Protein AF-0000000072269879 (afdb_homodimer)

Organism: Deinococcus radiodurans (strain ATCC 13939 / DSM 20539 / JCM 16871 / CCUG 27074 / LMG 4051 / NBRC 15346 / NCIMB 9279 / VKM B-1422 / R1) (NCBI:txid243230)

Solvent-accessible surface area (backbone atoms only — not comparable to full-atom values): 64112 Å² total; per-residue (Å²): 119,76,44,71,67,53,48,55,53,46,56,72,71,39,94,44,71,63,59,36,47,53,43,49,48,30,38,67,68,28,32,51,56,24,50,52,30,36,35,73,72,48,46,85,55,24,64,64,48,49,58,54,44,51,54,50,44,50,54,43,45,72,65,38,45,68,71,57,54,49,44,24,58,50,34,55,76,36,78,58,68,78,22,35,36,58,38,26,31,36,36,39,47,50,57,36,64,39,45,20,46,68,38,42,57,73,46,43,66,61,43,52,73,68,46,40,29,29,40,34,39,43,55,52,41,18,36,42,80,80,86,19,78,83,29,64,20,32,27,35,89,84,37,34,28,71,83,35,45,43,53,65,46,47,29,52,39,26,51,55,32,49,76,67,59,22,40,32,27,35,63,39,65,68,23,38,31,11,54,73,9,64,58,43,45,42,20,38,72,61,40,64,76,38,39,52,41,34,49,69,32,80,55,62,67,62,59,53,56,38,51,73,43,40,78,58,75,32,58,80,84,22,60,48,44,59,34,80,35,78,75,58,58,24,33,32,36,10,58,49,43,76,53,24,37,30,44,28,59,86,33,67,66,49,52,50,51,50,49,49,50,50,46,52,45,38,54,42,41,43,32,28,37,37,31,33,51,44,36,51,37,40,86,46,86,83,38,59,29,54,69,39,71,59,38,44,35,50,42,24,22,50,42,27,54,40,42,39,57,44,55,50,50,42,38,28,36,43,50,96,60,57,64,88,57,41,50,44,46,32,18,49,39,97,37,50,49,48,28,22,45,23,31,54,38,60,60,59,28,40,32,51,56,51,18,50,76,66,35,38,29,58,48,41,39,47,46,58,62,66,44,74,84,72,42,54,83,26,32,39,36,24,40,81,50,61,79,62,64,48,65,70,76,62,51,51,68,39,26,46,76,65,76,40,53,30,71,59,50,45,47,48,52,42,32,27,36,41,38,70,28,90,88,43,52,15,52,25,41,79,37,75,66,35,83,88,80,61,47,48,22,38,19,48,18,66,30,9,43,42,11,34,54,57,17,59,74,67,67,36,66,68,43,37,52,49,15,52,36,46,49,51,35,52,50,48,48,35,60,62,51,20,18,28,28,35,43,32,71,48,59,54,42,47,40,58,54,28,82,62,35,56,76,38,75,90,36,41,87,43,67,45,38,23,38,59,51,66,59,54,64,66,56,49,51,51,19,53,54,33,26,71,69,75,66,39,77,50,70,32,6,39,37,32,43,52,48,51,50,55,48,55,47,35,48,72,32,76,63,29,25,19,60,43,62,64,39,59,47,92,50,99,44,53,33,35,42,35,36,37,24,77,32,74,79,43,50,38,40,32,42,35,32,38,35,88,50,76,40,82,38,67,17,61,76,54,26,75,71,38,41,54,32,31,30,25,62,76,77,72,42,76,45,71,35,77,50,73,60,41,82,37,52,52,30,33,69,43,42,29,29,54,43,134,122,76,43,72,68,52,48,54,54,47,53,71,71,38,94,44,70,63,59,35,48,53,43,48,48,31,38,67,69,28,34,52,57,25,51,52,28,37,35,71,71,48,48,84,54,23,64,63,48,51,58,54,44,52,54,50,44,50,53,42,46,73,66,39,45,67,71,56,55,48,44,25,56,49,35,54,78,36,78,59,68,75,22,34,36,57,39,26,29,39,34,38,47,49,57,36,63,36,44,20,45,67,38,43,59,74,45,43,68,60,42,51,72,68,47,40,28,29,39,34,40,43,53,50,41,19,37,40,80,81,85,19,78,84,30,65,20,31,29,34,90,86,36,34,28,71,86,36,44,44,53,65,46,48,27,52,39,26,51,54,32,49,77,66,59,20,40,35,26,35,63,40,64,67,23,38,31,12,55,74,10,64,56,42,46,42,20,38,70,63,40,64,76,37,38,52,40,34,50,69,32,82,56,61,66,63,58,53,58,38,52,73,45,41,78,58,75,32,57,79,85,22,60,49,44,60,34,80,34,76,75,57,59,24,33,32,37,11,57,46,43,76,54,24,37,31,46,28,58,86,32,67,66,50,52,51,51,50,51,48,49,50,47,52,43,38,52,41,42,41,31,30,37,38,32,33,52,44,36,50,36,37,84,45,84,84,39,59,29,53,67,40,73,59,39,43,34,51,41,23,22,52,42,27,55,39,43,39,56,44,55,49,51,42,38,29,36,43,50,96,60,56,65,88,58,41,50,44,46,32,17,49,39,98,38,50,50,49,28,22,44,21,32,55,38,59,59,58,29,43,32,50,55,50,17,51,75,66,34,37,29,56,47,41,40,45,46,59,63,66,47,75,85,72,41,54,84,26,30,38,36,25,38,80,49,63,79,62,63,47,66,69,76,65,50,51,68,41,26,46,75,64,75,40,53,29,71,59,51,44,47,48,53,42,31,27,36,43,37,70,28,90,87,42,53,16,53,25,39,80,36,76,66,34,82,89,79,61,48,48,22,39,20,48,18,66,30,9,43,40,11,34,55,56,17,59,75,68,65,36,67,67,44,36,50,48,14,52,35,47,49,51,36,52,48,50,49,35,60,62,51,22,19,28,28,36,44,35,70,48,59,54,41,46,41,57,54,28,84,64,35,56,78,38,73,91,37,42,86,42,67,46,39,23,35,59,50,65,59,54,65,66,56,50,51,50,20,53,55,34,27,71,68,75,66,39,78,50,70,32,7,39,37,33,43,51,49,51,50,55,50,55,44,36,48,72,33,76,61,26,26,19,59,43,60,64,40,59,49,94,52,99,44,52,33,36,42,35,34,38,25,78,31,73,78,42,49,39,41,33,42,35,32,38,35,88,50,74,39,81,37,67,19,60,76,54,25,75,70,38,41,55,33,30,30,25,64,76,74,72,41,76,45,71,36,76,50,71,60,41,80,36,51,51,29,34,70,42,42,29,29,52,43,133

Foldseek 3Di:
DCDPVNLVVLVVLDPDPVLSVLLVVLCVVLVVLLQVLQCVQQPPCSVVLSVLLVVLLSVLLVLFDPVLVVLLVVCVVPLLLQFFLLAAEAEAALCQAQFALVRVLVCVVVCVLLSHQEYEHEQFADADPFQGPRNLQHQDLQFGHVRHHTLLSLLVSLVSSVVSNHAYEYEDELFWHFCNHPLNVVLLVPDPVSVLQFDWAQDCVVQVQQQVAADAPQCPQANGQWDDDVSNNTTFGHRHHNRIGTTAVSDSVSLSVVLSSVSSVVSSNHAEYEHPPLQQNADDGPHNSGLPVSSQSSQLSSQSSCCSRRVRHFYEYEDPDQLVSQLCCCNDDVCANRGGQEYEPLLLLLLLLLCLQVLFNQLVQQRQQPHDDHALSHFYAFENDELDWRFNPRDQVSCVVSPHGRLVSQLVSQCQQCPNDPPRLANWDWDRQDPVSRGTITAWALLRSLNCVVCVVVVPPVSLVSSLLSLLLSLLCRSQQAGHYYHYPCSLQSDGFDPCLLVPVSRNVPSSCRHNHRDDVVSVVVLVVQLVVVHHDDSRVVSNNSSSLSSVLSNVDRLRRRSWGWHWDDAPDRSKTWTWTQDPVFIKIKIWGSFQDKDWGFLVVVCVRANQKKAFSSVRDIDGSPDGTDIAHHGRITTIHHDD/DCDPVNLVVLCVLDPDPVLSVLLVVLCVVLVVLLQVLQCVQQPPCSVVLSVLLVVLLSVLLVLFDPVLVVLLVVCVVPLLLQFFLLAAEAEAALCQAQFALVRVLVCVVVCVLLSHLEYEHEQFADADPFQGPRNLQHQDLQFGHVRHHTLLSLLVSLVSSVVSNHAYEYEDEQFWHFCNHPLNVVLLVPPPVSVLQFDWAQDCVVQVQQQVAADAPQCPQANGQWDDDVSNNTTFGHRHHNRIGTTAVSDSVSLSVVLSSVSSVVSSNHAEYEHPPLQQNADDGPHNSGLPVSSQSSQLSSLSSCCSRRVRHFYEYEDPDQLVSQLCCCNDDVCANRGGQEYEPLLLLLLLLLCLQVLFNQLVQLRQQPHDDHALSHFYAFENDELDWRFNPRDQVSQVVVPHGRLVSQLVSQCQQCPNDPPRLANWDWDRQDPVSRGTITAWALLRSLNCVVCVVVVPPVSNVSSLLSLLLSVLCRSQQAGHYYHYPCSLQSDGFDPCLLVPVSRNVPSSCRHNHRDDVVSVVVLVVQLVVVHHDDSRVVSNNSSSLSSVLSNVDRLRRRSWGWHWDDAPDRSKTWTWTQDPVFIKIKIWGSFQDKDWGFLVVVCVRANQKKAFSSVRDIDGSPDGTDIAHHGRITTIHHDD

InterPro domains:
  IPR006047 Glycosyl hydrolase family 13, catalytic domain [PF00128] (98-336)
  IPR006047 Glycosyl hydrolase family 13, catalytic domain [SM00642] (91-532)
  IPR013780 Glycosyl hydrolase, all-beta [G3DSA:2.60.40.1180] (565-644)
  IPR017853 Glycoside hydrolase superfamily [SSF51445] (13-561)
  IPR044077 Amylosucrase, catalytic domain [cd11324] (19-560)
  IPR045857 Oligo-1,6-glucosidase, domain 2 [G3DSA:3.90.400.10] (176-249)
  IPR055218 Amylosucrase, C-terminal domain [PF22582] (566-641)

Secondary structure (DSSP, 8-state):
---HHHHHHHHHT-SSHHHHHHHHHHHHHHHHHHHHHHHHHHGGGHHHHHHHHHHHHHHHHHHS-HHHHHHHHHHHT-TTTTTSTT--EEEE-HHHHHSSHHHHHTTHHHHHHTT--EEEE---EEEPSS--GGGTSEEEEEEE-TTT--HHHHHHHHHHHHHTT-EEEEEEE-SEEETTSHHHHHHHTT-HHHHTTB-EESSSHHHHHHHTTPPPS-TTTS-SSEEEETTTTEEEE-SS-TTEEEB-TTSHHHHHHHHHHHHHHHHTT--EEEEETGGGS---TTS-SSS-HHHHHHHHHHHHHHHHH-TT-EEEE-----HHHHGGGT--GGGTT-S-SEEE-HHHHHHHHHHHHHT--HHHHHHHHHSPPPPTT-EEEE-S--SS-B-----HHHHHHTT--HHHHHHHHHHHHHT-STT-----EEES--TTT---EEE--HHHHTTHHHHHHHT-HHHHHHHHHHHHHHHHHHHHH-SEEEEETTGGGTPPP-GGGGGSHHHHT-GGGGG-PPP-HHHHHHHHHHHHTSS--SHHHHHHHHHHHHHHHHHT-GGG-TTSPPEEE--SSTTEEEEEEEETTEEEEEEEE-SSS-EEEESHHHHHHH-SEEEETTTTEEEETTSSEEEE-TT-EEEEEE--/---HHHHHHHHHT-SSHHHHHHHHHHHHHHHHHHHHHHHHHHGGGHHHHHHHHHHHHHHHHHHS-HHHHHHHHHHHT-TTTTTSTT--EEEE-HHHHHSSHHHHHHTHHHHHHTT--EEEE---EEEPSS--GGGTSEEEEEEE-TTT--HHHHHHHHHHHHHTT-EEEEEEE-SEEETTSHHHHHHHTT-HHHHTTB-EESSSHHHHHHHTTPPPS-TTTS-SSEEEETTTTEEEE-SS-TTEEEB-TTSHHHHHHHHHHHHHHHHTT--EEEEETGGGS---TTS-SSS-HHHHHHHHHHHHHHHHH-TT-EEEE-----HHHHGGGT--GGGTT-S-SEEE-HHHHHHHHHHHHHT--HHHHHHHHHSPPPPTT-EEEE-S--SS-B-----HHHHHHTT--HHHHHHHHHHHHHT-STT-----EEES--TTT---EEE--HHHHTTHHHHHHHT-HHHHHHHHHHHHHHHHHHHHH-SEEEEETTGGGTPPP-GGGGGSHHHHT-GGGGG-PPP-HHHHHHHHHHHHTSS--SHHHHHHHHHHHHHHHHHT-GGG-TTSPEEEE--SSTTEEEEEEEETTEEEEEEEE-SSS-EEEESHHHHHHH-SEEEETTTTEEEETTSSEEEE-TT-EEEEEE--

Sequence (1288 aa):
MLTPDLAARLRLAFDDDRDAETFRLRLERYGPELADNLRAVYGNHADALIGELLEVMLHAYHARPADLKRLDEARLLRPDWLQGPEMVGYVAYVDRFAGTLRGVGERLEYLEGLGVTYLHLLPLLRPRDGENDGGYAVQDYRSVRPDLGTIDDLSALARELRGRGISLVLDLVLNHVAEEHEWAVRATAGEAAYRDYFHIFPDRTQPDAYERTLPEIFPDFAPGNFTWNGEAGGWVWTTFNRSQWDVNWGNPAVFREYLDLILTLANRGVEVFRLDAIAFLWKRLGTDCQNQPEVHRLTHALRAATRIVAPAVAFKAEAIVAPGDLIHYLGSRDHHGRVSDMAYHNSLMVQLWSSLASRDTRLLTAALAAFPPKPTNTTWGVYVRCHDDIGWAIADEDAARVGLSGPAHRHFLSDFYSGEFPGSFARGLVFQHHPQTGDRRISGTAASLAGLDLALETGDAERVNDALARLLLLHAVMLGFGGVPLLYMGDELALLNDTDFAAVPAHAADNRWVHRPQMDWELVASAQADAATGQPVTPAGRMFAGLRHLLAVRRRTPHLHASTESRPLPSPDPCVLLLRREHPTGVLLQVYNFSEHHITFPTWPLQEQLGAVAHDLLGESQFHLGGPDLALEPYRALWLVAGGMLTPDLAARLRLAFDDDRDAETFRLRLERYGPELADNLRAVYGNHADALIGELLEVMLHAYHARPADLKRLDEARLLRPDWLQGPEMVGYVAYVDRFAGTLRGVGERLEYLEGLGVTYLHLLPLLRPRDGENDGGYAVQDYRSVRPDLGTIDDLSALARELRGRGISLVLDLVLNHVAEEHEWAVRATAGEAAYRDYFHIFPDRTQPDAYERTLPEIFPDFAPGNFTWNGEAGGWVWTTFNRSQWDVNWGNPAVFREYLDLILTLANRGVEVFRLDAIAFLWKRLGTDCQNQPEVHRLTHALRAATRIVAPAVAFKAEAIVAPGDLIHYLGSRDHHGRVSDMAYHNSLMVQLWSSLASRDTRLLTAALAAFPPKPTNTTWGVYVRCHDDIGWAIADEDAARVGLSGPAHRHFLSDFYSGEFPGSFARGLVFQHHPQTGDRRISGTAASLAGLDLALETGDAERVNDALARLLLLHAVMLGFGGVPLLYMGDELALLNDTDFAAVPAHAADNRWVHRPQMDWELVASAQADAATGQPVTPAGRMFAGLRHLLAVRRRTPHLHASTESRPLPSPDPCVLLLRREHPTGVLLQVYNFSEHHITFPTWPLQEQLGAVAHDLLGESQFHLGGPDLALEPYRALWLVAGG

pLDDT: mean 95.07, std 5.8, range [53.5, 98.88]

Radius of gyration: 33.73 Å; Cα contacts (8 Å, |Δi|>4): 2729; chains: 2; bounding box: 71×104×82 Å

Nearest PDB structures (foldseek):
  4ays-assembly1_A  TM=9.796E-01  e=1.595E-96  Deinococcus radiodurans
  3ucq-assembly1_A  TM=9.848E-01  e=1.773E-92  Deinococcus geothermalis DSM 11300
  8uzh-assembly1_B-2  TM=8.161E-01  e=2.203E-33  Saccharomyces cerevisiae S288C
  3zo9-assembly1_A  TM=8.133E-01  e=3.261E-33  Mycolicibacterium smegmatis
  4lxf-assembly1_B  TM=8.064E-01  e=1.423E-31  Mycobacterium tuberculosis H37Rv

Structure (mmCIF, N/CA/C/O backbone):
data_AF-0000000072269879-model_v1
#
loop_
_entity.id
_entity.type
_entity.pdbx_description
1 polymer Alpha-amlyase
#
loop_
_atom_site.group_PDB
_atom_site.id
_atom_site.type_symbol
_atom_site.label_atom_id
_atom_site.label_alt_id
_atom_site.label_comp_id
_atom_site.label_asym_id
_atom_site.label_entity_id
_atom_site.label_seq_id
_atom_site.pdbx_PDB_ins_code
_atom_site.Cartn_x
_atom_site.Cartn_y
_atom_site.Cartn_z
_atom_site.occupancy
_atom_site.B_iso_or_equiv
_atom_site.auth_seq_id
_atom_site.auth_comp_id
_atom_site.auth_asym_id
_atom_site.auth_atom_id
_atom_site.pdbx_PDB_model_num
ATOM 1 N N . MET A 1 1 ? 19.844 6.91 -15.148 1 53.5 1 MET A N 1
ATOM 2 C CA . MET A 1 1 ? 20.422 8.148 -14.648 1 53.5 1 MET A CA 1
ATOM 3 C C . MET A 1 1 ? 21.922 8.008 -14.445 1 53.5 1 MET A C 1
ATOM 5 O O . MET A 1 1 ? 22.672 8.961 -14.664 1 53.5 1 MET A O 1
ATOM 9 N N . LEU A 1 2 ? 22.328 6.711 -14.062 1 62.03 2 LEU A N 1
ATOM 10 C CA . LEU A 1 2 ? 23.734 6.562 -13.719 1 62.03 2 LEU A CA 1
ATOM 11 C C . LEU A 1 2 ? 24.562 6.141 -14.938 1 62.03 2 LEU A C 1
ATOM 13 O O . LEU A 1 2 ? 24.5 4.98 -15.352 1 62.03 2 LEU A O 1
ATOM 17 N N . THR A 1 3 ? 25.031 7.16 -15.586 1 66.31 3 THR A N 1
ATOM 18 C CA . THR A 1 3 ? 25.984 6.871 -16.641 1 66.31 3 THR A CA 1
ATOM 19 C C . THR A 1 3 ? 27.25 6.219 -16.078 1 66.31 3 THR A C 1
ATOM 21 O O . THR A 1 3 ? 27.547 6.348 -14.898 1 66.31 3 THR A O 1
ATOM 24 N N . PRO A 1 4 ? 27.781 5.336 -16.812 1 62.81 4 PRO A N 1
ATOM 25 C CA . PRO A 1 4 ? 29.031 4.73 -16.344 1 62.81 4 PRO A CA 1
ATOM 26 C C . PRO A 1 4 ? 29.984 5.758 -15.75 1 62.81 4 PRO A C 1
ATOM 28 O O . PRO A 1 4 ? 30.672 5.465 -14.766 1 62.81 4 PRO A O 1
ATOM 31 N N . ASP A 1 5 ? 30 6.945 -16.344 1 65.12 5 ASP A N 1
ATOM 32 C CA . ASP A 1 5 ? 30.859 8 -15.844 1 65.12 5 ASP A CA 1
ATOM 33 C C . ASP A 1 5 ? 30.438 8.445 -14.445 1 65.12 5 ASP A C 1
ATOM 35 O O . ASP A 1 5 ? 31.297 8.609 -13.562 1 65.12 5 ASP A O 1
ATOM 39 N N . LEU A 1 6 ? 29.156 8.531 -14.266 1 69 6 LEU A N 1
ATOM 40 C CA . LEU A 1 6 ? 28.641 8.945 -12.961 1 69 6 LEU A CA 1
ATOM 41 C C . LEU A 1 6 ? 28.875 7.863 -11.914 1 69 6 LEU A C 1
ATOM 43 O O . LEU A 1 6 ? 29.234 8.164 -10.773 1 69 6 LEU A O 1
ATOM 47 N N . ALA A 1 7 ? 28.844 6.68 -12.391 1 63.78 7 ALA A N 1
ATOM 48 C CA . ALA A 1 7 ? 29.094 5.559 -11.484 1 63.78 7 ALA A CA 1
ATOM 49 C C . ALA A 1 7 ? 30.531 5.555 -11.008 1 63.78 7 ALA A C 1
ATOM 51 O O . ALA A 1 7 ? 30.812 5.32 -9.828 1 63.78 7 ALA A O 1
ATOM 52 N N . ALA A 1 8 ? 31.422 5.785 -11.945 1 66.94 8 ALA A N 1
ATOM 53 C CA . ALA A 1 8 ? 32.844 5.848 -11.609 1 66.94 8 ALA A CA 1
ATOM 54 C C . ALA A 1 8 ? 33.125 6.992 -10.641 1 66.94 8 ALA A C 1
ATOM 56 O O . ALA A 1 8 ? 33.875 6.836 -9.688 1 66.94 8 ALA A O 1
ATOM 57 N N . ARG A 1 9 ? 32.469 8.141 -10.875 1 68.81 9 ARG A N 1
ATOM 58 C CA . ARG A 1 9 ? 32.656 9.305 -10.008 1 68.81 9 ARG A CA 1
ATOM 59 C C . ARG A 1 9 ? 32.125 9.023 -8.602 1 68.81 9 ARG A C 1
ATOM 61 O O . ARG A 1 9 ? 32.75 9.438 -7.613 1 68.81 9 ARG A O 1
ATOM 68 N N . LEU A 1 10 ? 31.062 8.266 -8.516 1 73.81 10 LEU A N 1
ATOM 69 C CA . LEU A 1 10 ? 30.469 7.926 -7.23 1 73.81 10 LEU A CA 1
ATOM 70 C C . LEU A 1 10 ? 31.391 7.016 -6.426 1 73.81 10 LEU A C 1
ATOM 72 O O . LEU A 1 10 ? 31.516 7.176 -5.211 1 73.81 10 LEU A O 1
ATOM 76 N N . ARG A 1 11 ? 32 6.062 -7.094 1 68.06 11 ARG A N 1
ATOM 77 C CA . ARG A 1 11 ? 32.906 5.148 -6.422 1 68.06 11 ARG A CA 1
ATOM 78 C C . ARG A 1 11 ? 34.094 5.898 -5.801 1 68.06 11 ARG A C 1
ATOM 80 O O . ARG A 1 11 ? 34.531 5.559 -4.707 1 68.06 11 ARG A O 1
ATOM 87 N N . LEU A 1 12 ? 34.469 6.93 -6.43 1 74.12 12 LEU A N 1
ATOM 88 C CA . LEU A 1 12 ? 35.625 7.695 -5.965 1 74.12 12 LEU A CA 1
ATOM 89 C C . LEU A 1 12 ? 35.25 8.641 -4.836 1 74.12 12 LEU A C 1
ATOM 91 O O . LEU A 1 12 ? 36.094 9.094 -4.074 1 74.12 12 LEU A O 1
ATOM 95 N N . ALA A 1 13 ? 33.938 8.766 -4.695 1 82.25 13 ALA A N 1
ATOM 96 C CA . ALA A 1 13 ? 33.469 9.758 -3.736 1 82.25 13 ALA A CA 1
ATOM 97 C C . ALA A 1 13 ? 33.344 9.156 -2.34 1 82.25 13 ALA A C 1
ATOM 99 O O . ALA A 1 13 ? 33.125 9.875 -1.366 1 82.25 13 ALA A O 1
ATOM 100 N N . PHE A 1 14 ? 33.5 7.793 -2.227 1 85.25 14 PHE A N 1
ATOM 101 C CA . PHE A 1 14 ? 33.281 7.148 -0.94 1 85.25 14 PHE A CA 1
ATOM 102 C C . PHE A 1 14 ? 34.5 6.387 -0.479 1 85.25 14 PHE A C 1
ATOM 104 O O . PHE A 1 14 ? 35.219 5.781 -1.293 1 85.25 14 PHE A O 1
ATOM 111 N N . ASP A 1 15 ? 34.812 6.496 0.748 1 76.62 15 ASP A N 1
ATOM 112 C CA . ASP A 1 15 ? 35.844 5.68 1.342 1 76.62 15 ASP A CA 1
ATOM 113 C C . ASP A 1 15 ? 35.312 4.328 1.8 1 76.62 15 ASP A C 1
ATOM 115 O O . ASP A 1 15 ? 36.094 3.389 2.016 1 76.62 15 ASP A O 1
ATOM 119 N N . ASP A 1 16 ? 34.062 4.305 2.031 1 80.69 16 ASP A N 1
ATOM 120 C CA . ASP A 1 16 ? 33.375 3.102 2.496 1 80.69 16 ASP A CA 1
ATOM 121 C C . ASP A 1 16 ? 32.5 2.494 1.389 1 80.69 16 ASP A C 1
ATOM 123 O O . ASP A 1 16 ? 31.578 3.129 0.908 1 80.69 16 ASP A O 1
ATOM 127 N N . ASP A 1 17 ? 32.812 1.245 1.068 1 81 17 ASP A N 1
ATOM 128 C CA . ASP A 1 17 ? 32.156 0.556 -0.041 1 81 17 ASP A CA 1
ATOM 129 C C . ASP A 1 17 ? 30.672 0.365 0.231 1 81 17 ASP A C 1
ATOM 131 O O . ASP A 1 17 ? 29.859 0.424 -0.69 1 81 17 ASP A O 1
ATOM 135 N N . ARG A 1 18 ? 30.359 0.276 1.466 1 86.12 18 ARG A N 1
ATOM 136 C CA . ARG A 1 18 ? 28.953 0.037 1.798 1 86.12 18 ARG A CA 1
ATOM 137 C C . ARG A 1 18 ? 28.125 1.308 1.63 1 86.12 18 ARG A C 1
ATOM 139 O O . ARG A 1 18 ? 27 1.262 1.122 1 86.12 18 ARG A O 1
ATOM 146 N N . ASP A 1 19 ? 28.625 2.414 2.037 1 89.69 19 ASP A N 1
ATOM 147 C CA . ASP A 1 19 ? 27.953 3.689 1.839 1 89.69 19 ASP A CA 1
ATOM 148 C C . ASP A 1 19 ? 27.797 4.008 0.353 1 89.69 19 ASP A C 1
ATOM 150 O O . ASP A 1 19 ? 26.766 4.527 -0.077 1 89.69 19 ASP A O 1
ATOM 154 N N . ALA A 1 20 ? 28.891 3.715 -0.34 1 90.56 20 ALA A N 1
ATOM 155 C CA . ALA A 1 20 ? 28.844 3.932 -1.783 1 90.56 20 ALA A CA 1
ATOM 156 C C . ALA A 1 20 ? 27.734 3.117 -2.426 1 90.56 20 ALA A C 1
ATOM 158 O O . ALA A 1 20 ? 26.969 3.633 -3.252 1 90.56 20 ALA A O 1
ATOM 159 N N . GLU A 1 21 ? 27.641 1.883 -2.012 1 90.81 21 GLU A N 1
ATOM 160 C CA . GLU A 1 21 ? 26.641 0.992 -2.574 1 90.81 21 GLU A CA 1
ATOM 161 C C . GLU A 1 21 ? 25.234 1.43 -2.18 1 90.81 21 GLU A C 1
ATOM 163 O O . GLU A 1 21 ? 24.312 1.405 -3.002 1 90.81 21 GLU A O 1
ATOM 168 N N . THR A 1 22 ? 25.062 1.802 -0.918 1 93.5 22 THR A N 1
ATOM 169 C CA . THR A 1 22 ? 23.766 2.273 -0.446 1 93.5 22 THR A CA 1
ATOM 170 C C . THR A 1 22 ? 23.312 3.502 -1.231 1 93.5 22 THR A C 1
ATOM 172 O O . THR A 1 22 ? 22.172 3.57 -1.688 1 93.5 22 THR A O 1
ATOM 175 N N . PHE A 1 23 ? 24.25 4.488 -1.398 1 95.12 23 PHE A N 1
ATOM 176 C CA . PHE A 1 23 ? 23.938 5.695 -2.158 1 95.12 23 PHE A CA 1
ATOM 177 C C . PHE A 1 23 ? 23.609 5.355 -3.605 1 95.12 23 PHE A C 1
ATOM 179 O O . PHE A 1 23 ? 22.641 5.875 -4.168 1 95.12 23 PHE A O 1
ATOM 186 N N . ARG A 1 24 ? 24.375 4.457 -4.168 1 93.19 24 ARG A N 1
ATOM 187 C CA . ARG A 1 24 ? 24.172 4.051 -5.555 1 93.19 24 ARG A CA 1
ATOM 188 C C . ARG A 1 24 ? 22.797 3.4 -5.734 1 93.19 24 ARG A C 1
ATOM 190 O O . ARG A 1 24 ? 22.078 3.705 -6.691 1 93.19 24 ARG A O 1
ATOM 197 N N . LEU A 1 25 ? 22.453 2.479 -4.832 1 94.75 25 LEU A N 1
ATOM 198 C CA . LEU A 1 25 ? 21.156 1.793 -4.906 1 94.75 25 LEU A CA 1
ATOM 199 C C . LEU A 1 25 ? 20.016 2.787 -4.805 1 94.75 25 LEU A C 1
ATOM 201 O O . LEU A 1 25 ? 19.016 2.674 -5.535 1 94.75 25 LEU A O 1
ATOM 205 N N . ARG A 1 26 ? 20.109 3.768 -3.953 1 97.06 26 ARG A N 1
ATOM 206 C CA . ARG A 1 26 ? 19.062 4.77 -3.803 1 97.06 26 ARG A CA 1
ATOM 207 C C . ARG A 1 26 ? 18.984 5.672 -5.031 1 97.06 26 ARG A C 1
ATOM 209 O O . ARG A 1 26 ? 17.891 6.062 -5.453 1 97.06 26 ARG A O 1
ATOM 216 N N . LEU A 1 27 ? 20.141 6.004 -5.57 1 96 27 LEU A N 1
ATOM 217 C CA . LEU A 1 27 ? 20.188 6.785 -6.805 1 96 27 LEU A CA 1
ATOM 218 C C . LEU A 1 27 ? 19.531 6.02 -7.953 1 96 27 LEU A C 1
ATOM 220 O O . LEU A 1 27 ? 18.797 6.602 -8.758 1 96 27 LEU A O 1
ATOM 224 N N . GLU A 1 28 ? 19.844 4.711 -8.008 1 93.75 28 GLU A N 1
ATOM 225 C CA . GLU A 1 28 ? 19.234 3.869 -9.031 1 93.75 28 GLU A CA 1
ATOM 226 C C . GLU A 1 28 ? 17.719 3.807 -8.875 1 93.75 28 GLU A C 1
ATOM 228 O O . GLU A 1 28 ? 16.984 3.809 -9.867 1 93.75 28 GLU A O 1
ATOM 233 N N . ARG A 1 29 ? 17.219 3.799 -7.672 1 95.81 29 ARG A N 1
ATOM 234 C CA . ARG A 1 29 ? 15.797 3.684 -7.387 1 95.81 29 ARG A CA 1
ATOM 235 C C . ARG A 1 29 ? 15.078 5.004 -7.641 1 95.81 29 ARG A C 1
ATOM 237 O O . ARG A 1 29 ? 14.039 5.035 -8.297 1 95.81 29 ARG A O 1
ATOM 244 N N . TYR A 1 30 ? 15.578 6.133 -7.168 1 96.88 30 TYR A N 1
ATOM 245 C CA . TYR A 1 30 ? 14.852 7.398 -7.141 1 96.88 30 TYR A CA 1
ATOM 246 C C . TYR A 1 30 ? 15.375 8.352 -8.211 1 96.88 30 TYR A C 1
ATOM 248 O O . TYR A 1 30 ? 14.711 9.328 -8.555 1 96.88 30 TYR A O 1
ATOM 256 N N . GLY A 1 31 ? 16.578 8.125 -8.766 1 95.56 31 GLY A N 1
ATOM 257 C CA . GLY A 1 31 ? 17.234 8.992 -9.742 1 95.56 31 GLY A CA 1
ATOM 258 C C . GLY A 1 31 ? 16.375 9.258 -10.961 1 95.56 31 GLY A C 1
ATOM 259 O O . GLY A 1 31 ? 16.219 10.398 -11.391 1 95.56 31 GLY A O 1
ATOM 260 N N . PRO A 1 32 ? 15.797 8.211 -11.539 1 94.69 32 PRO A N 1
ATOM 261 C CA . PRO A 1 32 ? 14.945 8.422 -12.703 1 94.69 32 PRO A CA 1
ATOM 262 C C . PRO A 1 32 ? 13.773 9.359 -12.422 1 94.69 32 PRO A C 1
ATOM 264 O O . PRO A 1 32 ? 13.438 10.203 -13.25 1 94.69 32 PRO A O 1
ATOM 267 N N . GLU A 1 33 ? 13.133 9.25 -11.242 1 95.69 33 GLU A N 1
ATOM 268 C CA . GLU A 1 33 ? 12.047 10.148 -10.867 1 95.69 33 GLU A CA 1
ATOM 269 C C . GLU A 1 33 ? 12.539 11.594 -10.766 1 95.69 33 GLU A C 1
ATOM 271 O O . GLU A 1 33 ? 11.875 12.516 -11.242 1 95.69 33 GLU A O 1
ATOM 276 N N . LEU A 1 34 ? 13.688 11.727 -10.125 1 97.25 34 LEU A N 1
ATOM 277 C CA . LEU A 1 34 ? 14.305 13.047 -10.008 1 97.25 34 LEU A CA 1
ATOM 278 C C . LEU A 1 34 ? 14.539 13.656 -11.391 1 97.25 34 LEU A C 1
ATOM 280 O O . LEU A 1 34 ? 14.086 14.766 -11.664 1 97.25 34 LEU A O 1
ATOM 284 N N . ALA A 1 35 ? 15.18 12.922 -12.289 1 96.19 35 ALA A N 1
ATOM 285 C CA . ALA A 1 35 ? 15.562 13.406 -13.617 1 96.19 35 ALA A CA 1
ATOM 286 C C . ALA A 1 35 ? 14.328 13.727 -14.461 1 96.19 35 ALA A C 1
ATOM 288 O O . ALA A 1 35 ? 14.258 14.773 -15.094 1 96.19 35 ALA A O 1
ATOM 289 N N . ASP A 1 36 ? 13.336 12.844 -14.43 1 96.19 36 ASP A N 1
ATOM 290 C CA . ASP A 1 36 ? 12.133 13.016 -15.242 1 96.19 36 ASP A CA 1
ATOM 291 C C . ASP A 1 36 ? 11.383 14.281 -14.844 1 96.19 36 ASP A C 1
ATOM 293 O O . ASP A 1 36 ? 10.93 15.039 -15.711 1 96.19 36 ASP A O 1
ATOM 297 N N . ASN A 1 37 ? 11.227 14.508 -13.555 1 97.56 37 ASN A N 1
ATOM 298 C CA . ASN A 1 37 ? 10.508 15.68 -13.086 1 97.56 37 ASN A CA 1
ATOM 299 C C . ASN A 1 37 ? 11.273 16.969 -13.391 1 97.56 37 ASN A C 1
ATOM 301 O O . ASN A 1 37 ? 10.672 17.969 -13.797 1 97.56 37 ASN A O 1
ATOM 305 N N . LEU A 1 38 ? 12.609 16.953 -13.25 1 97.94 38 LEU A N 1
ATOM 306 C CA . LEU A 1 38 ? 13.414 18.141 -13.547 1 97.94 38 LEU A CA 1
ATOM 307 C C . LEU A 1 38 ? 13.391 18.453 -15.039 1 97.94 38 LEU A C 1
ATOM 309 O O . LEU A 1 38 ? 13.344 19.609 -15.438 1 97.94 38 LEU A O 1
ATOM 313 N N . ARG A 1 39 ? 13.453 17.438 -15.883 1 97.5 39 ARG A N 1
ATOM 314 C CA . ARG A 1 39 ? 13.398 17.641 -17.328 1 97.5 39 ARG A CA 1
ATOM 315 C C . ARG A 1 39 ? 12.055 18.219 -17.75 1 97.5 39 ARG A C 1
ATOM 317 O O . ARG A 1 39 ? 11.992 19.062 -18.656 1 97.5 39 ARG A O 1
ATOM 324 N N . ALA A 1 40 ? 11.039 17.75 -17.078 1 97.31 40 ALA A N 1
ATOM 325 C CA . ALA A 1 40 ? 9.703 18.266 -17.391 1 97.31 40 ALA A CA 1
ATOM 326 C C . ALA A 1 40 ? 9.594 19.75 -17.062 1 97.31 40 ALA A C 1
ATOM 328 O O . ALA A 1 40 ? 8.914 20.5 -17.766 1 97.31 40 ALA A O 1
ATOM 329 N N . VAL A 1 41 ? 10.258 20.203 -15.992 1 98.19 41 VAL A N 1
ATOM 330 C CA . VAL A 1 41 ? 10.094 21.578 -15.516 1 98.19 41 VAL A CA 1
ATOM 331 C C . VAL A 1 41 ? 11.133 22.484 -16.172 1 98.19 41 VAL A C 1
ATOM 333 O O . VAL A 1 41 ? 10.812 23.594 -16.594 1 98.19 41 VAL A O 1
ATOM 336 N N . TYR A 1 42 ? 12.391 21.969 -16.359 1 98.06 42 TYR A N 1
ATOM 337 C CA . TYR A 1 42 ? 13.477 22.875 -16.719 1 98.06 42 TYR A CA 1
ATOM 338 C C . TYR A 1 42 ? 14.016 22.578 -18.109 1 98.06 42 TYR A C 1
ATOM 340 O O . TYR A 1 42 ? 14.93 23.25 -18.594 1 98.06 42 TYR A O 1
ATOM 348 N N . GLY A 1 43 ? 13.586 21.516 -18.797 1 96.5 43 GLY A N 1
ATOM 349 C CA . GLY A 1 43 ? 14.008 21.203 -20.156 1 96.5 43 GLY A CA 1
ATOM 350 C C . GLY A 1 43 ? 15.5 20.969 -20.281 1 96.5 43 GLY A C 1
ATOM 351 O O . GLY A 1 43 ? 16.062 20.141 -19.562 1 96.5 43 GLY A O 1
ATOM 352 N N . ASN A 1 44 ? 16.109 21.844 -21 1 92.31 44 ASN A N 1
ATOM 353 C CA . ASN A 1 44 ? 17.5 21.672 -21.344 1 92.31 44 ASN A CA 1
ATOM 354 C C . ASN A 1 44 ? 18.422 21.969 -20.172 1 92.31 44 ASN A C 1
ATOM 356 O O . ASN A 1 44 ? 19.594 21.562 -20.172 1 92.31 44 ASN A O 1
ATOM 360 N N . HIS A 1 45 ? 17.938 22.641 -19.203 1 94.12 45 HIS A N 1
ATOM 361 C CA . HIS A 1 45 ? 18.75 23.016 -18.062 1 94.12 45 HIS A CA 1
ATOM 362 C C . HIS A 1 45 ? 18.797 21.906 -17.016 1 94.12 45 HIS A C 1
ATOM 364 O O . HIS A 1 45 ? 19.562 21.969 -16.062 1 94.12 45 HIS A O 1
ATOM 370 N N . ALA A 1 46 ? 18 20.891 -17.219 1 94.94 46 ALA A N 1
ATOM 371 C CA . ALA A 1 46 ? 17.828 19.844 -16.219 1 94.94 46 ALA A CA 1
ATOM 372 C C . ALA A 1 46 ? 19.109 19.047 -16.016 1 94.94 46 ALA A C 1
ATOM 374 O O . ALA A 1 46 ? 19.484 18.719 -14.883 1 94.94 46 ALA A O 1
ATOM 375 N N . ASP A 1 47 ? 19.828 18.719 -17.031 1 91.38 47 ASP A N 1
ATOM 376 C CA . ASP A 1 47 ? 21 17.859 -16.938 1 91.38 47 ASP A CA 1
ATOM 377 C C . ASP A 1 47 ? 22.109 18.516 -16.125 1 91.38 47 ASP A C 1
ATOM 379 O O . ASP A 1 47 ? 22.734 17.875 -15.273 1 91.38 47 ASP A O 1
ATOM 383 N N . ALA A 1 48 ? 22.391 19.781 -16.453 1 92.62 48 ALA A N 1
ATOM 384 C CA . ALA A 1 48 ? 23.391 20.516 -15.672 1 92.62 48 ALA A CA 1
ATOM 385 C C . ALA A 1 48 ? 22.984 20.594 -14.203 1 92.62 48 ALA A C 1
ATOM 387 O O . ALA A 1 48 ? 23.828 20.422 -13.312 1 92.62 48 ALA A O 1
ATOM 388 N N . LEU A 1 49 ? 21.719 20.859 -13.977 1 95.88 49 LEU A N 1
ATOM 389 C CA . LEU A 1 49 ? 21.219 20.922 -12.609 1 95.88 49 LEU A CA 1
ATOM 390 C C . LEU A 1 49 ? 21.422 19.594 -11.891 1 95.88 49 LEU A C 1
ATOM 392 O O . LEU A 1 49 ? 21.844 19.578 -10.734 1 95.88 49 LEU A O 1
ATOM 396 N N . ILE A 1 50 ? 21.125 18.469 -12.57 1 94.62 50 ILE A N 1
ATOM 397 C CA . ILE A 1 50 ? 21.266 17.141 -11.984 1 94.62 50 ILE A CA 1
ATOM 398 C C . ILE A 1 50 ? 22.703 16.906 -11.531 1 94.62 50 ILE A C 1
ATOM 400 O O . ILE A 1 50 ? 22.953 16.359 -10.461 1 94.62 50 ILE A O 1
ATOM 404 N N . GLY A 1 51 ? 23.688 17.312 -12.344 1 91.31 51 GLY A N 1
ATOM 405 C CA . GLY A 1 51 ? 25.094 17.234 -11.953 1 91.31 51 GLY A CA 1
ATOM 406 C C . GLY A 1 51 ? 25.391 18 -10.672 1 91.31 51 GLY A C 1
ATOM 407 O O . GLY A 1 51 ? 26.094 17.5 -9.797 1 91.31 51 GLY A O 1
ATOM 408 N N . GLU A 1 52 ? 24.859 19.219 -10.586 1 94.25 52 GLU A N 1
ATOM 409 C CA . GLU A 1 52 ? 25.047 20.047 -9.391 1 94.25 52 GLU A CA 1
ATOM 410 C C . GLU A 1 52 ? 24.391 19.406 -8.172 1 94.25 52 GLU A C 1
ATOM 412 O O . GLU A 1 52 ? 24.938 19.438 -7.07 1 94.25 52 GLU A O 1
ATOM 417 N N . LEU A 1 53 ? 23.234 18.875 -8.43 1 96.69 53 LEU A N 1
ATOM 418 C CA . LEU A 1 53 ? 22.484 18.266 -7.332 1 96.69 53 LEU A CA 1
ATOM 419 C C . LEU A 1 53 ? 23.219 17.047 -6.789 1 96.69 53 LEU A C 1
ATOM 421 O O . LEU A 1 53 ? 23.156 16.766 -5.59 1 96.69 53 LEU A O 1
ATOM 425 N N . LEU A 1 54 ? 23.844 16.266 -7.684 1 94.44 54 LEU A N 1
ATOM 426 C CA . LEU A 1 54 ? 24.594 15.094 -7.242 1 94.44 54 LEU A CA 1
ATOM 427 C C . LEU A 1 54 ? 25.672 15.492 -6.234 1 94.44 54 LEU A C 1
ATOM 429 O O . LEU A 1 54 ? 25.891 14.805 -5.238 1 94.44 54 LEU A O 1
ATOM 433 N N . GLU A 1 55 ? 26.328 16.641 -6.461 1 93.25 55 GLU A N 1
ATOM 434 C CA . GLU A 1 55 ? 27.344 17.141 -5.539 1 93.25 55 GLU A CA 1
ATOM 435 C C . GLU A 1 55 ? 26.719 17.5 -4.191 1 93.25 55 GLU A C 1
ATOM 437 O O . GLU A 1 55 ? 27.281 17.203 -3.139 1 93.25 55 GLU A O 1
ATOM 442 N N . VAL A 1 56 ? 25.562 18.156 -4.281 1 96.81 56 VAL A N 1
ATOM 443 C CA . VAL A 1 56 ? 24.844 18.562 -3.07 1 96.81 56 VAL A CA 1
ATOM 444 C C . VAL A 1 56 ? 24.453 17.312 -2.271 1 96.81 56 VAL A C 1
ATOM 446 O O . VAL A 1 56 ? 24.672 17.266 -1.057 1 96.81 56 VAL A O 1
ATOM 449 N N . MET A 1 57 ? 23.953 16.281 -2.916 1 97.44 57 MET A N 1
ATOM 450 C CA . MET A 1 57 ? 23.469 15.07 -2.268 1 97.44 57 MET A CA 1
ATOM 451 C C . MET A 1 57 ? 24.625 14.273 -1.674 1 97.44 57 MET A C 1
ATOM 453 O O . MET A 1 57 ? 24.531 13.758 -0.56 1 97.44 57 MET A O 1
ATOM 457 N N . LEU A 1 58 ? 25.75 14.242 -2.428 1 95.25 58 LEU A N 1
ATOM 458 C CA . LEU A 1 58 ? 26.922 13.523 -1.939 1 95.25 58 LEU A CA 1
ATOM 459 C C . LEU A 1 58 ? 27.469 14.172 -0.678 1 95.25 58 LEU A C 1
ATOM 461 O O . LEU A 1 58 ? 27.781 13.492 0.3 1 95.25 58 LEU A O 1
ATOM 465 N N . HIS A 1 59 ? 27.578 15.492 -0.718 1 95.62 59 HIS A N 1
ATOM 466 C CA . HIS A 1 59 ? 28.062 16.219 0.45 1 95.62 59 HIS A CA 1
ATOM 467 C C . HIS A 1 59 ? 27.156 15.984 1.655 1 95.62 59 HIS A C 1
ATOM 469 O O . HIS A 1 59 ? 27.641 15.711 2.756 1 95.62 59 HIS A O 1
ATOM 475 N N . ALA A 1 60 ? 25.875 16.109 1.428 1 97.94 60 ALA A N 1
ATOM 476 C CA . ALA A 1 60 ? 24.906 15.938 2.506 1 97.94 60 ALA A CA 1
ATOM 477 C C . ALA A 1 60 ? 24.953 14.508 3.049 1 97.94 60 ALA A C 1
ATOM 479 O O . ALA A 1 60 ? 24.844 14.297 4.258 1 97.94 60 ALA A O 1
ATOM 480 N N . TYR A 1 61 ? 25.047 13.492 2.15 1 97.25 61 TYR A N 1
ATOM 481 C CA . TYR A 1 61 ? 25.125 12.102 2.578 1 97.25 61 TYR A CA 1
ATOM 482 C C . TYR A 1 61 ? 26.328 11.867 3.479 1 97.25 61 TYR A C 1
ATOM 484 O O . TYR A 1 61 ? 26.219 11.203 4.508 1 97.25 61 TYR A O 1
ATOM 492 N N . HIS A 1 62 ? 27.5 12.445 3.117 1 95.38 62 HIS A N 1
ATOM 493 C CA . HIS A 1 62 ? 28.719 12.289 3.891 1 95.38 62 HIS A CA 1
ATOM 494 C C . HIS A 1 62 ? 28.609 12.961 5.254 1 95.38 62 HIS A C 1
ATOM 496 O O . HIS A 1 62 ? 29.141 12.469 6.246 1 95.38 62 HIS A O 1
ATOM 502 N N . ALA A 1 63 ? 27.875 14.055 5.223 1 96.44 63 ALA A N 1
ATOM 503 C CA . ALA A 1 63 ? 27.781 14.844 6.441 1 96.44 63 ALA A CA 1
ATOM 504 C C . ALA A 1 63 ? 26.688 14.297 7.367 1 96.44 63 ALA A C 1
ATOM 506 O O . ALA A 1 63 ? 26.578 14.727 8.516 1 96.44 63 ALA A O 1
ATOM 507 N N . ARG A 1 64 ? 25.875 13.383 6.938 1 97.44 64 ARG A N 1
ATOM 508 C CA . ARG A 1 64 ? 24.719 12.914 7.711 1 97.44 64 ARG A CA 1
ATOM 509 C C . ARG A 1 64 ? 25.172 12.086 8.914 1 97.44 64 ARG A C 1
ATOM 511 O O . ARG A 1 64 ? 25.938 11.141 8.766 1 97.44 64 ARG A O 1
ATOM 518 N N . PRO A 1 65 ? 24.688 12.391 10.078 1 97 65 PRO A N 1
ATOM 519 C CA . PRO A 1 65 ? 25.094 11.703 11.305 1 97 65 PRO A CA 1
ATOM 520 C C . PRO A 1 65 ? 24.672 10.227 11.32 1 97 65 PRO A C 1
ATOM 522 O O . PRO A 1 65 ? 23.672 9.867 10.711 1 97 65 PRO A O 1
ATOM 525 N N . ALA A 1 66 ? 25.422 9.445 12.031 1 94.62 66 ALA A N 1
ATOM 526 C CA . ALA A 1 66 ? 25.234 7.996 12.062 1 94.62 66 ALA A CA 1
ATOM 527 C C . ALA A 1 66 ? 23.859 7.629 12.602 1 94.62 66 ALA A C 1
ATOM 529 O O . ALA A 1 66 ? 23.219 6.688 12.117 1 94.62 66 ALA A O 1
ATOM 530 N N . ASP A 1 67 ? 23.453 8.336 13.609 1 95.62 67 ASP A N 1
ATOM 531 C CA . ASP A 1 67 ? 22.156 8.023 14.211 1 95.62 67 ASP A CA 1
ATOM 532 C C . ASP A 1 67 ? 21.016 8.297 13.242 1 95.62 67 ASP A C 1
ATOM 534 O O . ASP A 1 67 ? 19.984 7.617 13.266 1 95.62 67 ASP A O 1
ATOM 538 N N . LEU A 1 68 ? 21.172 9.312 12.383 1 98 68 LEU A N 1
ATOM 539 C CA . LEU A 1 68 ? 20.156 9.602 11.375 1 98 68 LEU A CA 1
ATOM 540 C C . LEU A 1 68 ? 20.219 8.586 10.234 1 98 68 LEU A C 1
ATOM 542 O O . LEU A 1 68 ? 19.188 8.234 9.648 1 98 68 LEU A O 1
ATOM 546 N N . LYS A 1 69 ? 21.422 8.102 9.852 1 96.5 69 LYS A N 1
ATOM 547 C CA . LYS A 1 69 ? 21.531 7.008 8.891 1 96.5 69 LYS A CA 1
ATOM 548 C C . LYS A 1 69 ? 20.844 5.746 9.414 1 96.5 69 LYS A C 1
ATOM 550 O O . LYS A 1 69 ? 20.219 5.02 8.648 1 96.5 69 LYS A O 1
ATOM 555 N N . ARG A 1 70 ? 21.031 5.516 10.727 1 95.44 70 ARG A N 1
ATOM 556 C CA . ARG A 1 70 ? 20.312 4.402 11.352 1 95.44 70 ARG A CA 1
ATOM 557 C C . ARG A 1 70 ? 18.812 4.578 11.234 1 95.44 70 ARG A C 1
ATOM 559 O O . ARG A 1 70 ? 18.094 3.621 10.93 1 95.44 70 ARG A O 1
ATOM 566 N N . LEU A 1 71 ? 18.312 5.762 11.484 1 97.56 71 LEU A N 1
ATOM 567 C CA . LEU A 1 71 ? 16.891 6.059 11.344 1 97.56 71 LEU A CA 1
ATOM 568 C C . LEU A 1 71 ? 16.406 5.805 9.914 1 97.56 71 LEU A C 1
ATOM 570 O O . LEU A 1 71 ? 15.297 5.312 9.703 1 97.56 71 LEU A O 1
ATOM 574 N N . ASP A 1 72 ? 17.297 6.188 8.93 1 97.69 72 ASP A N 1
ATOM 575 C CA . ASP A 1 72 ? 16.969 5.93 7.531 1 97.69 72 ASP A CA 1
ATOM 576 C C . ASP A 1 72 ? 16.703 4.445 7.293 1 97.69 72 ASP A C 1
ATOM 578 O O . ASP A 1 72 ? 15.695 4.082 6.676 1 97.69 72 ASP A O 1
ATOM 582 N N . GLU A 1 73 ? 17.531 3.588 7.797 1 96.31 73 GLU A N 1
ATOM 583 C CA . GLU A 1 73 ? 17.375 2.146 7.637 1 96.31 73 GLU A CA 1
ATOM 584 C C . GLU A 1 73 ? 16.125 1.648 8.359 1 96.31 73 GLU A C 1
ATOM 586 O O . GLU A 1 73 ? 15.359 0.845 7.812 1 96.31 73 GLU A O 1
ATOM 591 N N . ALA A 1 74 ? 15.914 2.135 9.562 1 96.62 74 ALA A N 1
ATOM 592 C CA . ALA A 1 74 ? 14.75 1.736 10.344 1 96.62 74 ALA A CA 1
ATOM 593 C C . ALA A 1 74 ? 13.453 2.07 9.617 1 96.62 74 ALA A C 1
ATOM 595 O O . ALA A 1 74 ? 12.523 1.257 9.578 1 96.62 74 ALA A O 1
ATOM 596 N N . ARG A 1 75 ? 13.422 3.205 9.031 1 96.94 75 ARG A N 1
ATOM 597 C CA . ARG A 1 75 ? 12.18 3.652 8.406 1 96.94 75 ARG A CA 1
ATOM 598 C C . ARG A 1 75 ? 11.969 2.965 7.059 1 96.94 75 ARG A C 1
ATOM 600 O O . ARG A 1 75 ? 10.836 2.818 6.602 1 96.94 75 ARG A O 1
ATOM 607 N N . LEU A 1 76 ? 13.062 2.555 6.383 1 96.31 76 LEU A N 1
ATOM 608 C CA . LEU A 1 76 ? 12.906 1.749 5.176 1 96.31 76 LEU A CA 1
ATOM 609 C C . LEU A 1 76 ? 12.219 0.426 5.496 1 96.31 76 LEU A C 1
ATOM 611 O O . LEU A 1 76 ? 11.523 -0.135 4.645 1 96.31 76 LEU A O 1
ATOM 615 N N . LEU A 1 77 ? 12.336 -0.061 6.805 1 96.62 77 LEU A N 1
ATOM 616 C CA . LEU A 1 77 ? 11.695 -1.293 7.246 1 96.62 77 LEU A CA 1
ATOM 617 C C . LEU A 1 77 ? 10.234 -1.042 7.621 1 96.62 77 LEU A C 1
ATOM 619 O O . LEU A 1 77 ? 9.453 -1.984 7.75 1 96.62 77 LEU A O 1
ATOM 623 N N . ARG A 1 78 ? 9.852 0.262 7.793 1 95.31 78 ARG A N 1
ATOM 624 C CA . ARG A 1 78 ? 8.508 0.677 8.164 1 95.31 78 ARG A CA 1
ATOM 625 C C . ARG A 1 78 ? 8.039 1.857 7.32 1 95.31 78 ARG A C 1
ATOM 627 O O . ARG A 1 78 ? 7.844 2.959 7.84 1 95.31 78 ARG A O 1
ATOM 634 N N . PRO A 1 79 ? 7.805 1.572 6.07 1 93.75 79 PRO A N 1
ATOM 635 C CA . PRO A 1 79 ? 7.457 2.693 5.195 1 93.75 79 PRO A CA 1
ATOM 636 C C . PRO A 1 79 ? 6.152 3.375 5.598 1 93.75 79 PRO A C 1
ATOM 638 O O . PRO A 1 79 ? 5.859 4.484 5.141 1 93.75 79 PRO A O 1
ATOM 641 N N . ASP A 1 80 ? 5.309 2.736 6.473 1 95.56 80 ASP A N 1
ATOM 642 C CA . ASP A 1 80 ? 4.035 3.301 6.906 1 95.56 80 ASP A CA 1
ATOM 643 C C . ASP A 1 80 ? 4.172 3.967 8.273 1 95.56 80 ASP A C 1
ATOM 645 O O . ASP A 1 80 ? 3.178 4.152 8.984 1 95.56 80 ASP A O 1
ATOM 649 N N . TRP A 1 81 ? 5.395 4.332 8.703 1 96.81 81 TRP A N 1
ATOM 650 C CA . TRP A 1 81 ? 5.684 4.82 10.047 1 96.81 81 TRP A CA 1
ATOM 651 C C . TRP A 1 81 ? 4.832 6.047 10.375 1 96.81 81 TRP A C 1
ATOM 653 O O . TRP A 1 81 ? 4.488 6.277 11.531 1 96.81 81 TRP A O 1
ATOM 663 N N . LEU A 1 82 ? 4.434 6.805 9.352 1 97.81 82 LEU A N 1
ATOM 664 C CA . LEU A 1 82 ? 3.695 8.047 9.547 1 97.81 82 LEU A CA 1
ATOM 665 C C . LEU A 1 82 ? 2.191 7.797 9.531 1 97.81 82 LEU A C 1
ATOM 667 O O . LEU A 1 82 ? 1.4 8.734 9.641 1 97.81 82 LEU A O 1
ATOM 671 N N . GLN A 1 83 ? 1.741 6.551 9.422 1 97.75 83 GLN A N 1
ATOM 672 C CA . GLN A 1 83 ? 0.339 6.258 9.148 1 97.75 83 GLN A CA 1
ATOM 673 C C . GLN A 1 83 ? -0.311 5.535 10.328 1 97.75 83 GLN A C 1
ATOM 675 O O . GLN A 1 83 ? -1.535 5.398 10.375 1 97.75 83 GLN A O 1
ATOM 680 N N . GLY A 1 84 ? 0.436 5.125 11.328 1 96.94 84 GLY A N 1
ATOM 681 C CA . GLY A 1 84 ? -0.085 4.309 12.406 1 96.94 84 GLY A CA 1
ATOM 682 C C . GLY A 1 84 ? -0.989 5.074 13.352 1 96.94 84 GLY A C 1
ATOM 683 O O . GLY A 1 84 ? -0.836 6.289 13.523 1 96.94 84 GLY A O 1
ATOM 684 N N . PRO A 1 85 ? -1.896 4.34 14 1 97.19 85 PRO A N 1
ATOM 685 C CA . PRO A 1 85 ? -2.797 4.996 14.945 1 97.19 85 PRO A CA 1
ATOM 686 C C . PRO A 1 85 ? -2.062 5.578 16.156 1 97.19 85 PRO A C 1
ATOM 688 O O . PRO A 1 85 ? -2.615 6.41 16.875 1 97.19 85 PRO A O 1
ATOM 691 N N . GLU A 1 86 ? -0.819 5.152 16.375 1 96.69 86 GLU A N 1
ATOM 692 C CA . GLU A 1 86 ? -0.024 5.648 17.484 1 96.69 86 GLU A CA 1
ATOM 693 C C . GLU A 1 86 ? 0.569 7.02 17.188 1 96.69 86 GLU A C 1
ATOM 695 O O . GLU A 1 86 ? 1.069 7.703 18.078 1 96.69 86 GLU A O 1
ATOM 700 N N . MET A 1 87 ? 0.566 7.426 15.898 1 97.81 87 MET A N 1
ATOM 701 C CA . MET A 1 87 ? 1.093 8.734 15.516 1 97.81 87 MET A CA 1
ATOM 702 C C . MET A 1 87 ? 0.164 9.852 15.977 1 97.81 87 MET A C 1
ATOM 704 O O . MET A 1 87 ? -1.004 9.891 15.586 1 97.81 87 MET A O 1
ATOM 708 N N . VAL A 1 88 ? 0.595 10.711 16.828 1 98.25 88 VAL A N 1
ATOM 709 C CA . VAL A 1 88 ? -0.119 11.875 17.344 1 98.25 88 VAL A CA 1
ATOM 710 C C . VAL A 1 88 ? 0.79 13.102 17.281 1 98.25 88 VAL A C 1
ATOM 712 O O . VAL A 1 88 ? 1.902 13.078 17.812 1 98.25 88 VAL A O 1
ATOM 715 N N . GLY A 1 89 ? 0.291 14.117 16.672 1 98.62 89 GLY A N 1
ATOM 716 C CA . GLY A 1 89 ? 1.073 15.336 16.547 1 98.62 89 GLY A CA 1
ATOM 717 C C . GLY A 1 89 ? 0.731 16.391 17.578 1 98.62 89 GLY A C 1
ATOM 718 O O . GLY A 1 89 ? -0.379 16.406 18.109 1 98.62 89 GLY A O 1
ATOM 719 N N . TYR A 1 90 ? 1.661 17.156 17.875 1 98.75 90 TYR A N 1
ATOM 720 C CA . TYR A 1 90 ? 1.534 18.375 18.672 1 98.75 90 TYR A CA 1
ATOM 721 C C . TYR A 1 90 ? 2.172 19.562 17.969 1 98.75 90 TYR A C 1
ATOM 723 O O . TYR A 1 90 ? 3.246 19.438 17.375 1 98.75 90 TYR A O 1
ATOM 731 N N . VAL A 1 91 ? 1.506 20.672 17.891 1 98.69 91 VAL A N 1
ATOM 732 C CA . VAL A 1 91 ? 1.952 21.859 17.172 1 98.69 91 VAL A CA 1
ATOM 733 C C . VAL A 1 91 ? 2.066 23.047 18.141 1 98.69 91 VAL A C 1
ATOM 735 O O . VAL A 1 91 ? 1.11 23.375 18.844 1 98.69 91 VAL A O 1
ATOM 738 N N . ALA A 1 92 ? 3.225 23.688 18.141 1 98.19 92 ALA A N 1
ATOM 739 C CA . ALA A 1 92 ? 3.41 24.75 19.125 1 98.19 92 ALA A CA 1
ATOM 740 C C . ALA A 1 92 ? 4.496 25.719 18.672 1 98.19 92 ALA A C 1
ATOM 742 O O . ALA A 1 92 ? 5.41 25.344 17.922 1 98.19 92 ALA A O 1
ATOM 743 N N . TYR A 1 93 ? 4.375 26.984 19.094 1 97.62 93 TYR A N 1
ATOM 744 C CA . TYR A 1 93 ? 5.488 27.922 19.047 1 97.62 93 TYR A CA 1
ATOM 745 C C . TYR A 1 93 ? 6.461 27.656 20.188 1 97.62 93 TYR A C 1
ATOM 747 O O . TYR A 1 93 ? 6.051 27.547 21.359 1 97.62 93 TYR A O 1
ATOM 755 N N . VAL A 1 94 ? 7.699 27.641 19.891 1 98.25 94 VAL A N 1
ATOM 756 C CA . VAL A 1 94 ? 8.727 27.312 20.875 1 98.25 94 VAL A CA 1
ATOM 757 C C . VAL A 1 94 ? 8.648 28.281 22.047 1 98.25 94 VAL A C 1
ATOM 759 O O . VAL A 1 94 ? 8.617 27.859 23.203 1 98.25 94 VAL A O 1
ATOM 762 N N . ASP A 1 95 ? 8.602 29.578 21.781 1 96.44 95 ASP A N 1
ATOM 763 C CA . ASP A 1 95 ? 8.625 30.625 22.797 1 96.44 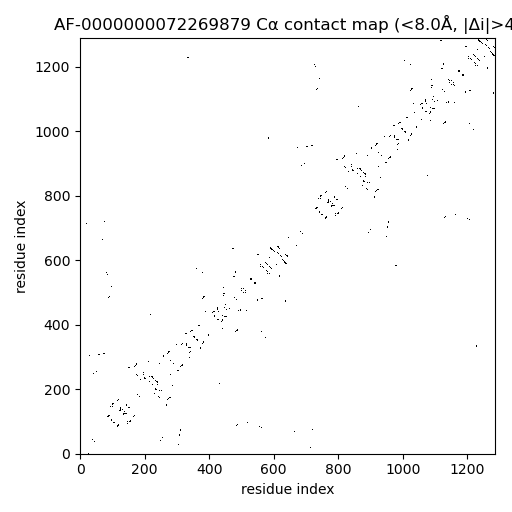95 ASP A CA 1
ATOM 764 C C . ASP A 1 95 ? 7.355 30.594 23.641 1 96.44 95 ASP A C 1
ATOM 766 O O . ASP A 1 95 ? 7.398 30.844 24.844 1 96.44 95 ASP A O 1
ATOM 770 N N . ARG A 1 96 ? 6.246 30.234 22.984 1 96.31 96 ARG A N 1
ATOM 771 C CA . ARG A 1 96 ? 4.98 30.188 23.703 1 96.31 96 ARG A CA 1
ATOM 772 C C . ARG A 1 96 ? 4.867 28.938 24.562 1 96.31 96 ARG A C 1
ATOM 774 O O . ARG A 1 96 ? 4.27 28.953 25.641 1 96.31 96 ARG A O 1
ATOM 781 N N . PHE A 1 97 ? 5.438 27.828 24.109 1 98.06 97 PHE A N 1
ATOM 782 C CA . PHE A 1 97 ? 5.348 26.547 24.781 1 98.06 97 PHE A CA 1
ATOM 783 C C . PHE A 1 97 ? 6.277 26.5 25.984 1 98.06 97 PHE A C 1
ATOM 785 O O . PHE A 1 97 ? 5.871 26.078 27.078 1 98.06 97 PHE A O 1
ATOM 792 N N . ALA A 1 98 ? 7.562 27 25.719 1 98.06 98 ALA A N 1
ATOM 793 C CA . ALA A 1 98 ? 8.516 26.797 26.812 1 98.06 98 ALA A CA 1
ATOM 794 C C . ALA A 1 98 ? 9.641 27.828 26.75 1 98.06 98 ALA A C 1
ATOM 796 O O . ALA A 1 98 ? 10.719 27.609 27.297 1 98.06 98 ALA A O 1
ATOM 797 N N . GLY A 1 99 ? 9.555 28.812 25.984 1 97.5 99 GLY A N 1
ATOM 798 C CA . GLY A 1 99 ? 10.508 29.922 25.953 1 97.5 99 GLY A CA 1
ATOM 799 C C . GLY A 1 99 ? 11.641 29.703 24.969 1 97.5 99 GLY A C 1
ATOM 800 O O . GLY A 1 99 ? 11.852 30.516 24.078 1 97.5 99 GLY A O 1
ATOM 801 N N . THR A 1 100 ? 12.359 28.609 25.141 1 98.38 100 THR A N 1
ATOM 802 C CA . THR A 1 100 ? 13.508 28.312 24.297 1 98.38 100 THR A CA 1
ATOM 803 C C . THR A 1 100 ? 13.508 26.859 23.875 1 98.38 100 THR A C 1
ATOM 805 O O . THR A 1 100 ? 12.688 26.062 24.344 1 98.38 100 THR A O 1
ATOM 808 N N . LEU A 1 101 ? 14.438 26.547 22.969 1 98.69 101 LEU A N 1
ATOM 809 C CA . LEU A 1 101 ? 14.602 25.156 22.547 1 98.69 101 LEU A CA 1
ATOM 810 C C . LEU A 1 101 ? 14.992 24.281 23.734 1 98.69 101 LEU A C 1
ATOM 812 O O . LEU A 1 101 ? 14.484 23.172 23.875 1 98.69 101 LEU A O 1
ATOM 816 N N . ARG A 1 102 ? 15.844 24.766 24.547 1 98.31 102 ARG A N 1
ATOM 817 C CA . ARG A 1 102 ? 16.203 24.031 25.766 1 98.31 102 ARG A CA 1
ATOM 818 C C . ARG A 1 102 ? 14.984 23.844 26.672 1 98.31 102 ARG A C 1
ATOM 820 O O . ARG A 1 102 ? 14.82 22.781 27.281 1 98.31 102 ARG A O 1
ATOM 827 N N . GLY A 1 103 ? 14.195 24.922 26.75 1 98.38 103 GLY A N 1
ATOM 828 C CA . GLY A 1 103 ? 12.969 24.828 27.531 1 98.38 103 GLY A CA 1
ATOM 829 C C . GLY A 1 103 ? 12.031 23.75 27.016 1 98.38 103 GLY A C 1
ATOM 830 O O . GLY A 1 103 ? 11.406 23.047 27.812 1 98.38 103 GLY A O 1
ATOM 831 N N . VAL A 1 104 ? 11.914 23.609 25.734 1 98.69 104 VAL A N 1
ATOM 832 C CA . VAL A 1 104 ? 11.102 22.531 25.156 1 98.69 104 VAL A CA 1
ATOM 833 C C . VAL A 1 104 ? 11.633 21.188 25.609 1 98.69 104 VAL A C 1
ATOM 835 O O . VAL A 1 104 ? 10.859 20.297 25.969 1 98.69 104 VAL A O 1
ATOM 838 N N . GLY A 1 105 ? 12.961 21.016 25.578 1 98.38 105 GLY A N 1
ATOM 839 C CA . GLY A 1 105 ? 13.586 19.781 26.031 1 98.38 105 GLY A CA 1
ATOM 840 C C . GLY A 1 105 ? 13.195 19.406 27.453 1 98.38 105 GLY A C 1
ATOM 841 O O . GLY A 1 105 ? 13.062 18.234 27.781 1 98.38 105 GLY A O 1
ATOM 842 N N . GLU A 1 106 ? 12.992 20.422 28.25 1 97.94 106 GLU A N 1
ATOM 843 C CA . GLU A 1 106 ? 12.68 20.219 29.656 1 97.94 106 GLU A CA 1
ATOM 844 C C . GLU A 1 106 ? 11.211 19.828 29.844 1 97.94 106 GLU A C 1
ATOM 846 O O . GLU A 1 106 ? 10.812 19.406 30.922 1 97.94 106 GLU A O 1
ATOM 851 N N . ARG A 1 107 ? 10.414 19.953 28.797 1 97.81 107 ARG A N 1
ATOM 852 C CA . ARG A 1 107 ? 8.984 19.672 28.891 1 97.81 107 ARG A CA 1
ATOM 853 C C . ARG A 1 107 ? 8.609 18.422 28.109 1 97.81 107 ARG A C 1
ATOM 855 O O . ARG A 1 107 ? 7.43 18.172 27.859 1 97.81 107 ARG A O 1
ATOM 862 N N . LEU A 1 108 ? 9.555 17.594 27.703 1 98.06 108 LEU A N 1
ATOM 863 C CA . LEU A 1 108 ? 9.297 16.453 26.812 1 98.06 108 LEU A CA 1
ATOM 864 C C . LEU A 1 108 ? 8.484 15.383 27.531 1 98.06 108 LEU A C 1
ATOM 866 O O . LEU A 1 108 ? 7.715 14.656 26.906 1 98.06 108 LEU A O 1
ATOM 870 N N . GLU A 1 109 ? 8.656 15.227 28.844 1 97.56 109 GLU A N 1
ATOM 871 C CA . GLU A 1 109 ? 7.859 14.258 29.594 1 97.56 109 GLU A CA 1
ATOM 872 C C . GLU A 1 109 ? 6.367 14.547 29.453 1 97.56 109 GLU A C 1
ATOM 874 O O . GLU A 1 109 ? 5.551 13.625 29.422 1 97.56 109 GLU A O 1
ATOM 879 N N . TYR A 1 110 ? 6.023 15.82 29.453 1 97.88 110 TYR A N 1
ATOM 880 C CA . TYR A 1 110 ? 4.633 16.219 29.281 1 97.88 110 TYR A CA 1
ATOM 881 C C . TYR A 1 110 ? 4.094 15.727 27.938 1 97.88 110 TYR A C 1
ATOM 883 O O . TYR A 1 110 ? 3.01 15.133 27.875 1 97.88 110 TYR A O 1
ATOM 891 N N . LEU A 1 111 ? 4.883 15.914 26.828 1 98.12 111 LEU A N 1
ATOM 892 C CA . LEU A 1 111 ? 4.484 15.484 25.5 1 98.12 111 LEU A CA 1
ATOM 893 C C . LEU A 1 111 ? 4.387 13.961 25.422 1 98.12 111 LEU A C 1
ATOM 895 O O . LEU A 1 111 ? 3.455 13.422 24.828 1 98.12 111 LEU A O 1
ATOM 899 N N . GLU A 1 112 ? 5.352 13.312 26.031 1 97.19 112 GLU A N 1
ATOM 900 C CA . GLU A 1 112 ? 5.316 11.852 26.094 1 97.19 112 GLU A CA 1
ATOM 901 C C . GLU A 1 112 ? 4.059 11.359 26.812 1 97.19 112 GLU A C 1
ATOM 903 O O . GLU A 1 112 ? 3.455 10.367 26.391 1 97.19 112 GLU A O 1
ATOM 908 N N . GLY A 1 113 ? 3.742 12.047 27.875 1 96.19 113 GLY A N 1
ATOM 909 C CA . GLY A 1 113 ? 2.553 11.688 28.641 1 96.19 113 GLY A CA 1
ATOM 910 C C . GLY A 1 113 ? 1.277 11.789 27.828 1 96.19 113 GLY A C 1
ATOM 911 O O . GLY A 1 113 ? 0.325 11.047 28.047 1 96.19 113 GLY A O 1
ATOM 912 N N . LEU A 1 114 ? 1.247 12.68 26.844 1 96.94 114 LEU A N 1
ATOM 913 C CA . LEU A 1 114 ? 0.097 12.844 25.953 1 96.94 114 LEU A CA 1
ATOM 914 C C . LEU A 1 114 ? 0.144 11.852 24.812 1 96.94 114 LEU A C 1
ATOM 916 O O . LEU A 1 114 ? -0.813 11.734 24.047 1 96.94 114 LEU A O 1
ATOM 920 N N . GLY A 1 115 ? 1.254 11.125 24.688 1 97.38 115 GLY A N 1
ATOM 921 C CA . GLY A 1 115 ? 1.414 10.164 23.609 1 97.38 115 GLY A CA 1
ATOM 922 C C . GLY A 1 115 ? 1.862 10.789 22.312 1 97.38 115 GLY A C 1
ATOM 923 O O . GLY A 1 115 ? 1.68 10.211 21.234 1 97.38 115 GLY A O 1
ATOM 924 N N . VAL A 1 116 ? 2.492 11.93 22.359 1 98.38 116 VAL A N 1
ATOM 925 C CA . VAL A 1 116 ? 2.922 12.664 21.172 1 98.38 116 VAL A CA 1
ATOM 926 C C . VAL A 1 116 ? 4.117 11.961 20.531 1 98.38 116 VAL A C 1
ATOM 928 O O . VAL A 1 116 ? 5.07 11.586 21.234 1 98.38 116 VAL A O 1
ATOM 931 N N . THR A 1 117 ? 4.066 11.727 19.219 1 98.5 117 THR A N 1
ATOM 932 C CA . THR A 1 117 ? 5.16 11.102 18.484 1 98.5 117 THR A CA 1
ATOM 933 C C . THR A 1 117 ? 5.574 11.961 17.297 1 98.5 117 THR A C 1
ATOM 935 O O . THR A 1 117 ? 6.41 11.555 16.5 1 98.5 117 THR A O 1
ATOM 938 N N . TYR A 1 118 ? 5.055 13.078 17.156 1 98.56 118 TYR A N 1
ATOM 939 C CA . TYR A 1 118 ? 5.215 14.07 16.094 1 98.56 118 TYR A CA 1
ATOM 940 C C . TYR A 1 118 ? 5.125 15.484 16.656 1 98.56 118 TYR A C 1
ATOM 942 O O . TYR A 1 118 ? 4.07 15.906 17.125 1 98.56 118 TYR A O 1
ATOM 950 N N . LEU A 1 119 ? 6.223 16.203 16.672 1 98.88 119 LEU A N 1
ATOM 951 C CA . LEU A 1 119 ? 6.211 17.547 17.234 1 98.88 119 LEU A CA 1
ATOM 952 C C . LEU A 1 119 ? 6.523 18.578 16.156 1 98.88 119 LEU A C 1
ATOM 954 O O . LEU A 1 119 ? 7.645 18.625 15.641 1 98.88 119 LEU A O 1
ATOM 958 N N . HIS A 1 120 ? 5.578 19.359 15.836 1 98.81 120 HIS A N 1
ATOM 959 C CA . HIS A 1 120 ? 5.734 20.453 14.883 1 98.81 120 HIS A CA 1
ATOM 960 C C . HIS A 1 120 ? 6.031 21.766 15.602 1 98.81 120 HIS A C 1
ATOM 962 O O . HIS A 1 120 ? 5.156 22.328 16.266 1 98.81 120 HIS A O 1
ATOM 968 N N . LEU A 1 121 ? 7.246 22.141 15.516 1 98.69 121 LEU A N 1
ATOM 969 C CA . LEU A 1 121 ? 7.617 23.469 16.016 1 98.69 121 LEU A CA 1
ATOM 970 C C . LEU A 1 121 ? 7.438 24.531 14.945 1 98.69 121 LEU A C 1
ATOM 972 O O . LEU A 1 121 ? 8.102 24.5 13.914 1 98.69 121 LEU A O 1
ATOM 976 N N . LEU A 1 122 ? 6.527 25.375 15.203 1 97.69 122 LEU A N 1
ATOM 977 C CA . LEU A 1 122 ? 6.207 26.422 14.242 1 97.69 122 LEU A CA 1
ATOM 978 C C . LEU A 1 122 ? 7.426 27.297 13.969 1 97.69 122 LEU A C 1
ATOM 980 O O . LEU A 1 122 ? 8.516 27.031 14.484 1 97.69 122 LEU A O 1
ATOM 984 N N . PRO A 1 123 ? 7.383 28.219 13.031 1 94.62 123 PRO A N 1
ATOM 985 C CA . PRO A 1 123 ? 8.609 28.828 12.508 1 94.62 123 PRO A CA 1
ATOM 986 C C . PRO A 1 123 ? 9.555 29.281 13.617 1 94.62 123 PRO A C 1
ATOM 988 O O . PRO A 1 123 ? 9.164 30.094 14.469 1 94.62 123 PRO A O 1
ATOM 991 N N . LEU A 1 124 ? 10.727 28.719 13.555 1 97.31 124 LEU A N 1
ATOM 992 C CA . LEU A 1 124 ? 11.711 29.031 14.586 1 97.31 124 LEU A CA 1
ATOM 993 C C . LEU A 1 124 ? 13.031 29.469 13.969 1 97.31 124 LEU A C 1
ATOM 995 O O . LEU A 1 124 ? 13.961 29.859 14.688 1 97.31 124 LEU A O 1
ATOM 999 N N . LEU A 1 125 ? 13.164 29.344 12.625 1 97.56 125 LEU A N 1
ATOM 1000 C CA . LEU A 1 125 ? 14.352 29.875 11.961 1 97.56 125 LEU A CA 1
ATOM 1001 C C . LEU A 1 125 ? 14.359 31.391 11.992 1 97.56 125 LEU A C 1
ATOM 1003 O O . LEU A 1 125 ? 13.32 32.031 12.25 1 97.56 125 LEU A O 1
ATOM 1007 N N . ARG A 1 126 ? 15.492 31.969 11.703 1 97.38 126 ARG A N 1
ATOM 1008 C CA . ARG A 1 126 ? 15.664 33.406 11.93 1 97.38 126 ARG A CA 1
ATOM 1009 C C . ARG A 1 126 ? 14.805 34.219 10.969 1 97.38 126 ARG A C 1
ATOM 1011 O O . ARG A 1 126 ? 15.047 34.219 9.766 1 97.38 126 ARG A O 1
ATOM 1018 N N . PRO A 1 127 ? 13.828 34.875 11.5 1 96.25 127 PRO A N 1
ATOM 1019 C CA . PRO A 1 127 ? 13.023 35.781 10.672 1 96.25 127 PRO A CA 1
ATOM 1020 C C . PRO A 1 127 ? 13.609 37.188 10.594 1 96.25 127 PRO A C 1
ATOM 1022 O O . PRO A 1 127 ? 14.609 37.5 11.258 1 96.25 127 PRO A O 1
ATOM 1025 N N . ARG A 1 128 ? 13.094 38 9.766 1 94.88 128 ARG A N 1
ATOM 1026 C CA . ARG A 1 128 ? 13.469 39.406 9.805 1 94.88 128 ARG A CA 1
ATOM 1027 C C . ARG A 1 128 ? 13.102 40.031 11.148 1 94.88 128 ARG A C 1
ATOM 1029 O O . ARG A 1 128 ? 12.242 39.5 11.867 1 94.88 128 ARG A O 1
ATOM 1036 N N . ASP A 1 129 ? 13.656 41.156 11.422 1 90.19 129 ASP A N 1
ATOM 1037 C CA . ASP A 1 129 ? 13.305 41.906 12.625 1 90.19 129 ASP A CA 1
ATOM 1038 C C . ASP A 1 129 ? 11.969 42.625 12.453 1 90.19 129 ASP A C 1
ATOM 1040 O O . ASP A 1 129 ? 11.578 42.938 11.328 1 90.19 129 ASP A O 1
ATOM 1044 N N . GLY A 1 130 ? 11.289 42.812 13.523 1 84.69 130 GLY A N 1
ATOM 1045 C CA . GLY A 1 130 ? 10.008 43.5 13.453 1 84.69 130 GLY A CA 1
ATOM 1046 C C . GLY A 1 130 ? 8.875 42.594 13.039 1 84.69 130 GLY A C 1
ATOM 1047 O O . GLY A 1 130 ? 8.75 41.469 13.539 1 84.69 130 GLY A O 1
ATOM 1048 N N . GLU A 1 131 ? 8.016 43.188 12.203 1 83.62 131 GLU A N 1
ATOM 1049 C CA . GLU A 1 131 ? 6.898 42.375 11.703 1 83.62 131 GLU A CA 1
ATOM 1050 C C . GLU A 1 131 ? 7.383 41.281 10.75 1 83.62 131 GLU A C 1
ATOM 1052 O O . GLU A 1 131 ? 7.973 41.594 9.711 1 83.62 131 GLU A O 1
ATOM 1057 N N . ASN A 1 132 ? 7.16 40.094 11.109 1 89.88 132 ASN A N 1
ATOM 1058 C CA . ASN A 1 132 ? 7.719 39 10.312 1 89.88 132 ASN A CA 1
ATOM 1059 C C . ASN A 1 132 ? 6.688 37.906 10.062 1 89.88 132 ASN A C 1
ATOM 1061 O O . ASN A 1 132 ? 7.043 36.75 9.828 1 89.88 132 ASN A O 1
ATOM 1065 N N . ASP A 1 133 ? 5.352 38.25 10.305 1 89.06 133 ASP A N 1
ATOM 1066 C CA . ASP A 1 133 ? 4.25 37.344 9.992 1 89.06 133 ASP A CA 1
ATOM 1067 C C . ASP A 1 133 ? 4.34 36.062 10.82 1 89.06 133 ASP A C 1
ATOM 1069 O O . ASP A 1 133 ? 4.203 34.969 10.289 1 89.06 133 ASP A O 1
ATOM 1073 N N . GLY A 1 134 ? 4.594 36.188 12.078 1 87.62 134 GLY A N 1
ATOM 1074 C CA . GLY A 1 134 ? 4.668 35.062 12.984 1 87.62 134 GLY A CA 1
ATOM 1075 C C . GLY A 1 134 ? 5.883 34.188 12.742 1 87.62 134 GLY A C 1
ATOM 1076 O O . GLY A 1 134 ? 5.891 33 13.125 1 87.62 134 GLY A O 1
ATOM 1077 N N . GLY A 1 135 ? 6.914 34.625 12.016 1 91.38 135 GLY A N 1
ATOM 1078 C CA . GLY A 1 135 ? 8.148 33.906 11.773 1 91.38 135 GLY A CA 1
ATOM 1079 C C . GLY A 1 135 ? 8.297 33.438 10.336 1 91.38 135 GLY A C 1
ATOM 1080 O O . GLY A 1 135 ? 9.336 32.906 9.953 1 91.38 135 GLY A O 1
ATOM 1081 N N . TYR A 1 136 ? 7.316 33.719 9.469 1 94.44 136 TYR A N 1
ATOM 1082 C CA . TYR A 1 136 ? 7.285 33.156 8.117 1 94.44 136 TYR A CA 1
ATOM 1083 C C . TYR A 1 136 ? 8.023 34.062 7.137 1 94.44 136 TYR A C 1
ATOM 1085 O O . TYR A 1 136 ? 8.18 33.688 5.961 1 94.44 136 TYR A O 1
ATOM 1093 N N . ALA A 1 137 ? 8.453 35.188 7.566 1 95.94 137 ALA A N 1
ATOM 1094 C CA . ALA A 1 137 ? 9.375 36 6.793 1 95.94 137 ALA A CA 1
ATOM 1095 C C . ALA A 1 137 ? 10.828 35.688 7.152 1 95.94 137 ALA A C 1
ATOM 1097 O O . ALA A 1 137 ? 11.484 36.469 7.852 1 95.94 137 ALA A O 1
ATOM 1098 N N . VAL A 1 138 ? 11.328 34.688 6.559 1 97.69 138 VAL A N 1
ATOM 1099 C CA . VAL A 1 138 ? 12.586 34.094 6.984 1 97.69 138 VAL A CA 1
ATOM 1100 C C . VAL A 1 138 ? 13.758 34.875 6.387 1 97.69 138 VAL A C 1
ATOM 1102 O O . VAL A 1 138 ? 13.82 35.062 5.172 1 97.69 138 VAL A O 1
ATOM 1105 N N . GLN A 1 139 ? 14.625 35.281 7.238 1 97.94 139 GLN A N 1
ATOM 1106 C CA . GLN A 1 139 ? 15.836 36 6.844 1 97.94 139 GLN A CA 1
ATOM 1107 C C . GLN A 1 139 ? 17 35.031 6.625 1 97.94 139 GLN A C 1
ATOM 1109 O O . GLN A 1 139 ? 17.875 35.281 5.789 1 97.94 139 GLN A O 1
ATOM 1114 N N . ASP A 1 140 ? 16.984 34 7.422 1 98.06 140 ASP A N 1
ATOM 1115 C CA . ASP A 1 140 ? 18.062 33.031 7.34 1 98.06 140 ASP A CA 1
ATOM 1116 C C . ASP A 1 140 ? 17.562 31.625 7.691 1 98.06 140 ASP A C 1
ATOM 1118 O O . ASP A 1 140 ? 17.188 31.359 8.836 1 98.06 140 ASP A O 1
ATOM 1122 N N . TYR A 1 141 ? 17.656 30.688 6.73 1 97.69 141 TYR A N 1
ATOM 1123 C CA . TYR A 1 141 ? 17.156 29.328 6.914 1 97.69 141 TYR A CA 1
ATOM 1124 C C . TYR A 1 141 ? 18.125 28.5 7.734 1 97.69 141 TYR A C 1
ATOM 1126 O O . TYR A 1 141 ? 17.797 27.406 8.195 1 97.69 141 TYR A O 1
ATOM 1134 N N . ARG A 1 142 ? 19.297 28.953 7.973 1 97.38 142 ARG A N 1
ATOM 1135 C CA . ARG A 1 142 ? 20.359 28.109 8.539 1 97.38 142 ARG A CA 1
ATOM 1136 C C . ARG A 1 142 ? 20.625 28.484 9.992 1 97.38 142 ARG A C 1
ATOM 1138 O O . ARG A 1 142 ? 21.547 27.953 10.609 1 97.38 142 ARG A O 1
ATOM 1145 N N . SER A 1 143 ? 19.844 29.391 10.492 1 97.56 143 SER A N 1
ATOM 1146 C CA . SER A 1 143 ? 19.969 29.75 11.898 1 97.56 143 SER A CA 1
ATOM 1147 C C . SER A 1 143 ? 18.609 29.828 12.586 1 97.56 143 SER A C 1
ATOM 1149 O O . SER A 1 143 ? 17.594 30 11.93 1 97.56 143 SER A O 1
ATOM 1151 N N . VAL A 1 144 ? 18.688 29.672 13.891 1 97.81 144 VAL A N 1
ATOM 1152 C CA . VAL A 1 144 ? 17.484 29.734 14.734 1 97.81 144 VAL A CA 1
ATOM 1153 C C . VAL A 1 144 ? 17.312 31.156 15.273 1 97.81 144 VAL A C 1
ATOM 1155 O O . VAL A 1 144 ? 18.297 31.891 15.422 1 97.81 144 VAL A O 1
ATOM 1158 N N . ARG A 1 145 ? 16.078 31.562 15.43 1 96.56 145 ARG A N 1
ATOM 1159 C CA . ARG A 1 145 ? 15.82 32.812 16.141 1 96.56 145 ARG A CA 1
ATOM 1160 C C . ARG A 1 145 ? 16.672 32.906 17.391 1 96.56 145 ARG A C 1
ATOM 1162 O O . ARG A 1 145 ? 16.656 32.031 18.234 1 96.56 145 ARG A O 1
ATOM 1169 N N . PRO A 1 146 ? 17.344 34 17.562 1 95.56 146 PRO A N 1
ATOM 1170 C CA . PRO A 1 146 ? 18.359 34.062 18.609 1 95.56 146 PRO A CA 1
ATOM 1171 C C . PRO A 1 146 ? 17.766 33.938 20.016 1 95.56 146 PRO A C 1
ATOM 1173 O O . PRO A 1 146 ? 18.438 33.469 20.922 1 95.56 146 PRO A O 1
ATOM 1176 N N . ASP A 1 147 ? 16.547 34.438 20.219 1 96.12 147 ASP A N 1
ATOM 1177 C CA . ASP A 1 147 ? 15.938 34.375 21.531 1 96.12 147 ASP A CA 1
ATOM 1178 C C . ASP A 1 147 ? 15.547 32.938 21.891 1 96.12 147 ASP A C 1
ATOM 1180 O O . ASP A 1 147 ? 15.289 32.656 23.062 1 96.12 147 ASP A O 1
ATOM 1184 N N . LEU A 1 148 ? 15.5 32.031 20.922 1 98.19 148 LEU A N 1
ATOM 1185 C CA . LEU A 1 148 ? 15.086 30.672 21.156 1 98.19 148 LEU A CA 1
ATOM 1186 C C . LEU A 1 148 ? 16.297 29.766 21.391 1 98.19 148 LEU A C 1
ATOM 1188 O O . LEU A 1 148 ? 16.172 28.703 21.984 1 98.19 148 LEU A O 1
ATOM 1192 N N . GLY A 1 149 ? 17.422 30.109 20.844 1 98.25 149 GLY A N 1
ATOM 1193 C CA . GLY A 1 149 ? 18.641 29.312 20.953 1 98.25 149 GLY A CA 1
ATOM 1194 C C . GLY A 1 149 ? 19.453 29.312 19.672 1 98.25 149 GLY A C 1
ATOM 1195 O O . GLY A 1 149 ? 19.531 30.312 18.969 1 98.25 149 GLY A O 1
ATOM 1196 N N . THR A 1 150 ? 20.203 28.219 19.453 1 98.31 150 THR A N 1
ATOM 1197 C CA . THR A 1 150 ? 21.062 28.062 18.281 1 98.31 150 THR A CA 1
ATOM 1198 C C . THR A 1 150 ? 20.641 26.859 17.453 1 98.31 150 THR A C 1
ATOM 1200 O O . THR A 1 150 ? 19.797 26.062 17.875 1 98.31 150 THR A O 1
ATOM 1203 N N . ILE A 1 151 ? 21.25 26.797 16.344 1 98 151 ILE A N 1
ATOM 1204 C CA . ILE A 1 151 ? 20.984 25.641 15.477 1 98 151 ILE A CA 1
ATOM 1205 C C . ILE A 1 151 ? 21.484 24.359 16.141 1 98 151 ILE A C 1
ATOM 1207 O O . ILE A 1 151 ? 20.922 23.297 15.93 1 98 151 ILE A O 1
ATOM 1211 N N . ASP A 1 152 ? 22.516 24.422 16.969 1 98.12 152 ASP A N 1
ATOM 1212 C CA . ASP A 1 152 ? 23 23.266 17.719 1 98.12 152 ASP A CA 1
ATOM 1213 C C . ASP A 1 152 ? 22 22.844 18.797 1 98.12 152 ASP A C 1
ATOM 1215 O O . ASP A 1 152 ? 21.875 21.656 19.094 1 98.12 152 ASP A O 1
ATOM 1219 N N . ASP A 1 153 ? 21.344 23.891 19.344 1 98.44 153 ASP A N 1
ATOM 1220 C CA . ASP A 1 153 ? 20.281 23.578 20.281 1 98.44 153 ASP A CA 1
ATOM 1221 C C . ASP A 1 153 ? 19.156 22.797 19.609 1 98.44 153 ASP A C 1
ATOM 1223 O O . ASP A 1 153 ? 18.562 21.906 20.219 1 98.44 153 ASP A O 1
ATOM 1227 N N . LEU A 1 154 ? 18.875 23.188 18.422 1 98.5 154 LEU A N 1
ATOM 1228 C CA . LEU A 1 154 ? 17.859 22.469 17.656 1 98.5 154 LEU A CA 1
ATOM 1229 C C . LEU A 1 154 ? 18.266 21.016 17.422 1 98.5 154 LEU A C 1
ATOM 1231 O O . LEU A 1 154 ? 17.453 20.109 17.594 1 98.5 154 LEU A O 1
ATOM 1235 N N . SER A 1 155 ? 19.531 20.797 17.062 1 98.44 155 SER A N 1
ATOM 1236 C CA . SER A 1 155 ? 20.031 19.438 16.844 1 98.44 155 SER A CA 1
ATOM 1237 C C . SER A 1 155 ? 19.969 18.609 18.109 1 98.44 155 SER A C 1
ATOM 1239 O O . SER A 1 155 ? 19.625 17.422 18.078 1 98.44 155 SER A O 1
ATOM 1241 N N . ALA A 1 156 ? 20.344 19.25 19.172 1 98.44 156 ALA A N 1
ATOM 1242 C CA . ALA A 1 156 ? 20.297 18.562 20.469 1 98.44 156 ALA A CA 1
ATOM 1243 C C . ALA A 1 156 ? 18.875 18.156 20.828 1 98.44 156 ALA A C 1
ATOM 1245 O O . ALA A 1 156 ? 18.625 17.047 21.266 1 98.44 156 ALA A O 1
ATOM 1246 N N . LEU A 1 157 ? 17.953 19.078 20.625 1 98.69 157 LEU A N 1
ATOM 1247 C CA . LEU A 1 157 ? 16.547 18.781 20.891 1 98.69 157 LEU A CA 1
ATOM 1248 C C . LEU A 1 157 ? 16.062 17.641 19.984 1 98.69 157 LEU A C 1
ATOM 1250 O O . LEU A 1 157 ? 15.359 16.734 20.438 1 98.69 157 LEU A O 1
ATOM 1254 N N . ALA A 1 158 ? 16.453 17.734 18.719 1 98.69 158 ALA A N 1
ATOM 1255 C CA . ALA A 1 158 ? 16.047 16.703 17.766 1 98.69 158 ALA A CA 1
ATOM 1256 C C . ALA A 1 158 ? 16.516 15.328 18.219 1 98.69 158 ALA A C 1
ATOM 1258 O O . ALA A 1 158 ? 15.773 14.344 18.094 1 98.69 158 ALA A O 1
ATOM 1259 N N . ARG A 1 159 ? 17.703 15.234 18.688 1 98.12 159 ARG A N 1
ATOM 1260 C CA . ARG A 1 159 ? 18.25 13.969 19.172 1 98.12 159 ARG A CA 1
ATOM 1261 C C . ARG A 1 159 ? 17.453 13.445 20.359 1 98.12 159 ARG A C 1
ATOM 1263 O O . ARG A 1 159 ? 17.156 12.258 20.453 1 98.12 159 ARG A O 1
ATOM 1270 N N . GLU A 1 160 ? 17.156 14.359 21.25 1 98.12 160 GLU A N 1
ATOM 1271 C CA . GLU A 1 160 ? 16.375 13.969 22.422 1 98.12 160 GLU A CA 1
ATOM 1272 C C . GLU A 1 160 ? 14.984 13.484 22.016 1 98.12 160 GLU A C 1
ATOM 1274 O O . GLU A 1 160 ? 14.492 12.477 22.531 1 98.12 160 GLU A O 1
ATOM 1279 N N . LEU A 1 161 ? 14.391 14.242 21.125 1 98.56 161 LEU A N 1
ATOM 1280 C CA . LEU A 1 161 ? 13.086 13.852 20.609 1 98.56 161 LEU A CA 1
ATOM 1281 C C . LEU A 1 161 ? 13.141 12.461 19.984 1 98.56 161 LEU A C 1
ATOM 1283 O O . LEU A 1 161 ? 12.312 11.602 20.312 1 98.56 161 LEU A O 1
ATOM 1287 N N . ARG A 1 162 ? 14.094 12.211 19.109 1 97.38 162 ARG A N 1
ATOM 1288 C CA . ARG A 1 162 ? 14.242 10.93 18.422 1 97.38 162 ARG A CA 1
ATOM 1289 C C . ARG A 1 162 ? 14.398 9.789 19.422 1 97.38 162 ARG A C 1
ATOM 1291 O O . ARG A 1 162 ? 13.844 8.703 19.234 1 97.38 162 ARG A O 1
ATOM 1298 N N . GLY A 1 163 ? 15.188 10.031 20.516 1 96.06 163 GLY A N 1
ATOM 1299 C CA . GLY A 1 163 ? 15.367 9.023 21.547 1 96.06 163 GLY A CA 1
ATOM 1300 C C . GLY A 1 163 ? 14.078 8.648 22.25 1 96.06 163 GLY A C 1
ATOM 1301 O O . GLY A 1 163 ? 13.969 7.562 22.828 1 96.06 163 GLY A O 1
ATOM 1302 N N . ARG A 1 164 ? 13.117 9.539 22.141 1 96.44 164 ARG A N 1
ATOM 1303 C CA . ARG A 1 164 ? 11.828 9.312 22.781 1 96.44 164 ARG A CA 1
ATOM 1304 C C . ARG A 1 164 ? 10.766 8.922 21.766 1 96.44 164 ARG A C 1
ATOM 1306 O O . ARG A 1 164 ? 9.578 8.852 22.094 1 96.44 164 ARG A O 1
ATOM 1313 N N . GLY A 1 165 ? 11.18 8.688 20.531 1 96.25 165 GLY A N 1
ATOM 1314 C CA . GLY A 1 165 ? 10.266 8.289 19.469 1 96.25 165 GLY A CA 1
ATOM 1315 C C . GLY A 1 165 ? 9.422 9.445 18.953 1 96.25 165 GLY A C 1
ATOM 1316 O O . GLY A 1 165 ? 8.344 9.227 18.406 1 96.25 165 GLY A O 1
ATOM 1317 N N . ILE A 1 166 ? 9.812 10.68 19.156 1 98.5 166 ILE A N 1
ATOM 1318 C CA . ILE A 1 166 ? 9.094 11.852 18.672 1 98.5 166 ILE A CA 1
ATOM 1319 C C . ILE A 1 166 ? 9.82 12.445 17.453 1 98.5 166 ILE A C 1
ATOM 1321 O O . ILE A 1 166 ? 11.023 12.703 17.531 1 98.5 166 ILE A O 1
ATOM 1325 N N . SER A 1 167 ? 9.164 12.609 16.375 1 98.69 167 SER A N 1
ATOM 1326 C CA . SER A 1 167 ? 9.742 13.188 15.172 1 98.69 167 SER A CA 1
ATOM 1327 C C . SER A 1 167 ? 9.641 14.711 15.18 1 98.69 167 SER A C 1
ATOM 1329 O O . SER A 1 167 ? 8.562 15.258 15.43 1 98.69 167 SER A O 1
ATOM 1331 N N . LEU A 1 168 ? 10.719 15.367 14.898 1 98.81 168 LEU A N 1
ATOM 1332 C CA . LEU A 1 168 ? 10.742 16.828 14.805 1 98.81 168 LEU A CA 1
ATOM 1333 C C . LEU A 1 168 ? 10.219 17.297 13.453 1 98.81 168 LEU A C 1
ATOM 1335 O O . LEU A 1 168 ? 10.68 16.812 12.414 1 98.81 168 LEU A O 1
ATOM 1339 N N . VAL A 1 169 ? 9.289 18.203 13.469 1 98.75 169 VAL A N 1
ATOM 1340 C CA . VAL A 1 169 ? 8.734 18.812 12.273 1 98.75 169 VAL A CA 1
ATOM 1341 C C . VAL A 1 169 ? 9.094 20.297 12.242 1 98.75 169 VAL A C 1
ATOM 1343 O O . VAL A 1 169 ? 8.961 21 13.258 1 98.75 169 VAL A O 1
ATOM 1346 N N . LEU A 1 170 ? 9.539 20.75 11.102 1 98.5 170 LEU A N 1
ATOM 1347 C CA . LEU A 1 170 ? 9.883 22.156 10.93 1 98.5 170 LEU A CA 1
ATOM 1348 C C . LEU A 1 170 ? 9.18 22.734 9.711 1 98.5 170 LEU A C 1
ATOM 1350 O O . LEU A 1 170 ? 8.898 22.016 8.742 1 98.5 170 LEU A O 1
ATOM 1354 N N . ASP A 1 171 ? 8.961 24.016 9.836 1 97.88 171 ASP A N 1
ATOM 1355 C CA . ASP A 1 171 ? 8.461 24.766 8.688 1 97.88 171 ASP A CA 1
ATOM 1356 C C . ASP A 1 171 ? 9.586 25.094 7.707 1 97.88 171 ASP A C 1
ATOM 1358 O O . ASP A 1 171 ? 10.68 25.484 8.117 1 97.88 171 ASP A O 1
ATOM 1362 N N . LEU A 1 172 ? 9.289 24.875 6.512 1 98.19 172 LEU A N 1
ATOM 1363 C CA . LEU A 1 172 ? 10.125 25.375 5.434 1 98.19 172 LEU A CA 1
ATOM 1364 C C . LEU A 1 172 ? 9.312 26.234 4.461 1 98.19 172 LEU A C 1
ATOM 1366 O O . LEU A 1 172 ? 8.469 25.703 3.732 1 98.19 172 LEU A O 1
ATOM 1370 N N . VAL A 1 173 ? 9.555 27.516 4.496 1 98.06 173 VAL A N 1
ATOM 1371 C CA . VAL A 1 173 ? 8.852 28.422 3.596 1 98.06 173 VAL A CA 1
ATOM 1372 C C . VAL A 1 173 ? 9.469 28.328 2.199 1 98.06 173 VAL A C 1
ATOM 1374 O O . VAL A 1 173 ? 10.648 28.656 2.01 1 98.06 173 VAL A O 1
ATOM 1377 N N . LEU A 1 174 ? 8.695 27.906 1.248 1 97.75 174 LEU A N 1
ATOM 1378 C CA . LEU A 1 174 ? 9.25 27.625 -0.074 1 97.75 174 LEU A CA 1
ATOM 1379 C C . LEU A 1 174 ? 8.977 28.781 -1.03 1 97.75 174 LEU A C 1
ATOM 1381 O O . LEU A 1 174 ? 9.688 28.953 -2.023 1 97.75 174 LEU A O 1
ATOM 1385 N N . ASN A 1 175 ? 8.008 29.562 -0.761 1 97.94 175 ASN A N 1
ATOM 1386 C CA . ASN A 1 175 ? 7.551 30.531 -1.75 1 97.94 175 ASN A CA 1
ATOM 1387 C C . ASN A 1 175 ? 8.344 31.828 -1.665 1 97.94 175 ASN A C 1
ATOM 1389 O O . ASN A 1 175 ? 8.539 32.5 -2.674 1 97.94 175 ASN A O 1
ATOM 1393 N N . HIS A 1 176 ? 8.727 32.219 -0.456 1 98.31 176 HIS A N 1
ATOM 1394 C CA . HIS A 1 176 ? 9.273 33.562 -0.294 1 98.31 176 HIS A CA 1
ATOM 1395 C C . HIS A 1 176 ? 10.336 33.594 0.801 1 98.31 176 HIS A C 1
ATOM 1397 O O . HIS A 1 176 ? 10.438 32.656 1.602 1 98.31 176 HIS A O 1
ATOM 1403 N N . VAL A 1 177 ? 11.133 34.625 0.771 1 98.38 177 VAL A N 1
ATOM 1404 C CA . VAL A 1 177 ? 12.07 34.969 1.834 1 98.38 177 VAL A CA 1
ATOM 1405 C C . VAL A 1 177 ? 11.898 36.438 2.232 1 98.38 177 VAL A C 1
ATOM 1407 O O . VAL A 1 177 ? 11.258 37.188 1.514 1 98.38 177 VAL A O 1
ATOM 1410 N N . ALA A 1 178 ? 12.375 36.75 3.381 1 98.06 178 ALA A N 1
ATOM 1411 C CA . ALA A 1 178 ? 12.375 38.156 3.803 1 98.06 178 ALA A CA 1
ATOM 1412 C C . ALA A 1 178 ? 13.273 39 2.906 1 98.06 178 ALA A C 1
ATOM 1414 O O . ALA A 1 178 ? 14.273 38.5 2.377 1 98.06 178 ALA A O 1
ATOM 1415 N N . GLU A 1 179 ? 12.938 40.281 2.766 1 96.94 179 GLU A N 1
ATOM 1416 C CA . GLU A 1 179 ? 13.75 41.188 1.959 1 96.94 179 GLU A CA 1
ATOM 1417 C C . GLU A 1 179 ? 15.164 41.312 2.533 1 96.94 179 GLU A C 1
ATOM 1419 O O . GLU A 1 179 ? 16.094 41.688 1.821 1 96.94 179 GLU A O 1
ATOM 1424 N N . GLU A 1 180 ? 15.32 40.938 3.789 1 97.31 180 GLU A N 1
ATOM 1425 C CA . GLU A 1 180 ? 16.625 40.969 4.457 1 97.31 180 GLU A CA 1
ATOM 1426 C C . GLU A 1 180 ? 17.406 39.688 4.227 1 97.31 180 GLU A C 1
ATOM 1428 O O . GLU A 1 180 ? 18.578 39.594 4.633 1 97.31 180 GLU A O 1
ATOM 1433 N N . HIS A 1 181 ? 16.812 38.719 3.604 1 98.06 181 HIS A N 1
ATOM 1434 C CA . HIS A 1 181 ? 17.516 37.469 3.285 1 98.06 181 HIS A CA 1
ATOM 1435 C C . HIS A 1 181 ? 18.703 37.75 2.355 1 98.06 181 HIS A C 1
ATOM 1437 O O . HIS A 1 181 ? 18.609 38.594 1.474 1 98.06 181 HIS A O 1
ATOM 1443 N N . GLU A 1 182 ? 19.719 36.969 2.482 1 98.25 182 GLU A N 1
ATOM 1444 C CA . GLU A 1 182 ? 20.938 37.156 1.703 1 98.25 182 GLU A CA 1
ATOM 1445 C C . GLU A 1 182 ? 20.641 37.219 0.209 1 98.25 182 GLU A C 1
ATOM 1447 O O . GLU A 1 182 ? 21.219 38.031 -0.509 1 98.25 182 GLU A O 1
ATOM 1452 N N . TRP A 1 183 ? 19.766 36.344 -0.29 1 98.5 183 TRP A N 1
ATOM 1453 C CA . TRP A 1 183 ? 19.406 36.344 -1.707 1 98.5 183 TRP A CA 1
ATOM 1454 C C . TRP A 1 183 ? 18.844 37.688 -2.15 1 98.5 183 TRP A C 1
ATOM 1456 O O . TRP A 1 183 ? 19.203 38.188 -3.215 1 98.5 183 TRP A O 1
ATOM 1466 N N . ALA A 1 184 ? 18 38.25 -1.355 1 98.44 184 ALA A N 1
ATOM 1467 C CA . ALA A 1 184 ? 17.359 39.531 -1.683 1 98.44 184 ALA A CA 1
ATOM 1468 C C . ALA A 1 184 ? 18.344 40.688 -1.57 1 98.44 184 ALA A C 1
ATOM 1470 O O . ALA A 1 184 ? 18.312 41.594 -2.387 1 98.44 184 ALA A O 1
ATOM 1471 N N . VAL A 1 185 ? 19.141 40.594 -0.56 1 98.12 185 VAL A N 1
ATOM 1472 C CA . VAL A 1 185 ? 20.141 41.656 -0.364 1 98.12 185 VAL A CA 1
ATOM 1473 C C . VAL A 1 185 ? 21.078 41.688 -1.565 1 98.12 185 VAL A C 1
ATOM 1475 O O . VAL A 1 185 ? 21.359 42.781 -2.1 1 98.12 185 VAL A O 1
ATOM 1478 N N . ARG A 1 186 ? 21.516 40.562 -1.954 1 98.12 186 ARG A N 1
ATOM 1479 C CA . ARG A 1 186 ? 22.422 40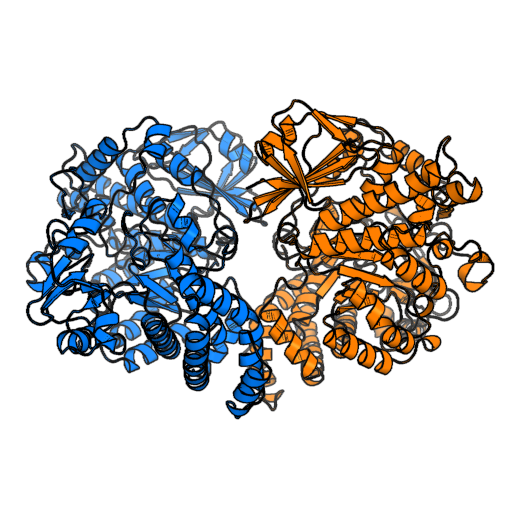.469 -3.096 1 98.12 186 ARG A CA 1
ATOM 1480 C C . ARG A 1 186 ? 21.719 40.875 -4.387 1 98.12 186 ARG A C 1
ATOM 1482 O O . ARG A 1 186 ? 22.312 41.469 -5.273 1 98.12 186 ARG A O 1
ATOM 1489 N N . ALA A 1 187 ? 20.469 40.531 -4.504 1 97.81 187 ALA A N 1
ATOM 1490 C CA . ALA A 1 187 ? 19.672 40.969 -5.648 1 97.81 187 ALA A CA 1
ATOM 1491 C C . ALA A 1 187 ? 19.562 42.469 -5.695 1 97.81 187 ALA A C 1
ATOM 1493 O O . ALA A 1 187 ? 19.688 43.094 -6.766 1 97.81 187 ALA A O 1
ATOM 1494 N N . THR A 1 188 ? 19.281 43.062 -4.578 1 97.06 188 THR A N 1
ATOM 1495 C CA . THR A 1 188 ? 19.125 44.531 -4.469 1 97.06 188 THR A CA 1
ATOM 1496 C C . THR A 1 188 ? 20.438 45.219 -4.801 1 97.06 188 THR A C 1
ATOM 1498 O O . THR A 1 188 ? 20.438 46.312 -5.363 1 97.06 188 THR A O 1
ATOM 1501 N N . ALA A 1 189 ? 21.516 44.531 -4.5 1 96.19 189 ALA A N 1
ATOM 1502 C CA . ALA A 1 189 ? 22.844 45.094 -4.785 1 96.19 189 ALA A CA 1
ATOM 1503 C C . ALA A 1 189 ? 23.172 44.969 -6.273 1 96.19 189 ALA A C 1
ATOM 1505 O O . ALA A 1 189 ? 24.203 45.469 -6.727 1 96.19 189 ALA A O 1
ATOM 1506 N N . GLY A 1 190 ? 22.406 44.281 -7 1 93.88 190 GLY A N 1
ATOM 1507 C CA . GLY A 1 190 ? 22.531 44.281 -8.445 1 93.88 190 GLY A CA 1
ATOM 1508 C C . GLY A 1 190 ? 23.219 43.031 -8.984 1 93.88 190 GLY A C 1
ATOM 1509 O O . GLY A 1 190 ? 23.516 42.969 -10.18 1 93.88 190 GLY A O 1
ATOM 1510 N N . GLU A 1 191 ? 23.422 42 -8.172 1 96.69 191 GLU A N 1
ATOM 1511 C CA . GLU A 1 191 ? 24.016 40.781 -8.656 1 96.69 191 GLU A CA 1
ATOM 1512 C C . GLU A 1 191 ? 23.016 40 -9.516 1 96.69 191 GLU A C 1
ATOM 1514 O O . GLU A 1 191 ? 22.016 39.5 -9.008 1 96.69 191 GLU A O 1
ATOM 1519 N N . ALA A 1 192 ? 23.406 39.812 -10.672 1 94.88 192 ALA A N 1
ATOM 1520 C CA . ALA A 1 192 ? 22.469 39.281 -11.68 1 94.88 192 ALA A CA 1
ATOM 1521 C C . ALA A 1 192 ? 21.953 37.906 -11.297 1 94.88 192 ALA A C 1
ATOM 1523 O O . ALA A 1 192 ? 20.766 37.625 -11.461 1 94.88 192 ALA A O 1
ATOM 1524 N N . ALA A 1 193 ? 22.844 37.062 -10.852 1 95.56 193 ALA A N 1
ATOM 1525 C CA . ALA A 1 193 ? 22.453 35.719 -10.492 1 95.56 193 ALA A CA 1
ATOM 1526 C C . ALA A 1 193 ? 21.359 35.719 -9.43 1 95.56 193 ALA A C 1
ATOM 1528 O O . ALA A 1 193 ? 20.406 34.938 -9.5 1 95.56 193 ALA A O 1
ATOM 1529 N N . TYR A 1 194 ? 21.453 36.562 -8.469 1 97.56 194 TYR A N 1
ATOM 1530 C CA . TYR A 1 194 ? 20.5 36.594 -7.363 1 97.56 194 TYR A CA 1
ATOM 1531 C C . TYR A 1 194 ? 19.25 37.375 -7.762 1 97.56 194 TYR A C 1
ATOM 1533 O O . TYR A 1 194 ? 18.156 37.094 -7.242 1 97.56 194 TYR A O 1
ATOM 1541 N N . ARG A 1 195 ? 19.391 38.375 -8.617 1 97.44 195 ARG A N 1
ATOM 1542 C CA . ARG A 1 195 ? 18.188 39.031 -9.125 1 97.44 195 ARG A CA 1
ATOM 1543 C C . ARG A 1 195 ? 17.25 38 -9.781 1 97.44 195 ARG A C 1
ATOM 1545 O O . ARG A 1 195 ? 16.031 38.094 -9.633 1 97.44 195 ARG A O 1
ATOM 1552 N N . ASP A 1 196 ? 17.891 37.031 -10.398 1 97.5 196 ASP A N 1
ATOM 1553 C CA . ASP A 1 196 ? 17.109 36 -11.102 1 97.5 196 ASP A CA 1
ATOM 1554 C C . ASP A 1 196 ? 16.438 35.062 -10.117 1 97.5 196 ASP A C 1
ATOM 1556 O O . ASP A 1 196 ? 15.594 34.25 -10.508 1 97.5 196 ASP A O 1
ATOM 1560 N N . TYR A 1 197 ? 16.766 35.125 -8.852 1 98.56 197 TYR A N 1
ATOM 1561 C CA . TYR A 1 197 ? 16.094 34.344 -7.836 1 98.56 197 TYR A CA 1
ATOM 1562 C C . TYR A 1 197 ? 14.695 34.875 -7.547 1 98.56 197 TYR A C 1
ATOM 1564 O O . TYR A 1 197 ? 13.883 34.219 -6.895 1 98.56 197 TYR A O 1
ATOM 1572 N N . PHE A 1 198 ? 14.438 36 -8.102 1 98.62 198 PHE A N 1
ATOM 1573 C CA . PHE A 1 198 ? 13.188 36.688 -7.781 1 98.62 198 PHE A CA 1
ATOM 1574 C C . PHE A 1 198 ? 12.5 37.188 -9.047 1 98.62 198 PHE A C 1
ATOM 1576 O O . PHE A 1 198 ? 13.055 37.062 -10.141 1 98.62 198 PHE A O 1
ATOM 1583 N N . HIS A 1 199 ? 11.258 37.625 -8.883 1 98.12 199 HIS A N 1
ATOM 1584 C CA . HIS A 1 199 ? 10.5 38.312 -9.922 1 98.12 199 HIS A CA 1
ATOM 1585 C C . HIS A 1 199 ? 10.508 39.844 -9.703 1 98.12 199 HIS A C 1
ATOM 1587 O O . HIS A 1 199 ? 9.734 40.344 -8.898 1 98.12 199 HIS A O 1
ATOM 1593 N N . ILE A 1 200 ? 11.344 40.5 -10.469 1 97.75 200 ILE A N 1
ATOM 1594 C CA . ILE A 1 200 ? 11.5 41.938 -10.367 1 97.75 200 ILE A CA 1
ATOM 1595 C C . ILE A 1 200 ? 11.211 42.594 -11.719 1 97.75 200 ILE A C 1
ATOM 1597 O O . ILE A 1 200 ? 11.867 42.281 -12.719 1 97.75 200 ILE A O 1
ATOM 1601 N N . PHE A 1 201 ? 10.273 43.531 -11.68 1 97.94 201 PHE A N 1
ATOM 1602 C CA . PHE A 1 201 ? 9.836 44.156 -12.93 1 97.94 201 PHE A CA 1
ATOM 1603 C C . PHE A 1 201 ? 10.18 45.625 -12.953 1 97.94 201 PHE A C 1
ATOM 1605 O O . PHE A 1 201 ? 10.055 46.312 -11.938 1 97.94 201 PHE A O 1
ATOM 1612 N N . PRO A 1 202 ? 10.555 46.156 -14.094 1 96.69 202 PRO A N 1
ATOM 1613 C CA . PRO A 1 202 ? 10.992 47.531 -14.172 1 96.69 202 PRO A CA 1
ATOM 1614 C C . PRO A 1 202 ? 9.828 48.531 -14.117 1 96.69 202 PRO A C 1
ATOM 1616 O O . PRO A 1 202 ? 10.023 49.688 -13.758 1 96.69 202 PRO A O 1
ATOM 1619 N N . ASP A 1 203 ? 8.672 48.125 -14.508 1 97.06 203 ASP A N 1
ATOM 1620 C CA . ASP A 1 203 ? 7.477 48.969 -14.469 1 97.06 203 ASP A CA 1
ATOM 1621 C C . ASP A 1 203 ? 6.23 48.125 -14.188 1 97.06 203 ASP A C 1
ATOM 1623 O O . ASP A 1 203 ? 6.332 46.969 -13.836 1 97.06 203 ASP A O 1
ATOM 1627 N N . ARG A 1 204 ? 5.137 48.719 -14.281 1 97.06 204 ARG A N 1
ATOM 1628 C CA . ARG A 1 204 ? 3.895 48.125 -13.82 1 97.06 204 ARG A CA 1
ATOM 1629 C C . ARG A 1 204 ? 3.262 47.281 -14.93 1 97.06 204 ARG A C 1
ATOM 1631 O O . ARG A 1 204 ? 2.281 46.562 -14.688 1 97.06 204 ARG A O 1
ATOM 1638 N N . THR A 1 205 ? 3.818 47.156 -16.094 1 97.5 205 THR A N 1
ATOM 1639 C CA . THR A 1 205 ? 3.193 46.469 -17.234 1 97.5 205 THR A CA 1
ATOM 1640 C C . THR A 1 205 ? 2.916 45 -16.906 1 97.5 205 THR A C 1
ATOM 1642 O O . THR A 1 205 ? 1.771 44.562 -16.969 1 97.5 205 THR A O 1
ATOM 1645 N N . GLN A 1 206 ? 3.93 44.25 -16.547 1 97.31 206 GLN A N 1
ATOM 1646 C CA . GLN A 1 206 ? 3.756 42.844 -16.25 1 97.31 206 GLN A CA 1
ATOM 1647 C C . GLN A 1 206 ? 3 42.656 -14.938 1 97.31 206 GLN A C 1
ATOM 1649 O O . GLN A 1 206 ? 2.064 41.844 -14.859 1 97.31 206 GLN A O 1
ATOM 1654 N N . PRO A 1 207 ? 3.404 43.344 -13.883 1 97.75 207 PRO A N 1
ATOM 1655 C CA . PRO A 1 207 ? 2.639 43.25 -12.641 1 97.75 207 PRO A CA 1
ATOM 1656 C C . PRO A 1 207 ? 1.138 43.438 -12.852 1 97.75 207 PRO A C 1
ATOM 1658 O O . PRO A 1 207 ? 0.333 42.656 -12.328 1 97.75 207 PRO A O 1
ATOM 1661 N N . ASP A 1 208 ? 0.781 44.406 -13.656 1 97.62 208 ASP A N 1
ATOM 1662 C CA . ASP A 1 208 ? -0.634 44.656 -13.906 1 97.62 208 ASP A CA 1
ATOM 1663 C C . ASP A 1 208 ? -1.275 43.531 -14.695 1 97.62 208 ASP A C 1
ATOM 1665 O O . ASP A 1 208 ? -2.445 43.188 -14.484 1 97.62 208 ASP A O 1
ATOM 1669 N N . ALA A 1 209 ? -0.544 43 -15.586 1 97.75 209 ALA A N 1
ATOM 1670 C CA . ALA A 1 209 ? -1.048 41.875 -16.344 1 97.75 209 ALA A CA 1
ATOM 1671 C C . ALA A 1 209 ? -1.326 40.688 -15.43 1 97.75 209 ALA A C 1
ATOM 1673 O O . ALA A 1 209 ? -2.359 40 -15.555 1 97.75 209 ALA A O 1
ATOM 1674 N N . TYR A 1 210 ? -0.401 40.375 -14.5 1 97.62 210 TYR A N 1
ATOM 1675 C CA . TYR A 1 210 ? -0.578 39.281 -13.555 1 97.62 210 TYR A CA 1
ATOM 1676 C C . TYR A 1 210 ? -1.719 39.562 -12.586 1 97.62 210 TYR A C 1
ATOM 1678 O O . TYR A 1 210 ? -2.502 38.656 -12.25 1 97.62 210 TYR A O 1
ATOM 1686 N N . GLU A 1 211 ? -1.847 40.781 -12.141 1 96.12 211 GLU A N 1
ATOM 1687 C CA . GLU A 1 211 ? -2.805 41.156 -11.117 1 96.12 211 GLU A CA 1
ATOM 1688 C C . GLU A 1 211 ? -4.238 40.938 -11.578 1 96.12 211 GLU A C 1
ATOM 1690 O O . GLU A 1 211 ? -5.141 40.75 -10.75 1 96.12 211 GLU A O 1
ATOM 1695 N N . ARG A 1 212 ? -4.406 40.844 -12.859 1 95.81 212 ARG A N 1
ATOM 1696 C CA . ARG A 1 212 ? -5.742 40.656 -13.422 1 95.81 212 ARG A CA 1
ATOM 1697 C C . ARG A 1 212 ? -6.355 39.344 -12.945 1 95.81 212 ARG A C 1
ATOM 1699 O O . ARG A 1 212 ? -7.578 39.219 -12.852 1 95.81 212 ARG A O 1
ATOM 1706 N N . THR A 1 213 ? -5.539 38.406 -12.672 1 95.88 213 THR A N 1
ATOM 1707 C CA . THR A 1 213 ? -6.062 37.094 -12.344 1 95.88 213 THR A CA 1
ATOM 1708 C C . THR A 1 213 ? -5.605 36.656 -10.961 1 95.88 213 THR A C 1
ATOM 1710 O O . THR A 1 213 ? -6.027 35.594 -10.461 1 95.88 213 THR A O 1
ATOM 1713 N N . LEU A 1 214 ? -4.75 37.406 -10.305 1 94.94 214 LEU A N 1
ATOM 1714 C CA . LEU A 1 214 ? -4.203 37.031 -9.008 1 94.94 214 LEU A CA 1
ATOM 1715 C C . LEU A 1 214 ? -5.156 37.406 -7.883 1 94.94 214 LEU A C 1
ATOM 1717 O O . LEU A 1 214 ? -5.75 38.469 -7.902 1 94.94 214 LEU A O 1
ATOM 1721 N N . PRO A 1 215 ? -5.324 36.531 -6.961 1 88.31 215 PRO A N 1
ATOM 1722 C CA . PRO A 1 215 ? -6.035 36.906 -5.746 1 88.31 215 PRO A CA 1
ATOM 1723 C C . PRO A 1 215 ? -5.145 37.688 -4.762 1 88.31 215 PRO A C 1
ATOM 1725 O O . PRO A 1 215 ? -3.918 37.531 -4.805 1 88.31 215 PRO A O 1
ATOM 1728 N N . GLU A 1 216 ? -5.734 38.531 -3.951 1 88.56 216 GLU A N 1
ATOM 1729 C CA . GLU A 1 216 ? -5.035 39.125 -2.826 1 88.56 216 GLU A CA 1
ATOM 1730 C C . GLU A 1 216 ? -5.18 38.281 -1.562 1 88.56 216 GLU A C 1
ATOM 1732 O O . GLU A 1 216 ? -6.297 38 -1.13 1 88.56 216 GLU A O 1
ATOM 1737 N N . ILE A 1 217 ? -4.086 37.938 -0.968 1 84.62 217 ILE A N 1
ATOM 1738 C CA . ILE A 1 217 ? -4.102 37.094 0.205 1 84.62 217 ILE A CA 1
ATOM 1739 C C . ILE A 1 217 ? -4.355 37.906 1.46 1 84.62 217 ILE A C 1
ATOM 1741 O O . ILE A 1 217 ? -5.16 37.531 2.312 1 84.62 217 ILE A O 1
ATOM 1745 N N . PHE A 1 218 ? -3.635 39.031 1.563 1 84.81 218 PHE A N 1
ATOM 1746 C CA . PHE A 1 218 ? -3.803 39.938 2.678 1 84.81 218 PHE A CA 1
ATOM 1747 C C . PHE A 1 218 ? -4.195 41.344 2.176 1 84.81 218 PHE A C 1
ATOM 1749 O O . PHE A 1 218 ? -3.406 42.281 2.252 1 84.81 218 PHE A O 1
ATOM 1756 N N . PRO A 1 219 ? -5.379 41.531 1.837 1 83.31 219 PRO A N 1
ATOM 1757 C CA . PRO A 1 219 ? -5.797 42.812 1.219 1 83.31 219 PRO A CA 1
ATOM 1758 C C . PRO A 1 219 ? -5.715 44 2.18 1 83.31 219 PRO A C 1
ATOM 1760 O O . PRO A 1 219 ? -5.516 45.125 1.747 1 83.31 219 PRO A O 1
ATOM 1763 N N . ASP A 1 220 ? -5.805 43.719 3.436 1 81.25 220 ASP A N 1
ATOM 1764 C CA . ASP A 1 220 ? -5.77 44.812 4.414 1 81.25 220 ASP A CA 1
ATOM 1765 C C . ASP A 1 220 ? -4.336 45.25 4.699 1 81.25 220 ASP A C 1
ATOM 1767 O O . ASP A 1 220 ? -4.031 46.438 4.691 1 81.25 220 ASP A O 1
ATOM 1771 N N . PHE A 1 221 ? -3.434 44.219 4.84 1 78.56 221 PHE A N 1
ATOM 1772 C CA . PHE A 1 221 ? -2.059 44.469 5.262 1 78.56 221 PHE A CA 1
ATOM 1773 C C . PHE A 1 221 ? -1.175 44.781 4.062 1 78.56 221 PHE A C 1
ATOM 1775 O O . PHE A 1 221 ? -0.257 45.594 4.172 1 78.56 221 PHE A O 1
ATOM 1782 N N . ALA A 1 222 ? -1.434 44.188 3.014 1 83.69 222 ALA A N 1
ATOM 1783 C CA . ALA A 1 222 ? -0.562 44.25 1.844 1 83.69 222 ALA A CA 1
ATOM 1784 C C . ALA A 1 222 ? -1.365 44.094 0.555 1 83.69 222 ALA A C 1
ATOM 1786 O O . ALA A 1 222 ? -1.3 43.062 -0.108 1 83.69 222 ALA A O 1
ATOM 1787 N N . PRO A 1 223 ? -2.01 45.219 0.26 1 87.25 223 PRO A N 1
ATOM 1788 C CA . PRO A 1 223 ? -2.838 45.125 -0.946 1 87.25 223 PRO A CA 1
ATOM 1789 C C . PRO A 1 223 ? -2.014 44.906 -2.211 1 87.25 223 PRO A C 1
ATOM 1791 O O . PRO A 1 223 ? -0.933 45.469 -2.363 1 87.25 223 PRO A O 1
ATOM 1794 N N . GLY A 1 224 ? -2.586 44 -3.006 1 90.69 224 GLY A N 1
ATOM 1795 C CA . GLY A 1 224 ? -1.919 43.656 -4.25 1 90.69 224 GLY A CA 1
ATOM 1796 C C . GLY A 1 224 ? -0.896 42.531 -4.086 1 90.69 224 GLY A C 1
ATOM 1797 O O . GLY A 1 224 ? -0.896 41.844 -3.074 1 90.69 224 GLY A O 1
ATOM 1798 N N . ASN A 1 225 ? -0.113 42.344 -5.133 1 96.75 225 ASN A N 1
ATOM 1799 C CA . ASN A 1 225 ? 0.844 41.25 -5.121 1 96.75 225 ASN A CA 1
ATOM 1800 C C . ASN A 1 225 ? 2.252 41.719 -5.465 1 96.75 225 ASN A C 1
ATOM 1802 O O . ASN A 1 225 ? 3.174 40.906 -5.582 1 96.75 225 ASN A O 1
ATOM 1806 N N . PHE A 1 226 ? 2.406 43.031 -5.684 1 97.81 226 PHE A N 1
ATOM 1807 C CA . PHE A 1 226 ? 3.697 43.594 -6.078 1 97.81 226 PHE A CA 1
ATOM 1808 C C . PHE A 1 226 ? 4.035 44.812 -5.254 1 97.81 226 PHE A C 1
ATOM 1810 O O . PHE A 1 226 ? 3.164 45.656 -4.98 1 97.81 226 PHE A O 1
ATOM 1817 N N . THR A 1 227 ? 5.254 44.938 -4.84 1 97.06 227 THR A N 1
ATOM 1818 C CA . THR A 1 227 ? 5.73 46.062 -4.031 1 97.06 227 THR A CA 1
ATOM 1819 C C . THR A 1 227 ? 6.91 46.75 -4.707 1 97.06 227 THR A C 1
ATOM 1821 O O . THR A 1 227 ? 7.867 46.094 -5.121 1 97.06 227 THR A O 1
ATOM 1824 N N . TRP A 1 228 ? 6.793 48.062 -4.801 1 96.88 228 TRP A N 1
ATOM 1825 C CA . TRP A 1 228 ? 7.926 48.812 -5.328 1 96.88 228 TRP A CA 1
ATOM 1826 C C . TRP A 1 228 ? 9.078 48.812 -4.328 1 96.88 228 TRP A C 1
ATOM 1828 O O . TRP A 1 228 ? 8.883 49.156 -3.156 1 96.88 228 TRP A O 1
ATOM 1838 N N . ASN A 1 229 ? 10.203 48.406 -4.793 1 96.5 229 ASN A N 1
ATOM 1839 C CA . ASN A 1 229 ? 11.438 48.5 -4.023 1 96.5 229 ASN A CA 1
ATOM 1840 C C . ASN A 1 229 ? 12.438 49.438 -4.695 1 96.5 229 ASN A C 1
ATOM 1842 O O . ASN A 1 229 ? 13.047 49.094 -5.703 1 96.5 229 ASN A O 1
ATOM 1846 N N . GLY A 1 230 ? 12.648 50.594 -4.074 1 95.19 230 GLY A N 1
ATOM 1847 C CA . GLY A 1 230 ? 13.508 51.594 -4.652 1 95.19 230 GLY A CA 1
ATOM 1848 C C . GLY A 1 230 ? 14.953 51.156 -4.777 1 95.19 230 GLY A C 1
ATOM 1849 O O . GLY A 1 230 ? 15.625 51.469 -5.758 1 95.19 230 GLY A O 1
ATOM 1850 N N . GLU A 1 231 ? 15.422 50.469 -3.873 1 95.12 231 GLU A N 1
ATOM 1851 C CA . GLU A 1 231 ? 16.812 50.031 -3.881 1 95.12 231 GLU A CA 1
ATOM 1852 C C . GLU A 1 231 ? 17.047 48.969 -4.965 1 95.12 231 GLU A C 1
ATOM 1854 O O . GLU A 1 231 ? 18.062 49 -5.656 1 95.12 231 GLU A O 1
ATOM 1859 N N . ALA A 1 232 ? 16.078 48.125 -5.133 1 94.81 232 ALA A N 1
ATOM 1860 C CA . ALA A 1 232 ? 16.172 47.094 -6.172 1 94.81 232 ALA A CA 1
ATOM 1861 C C . ALA A 1 232 ? 15.844 47.688 -7.543 1 94.81 232 ALA A C 1
ATOM 1863 O O . ALA A 1 232 ? 16.141 47.062 -8.57 1 94.81 232 ALA A O 1
ATOM 1864 N N . GLY A 1 233 ? 15.227 48.875 -7.52 1 94.94 233 GLY A N 1
ATOM 1865 C CA . GLY A 1 233 ? 14.867 49.531 -8.758 1 94.94 233 GLY A CA 1
ATOM 1866 C C . GLY A 1 233 ? 13.781 48.812 -9.531 1 94.94 233 GLY A C 1
ATOM 1867 O O . GLY A 1 233 ? 13.898 48.625 -10.75 1 94.94 233 GLY A O 1
ATOM 1868 N N . GLY A 1 234 ? 12.719 48.344 -8.836 1 96.69 234 GLY A N 1
ATOM 1869 C CA . GLY A 1 234 ? 11.68 47.625 -9.555 1 96.69 234 GLY A CA 1
ATOM 1870 C C . GLY A 1 234 ? 10.531 47.188 -8.664 1 96.69 234 GLY A C 1
ATOM 1871 O O . GLY A 1 234 ? 10.57 47.406 -7.449 1 96.69 234 GLY A O 1
ATOM 1872 N N . TRP A 1 235 ? 9.523 46.656 -9.328 1 97.88 235 TRP A N 1
ATOM 1873 C CA . TRP A 1 235 ? 8.383 46.031 -8.656 1 97.88 235 TRP A CA 1
ATOM 1874 C C . TRP A 1 235 ? 8.656 44.562 -8.336 1 97.88 235 TRP A C 1
ATOM 1876 O O . TRP A 1 235 ? 8.812 43.75 -9.242 1 97.88 235 TRP A O 1
ATOM 1886 N N . VAL A 1 236 ? 8.734 44.281 -7.074 1 98.31 236 VAL A N 1
ATOM 1887 C CA . VAL A 1 236 ? 9.055 42.938 -6.629 1 98.31 236 VAL A CA 1
ATOM 1888 C C . VAL A 1 236 ? 7.762 42.188 -6.332 1 98.31 236 VAL A C 1
ATOM 1890 O O . VAL A 1 236 ? 6.836 42.719 -5.73 1 98.31 236 VAL A O 1
ATOM 1893 N N . TRP A 1 237 ? 7.656 40.938 -6.828 1 98.5 237 TRP A N 1
ATOM 1894 C CA . TRP A 1 237 ? 6.516 40.094 -6.492 1 98.5 237 TRP A CA 1
ATOM 1895 C C . TRP A 1 237 ? 6.508 39.75 -5.008 1 98.5 237 TRP A C 1
ATOM 1897 O O . TRP A 1 237 ? 7.461 39.188 -4.492 1 98.5 237 TRP A O 1
ATOM 1907 N N . THR A 1 238 ? 5.484 40.125 -4.324 1 97.69 238 THR A N 1
ATOM 1908 C CA . THR A 1 238 ? 5.266 39.875 -2.9 1 97.69 238 THR A CA 1
ATOM 1909 C C . THR A 1 238 ? 3.836 39.406 -2.646 1 97.69 238 THR A C 1
ATOM 1911 O O . THR A 1 238 ? 2.982 40.188 -2.223 1 97.69 238 THR A O 1
ATOM 1914 N N . THR A 1 239 ? 3.582 38.125 -2.779 1 96.38 239 THR A N 1
ATOM 1915 C CA . THR A 1 239 ? 2.25 37.531 -2.717 1 96.38 239 THR A CA 1
ATOM 1916 C C . THR A 1 239 ? 1.595 37.844 -1.367 1 96.38 239 THR A C 1
ATOM 1918 O O . THR A 1 239 ? 0.389 38.062 -1.296 1 96.38 239 THR A O 1
ATOM 1921 N N . PHE A 1 240 ? 2.377 37.812 -0.314 1 93.88 240 PHE A N 1
ATOM 1922 C CA . PHE A 1 240 ? 1.839 37.938 1.036 1 93.88 240 PHE A CA 1
ATOM 1923 C C . PHE A 1 240 ? 2.107 39.312 1.606 1 93.88 240 PHE A C 1
ATOM 1925 O O . PHE A 1 240 ? 1.417 40.281 1.263 1 93.88 240 PHE A O 1
ATOM 1932 N N . ASN A 1 241 ? 3.209 39.469 2.291 1 92.88 241 ASN A N 1
ATOM 1933 C CA . ASN A 1 241 ? 3.555 40.781 2.828 1 92.88 241 ASN A CA 1
ATOM 1934 C C . ASN A 1 241 ? 4.598 41.469 1.964 1 92.88 241 ASN A C 1
ATOM 1936 O O . ASN A 1 241 ? 5.348 40.844 1.236 1 92.88 241 ASN A O 1
ATOM 1940 N N . ARG A 1 242 ? 4.695 42.781 2.123 1 93.81 242 ARG A N 1
ATOM 1941 C CA . ARG A 1 242 ? 5.59 43.594 1.319 1 93.81 242 ARG A CA 1
ATOM 1942 C C . ARG A 1 242 ? 7.043 43.188 1.513 1 93.81 242 ARG A C 1
ATOM 1944 O O . ARG A 1 242 ? 7.855 43.312 0.592 1 93.81 242 ARG A O 1
ATOM 1951 N N . SER A 1 243 ? 7.32 42.656 2.662 1 94.25 243 SER A N 1
ATOM 1952 C CA . SER A 1 243 ? 8.695 42.281 2.98 1 94.25 243 SER A CA 1
ATOM 1953 C C . SER A 1 243 ? 9 40.844 2.561 1 94.25 243 SER A C 1
ATOM 1955 O O . SER A 1 243 ? 10.117 40.375 2.734 1 94.25 243 SER A O 1
ATOM 1957 N N . GLN A 1 244 ? 8.07 40.156 2.07 1 97.5 244 GLN A N 1
ATOM 1958 C CA . GLN A 1 244 ? 8.227 38.75 1.69 1 97.5 244 GLN A CA 1
ATOM 1959 C C . GLN A 1 244 ? 8.32 38.594 0.175 1 97.5 244 GLN A C 1
ATOM 1961 O O . GLN A 1 244 ? 7.301 38.562 -0.516 1 97.5 244 GLN A O 1
ATOM 1966 N N . TRP A 1 245 ? 9.562 38.438 -0.306 1 98.44 245 TRP A N 1
ATOM 1967 C CA . TRP A 1 245 ? 9.836 38.375 -1.737 1 98.44 245 TRP A CA 1
ATOM 1968 C C . TRP A 1 245 ? 9.633 36.938 -2.268 1 98.44 245 TRP A C 1
ATOM 1970 O O . TRP A 1 245 ? 10.281 36 -1.808 1 98.44 245 TRP A O 1
ATOM 1980 N N . ASP A 1 246 ? 8.742 36.812 -3.232 1 98.62 246 ASP A N 1
ATOM 1981 C CA . ASP A 1 246 ? 8.539 35.5 -3.836 1 98.62 246 ASP A CA 1
ATOM 1982 C C . ASP A 1 246 ? 9.781 35.062 -4.609 1 98.62 246 ASP A C 1
ATOM 1984 O O . ASP A 1 246 ? 10.352 35.844 -5.379 1 98.62 246 ASP A O 1
ATOM 1988 N N . VAL A 1 247 ? 10.18 33.875 -4.418 1 98.56 247 VAL A N 1
ATOM 1989 C CA . VAL A 1 247 ? 11.328 33.312 -5.129 1 98.56 247 VAL A CA 1
ATOM 1990 C C . VAL A 1 247 ? 10.875 32.75 -6.477 1 98.56 247 VAL A C 1
ATOM 1992 O O . VAL A 1 247 ? 9.727 32.312 -6.629 1 98.56 247 VAL A O 1
ATOM 1995 N N . ASN A 1 248 ? 11.75 32.781 -7.441 1 98.62 248 ASN A N 1
ATOM 1996 C CA . ASN A 1 248 ? 11.492 32.312 -8.797 1 98.62 248 ASN A CA 1
ATOM 1997 C C . ASN A 1 248 ? 11.898 30.844 -8.977 1 98.62 248 ASN A C 1
ATOM 1999 O O . ASN A 1 248 ? 13.008 30.562 -9.438 1 98.62 248 ASN A O 1
ATOM 2003 N N . TRP A 1 249 ? 10.992 29.938 -8.812 1 98.62 249 TRP A N 1
ATOM 2004 C CA . TRP A 1 249 ? 11.25 28.5 -8.914 1 98.62 249 TRP A CA 1
ATOM 2005 C C . TRP A 1 249 ? 11.484 28.094 -10.367 1 98.62 249 TRP A C 1
ATOM 2007 O O . TRP A 1 249 ? 11.93 26.969 -10.641 1 98.62 249 TRP A O 1
ATOM 2017 N N . GLY A 1 250 ? 11.195 28.969 -11.242 1 97.94 250 GLY A N 1
ATOM 2018 C CA . GLY A 1 250 ? 11.562 28.703 -12.617 1 97.94 250 GLY A CA 1
ATOM 2019 C C . GLY A 1 250 ? 13.07 28.688 -12.844 1 97.94 250 GLY A C 1
ATOM 2020 O O . GLY A 1 250 ? 13.539 28.203 -13.875 1 97.94 250 GLY A O 1
ATOM 2021 N N . ASN A 1 251 ? 13.805 29.25 -11.922 1 97.81 251 ASN A N 1
ATOM 2022 C CA . ASN A 1 251 ? 15.266 29.219 -11.93 1 97.81 251 ASN A CA 1
ATOM 2023 C C . ASN A 1 251 ? 15.797 27.953 -11.273 1 97.81 251 ASN A C 1
ATOM 2025 O O . ASN A 1 251 ? 15.656 27.766 -10.062 1 97.81 251 ASN A O 1
ATOM 2029 N N . PRO A 1 252 ? 16.5 27.094 -12.039 1 97.81 252 PRO A N 1
ATOM 2030 C CA . PRO A 1 252 ? 16.984 25.828 -11.484 1 97.81 252 PRO A CA 1
ATOM 2031 C C . PRO A 1 252 ? 17.906 26.031 -10.281 1 97.81 252 PRO A C 1
ATOM 2033 O O . PRO A 1 252 ? 17.984 25.172 -9.406 1 97.81 252 PRO A O 1
ATOM 2036 N N . ALA A 1 253 ? 18.562 27.172 -10.188 1 97.94 253 ALA A N 1
ATOM 2037 C CA . ALA A 1 253 ? 19.438 27.438 -9.055 1 97.94 253 ALA A CA 1
ATOM 2038 C C . ALA A 1 253 ? 18.641 27.516 -7.75 1 97.94 253 ALA A C 1
ATOM 2040 O O . ALA A 1 253 ? 19.172 27.172 -6.684 1 97.94 253 ALA A O 1
ATOM 2041 N N . VAL A 1 254 ? 17.438 27.984 -7.836 1 98.5 254 VAL A N 1
ATOM 2042 C CA . VAL A 1 254 ? 16.562 28.062 -6.664 1 98.5 254 VAL A CA 1
ATOM 2043 C C . VAL A 1 254 ? 16.25 26.641 -6.168 1 98.5 254 VAL A C 1
ATOM 2045 O O . VAL A 1 254 ? 16.266 26.391 -4.961 1 98.5 254 VAL A O 1
ATOM 2048 N N . PHE A 1 255 ? 16 25.719 -7.113 1 98.69 255 PHE A N 1
ATOM 2049 C CA . PHE A 1 255 ? 15.797 24.328 -6.734 1 98.69 255 PHE A CA 1
ATOM 2050 C C . PHE A 1 255 ? 17 23.797 -5.965 1 98.69 255 PHE A C 1
ATOM 2052 O O . PHE A 1 255 ? 16.844 23.156 -4.922 1 98.69 255 PHE A O 1
ATOM 2059 N N . ARG A 1 256 ? 18.156 24.031 -6.504 1 98.25 256 ARG A N 1
ATOM 2060 C CA . ARG A 1 256 ? 19.391 23.562 -5.875 1 98.25 256 ARG A CA 1
ATOM 2061 C C . ARG A 1 256 ? 19.531 24.125 -4.469 1 98.25 256 ARG A C 1
ATOM 2063 O O . ARG A 1 256 ? 19.906 23.406 -3.539 1 98.25 256 ARG A O 1
ATOM 2070 N N . GLU A 1 257 ? 19.219 25.453 -4.32 1 98.19 257 GLU A N 1
ATOM 2071 C CA . GLU A 1 257 ? 19.312 26.109 -3.016 1 98.19 257 GLU A CA 1
ATOM 2072 C C . GLU A 1 257 ? 18.406 25.422 -1.998 1 98.19 257 GLU A C 1
ATOM 2074 O O . GLU A 1 257 ? 18.828 25.125 -0.879 1 98.19 257 GLU A O 1
ATOM 2079 N N . TYR A 1 258 ? 17.25 25.188 -2.365 1 98.75 258 TYR A N 1
ATOM 2080 C CA . TYR A 1 258 ? 16.266 24.656 -1.432 1 98.75 258 TYR A CA 1
ATOM 2081 C C . TYR A 1 258 ? 16.562 23.188 -1.119 1 98.75 258 TYR A C 1
ATOM 2083 O O . TYR A 1 258 ? 16.328 22.734 0.001 1 98.75 258 TYR A O 1
ATOM 2091 N N . LEU A 1 259 ? 17.031 22.391 -2.115 1 98.81 259 LEU A N 1
ATOM 2092 C CA . LEU A 1 259 ? 17.438 21.031 -1.787 1 98.81 259 LEU A CA 1
ATOM 2093 C C . LEU A 1 259 ? 18.562 21.031 -0.754 1 98.81 259 LEU A C 1
ATOM 2095 O O . LEU A 1 259 ? 18.547 20.25 0.197 1 98.81 259 LEU A O 1
ATOM 2099 N N . ASP A 1 260 ? 19.516 21.922 -0.979 1 98.56 260 ASP A N 1
ATOM 2100 C CA . ASP A 1 260 ? 20.625 22.031 -0.029 1 98.56 260 ASP A CA 1
ATOM 2101 C C . ASP A 1 2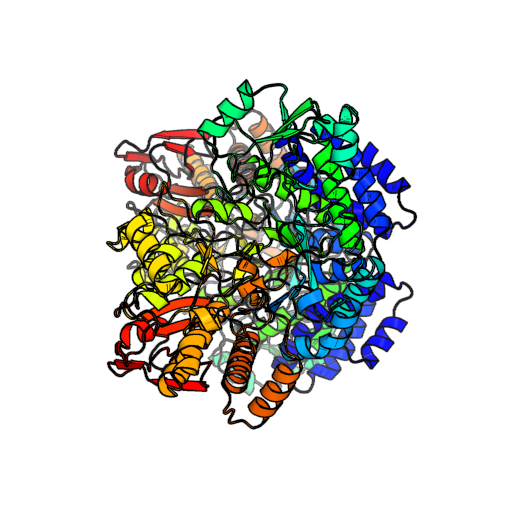60 ? 20.109 22.375 1.367 1 98.56 260 ASP A C 1
ATOM 2103 O O . ASP A 1 260 ? 20.562 21.812 2.361 1 98.56 260 ASP A O 1
ATOM 2107 N N . LEU A 1 261 ? 19.172 23.297 1.407 1 98.62 261 LEU A N 1
ATOM 2108 C CA . LEU A 1 261 ? 18.562 23.688 2.678 1 98.62 261 LEU A CA 1
ATOM 2109 C C . LEU A 1 261 ? 17.859 22.5 3.336 1 98.62 261 LEU A C 1
ATOM 2111 O O . LEU A 1 261 ? 18.047 22.25 4.527 1 98.62 261 LEU A O 1
ATOM 2115 N N . ILE A 1 262 ? 17.078 21.75 2.588 1 98.81 262 ILE A N 1
ATOM 2116 C CA . ILE A 1 262 ? 16.344 20.609 3.096 1 98.81 262 ILE A CA 1
ATOM 2117 C C . ILE A 1 262 ? 17.297 19.562 3.666 1 98.81 262 ILE A C 1
ATOM 2119 O O . ILE A 1 262 ? 17.125 19.109 4.797 1 98.81 262 ILE A O 1
ATOM 2123 N N . LEU A 1 263 ? 18.328 19.25 2.893 1 98.88 263 LEU A N 1
ATOM 2124 C CA . LEU A 1 263 ? 19.266 18.219 3.316 1 98.88 263 LEU A CA 1
ATOM 2125 C C . LEU A 1 263 ? 20.078 18.688 4.516 1 98.88 263 LEU A C 1
ATOM 2127 O O . LEU A 1 263 ? 20.406 17.875 5.395 1 98.88 263 LEU A O 1
ATOM 2131 N N . THR A 1 264 ? 20.406 20 4.574 1 98.56 264 THR A N 1
ATOM 2132 C CA . THR A 1 264 ? 21.141 20.547 5.711 1 98.56 264 THR A CA 1
ATOM 2133 C C . THR A 1 264 ? 20.297 20.438 6.988 1 98.56 264 THR A C 1
ATOM 2135 O O . THR A 1 264 ? 20.797 19.969 8.016 1 98.56 264 THR A O 1
ATOM 2138 N N . LEU A 1 265 ? 19.062 20.844 6.902 1 98.75 265 LEU A N 1
ATOM 2139 C CA . LEU A 1 265 ? 18.172 20.797 8.062 1 98.75 265 LEU A CA 1
ATOM 2140 C C . LEU A 1 265 ? 17.844 19.344 8.438 1 98.75 265 LEU A C 1
ATOM 2142 O O . LEU A 1 265 ? 17.719 19.031 9.625 1 98.75 265 LEU A O 1
ATOM 2146 N N . ALA A 1 266 ? 17.703 18.469 7.418 1 98.88 266 ALA A N 1
ATOM 2147 C CA . ALA A 1 266 ? 17.531 17.047 7.695 1 98.88 266 ALA A CA 1
ATOM 2148 C C . ALA A 1 266 ? 18.703 16.484 8.492 1 98.88 266 ALA A C 1
ATOM 2150 O O . ALA A 1 266 ? 18.5 15.703 9.422 1 98.88 266 ALA A O 1
ATOM 2151 N N . ASN A 1 267 ? 19.875 16.906 8.109 1 98.69 267 ASN A N 1
ATOM 2152 C CA . ASN A 1 267 ? 21.078 16.453 8.789 1 98.69 267 ASN A CA 1
ATOM 2153 C C . ASN A 1 267 ? 21.172 17.031 10.203 1 98.69 267 ASN A C 1
ATOM 2155 O O . ASN A 1 267 ? 21.938 16.531 11.031 1 98.69 267 ASN A O 1
ATOM 2159 N N . ARG A 1 268 ? 20.375 18.141 10.438 1 98.44 268 ARG A N 1
ATOM 2160 C CA . ARG A 1 268 ? 20.312 18.688 11.789 1 98.44 268 ARG A CA 1
ATOM 2161 C C . ARG A 1 268 ? 19.266 17.969 12.625 1 98.44 268 ARG A C 1
ATOM 2163 O O . ARG A 1 268 ? 19.109 18.25 13.812 1 98.44 268 ARG A O 1
ATOM 2170 N N . GLY A 1 269 ? 18.516 17.078 12.039 1 98.56 269 GLY A N 1
ATOM 2171 C CA . GLY A 1 269 ? 17.625 16.219 12.805 1 98.56 269 GLY A CA 1
ATOM 2172 C C . GLY A 1 269 ? 16.172 16.422 12.461 1 98.56 269 GLY A C 1
ATOM 2173 O O . GLY A 1 269 ? 15.289 15.773 13.047 1 98.56 269 GLY A O 1
ATOM 2174 N N . VAL A 1 270 ? 15.859 17.266 11.484 1 98.75 270 VAL A N 1
ATOM 2175 C CA . VAL A 1 270 ? 14.477 17.453 11.062 1 98.75 270 VAL A CA 1
ATOM 2176 C C . VAL A 1 270 ? 13.977 16.188 10.352 1 98.75 270 VAL A C 1
ATOM 2178 O O . VAL A 1 270 ? 14.641 15.68 9.445 1 98.75 270 VAL A O 1
ATOM 2181 N N . GLU A 1 271 ? 12.82 15.734 10.758 1 98.75 271 GLU A N 1
ATOM 2182 C CA . GLU A 1 271 ? 12.32 14.477 10.211 1 98.75 271 GLU A CA 1
ATOM 2183 C C . GLU A 1 271 ? 11.094 14.703 9.336 1 98.75 271 GLU A C 1
ATOM 2185 O O . GLU A 1 271 ? 10.727 13.844 8.539 1 98.75 271 GLU A O 1
ATOM 2190 N N . VAL A 1 272 ? 10.383 15.789 9.484 1 98.81 272 VAL A N 1
ATOM 2191 C CA . VAL A 1 272 ? 9.258 16.172 8.641 1 98.81 272 VAL A CA 1
ATOM 2192 C C . VAL A 1 272 ? 9.344 17.656 8.305 1 98.81 272 VAL A C 1
ATOM 2194 O O . VAL A 1 272 ? 9.602 18.484 9.188 1 98.81 272 VAL A O 1
ATOM 2197 N N . PHE A 1 273 ? 9.227 18 7.062 1 98.75 273 PHE A N 1
ATOM 2198 C CA . PHE A 1 273 ? 9.156 19.391 6.625 1 98.75 273 PHE A CA 1
ATOM 2199 C C . PHE A 1 273 ? 7.73 19.766 6.266 1 98.75 273 PHE A C 1
ATOM 2201 O O . PHE A 1 273 ? 7.133 19.188 5.359 1 98.75 273 PHE A O 1
ATOM 2208 N N . ARG A 1 274 ? 7.164 20.641 7.008 1 98.44 274 ARG A N 1
ATOM 2209 C CA . ARG A 1 274 ? 5.949 21.297 6.531 1 98.44 274 ARG A CA 1
ATOM 2210 C C . ARG A 1 274 ? 6.27 22.328 5.445 1 98.44 274 ARG A C 1
ATOM 2212 O O . ARG A 1 274 ? 6.914 23.344 5.711 1 98.44 274 ARG A O 1
ATOM 2219 N N . LEU A 1 275 ? 5.836 22.062 4.262 1 98.19 275 LEU A N 1
ATOM 2220 C CA . LEU A 1 275 ? 6.129 22.891 3.104 1 98.19 275 LEU A CA 1
ATOM 2221 C C . LEU A 1 275 ? 5.141 24.047 2.998 1 98.19 275 LEU A C 1
ATOM 2223 O O . LEU A 1 275 ? 4.102 23.922 2.346 1 98.19 275 LEU A O 1
ATOM 2227 N N . ASP A 1 276 ? 5.59 25.125 3.557 1 96.69 276 ASP A N 1
ATOM 2228 C CA . ASP A 1 276 ? 4.746 26.312 3.682 1 96.69 276 ASP A CA 1
ATOM 2229 C C . ASP A 1 276 ? 4.566 27 2.33 1 96.69 276 ASP A C 1
ATOM 2231 O O . ASP A 1 276 ? 5.52 27.125 1.556 1 96.69 276 ASP A O 1
ATOM 2235 N N . ALA A 1 277 ? 3.365 27.438 2 1 96.19 277 ALA A N 1
ATOM 2236 C CA . ALA A 1 277 ? 2.994 28.219 0.815 1 96.19 277 ALA A CA 1
ATOM 2237 C C . ALA A 1 277 ? 3.393 27.484 -0.463 1 96.19 277 ALA A C 1
ATOM 2239 O O . ALA A 1 277 ? 3.744 28.109 -1.463 1 96.19 277 ALA A O 1
ATOM 2240 N N . ILE A 1 278 ? 3.311 26.203 -0.432 1 97.44 278 ILE A N 1
ATOM 2241 C CA . ILE A 1 278 ? 3.781 25.375 -1.54 1 97.44 278 ILE A CA 1
ATOM 2242 C C . ILE A 1 278 ? 2.898 25.594 -2.764 1 97.44 278 ILE A C 1
ATOM 2244 O O . ILE A 1 278 ? 3.363 25.484 -3.902 1 97.44 278 ILE A O 1
ATOM 2248 N N . ALA A 1 279 ? 1.681 26 -2.584 1 96.44 279 ALA A N 1
ATOM 2249 C CA . ALA A 1 279 ? 0.733 26.156 -3.684 1 96.44 279 ALA A CA 1
ATOM 2250 C C . ALA A 1 279 ? 1.146 27.312 -4.594 1 96.44 279 ALA A C 1
ATOM 2252 O O . ALA A 1 279 ? 0.693 27.406 -5.738 1 96.44 279 ALA A O 1
ATOM 2253 N N . PHE A 1 280 ? 2.07 28.188 -4.16 1 97.25 280 PHE A N 1
ATOM 2254 C CA . PHE A 1 280 ? 2.348 29.453 -4.836 1 97.25 280 PHE A CA 1
ATOM 2255 C C . PHE A 1 280 ? 3.693 29.391 -5.551 1 97.25 280 PHE A C 1
ATOM 2257 O O . PHE A 1 280 ? 4.203 30.422 -6.004 1 97.25 280 PHE A O 1
ATOM 2264 N N . LEU A 1 281 ? 4.242 28.266 -5.742 1 97.75 281 LEU A N 1
ATOM 2265 C CA . LEU A 1 281 ? 5.629 28.141 -6.172 1 97.75 281 LEU A CA 1
ATOM 2266 C C . LEU A 1 281 ? 5.789 28.562 -7.625 1 97.75 281 LEU A C 1
ATOM 2268 O O . LEU A 1 281 ? 6.859 29.031 -8.023 1 97.75 281 LEU A O 1
ATOM 2272 N N . TRP A 1 282 ? 4.816 28.391 -8.398 1 98.19 282 TRP A N 1
ATOM 2273 C CA . TRP A 1 282 ? 4.98 28.609 -9.828 1 98.19 282 TRP A CA 1
ATOM 2274 C C . TRP A 1 282 ? 4.078 29.75 -10.312 1 98.19 282 TRP A C 1
ATOM 2276 O O . TRP A 1 282 ? 2.9 29.812 -9.953 1 98.19 282 TRP A O 1
ATOM 2286 N N . LYS A 1 283 ? 4.688 30.641 -11.117 1 98.12 283 LYS A N 1
ATOM 2287 C CA . LYS A 1 283 ? 3.977 31.812 -11.641 1 98.12 283 LYS A CA 1
ATOM 2288 C C . LYS A 1 283 ? 3.678 31.656 -13.125 1 98.12 283 LYS A C 1
ATOM 2290 O O . LYS A 1 283 ? 4.59 31.422 -13.93 1 98.12 283 LYS A O 1
ATOM 2295 N N . ARG A 1 284 ? 2.363 31.688 -13.422 1 98 284 ARG A N 1
ATOM 2296 C CA . ARG A 1 284 ? 1.938 31.562 -14.812 1 98 284 ARG A CA 1
ATOM 2297 C C . ARG A 1 284 ? 0.913 32.625 -15.164 1 98 284 ARG A C 1
ATOM 2299 O O . ARG A 1 284 ? -0.172 32.688 -14.586 1 98 284 ARG A O 1
ATOM 2306 N N . LEU A 1 285 ? 1.295 33.5 -16.156 1 97.81 285 LEU A N 1
ATOM 2307 C CA . LEU A 1 285 ? 0.415 34.562 -16.594 1 97.81 285 LEU A CA 1
ATOM 2308 C C . LEU A 1 285 ? -0.945 34.031 -17.016 1 97.81 285 LEU A C 1
ATOM 2310 O O . LEU A 1 285 ? -1.022 33 -17.703 1 97.81 285 LEU A O 1
ATOM 2314 N N . GLY A 1 286 ? -1.966 34.688 -16.578 1 97.44 286 GLY A N 1
ATOM 2315 C CA . GLY A 1 286 ? -3.32 34.344 -16.969 1 97.44 286 GLY A CA 1
ATOM 2316 C C . GLY A 1 286 ? -3.975 33.344 -16.016 1 97.44 286 GLY A C 1
ATOM 2317 O O . GLY A 1 286 ? -5.121 32.938 -16.234 1 97.44 286 GLY A O 1
ATOM 2318 N N . THR A 1 287 ? -3.273 32.938 -15.016 1 97.31 287 THR A N 1
ATOM 2319 C CA . THR A 1 287 ? -3.809 32.062 -13.992 1 97.31 287 THR A CA 1
ATOM 2320 C C . THR A 1 287 ? -3.777 32.719 -12.617 1 97.31 287 THR A C 1
ATOM 2322 O O . THR A 1 287 ? -3.314 33.875 -12.492 1 97.31 287 THR A O 1
ATOM 2325 N N . ASP A 1 288 ? -4.254 32.094 -11.625 1 95.38 288 ASP A N 1
ATOM 2326 C CA . ASP A 1 288 ? -4.176 32.625 -10.266 1 95.38 288 ASP A CA 1
ATOM 2327 C C . ASP A 1 288 ? -2.838 32.281 -9.625 1 95.38 288 ASP A C 1
ATOM 2329 O O . ASP A 1 288 ? -2.596 32.625 -8.461 1 95.38 288 ASP A O 1
ATOM 2333 N N . CYS A 1 289 ? -1.954 31.609 -10.344 1 96.88 289 CYS A N 1
ATOM 2334 C CA . CYS A 1 289 ? -0.59 31.266 -9.961 1 96.88 289 CYS A CA 1
ATOM 2335 C C . CYS A 1 289 ? -0.579 30.375 -8.719 1 96.88 289 CYS A C 1
ATOM 2337 O O . CYS A 1 289 ? 0.347 30.438 -7.914 1 96.88 289 CYS A O 1
ATOM 2339 N N . GLN A 1 290 ? -1.657 29.594 -8.516 1 95.75 290 GLN A N 1
ATOM 2340 C CA . GLN A 1 290 ? -1.72 28.594 -7.453 1 95.75 290 GLN A CA 1
ATOM 2341 C C . GLN A 1 290 ? -1.878 27.188 -8.023 1 95.75 290 GLN A C 1
ATOM 2343 O O . GLN A 1 290 ? -2.545 27 -9.047 1 95.75 290 GLN A O 1
ATOM 2348 N N . ASN A 1 291 ? -1.258 26.203 -7.391 1 95.19 291 ASN A N 1
ATOM 2349 C CA . ASN A 1 291 ? -1.443 24.797 -7.688 1 95.19 291 ASN A CA 1
ATOM 2350 C C . ASN A 1 291 ? -1.09 24.469 -9.141 1 95.19 291 ASN A C 1
ATOM 2352 O O . ASN A 1 291 ? -1.74 23.641 -9.773 1 95.19 291 ASN A O 1
ATOM 2356 N N . GLN A 1 292 ? -0.187 25.297 -9.719 1 96.69 292 GLN A N 1
ATOM 2357 C CA . GLN A 1 292 ? 0.256 24.984 -11.07 1 96.69 292 GLN A CA 1
ATOM 2358 C C . GLN A 1 292 ? 0.918 23.609 -11.141 1 96.69 292 GLN A C 1
ATOM 2360 O O . GLN A 1 292 ? 1.52 23.156 -10.164 1 96.69 292 GLN A O 1
ATOM 2365 N N . PRO A 1 293 ? 0.822 22.859 -12.242 1 95.94 293 PRO A N 1
ATOM 2366 C CA . PRO A 1 293 ? 1.331 21.484 -12.3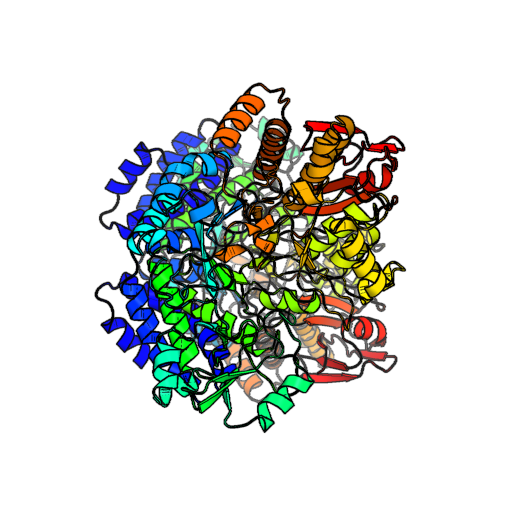52 1 95.94 293 PRO A CA 1
ATOM 2367 C C . PRO A 1 293 ? 2.803 21.375 -11.961 1 95.94 293 PRO A C 1
ATOM 2369 O O . PRO A 1 293 ? 3.217 20.359 -11.398 1 95.94 293 PRO A O 1
ATOM 2372 N N . GLU A 1 294 ? 3.547 22.391 -12.219 1 97.88 294 GLU A N 1
ATOM 2373 C CA . GLU A 1 294 ? 4.98 22.359 -11.945 1 97.88 294 GLU A CA 1
ATOM 2374 C C . GLU A 1 294 ? 5.254 22.203 -10.453 1 97.88 294 GLU A C 1
ATOM 2376 O O . GLU A 1 294 ? 6.273 21.641 -10.062 1 97.88 294 GLU A O 1
ATOM 2381 N N . VAL A 1 295 ? 4.316 22.688 -9.602 1 97.81 295 VAL A N 1
ATOM 2382 C CA . VAL A 1 295 ? 4.48 22.594 -8.156 1 97.81 295 VAL A CA 1
ATOM 2383 C C . VAL A 1 295 ? 4.609 21.125 -7.746 1 97.81 295 VAL A C 1
ATOM 2385 O O . VAL A 1 295 ? 5.473 20.781 -6.938 1 97.81 295 VAL A O 1
ATOM 2388 N N . HIS A 1 296 ? 3.799 20.297 -8.336 1 97.62 296 HIS A N 1
ATOM 2389 C CA . HIS A 1 296 ? 3.787 18.875 -7.992 1 97.62 296 HIS A CA 1
ATOM 2390 C C . HIS A 1 296 ? 5.023 18.172 -8.531 1 97.62 296 HIS A C 1
ATOM 2392 O O . HIS A 1 296 ? 5.594 17.297 -7.859 1 97.62 296 HIS A O 1
ATOM 2398 N N . ARG A 1 297 ? 5.5 18.547 -9.727 1 98.06 297 ARG A N 1
ATOM 2399 C CA . ARG A 1 297 ? 6.727 18 -10.297 1 98.06 297 ARG A CA 1
ATOM 2400 C C . ARG A 1 297 ? 7.938 18.375 -9.453 1 98.06 297 ARG A C 1
ATOM 2402 O O . ARG A 1 297 ? 8.797 17.531 -9.18 1 98.06 297 ARG A O 1
ATOM 2409 N N . LEU A 1 298 ? 7.965 19.625 -9.039 1 98.56 298 LEU A N 1
ATOM 2410 C CA . LEU A 1 298 ? 9.062 20.109 -8.219 1 98.56 298 LEU A CA 1
ATOM 2411 C C . LEU A 1 298 ? 9.094 19.391 -6.871 1 98.56 298 LEU A C 1
ATOM 2413 O O . LEU A 1 298 ? 10.164 18.984 -6.402 1 98.56 298 LEU A O 1
ATOM 2417 N N . THR A 1 299 ? 7.953 19.25 -6.266 1 98.56 299 THR A N 1
ATOM 2418 C CA . THR A 1 299 ? 7.867 18.578 -4.969 1 98.56 299 THR A CA 1
ATOM 2419 C C . THR A 1 299 ? 8.281 17.109 -5.086 1 98.56 299 THR A C 1
ATOM 2421 O O . THR A 1 299 ? 8.992 16.594 -4.223 1 98.56 299 THR A O 1
ATOM 2424 N N . HIS A 1 300 ? 7.82 16.438 -6.16 1 98.44 300 HIS A N 1
ATOM 2425 C CA . HIS A 1 300 ? 8.227 15.062 -6.43 1 98.44 300 HIS A CA 1
ATOM 2426 C C . HIS A 1 300 ? 9.734 14.961 -6.586 1 98.44 300 HIS A C 1
ATOM 2428 O O . HIS A 1 300 ? 10.359 14.031 -6.062 1 98.44 300 HIS A O 1
ATOM 2434 N N . ALA A 1 301 ? 10.328 15.875 -7.297 1 98.56 301 ALA A N 1
ATOM 2435 C CA . ALA A 1 301 ? 11.781 15.898 -7.484 1 98.56 301 ALA A CA 1
ATOM 2436 C C . ALA A 1 301 ? 12.5 16.109 -6.16 1 98.56 301 ALA A C 1
ATOM 2438 O O . ALA A 1 301 ? 13.484 15.422 -5.867 1 98.56 301 ALA A O 1
ATOM 2439 N N . LEU A 1 302 ? 12.016 17.062 -5.355 1 98.81 302 LEU A N 1
ATOM 2440 C CA . LEU A 1 302 ? 12.609 17.297 -4.043 1 98.81 302 LEU A CA 1
ATOM 2441 C C . LEU A 1 302 ? 12.531 16.047 -3.176 1 98.81 302 LEU A C 1
ATOM 2443 O O . LEU A 1 302 ? 13.5 15.695 -2.502 1 98.81 302 LEU A O 1
ATOM 2447 N N . ARG A 1 303 ? 11.422 15.43 -3.207 1 98.62 303 ARG A N 1
ATOM 2448 C CA . ARG A 1 303 ? 11.25 14.211 -2.432 1 98.62 303 ARG A CA 1
ATOM 2449 C C . ARG A 1 303 ? 12.203 13.117 -2.898 1 98.62 303 ARG A C 1
ATOM 2451 O O . ARG A 1 303 ? 12.844 12.461 -2.08 1 98.62 303 ARG A O 1
ATOM 2458 N N . ALA A 1 304 ? 12.258 12.922 -4.23 1 98.25 304 ALA A N 1
ATOM 2459 C CA . ALA A 1 304 ? 13.148 11.898 -4.781 1 98.25 304 ALA A CA 1
ATOM 2460 C C . ALA A 1 304 ? 14.594 12.141 -4.355 1 98.25 304 ALA A C 1
ATOM 2462 O O . ALA A 1 304 ? 15.273 11.219 -3.896 1 98.25 304 ALA A O 1
ATOM 2463 N N . ALA A 1 305 ? 15.031 13.352 -4.445 1 98.56 305 ALA A N 1
ATOM 2464 C CA . ALA A 1 305 ? 16.391 13.703 -4.047 1 98.56 305 ALA A CA 1
ATOM 2465 C C . ALA A 1 305 ? 16.594 13.469 -2.553 1 98.56 305 ALA A C 1
ATOM 2467 O O . ALA A 1 305 ? 17.641 12.938 -2.143 1 98.56 305 ALA A O 1
ATOM 2468 N N . THR A 1 306 ? 15.625 13.875 -1.826 1 98.81 306 THR A N 1
ATOM 2469 C CA . THR A 1 306 ? 15.734 13.703 -0.382 1 98.81 306 THR A CA 1
ATOM 2470 C C . THR A 1 306 ? 15.773 12.219 -0.015 1 98.81 306 THR A C 1
ATOM 2472 O O . THR A 1 306 ? 16.516 11.812 0.882 1 98.81 306 THR A O 1
ATOM 2475 N N . ARG A 1 307 ? 15.039 11.375 -0.699 1 98.31 307 ARG A N 1
ATOM 2476 C CA . ARG A 1 307 ? 15 9.938 -0.439 1 98.31 307 ARG A CA 1
ATOM 2477 C C . ARG A 1 307 ? 16.359 9.297 -0.719 1 98.31 307 ARG A C 1
ATOM 2479 O O . ARG A 1 307 ? 16.734 8.305 -0.082 1 98.31 307 ARG A O 1
ATOM 2486 N N . ILE A 1 308 ? 17.062 9.859 -1.646 1 97.81 308 ILE A N 1
ATOM 2487 C CA . ILE A 1 308 ? 18.375 9.32 -1.979 1 97.81 308 ILE A CA 1
ATOM 2488 C C . ILE A 1 308 ? 19.328 9.516 -0.798 1 97.81 308 ILE A C 1
ATOM 2490 O O . ILE A 1 308 ? 20.125 8.625 -0.482 1 97.81 308 ILE A O 1
ATOM 2494 N N . VAL A 1 309 ? 19.172 10.625 -0.055 1 98.38 309 VAL A N 1
ATOM 2495 C CA . VAL A 1 309 ? 20.125 10.984 0.995 1 98.38 309 VAL A CA 1
ATOM 2496 C C . VAL A 1 309 ? 19.547 10.625 2.361 1 98.38 309 VAL A C 1
ATOM 2498 O O . VAL A 1 309 ? 20.25 10.086 3.219 1 98.38 309 VAL A O 1
ATOM 2501 N N . ALA A 1 310 ? 18.297 10.938 2.559 1 98.62 310 ALA A N 1
ATOM 2502 C CA . ALA A 1 310 ? 17.641 10.867 3.859 1 98.62 310 ALA A CA 1
ATOM 2503 C C . ALA A 1 310 ? 16.219 10.305 3.725 1 98.62 310 ALA A C 1
ATOM 2505 O O . ALA A 1 310 ? 15.242 11 3.992 1 98.62 310 ALA A O 1
ATOM 2506 N N . PRO A 1 311 ? 16.109 8.992 3.416 1 98.12 311 PRO A N 1
ATOM 2507 C CA . PRO A 1 311 ? 14.797 8.414 3.154 1 98.12 311 PRO A CA 1
ATOM 2508 C C . PRO A 1 311 ? 13.883 8.445 4.379 1 98.12 311 PRO A C 1
ATOM 2510 O O . PRO A 1 311 ? 12.68 8.188 4.266 1 98.12 311 PRO A O 1
ATOM 2513 N N . ALA A 1 312 ? 14.352 8.836 5.551 1 97.81 312 ALA A N 1
ATOM 2514 C CA . ALA A 1 312 ? 13.539 8.891 6.766 1 97.81 312 ALA A CA 1
ATOM 2515 C C . ALA A 1 312 ? 12.703 10.172 6.801 1 97.81 312 ALA A C 1
ATOM 2517 O O . ALA A 1 312 ? 11.781 10.289 7.609 1 97.81 312 ALA A O 1
ATOM 2518 N N . VAL A 1 313 ? 12.984 11.125 5.961 1 98.62 313 VAL A N 1
ATOM 2519 C CA . VAL A 1 313 ? 12.367 12.445 5.996 1 98.62 313 VAL A CA 1
ATOM 2520 C C . VAL A 1 313 ? 11.031 12.406 5.25 1 98.62 313 VAL A C 1
ATOM 2522 O O . VAL A 1 313 ? 10.914 11.758 4.207 1 98.62 313 VAL A O 1
ATOM 2525 N N . ALA A 1 314 ? 10.039 13.07 5.801 1 98.62 314 ALA A N 1
ATOM 2526 C CA . ALA A 1 314 ? 8.734 13.188 5.156 1 98.62 314 ALA A CA 1
ATOM 2527 C C . ALA A 1 314 ? 8.398 14.641 4.855 1 98.62 314 ALA A C 1
ATOM 2529 O O . ALA A 1 314 ? 8.93 15.555 5.492 1 98.62 314 ALA A O 1
ATOM 2530 N N . PHE A 1 315 ? 7.57 14.812 3.836 1 98.75 315 PHE A N 1
ATOM 2531 C CA . PHE A 1 315 ? 7.059 16.125 3.457 1 98.75 315 PHE A CA 1
ATOM 2532 C C . PHE A 1 315 ? 5.582 16.25 3.801 1 98.75 315 PHE A C 1
ATOM 2534 O O . PHE A 1 315 ? 4.809 15.312 3.58 1 98.75 315 PHE A O 1
ATOM 2541 N N . LYS A 1 316 ? 5.23 17.328 4.371 1 98.44 316 LYS A N 1
ATOM 2542 C CA . LYS A 1 316 ? 3.834 17.703 4.59 1 98.44 316 LYS A CA 1
ATOM 2543 C C . LYS A 1 316 ? 3.467 18.953 3.797 1 98.44 316 LYS A C 1
ATOM 2545 O O . LYS A 1 316 ? 4.027 20.031 4.023 1 98.44 316 LYS A O 1
ATOM 2550 N N . ALA A 1 317 ? 2.523 18.812 2.924 1 97.5 317 ALA A N 1
ATOM 2551 C CA . ALA A 1 317 ? 2.109 19.953 2.1 1 97.5 317 ALA A CA 1
ATOM 2552 C C . ALA A 1 317 ? 1.15 20.859 2.861 1 97.5 317 ALA A C 1
ATOM 2554 O O . ALA A 1 317 ? 0.186 20.391 3.469 1 97.5 317 ALA A O 1
ATOM 2555 N N . GLU A 1 318 ? 1.476 22.078 2.869 1 93.75 318 GLU A N 1
ATOM 2556 C CA . GLU A 1 318 ? 0.523 23.094 3.291 1 93.75 318 GLU A CA 1
ATOM 2557 C C . GLU A 1 318 ? -0.118 23.781 2.088 1 93.75 318 GLU A C 1
ATOM 2559 O O . GLU A 1 318 ? 0.363 24.828 1.631 1 93.75 318 GLU A O 1
ATOM 2564 N N . ALA A 1 319 ? -1.171 23.234 1.641 1 86.56 319 ALA A N 1
ATOM 2565 C CA . ALA A 1 319 ? -1.965 23.75 0.531 1 86.56 319 ALA A CA 1
ATOM 2566 C C . ALA A 1 319 ? -3.426 23.922 0.935 1 86.56 319 ALA A C 1
ATOM 2568 O O . ALA A 1 319 ? -4.184 22.953 0.979 1 86.56 319 ALA A O 1
ATOM 2569 N N . ILE A 1 320 ? -3.762 25.094 1.285 1 82.69 320 ILE A N 1
ATOM 2570 C CA . ILE A 1 320 ? -5.145 25.391 1.632 1 82.69 320 ILE A CA 1
ATOM 2571 C C . ILE A 1 320 ? -5.934 25.734 0.367 1 82.69 320 ILE A C 1
ATOM 2573 O O . ILE A 1 320 ? -6.094 26.906 0.02 1 82.69 320 ILE A O 1
ATOM 2577 N N . VAL A 1 321 ? -6.371 24.734 -0.344 1 79.19 321 VAL A N 1
ATOM 2578 C CA . VAL A 1 321 ? -6.984 24.828 -1.664 1 79.19 321 VAL A CA 1
ATOM 2579 C C . VAL A 1 321 ? -8.227 23.938 -1.723 1 79.19 321 VAL A C 1
ATOM 2581 O O . VAL A 1 321 ? -8.57 23.281 -0.74 1 79.19 321 VAL A O 1
ATOM 2584 N N . ALA A 1 322 ? -8.93 24.031 -2.77 1 75.5 322 ALA A N 1
ATOM 2585 C CA . ALA A 1 322 ? -10.117 23.203 -2.971 1 75.5 322 ALA A CA 1
ATOM 2586 C C . ALA A 1 322 ? -9.75 21.719 -3.014 1 75.5 322 ALA A C 1
ATOM 2588 O O . ALA A 1 322 ? -8.648 21.359 -3.434 1 75.5 322 ALA A O 1
ATOM 2589 N N . PRO A 1 323 ? -10.703 20.891 -2.586 1 76.06 323 PRO A N 1
ATOM 2590 C CA . PRO A 1 323 ? -10.453 19.453 -2.51 1 76.06 323 PRO A CA 1
ATOM 2591 C C . PRO A 1 323 ? -9.914 18.875 -3.816 1 76.06 323 PRO A C 1
ATOM 2593 O O . PRO A 1 323 ? -9.008 18.031 -3.799 1 76.06 323 PRO A O 1
ATOM 2596 N N . GLY A 1 324 ? -10.453 19.328 -4.883 1 79.06 324 GLY A N 1
ATOM 2597 C CA . GLY A 1 324 ? -10.008 18.828 -6.172 1 79.06 324 GLY A CA 1
ATOM 2598 C C . GLY A 1 324 ? -8.547 19.109 -6.457 1 79.06 324 GLY A C 1
ATOM 2599 O O . GLY A 1 324 ? -7.895 18.344 -7.188 1 79.06 324 GLY A O 1
ATOM 2600 N N . ASP A 1 325 ? -8 20.156 -5.793 1 87.12 325 ASP A N 1
ATOM 2601 C CA . ASP A 1 325 ? -6.594 20.5 -5.98 1 87.12 325 ASP A CA 1
ATOM 2602 C C . ASP A 1 325 ? -5.723 19.875 -4.895 1 87.12 325 ASP A C 1
ATOM 2604 O O . ASP A 1 325 ? -4.547 19.578 -5.125 1 87.12 325 ASP A O 1
ATOM 2608 N N . LEU A 1 326 ? -6.344 19.688 -3.816 1 89.62 326 LEU A N 1
ATOM 2609 C CA . LEU A 1 326 ? -5.602 19.234 -2.645 1 89.62 326 LEU A CA 1
ATOM 2610 C C . LEU A 1 326 ? -5.004 17.859 -2.877 1 89.62 326 LEU A C 1
ATOM 2612 O O . LEU A 1 326 ? -3.863 17.594 -2.492 1 89.62 326 LEU A O 1
ATOM 2616 N N . ILE A 1 327 ? -5.723 16.984 -3.547 1 91.38 327 ILE A N 1
ATOM 2617 C CA . ILE A 1 327 ? -5.32 15.594 -3.732 1 91.38 327 ILE A CA 1
ATOM 2618 C C . ILE A 1 327 ? -4.016 15.531 -4.523 1 91.38 327 ILE A C 1
ATOM 2620 O O . ILE A 1 327 ? -3.215 14.617 -4.344 1 91.38 327 ILE A O 1
ATOM 2624 N N . HIS A 1 328 ? -3.734 16.531 -5.371 1 94 328 HIS A N 1
ATOM 2625 C CA . HIS A 1 328 ? -2.543 16.531 -6.215 1 94 328 HIS A CA 1
ATOM 2626 C C . HIS A 1 328 ? -1.278 16.703 -5.379 1 94 328 HIS A C 1
ATOM 2628 O O . HIS A 1 328 ? -0.19 16.312 -5.809 1 94 328 HIS A O 1
ATOM 2634 N N . TYR A 1 329 ? -1.41 17.172 -4.207 1 96.88 329 TYR A N 1
ATOM 2635 C CA . TYR A 1 329 ? -0.258 17.359 -3.334 1 96.88 329 TYR A CA 1
ATOM 2636 C C . TYR A 1 329 ? 0.152 16.047 -2.68 1 96.88 329 TYR A C 1
ATOM 2638 O O . TYR A 1 329 ? 1.234 15.945 -2.098 1 96.88 329 TYR A O 1
ATOM 2646 N N . LEU A 1 330 ? -0.715 15.055 -2.832 1 96.62 330 LEU A N 1
ATOM 2647 C CA . LEU A 1 330 ? -0.355 13.695 -2.455 1 96.62 330 LEU A CA 1
ATOM 2648 C C . LEU A 1 330 ? -0.013 12.859 -3.686 1 96.62 330 LEU A C 1
ATOM 2650 O O . LEU A 1 330 ? 0.467 11.727 -3.562 1 96.62 330 LEU A O 1
ATOM 2654 N N . GLY A 1 331 ? -0.281 13.406 -4.812 1 95 331 GLY A N 1
ATOM 2655 C CA . GLY A 1 331 ? -0.002 12.758 -6.086 1 95 331 GLY A CA 1
ATOM 2656 C C . GLY A 1 331 ? -1.242 12.188 -6.75 1 95 331 GLY A C 1
ATOM 2657 O O . GLY A 1 331 ? -2.123 11.648 -6.078 1 95 331 GLY A O 1
ATOM 2658 N N . SER A 1 332 ? -1.353 12.375 -8.016 1 90.56 332 SER A N 1
ATOM 2659 C CA . SER A 1 332 ? -2.396 11.812 -8.867 1 90.56 332 SER A CA 1
ATOM 2660 C C . SER A 1 332 ? -1.813 11.258 -10.164 1 90.56 332 SER A C 1
ATOM 2662 O O . SER A 1 332 ? -0.667 11.555 -10.508 1 90.56 332 SER A O 1
ATOM 2664 N N . ARG A 1 333 ? -2.504 10.367 -10.75 1 89.31 333 ARG A N 1
ATOM 2665 C CA . ARG A 1 333 ? -2.109 9.789 -12.031 1 89.31 333 ARG A CA 1
ATOM 2666 C C . ARG A 1 333 ? -0.681 9.258 -11.977 1 89.31 333 ARG A C 1
ATOM 2668 O O . ARG A 1 333 ? -0.345 8.453 -11.102 1 89.31 333 ARG A O 1
ATOM 2675 N N . ASP A 1 334 ? 0.242 9.891 -12.742 1 86.88 334 ASP A N 1
ATOM 2676 C CA . ASP A 1 334 ? 1.603 9.367 -12.844 1 86.88 334 ASP A CA 1
ATOM 2677 C C . ASP A 1 334 ? 2.418 9.719 -11.602 1 86.88 334 ASP A C 1
ATOM 2679 O O . ASP A 1 334 ? 3.49 9.156 -11.375 1 86.88 334 ASP A O 1
ATOM 2683 N N . HIS A 1 335 ? 1.873 10.586 -10.742 1 92.62 335 HIS A N 1
ATOM 2684 C CA . HIS A 1 335 ? 2.582 10.984 -9.531 1 92.62 335 HIS A CA 1
ATOM 2685 C C . HIS A 1 335 ? 1.898 10.438 -8.281 1 92.62 335 HIS A C 1
ATOM 2687 O O . HIS A 1 335 ? 2.234 10.828 -7.16 1 92.62 335 HIS A O 1
ATOM 2693 N N . HIS A 1 336 ? 0.984 9.562 -8.477 1 94 336 HIS A N 1
ATOM 2694 C CA . HIS A 1 336 ? 0.158 9.031 -7.398 1 94 336 HIS A CA 1
ATOM 2695 C C . HIS A 1 336 ? 1.019 8.5 -6.254 1 94 336 HIS A C 1
ATOM 2697 O O . HIS A 1 336 ? 1.826 7.594 -6.449 1 94 336 HIS A O 1
ATOM 2703 N N . GLY A 1 337 ? 0.904 9.133 -5.121 1 95.88 337 GLY A N 1
ATOM 2704 C CA . GLY A 1 337 ? 1.595 8.695 -3.92 1 95.88 337 GLY A CA 1
ATOM 2705 C C . GLY A 1 337 ? 3.066 9.07 -3.91 1 95.88 337 GLY A C 1
ATOM 2706 O O . GLY A 1 337 ? 3.842 8.531 -3.117 1 95.88 337 GLY A O 1
ATOM 2707 N N . ARG A 1 338 ? 3.521 10.07 -4.762 1 96.75 338 ARG A N 1
ATOM 2708 C CA . ARG A 1 338 ? 4.953 10.281 -4.926 1 96.75 338 ARG A CA 1
ATOM 2709 C C . ARG A 1 338 ? 5.316 11.75 -4.711 1 96.75 338 ARG A C 1
ATOM 2711 O O . ARG A 1 338 ? 6.48 12.133 -4.836 1 96.75 338 ARG A O 1
ATOM 2718 N N . VAL A 1 339 ? 4.32 12.57 -4.305 1 97.75 339 VAL A N 1
ATOM 2719 C CA . VAL A 1 339 ? 4.566 14 -4.141 1 97.75 339 VAL A CA 1
ATOM 2720 C C . VAL A 1 339 ? 4.852 14.312 -2.674 1 97.75 339 VAL A C 1
ATOM 2722 O O . VAL A 1 339 ? 5.969 14.102 -2.193 1 97.75 339 VAL A O 1
ATOM 2725 N N . SER A 1 340 ? 3.883 14.672 -1.882 1 98.31 340 SER A N 1
ATOM 2726 C CA . SER A 1 340 ? 4.07 14.781 -0.439 1 98.31 340 SER A CA 1
ATOM 2727 C C . SER A 1 340 ? 3.586 13.531 0.278 1 98.31 340 SER A C 1
ATOM 2729 O O . SER A 1 340 ? 2.77 12.781 -0.259 1 98.31 340 SER A O 1
ATOM 2731 N N . ASP A 1 341 ? 4.129 13.297 1.433 1 98.12 341 ASP A N 1
ATOM 2732 C CA . ASP A 1 341 ? 3.721 12.148 2.24 1 98.12 341 ASP A CA 1
ATOM 2733 C C . ASP A 1 341 ? 2.43 12.445 3 1 98.12 341 ASP A C 1
ATOM 2735 O O . ASP A 1 341 ? 1.69 11.523 3.357 1 98.12 341 ASP A O 1
ATOM 2739 N N . MET A 1 342 ? 2.256 13.711 3.252 1 97.94 342 MET A N 1
ATOM 2740 C CA . MET A 1 342 ? 1.167 14.203 4.086 1 97.94 342 MET A CA 1
ATOM 2741 C C . MET A 1 342 ? 0.674 15.562 3.592 1 97.94 342 MET A C 1
ATOM 2743 O O . MET A 1 342 ? 1.435 16.328 2.99 1 97.94 342 MET A O 1
ATOM 2747 N N . ALA A 1 343 ? -0.598 15.805 3.803 1 97.06 343 ALA A N 1
ATOM 2748 C CA . ALA A 1 343 ? -1.193 17.109 3.521 1 97.06 343 ALA A CA 1
ATOM 2749 C C . ALA A 1 343 ? -2.232 17.469 4.578 1 97.06 343 ALA A C 1
ATOM 2751 O O . ALA A 1 343 ? -2.92 16.609 5.109 1 97.06 343 ALA A O 1
ATOM 2752 N N . TYR A 1 344 ? -2.344 18.734 4.871 1 96.19 344 TYR A N 1
ATOM 2753 C CA . TYR A 1 344 ? -3.391 19.188 5.773 1 96.19 344 TYR A CA 1
ATOM 2754 C C . TYR A 1 344 ? -4.773 18.922 5.195 1 96.19 344 TYR A C 1
ATOM 2756 O O . TYR A 1 344 ? -5.016 19.172 4.012 1 96.19 344 TYR A O 1
ATOM 2764 N N . HIS A 1 345 ? -5.637 18.422 6 1 94.56 345 HIS A N 1
ATOM 2765 C CA . HIS A 1 345 ? -7.031 18.266 5.598 1 94.56 345 HIS A CA 1
ATOM 2766 C C . HIS A 1 345 ? -7.867 19.453 6.062 1 94.56 345 HIS A C 1
ATOM 2768 O O . HIS A 1 345 ? -8.758 19.312 6.902 1 94.56 345 HIS A O 1
ATOM 2774 N N . ASN A 1 346 ? -7.652 20.562 5.488 1 93.19 346 ASN A N 1
ATOM 2775 C CA . ASN A 1 346 ? -8.312 21.797 5.895 1 93.19 346 ASN A CA 1
ATOM 2776 C C . ASN A 1 346 ? -9.82 21.719 5.719 1 93.19 346 ASN A C 1
ATOM 2778 O O . ASN A 1 346 ? -10.578 22.297 6.5 1 93.19 346 ASN A O 1
ATOM 2782 N N . SER A 1 347 ? -10.266 21.016 4.73 1 93.06 347 SER A N 1
ATOM 2783 C CA . SER A 1 347 ? -11.695 20.875 4.48 1 93.06 347 SER A CA 1
ATOM 2784 C C . SER A 1 347 ? -12.406 20.219 5.66 1 93.06 347 SER A C 1
ATOM 2786 O O . SER A 1 347 ? -13.5 20.625 6.047 1 93.06 347 SER A O 1
ATOM 2788 N N . LEU A 1 348 ? -11.805 19.188 6.203 1 95.69 348 LEU A N 1
ATOM 2789 C CA . LEU A 1 348 ? -12.406 18.547 7.363 1 95.69 348 LEU A CA 1
ATOM 2790 C C . LEU A 1 348 ? -12.555 19.531 8.516 1 95.69 348 LEU A C 1
ATOM 2792 O O . LEU A 1 348 ? -13.617 19.594 9.141 1 95.69 348 LEU A O 1
ATOM 2796 N N . MET A 1 349 ? -11.547 20.281 8.758 1 96.69 349 MET A N 1
ATOM 2797 C CA . MET A 1 349 ? -11.57 21.25 9.844 1 96.69 349 MET A CA 1
ATOM 2798 C C . MET A 1 349 ? -12.711 22.25 9.656 1 96.69 349 MET A C 1
ATOM 2800 O O . MET A 1 349 ? -13.516 22.469 10.562 1 96.69 349 MET A O 1
ATOM 2804 N N . VAL A 1 350 ? -12.82 22.766 8.461 1 95.88 350 VAL A N 1
ATOM 2805 C CA . VAL A 1 350 ? -13.844 23.75 8.164 1 95.88 350 VAL A CA 1
ATOM 2806 C C . VAL A 1 350 ? -15.227 23.141 8.352 1 95.88 350 VAL A C 1
ATOM 2808 O O . VAL A 1 350 ? -16.109 23.75 8.953 1 95.88 350 VAL A O 1
ATOM 2811 N N . GLN A 1 351 ? -15.383 21.969 7.852 1 96.75 351 GLN A N 1
ATOM 2812 C CA . GLN A 1 351 ? -16.672 21.297 7.906 1 96.75 351 GLN A CA 1
ATOM 2813 C C . GLN A 1 351 ? -17.062 20.969 9.344 1 96.75 351 GLN A C 1
ATOM 2815 O O . GLN A 1 351 ? -18.25 20.969 9.695 1 96.75 351 GLN A O 1
ATOM 2820 N N . LEU A 1 352 ? -16.094 20.656 10.172 1 98.38 352 LEU A N 1
ATOM 2821 C CA . LEU A 1 352 ? -16.375 20.406 11.578 1 98.38 352 LEU A CA 1
ATOM 2822 C C . LEU A 1 352 ? -16.984 21.641 12.234 1 98.38 352 LEU A C 1
ATOM 2824 O O . LEU A 1 352 ? -18.047 21.547 12.867 1 98.38 352 LEU A O 1
ATOM 2828 N N . TRP A 1 353 ? -16.391 22.75 12.023 1 98.5 353 TRP A N 1
ATOM 2829 C CA . TRP A 1 353 ? -16.891 23.984 12.609 1 98.5 353 TRP A CA 1
ATOM 2830 C C . TRP A 1 353 ? -18.219 24.391 11.984 1 98.5 353 TRP A C 1
ATOM 2832 O O . TRP A 1 353 ? -19.109 24.875 12.672 1 98.5 353 TRP A O 1
ATOM 2842 N N . SER A 1 354 ? -18.297 24.188 10.695 1 98.25 354 SER A N 1
ATOM 2843 C CA . SER A 1 354 ? -19.562 24.469 10 1 98.25 354 SER A CA 1
ATOM 2844 C C . SER A 1 354 ? -20.703 23.641 10.586 1 98.25 354 SER A C 1
ATOM 2846 O O . SER A 1 354 ? -21.781 24.172 10.875 1 98.25 354 SER A O 1
ATOM 2848 N N . SER A 1 355 ? -20.484 22.359 10.766 1 98.62 355 SER A N 1
ATOM 2849 C CA . SER A 1 355 ? -21.516 21.438 11.266 1 98.62 355 SER A CA 1
ATOM 2850 C C . SER A 1 355 ? -21.891 21.766 12.711 1 98.62 355 SER A C 1
ATOM 2852 O O . SER A 1 355 ? -23.047 21.641 13.109 1 98.62 355 SER A O 1
ATOM 2854 N N . LEU A 1 356 ? -20.891 22.125 13.461 1 98.56 356 LEU A N 1
ATOM 2855 C CA . LEU A 1 356 ? -21.156 22.469 14.852 1 98.56 356 LEU A CA 1
ATOM 2856 C C . LEU A 1 356 ? -22.062 23.688 14.953 1 98.56 356 LEU A C 1
ATOM 2858 O O . LEU A 1 356 ? -23.016 23.703 15.734 1 98.56 356 LEU A O 1
ATOM 2862 N N . ALA A 1 357 ? -21.797 24.734 14.195 1 98.44 357 ALA A N 1
ATOM 2863 C CA . ALA A 1 357 ? -22.578 25.969 14.211 1 98.44 357 ALA A CA 1
ATOM 2864 C C . ALA A 1 357 ? -24 25.719 13.703 1 98.44 357 ALA A C 1
ATOM 2866 O O . ALA A 1 357 ? -24.969 26.203 14.289 1 98.44 357 ALA A O 1
ATOM 2867 N N . SER A 1 358 ? -24.156 24.938 12.633 1 98.12 358 SER A N 1
ATOM 2868 C CA . SER A 1 358 ? -25.438 24.766 11.961 1 98.12 358 SER A CA 1
ATOM 2869 C C . SER A 1 358 ? -26.219 23.609 12.555 1 98.12 358 SER A C 1
ATOM 2871 O O . SER A 1 358 ? -27.422 23.453 12.281 1 98.12 358 SER A O 1
ATOM 2873 N N . ARG A 1 359 ? -25.641 22.75 13.336 1 98.12 359 ARG A N 1
ATOM 2874 C CA . ARG A 1 359 ? -26.219 21.484 13.805 1 98.12 359 ARG A CA 1
ATOM 2875 C C . ARG A 1 359 ? -26.656 20.625 12.633 1 98.12 359 ARG A C 1
ATOM 2877 O O . ARG A 1 359 ? -27.703 19.969 12.703 1 98.12 359 ARG A O 1
ATOM 2884 N N . ASP A 1 360 ? -25.891 20.703 11.555 1 98.19 360 ASP A N 1
ATOM 2885 C CA . ASP A 1 360 ? -26.234 20.016 10.312 1 98.19 360 ASP A CA 1
ATOM 2886 C C . ASP A 1 360 ? -25 19.406 9.656 1 98.19 360 ASP A C 1
ATOM 2888 O O . ASP A 1 360 ? -24.047 20.125 9.344 1 98.19 360 ASP A O 1
ATOM 2892 N N . THR A 1 361 ? -24.984 18.062 9.477 1 98.44 361 THR A N 1
ATOM 2893 C CA . THR A 1 361 ? -23.797 17.391 9 1 98.44 361 THR A CA 1
ATOM 2894 C C . THR A 1 361 ? -23.922 17.031 7.52 1 98.44 361 THR A C 1
ATOM 2896 O O . THR A 1 361 ? -23.031 16.391 6.949 1 98.44 361 THR A O 1
ATOM 2899 N N . ARG A 1 362 ? -25.094 17.453 6.805 1 97.44 362 ARG A N 1
ATOM 2900 C CA . ARG A 1 362 ? -25.344 17.094 5.414 1 97.44 362 ARG A CA 1
ATOM 2901 C C . ARG A 1 362 ? -24.266 17.672 4.496 1 97.44 362 ARG A C 1
ATOM 2903 O O . ARG A 1 362 ? -23.781 16.984 3.588 1 97.44 362 ARG A O 1
ATOM 2910 N N . LEU A 1 363 ? -23.766 18.906 4.754 1 97.31 363 LEU A N 1
ATOM 2911 C CA . LEU A 1 363 ? -22.719 19.531 3.957 1 97.31 363 LEU A CA 1
ATOM 2912 C C . LEU A 1 363 ? -21.375 18.828 4.164 1 97.31 363 LEU A C 1
ATOM 2914 O O . LEU A 1 363 ? -20.641 18.594 3.207 1 97.31 363 LEU A O 1
ATOM 2918 N N . LEU A 1 364 ? -21.062 18.547 5.418 1 97.44 364 LEU A N 1
ATOM 2919 C CA . LEU A 1 364 ? -19.859 17.797 5.734 1 97.44 364 LEU A CA 1
ATOM 2920 C C . LEU A 1 364 ? -19.828 16.469 4.992 1 97.44 364 LEU A C 1
ATOM 2922 O O . LEU A 1 364 ? -18.828 16.125 4.367 1 97.44 364 LEU A O 1
ATOM 2926 N N . THR A 1 365 ? -20.922 15.734 5.012 1 97.5 365 THR A N 1
ATOM 2927 C CA . THR A 1 365 ? -21.047 14.445 4.344 1 97.5 365 THR A CA 1
ATOM 2928 C C . THR A 1 365 ? -20.828 14.594 2.84 1 97.5 365 THR A C 1
ATOM 2930 O O . THR A 1 365 ? -20.062 13.836 2.238 1 97.5 365 THR A O 1
ATOM 2933 N N . ALA A 1 366 ? -21.469 15.609 2.301 1 94.81 366 ALA A N 1
ATOM 2934 C CA . ALA A 1 366 ? -21.359 15.852 0.865 1 94.81 366 ALA A CA 1
ATOM 2935 C C . ALA A 1 366 ? -19.922 16.234 0.478 1 94.81 366 ALA A C 1
ATOM 2937 O O . ALA A 1 366 ? -19.406 15.75 -0.533 1 94.81 366 ALA A O 1
ATOM 2938 N N . ALA A 1 367 ? -19.359 17.094 1.258 1 93.5 367 ALA A N 1
ATOM 2939 C CA . ALA A 1 367 ? -18 17.562 0.972 1 93.5 367 ALA A CA 1
ATOM 2940 C C . ALA A 1 367 ? -17 16.406 1.035 1 93.5 367 ALA A C 1
ATOM 2942 O O . ALA A 1 367 ? -16.156 16.266 0.154 1 93.5 367 ALA A O 1
ATOM 2943 N N . LEU A 1 368 ? -17.078 15.578 2.059 1 93.62 368 LEU A N 1
ATOM 2944 C CA . LEU A 1 368 ? -16.172 14.445 2.213 1 93.62 368 LEU A CA 1
ATOM 2945 C C . LEU A 1 368 ? -16.375 13.43 1.096 1 93.62 368 LEU A C 1
ATOM 2947 O O . LEU A 1 368 ? -15.422 12.828 0.611 1 93.62 368 LEU A O 1
ATOM 2951 N N . ALA A 1 369 ? -17.609 13.227 0.735 1 91.44 369 ALA A N 1
ATOM 2952 C CA . ALA A 1 369 ? -17.922 12.258 -0.313 1 91.44 369 ALA A CA 1
ATOM 2953 C C . ALA A 1 369 ? -17.359 12.703 -1.658 1 91.44 369 ALA A C 1
ATOM 2955 O O . ALA A 1 369 ? -17.094 11.867 -2.529 1 91.44 369 ALA A O 1
ATOM 2956 N N . ALA A 1 370 ? -17.172 13.953 -1.754 1 86.5 370 ALA A N 1
ATOM 2957 C CA . ALA A 1 370 ? -16.719 14.508 -3.027 1 86.5 370 ALA A CA 1
ATOM 2958 C C . ALA A 1 370 ? -15.195 14.422 -3.15 1 86.5 370 ALA A C 1
ATOM 2960 O O . ALA A 1 370 ? -14.641 14.57 -4.242 1 86.5 370 ALA A O 1
ATOM 2961 N N . PHE A 1 371 ? -14.477 14.117 -2.098 1 85.25 371 PHE A N 1
ATOM 2962 C CA . PHE A 1 371 ? -13.023 14 -2.141 1 85.25 371 PHE A CA 1
ATOM 2963 C C . PHE A 1 371 ? -12.602 12.742 -2.889 1 85.25 371 PHE A C 1
ATOM 2965 O O . PHE A 1 371 ? -13.133 11.656 -2.635 1 85.25 371 PHE A O 1
ATOM 2972 N N . PRO A 1 372 ? -11.727 12.883 -3.848 1 85.5 372 PRO A N 1
ATOM 2973 C CA . PRO A 1 372 ? -11.148 11.656 -4.406 1 85.5 372 PRO A CA 1
ATOM 2974 C C . PRO A 1 372 ? -10.344 10.867 -3.379 1 85.5 372 PRO A C 1
ATOM 2976 O O . PRO A 1 372 ? -9.812 11.438 -2.426 1 85.5 372 PRO A O 1
ATOM 2979 N N . PRO A 1 373 ? -10.312 9.594 -3.557 1 87.38 373 PRO A N 1
ATOM 2980 C CA . PRO A 1 373 ? -9.484 8.812 -2.635 1 87.38 373 PRO A CA 1
ATOM 2981 C C . PRO A 1 373 ? -8.008 9.172 -2.725 1 87.38 373 PRO A C 1
ATOM 2983 O O . PRO A 1 373 ? -7.484 9.398 -3.82 1 87.38 373 PRO A O 1
ATOM 2986 N N . LYS A 1 374 ? -7.387 9.258 -1.589 1 93.06 374 LYS A N 1
ATOM 2987 C CA . LYS A 1 374 ? -5.953 9.531 -1.568 1 93.06 374 LYS A CA 1
ATOM 2988 C C . LYS A 1 374 ? -5.148 8.266 -1.846 1 93.06 374 LYS A C 1
ATOM 2990 O O . LYS A 1 374 ? -5.656 7.152 -1.683 1 93.06 374 LYS A O 1
ATOM 2995 N N . PRO A 1 375 ? -3.854 8.414 -2.275 1 94.56 375 PRO A N 1
ATOM 2996 C CA . PRO A 1 375 ? -2.988 7.23 -2.316 1 94.56 375 PRO A CA 1
ATOM 2997 C C . PRO A 1 375 ? -2.863 6.547 -0.957 1 94.56 375 PRO A C 1
ATOM 2999 O O . PRO A 1 375 ? -2.766 7.223 0.072 1 94.56 375 PRO A O 1
ATOM 3002 N N . THR A 1 376 ? -2.83 5.242 -0.902 1 93.25 376 THR A N 1
ATOM 3003 C CA . THR A 1 376 ? -2.891 4.477 0.34 1 93.25 376 THR A CA 1
ATOM 3004 C C . THR A 1 376 ? -1.604 4.648 1.142 1 93.25 376 THR A C 1
ATOM 3006 O O . THR A 1 376 ? -1.574 4.375 2.344 1 93.25 376 THR A O 1
ATOM 3009 N N . ASN A 1 377 ? -0.502 5.078 0.514 1 95.5 377 ASN A N 1
ATOM 3010 C CA . ASN A 1 377 ? 0.773 5.227 1.206 1 95.5 377 ASN A CA 1
ATOM 3011 C C . ASN A 1 377 ? 0.953 6.637 1.757 1 95.5 377 ASN A C 1
ATOM 3013 O O . ASN A 1 377 ? 2.033 6.988 2.234 1 95.5 377 ASN A O 1
ATOM 3017 N N . THR A 1 378 ? -0.066 7.465 1.644 1 97.44 378 THR A N 1
ATOM 3018 C CA . THR A 1 378 ? -0.015 8.836 2.148 1 97.44 378 THR A CA 1
ATOM 3019 C C . THR A 1 378 ? -0.984 9.016 3.314 1 97.44 378 THR A C 1
ATOM 3021 O O . THR A 1 378 ? -1.7 8.086 3.684 1 97.44 378 THR A O 1
ATOM 3024 N N . THR A 1 379 ? -0.952 10.211 3.928 1 97.81 379 THR A N 1
ATOM 3025 C CA . THR A 1 379 ? -1.818 10.453 5.078 1 97.81 379 THR A CA 1
ATOM 3026 C C . THR A 1 379 ? -2.26 11.906 5.133 1 97.81 379 THR A C 1
ATOM 3028 O O . THR A 1 379 ? -1.643 12.773 4.504 1 97.81 379 THR A O 1
ATOM 3031 N N . TRP A 1 380 ? -3.322 12.117 5.84 1 97 380 TRP A N 1
ATOM 3032 C CA . TRP A 1 380 ? -3.805 13.469 6.133 1 97 380 TRP A CA 1
ATOM 3033 C C . TRP A 1 380 ? -3.24 13.969 7.457 1 97 380 TRP A C 1
ATOM 3035 O O . TRP A 1 380 ? -3.035 13.188 8.391 1 97 380 TRP A O 1
ATOM 3045 N N . GLY A 1 381 ? -2.879 15.258 7.461 1 97.75 381 GLY A N 1
ATOM 3046 C CA . GLY A 1 381 ? -2.811 15.953 8.734 1 97.75 381 GLY A CA 1
ATOM 3047 C C . GLY A 1 381 ? -4.137 16.562 9.148 1 97.75 381 GLY A C 1
ATOM 3048 O O . GLY A 1 381 ? -4.621 17.5 8.516 1 97.75 381 GLY A O 1
ATOM 3049 N N . VAL A 1 382 ? -4.746 16.031 10.203 1 97.81 382 VAL A N 1
ATOM 3050 C CA . VAL A 1 382 ? -6.07 16.484 10.602 1 97.81 382 VAL A CA 1
ATOM 3051 C C . VAL A 1 382 ? -5.969 17.312 11.875 1 97.81 382 VAL A C 1
ATOM 3053 O O . VAL A 1 382 ? -5.125 17.047 12.734 1 97.81 382 VAL A O 1
ATOM 3056 N N . TYR A 1 383 ? -6.77 18.328 11.969 1 97.62 383 TYR A N 1
ATOM 3057 C CA . TYR A 1 383 ? -6.699 19.234 13.117 1 97.62 383 TYR A CA 1
ATOM 3058 C C . TYR A 1 383 ? -8.039 19.922 13.352 1 97.62 383 TYR A C 1
ATOM 3060 O O . TYR A 1 383 ? -8.867 20.016 12.438 1 97.62 383 TYR A O 1
ATOM 3068 N N . VAL A 1 384 ? -8.273 20.359 14.562 1 98.19 384 VAL A N 1
ATOM 3069 C CA . VAL A 1 384 ? -9.453 21.141 14.945 1 98.19 384 VAL A CA 1
ATOM 3070 C C . VAL A 1 384 ? -9.148 22.625 14.82 1 98.19 384 VAL A C 1
ATOM 3072 O O . VAL A 1 384 ? -10 23.406 14.391 1 98.19 384 VAL A O 1
ATOM 3075 N N . ARG A 1 385 ? -7.988 22.922 15.203 1 97.25 385 ARG A N 1
ATOM 3076 C CA . ARG A 1 385 ? -7.516 24.297 15.172 1 97.25 385 ARG A CA 1
ATOM 3077 C C . ARG A 1 385 ? -6.016 24.359 14.93 1 97.25 385 ARG A C 1
ATOM 3079 O O . ARG A 1 385 ? -5.309 23.359 15.109 1 97.25 385 ARG A O 1
ATOM 3086 N N . CYS A 1 386 ? -5.539 25.438 14.406 1 96 386 CYS A N 1
ATOM 3087 C CA . CYS A 1 386 ? -4.109 25.641 14.219 1 96 386 CYS A CA 1
ATOM 3088 C C . CYS A 1 386 ? -3.729 27.094 14.508 1 96 386 CYS A C 1
ATOM 3090 O O . CYS A 1 386 ? -4.531 27.859 15.047 1 96 386 CYS A O 1
ATOM 3092 N N . HIS A 1 387 ? -2.529 27.438 14.234 1 94.94 387 HIS A N 1
ATOM 3093 C CA . HIS A 1 387 ? -1.957 28.734 14.57 1 94.94 387 HIS A CA 1
ATOM 3094 C C . HIS A 1 387 ? -2.471 29.812 13.625 1 94.94 387 HIS A C 1
ATOM 3096 O O . HIS A 1 387 ? -2.297 31.016 13.891 1 94.94 387 HIS A O 1
ATOM 3102 N N . ASP A 1 388 ? -3.098 29.422 12.547 1 93 388 ASP A N 1
ATOM 3103 C CA . ASP A 1 388 ? -3.566 30.375 11.547 1 93 388 ASP A CA 1
ATOM 3104 C C . ASP A 1 388 ? -5.07 30.609 11.664 1 93 388 ASP A C 1
ATOM 3106 O O . ASP A 1 388 ? -5.742 29.953 12.461 1 93 388 ASP A O 1
ATOM 3110 N N . ASP A 1 389 ? -5.617 31.578 10.93 1 93 389 ASP A N 1
ATOM 3111 C CA . ASP A 1 389 ? -7.039 31.906 10.883 1 93 389 ASP A CA 1
ATOM 3112 C C . ASP A 1 389 ? -7.844 30.781 10.234 1 93 389 ASP A C 1
ATOM 3114 O O . ASP A 1 389 ? -7.27 29.859 9.648 1 93 389 ASP A O 1
ATOM 3118 N N . ILE A 1 390 ? -9.109 30.812 10.445 1 94.69 390 ILE A N 1
ATOM 3119 C CA . ILE A 1 390 ? -10.016 29.906 9.734 1 94.69 390 ILE A CA 1
ATOM 3120 C C . ILE A 1 390 ? -10.625 30.641 8.539 1 94.69 390 ILE A C 1
ATOM 3122 O O . ILE A 1 390 ? -11.383 31.594 8.711 1 94.69 390 ILE A O 1
ATOM 3126 N N . GLY A 1 391 ? -10.133 30.234 7.371 1 90.44 391 GLY A N 1
ATOM 3127 C CA . GLY A 1 391 ? -10.852 30.594 6.16 1 90.44 391 GLY A CA 1
ATOM 3128 C C . GLY A 1 391 ? -11.914 29.594 5.777 1 90.44 391 GLY A C 1
ATOM 3129 O O . GLY A 1 391 ? -11.664 28.375 5.785 1 90.44 391 GLY A O 1
ATOM 3130 N N . TRP A 1 392 ? -13.141 30.078 5.562 1 91.44 392 TRP A N 1
ATOM 3131 C CA . TRP A 1 392 ? -14.258 29.156 5.332 1 91.44 392 TRP A CA 1
ATOM 3132 C C . TRP A 1 392 ? -14.242 28.641 3.898 1 91.44 392 TRP A C 1
ATOM 3134 O O . TRP A 1 392 ? -14.945 29.172 3.031 1 91.44 392 TRP A O 1
ATOM 3144 N N . ALA A 1 393 ? -13.469 27.547 3.684 1 86.06 393 ALA A N 1
ATOM 3145 C CA . ALA A 1 393 ? -13.297 26.953 2.365 1 86.06 393 ALA A CA 1
ATOM 3146 C C . ALA A 1 393 ? -14.477 26.047 2.018 1 86.06 393 ALA A C 1
ATOM 3148 O O . ALA A 1 393 ? -14.297 24.859 1.754 1 86.06 393 ALA A O 1
ATOM 3149 N N . ILE A 1 394 ? -15.672 26.641 1.986 1 89.5 394 ILE A N 1
ATOM 3150 C CA . ILE A 1 394 ? -16.891 25.953 1.572 1 89.5 394 ILE A CA 1
ATOM 3151 C C . ILE A 1 394 ? -17.078 26.109 0.064 1 89.5 394 ILE A C 1
ATOM 3153 O O . ILE A 1 394 ? -17.297 27.203 -0.439 1 89.5 394 ILE A O 1
ATOM 3157 N N . ALA A 1 395 ? -16.969 25 -0.597 1 89 395 ALA A N 1
ATOM 3158 C CA . ALA A 1 395 ? -17.172 25.031 -2.045 1 89 395 ALA A CA 1
ATOM 3159 C C . ALA A 1 395 ? -18.625 25.281 -2.396 1 89 395 ALA A C 1
ATOM 3161 O O . ALA A 1 395 ? -19.531 24.703 -1.793 1 89 395 ALA A O 1
ATOM 3162 N N . ASP A 1 396 ? -18.859 26.125 -3.398 1 91.5 396 ASP A N 1
ATOM 3163 C CA . ASP A 1 396 ? -20.219 26.453 -3.818 1 91.5 396 ASP A CA 1
ATOM 3164 C C . ASP A 1 396 ? -20.953 25.219 -4.309 1 91.5 396 ASP A C 1
ATOM 3166 O O . ASP A 1 396 ? -22.156 25.047 -4.055 1 91.5 396 ASP A O 1
ATOM 3170 N N . GLU A 1 397 ? -20.203 24.359 -4.953 1 91.06 397 GLU A N 1
ATOM 3171 C CA . GLU A 1 397 ? -20.812 23.156 -5.508 1 91.06 397 GLU A CA 1
ATOM 3172 C C . GLU A 1 397 ? -21.281 22.219 -4.402 1 91.06 397 GLU A C 1
ATOM 3174 O O . GLU A 1 397 ? -22.375 21.641 -4.492 1 91.06 397 GLU A O 1
ATOM 3179 N N . ASP A 1 398 ? -20.547 22.047 -3.369 1 91.31 398 ASP A N 1
ATOM 3180 C CA . ASP A 1 398 ? -20.922 21.188 -2.256 1 91.31 398 ASP A CA 1
ATOM 3181 C C . ASP A 1 398 ? -22.109 21.766 -1.494 1 91.31 398 ASP A C 1
ATOM 3183 O O . ASP A 1 398 ? -23.016 21.016 -1.105 1 91.31 398 ASP A O 1
ATOM 3187 N N . ALA A 1 399 ? -22.047 23.078 -1.267 1 94.69 399 ALA A N 1
ATOM 3188 C CA . ALA A 1 399 ? -23.172 23.75 -0.611 1 94.69 399 ALA A CA 1
ATOM 3189 C C . ALA A 1 399 ? -24.453 23.562 -1.403 1 94.69 399 ALA A C 1
ATOM 3191 O O . ALA A 1 399 ? -25.5 23.219 -0.835 1 94.69 399 ALA A O 1
ATOM 3192 N N . ALA A 1 400 ? -24.328 23.703 -2.695 1 95.38 400 ALA A N 1
ATOM 3193 C CA . ALA A 1 400 ? -25.5 23.578 -3.562 1 95.38 400 ALA A CA 1
ATOM 3194 C C . ALA A 1 400 ? -26.078 22.156 -3.508 1 95.38 400 ALA A C 1
ATOM 3196 O O . ALA A 1 400 ? -27.281 21.984 -3.576 1 95.38 400 ALA A O 1
ATOM 3197 N N . ARG A 1 401 ? -25.266 21.188 -3.406 1 93.56 401 ARG A N 1
ATOM 3198 C CA . ARG A 1 401 ? -25.672 19.781 -3.369 1 93.56 401 ARG A CA 1
ATOM 3199 C C . ARG A 1 401 ? -26.594 19.516 -2.18 1 93.56 401 ARG A C 1
ATOM 3201 O O . ARG A 1 401 ? -27.391 18.578 -2.207 1 93.56 401 ARG A O 1
ATOM 3208 N N . VAL A 1 402 ? -26.438 20.359 -1.132 1 95.88 402 VAL A N 1
ATOM 3209 C CA . VAL A 1 402 ? -27.25 20.109 0.047 1 95.88 402 VAL A CA 1
ATOM 3210 C C . VAL A 1 402 ? -28.25 21.266 0.221 1 95.88 402 VAL A C 1
ATOM 3212 O O . VAL A 1 402 ? -28.75 21.5 1.322 1 95.88 402 VAL A O 1
ATOM 3215 N N . GLY A 1 403 ? -28.453 22.078 -0.772 1 95.31 403 GLY A N 1
ATOM 3216 C CA . GLY A 1 403 ? -29.484 23.109 -0.809 1 95.31 403 GLY A CA 1
ATOM 3217 C C . GLY A 1 403 ? -29.078 24.391 -0.113 1 95.31 403 GLY A C 1
ATOM 3218 O O . GLY A 1 403 ? -29.938 25.156 0.33 1 95.31 403 GLY A O 1
ATOM 3219 N N . LEU A 1 404 ? -27.812 24.609 0.077 1 96.56 404 LEU A N 1
ATOM 3220 C CA . LEU A 1 404 ? -27.328 25.828 0.716 1 96.56 404 LEU A CA 1
ATOM 3221 C C . LEU A 1 404 ? -26.672 26.75 -0.306 1 96.56 404 LEU A C 1
ATOM 3223 O O . LEU A 1 404 ? -26.25 26.312 -1.378 1 96.56 404 LEU A O 1
ATOM 3227 N N . SER A 1 405 ? -26.703 27.984 0.009 1 96.12 405 SER A N 1
ATOM 3228 C CA . SER A 1 405 ? -25.891 28.969 -0.704 1 96.12 405 SER A CA 1
ATOM 3229 C C . SER A 1 405 ? -24.484 29.047 -0.109 1 96.12 405 SER A C 1
ATOM 3231 O O . SER A 1 405 ? -24.328 29.328 1.081 1 96.12 405 SER A O 1
ATOM 3233 N N . GLY A 1 406 ? -23.516 28.844 -0.97 1 94.06 406 GLY A N 1
ATOM 3234 C CA . GLY A 1 406 ? -22.141 28.891 -0.5 1 94.06 406 GLY A CA 1
ATOM 3235 C C . GLY A 1 406 ? -21.781 30.219 0.156 1 94.06 406 GLY A C 1
ATOM 3236 O O . GLY A 1 406 ? -21.406 30.25 1.328 1 94.06 406 GLY A O 1
ATOM 3237 N N . PRO A 1 407 ? -22 31.312 -0.539 1 93.38 407 PRO A N 1
ATOM 3238 C CA . PRO A 1 407 ? -21.688 32.625 0.021 1 93.38 407 PRO A CA 1
ATOM 3239 C C . PRO A 1 407 ? -22.469 32.906 1.301 1 93.38 407 PRO A C 1
ATOM 3241 O O . PRO A 1 407 ? -21.906 33.406 2.275 1 93.38 407 PRO A O 1
ATOM 3244 N N . ALA A 1 408 ? -23.703 32.562 1.291 1 95.62 408 ALA A N 1
ATOM 3245 C CA . ALA A 1 408 ? -24.516 32.844 2.469 1 95.62 408 ALA A CA 1
ATOM 3246 C C . ALA A 1 408 ? -24.047 32.031 3.664 1 95.62 408 ALA A C 1
ATOM 3248 O O . ALA A 1 408 ? -24.047 32.5 4.797 1 95.62 408 ALA A O 1
ATOM 3249 N N . HIS A 1 409 ? -23.75 30.797 3.352 1 96.44 409 HIS A N 1
ATOM 3250 C CA . HIS A 1 409 ? -23.297 29.938 4.434 1 96.44 409 HIS A CA 1
ATOM 3251 C C . HIS A 1 409 ? -21.969 30.406 5.008 1 96.44 409 HIS A C 1
ATOM 3253 O O . HIS A 1 409 ? -21.766 30.359 6.223 1 96.44 409 HIS A O 1
ATOM 3259 N N . ARG A 1 410 ? -21.031 30.859 4.184 1 95.56 410 ARG A N 1
ATOM 3260 C CA . ARG A 1 410 ? -19.766 31.422 4.656 1 95.56 410 ARG A CA 1
ATOM 3261 C C . ARG A 1 410 ? -20.016 32.656 5.52 1 95.56 410 ARG A C 1
ATOM 3263 O O . ARG A 1 410 ? -19.359 32.844 6.547 1 95.56 410 ARG A O 1
ATOM 3270 N N . HIS A 1 411 ? -20.953 33.469 5.109 1 94.88 411 HIS A N 1
ATOM 3271 C CA . HIS A 1 411 ? -21.328 34.625 5.898 1 94.88 411 HIS A CA 1
ATOM 3272 C C . HIS A 1 411 ? -21.891 34.219 7.254 1 94.88 411 HIS A C 1
ATOM 3274 O O . HIS A 1 411 ? -21.562 34.812 8.281 1 94.88 411 HIS A O 1
ATOM 3280 N N . PHE A 1 412 ? -22.75 33.281 7.199 1 96.75 412 PHE A N 1
ATOM 3281 C CA . PHE A 1 412 ? -23.328 32.75 8.43 1 96.75 412 PHE A CA 1
ATOM 3282 C C . PHE A 1 412 ? -22.219 32.281 9.383 1 96.75 412 PHE A C 1
ATOM 3284 O O . PHE A 1 412 ? -22.234 32.625 10.57 1 96.75 412 PHE A O 1
ATOM 3291 N N . LEU A 1 413 ? -21.25 31.516 8.859 1 97.75 413 LEU A N 1
ATOM 3292 C CA . LEU A 1 413 ? -20.172 30.984 9.688 1 97.75 413 LEU A CA 1
ATOM 3293 C C . LEU A 1 413 ? -19.344 32.125 10.273 1 97.75 413 LEU A C 1
ATOM 3295 O O . LEU A 1 413 ? -18.938 32.062 11.438 1 97.75 413 LEU A O 1
ATOM 3299 N N . SER A 1 414 ? -19.062 33.125 9.453 1 96.56 414 SER A N 1
ATOM 3300 C CA . SER A 1 414 ? -18.328 34.312 9.938 1 96.56 414 SER A CA 1
ATOM 3301 C C . SER A 1 414 ? -19.078 35 11.062 1 96.56 414 SER A C 1
ATOM 3303 O O . SER A 1 414 ? -18.5 35.344 12.094 1 96.56 414 SER A O 1
ATOM 3305 N N . ASP A 1 415 ? -20.375 35.219 10.82 1 97.19 415 ASP A N 1
ATOM 3306 C CA . ASP A 1 415 ? -21.188 35.875 11.836 1 97.19 415 ASP A CA 1
ATOM 3307 C C . ASP A 1 415 ? -21.266 35.031 13.117 1 97.19 415 ASP A C 1
ATOM 3309 O O . ASP A 1 415 ? -21.188 35.562 14.219 1 97.19 415 ASP A O 1
ATOM 3313 N N . PHE A 1 416 ? -21.453 33.812 12.938 1 98.25 416 PHE A N 1
ATOM 3314 C CA . PHE A 1 416 ? -21.609 32.938 14.086 1 98.25 416 PHE A CA 1
ATOM 3315 C C . PHE A 1 416 ? -20.359 32.938 14.945 1 98.25 416 PHE A C 1
ATOM 3317 O O . PHE A 1 416 ? -20.438 33.125 16.156 1 98.25 416 PHE A O 1
ATOM 3324 N N . TYR A 1 417 ? -19.203 32.781 14.375 1 98.31 417 TYR A N 1
ATOM 3325 C CA . TYR A 1 417 ? -17.984 32.531 15.156 1 98.31 417 TYR A CA 1
ATOM 3326 C C . TYR A 1 417 ? -17.328 33.844 15.578 1 98.31 417 TYR A C 1
ATOM 3328 O O . TYR A 1 417 ? -16.453 33.844 16.453 1 98.31 417 TYR A O 1
ATOM 3336 N N . SER A 1 418 ? -17.75 34.938 15.008 1 96.81 418 SER A N 1
ATOM 3337 C CA . SER A 1 418 ? -17.375 36.25 15.547 1 96.81 418 SER A CA 1
ATOM 3338 C C . SER A 1 418 ? -18.266 36.656 16.719 1 96.81 418 SER A C 1
ATOM 3340 O O . SER A 1 418 ? -17.969 37.625 17.438 1 96.81 418 SER A O 1
ATOM 3342 N N . GLY A 1 419 ? -19.312 35.906 16.906 1 96.31 419 GLY A N 1
ATOM 3343 C CA . GLY A 1 419 ? -20.234 36.188 17.984 1 96.31 419 GLY A CA 1
ATOM 3344 C C . GLY A 1 419 ? -21.359 37.125 17.562 1 96.31 419 GLY A C 1
ATOM 3345 O O . GLY A 1 419 ? -22.203 37.5 18.391 1 96.31 419 GLY A O 1
ATOM 3346 N N . GLU A 1 420 ? -21.422 37.438 16.359 1 94.94 420 GLU A N 1
ATOM 3347 C CA . GLU A 1 420 ? -22.375 38.438 15.891 1 94.94 420 GLU A CA 1
ATOM 3348 C C . GLU A 1 420 ? -23.719 37.812 15.547 1 94.94 420 GLU A C 1
ATOM 3350 O O . GLU A 1 420 ? -24.734 38.5 15.461 1 94.94 420 GLU A O 1
ATOM 3355 N N . PHE A 1 421 ? -23.734 36.562 15.242 1 96.31 421 PHE A N 1
ATOM 3356 C CA . PHE A 1 421 ? -24.984 35.875 14.938 1 96.31 421 PHE A CA 1
ATOM 3357 C C . PHE A 1 421 ? -25.828 35.688 16.188 1 96.31 421 PHE A C 1
ATOM 3359 O O . PHE A 1 421 ? -25.297 35.281 17.234 1 96.31 421 PHE A O 1
ATOM 3366 N N . PRO A 1 422 ? -27.109 36.031 16.078 1 95.5 422 PRO A N 1
ATOM 3367 C CA . PRO A 1 422 ? -27.953 35.812 17.234 1 95.5 422 PRO A CA 1
ATOM 3368 C C . PRO A 1 422 ? -27.938 34.344 17.719 1 95.5 422 PRO A C 1
ATOM 3370 O O . PRO A 1 422 ? -28.141 33.438 16.922 1 95.5 422 PRO A O 1
ATOM 3373 N N . GLY A 1 423 ? -27.641 34.156 19.016 1 93.06 423 GLY A N 1
ATOM 3374 C CA . GLY A 1 423 ? -27.641 32.812 19.578 1 93.06 423 GLY A CA 1
ATOM 3375 C C . GLY A 1 423 ? -26.297 32.125 19.5 1 93.06 423 GLY A C 1
ATOM 3376 O O . GLY A 1 423 ? -26.141 31 19.984 1 93.06 423 GLY A O 1
ATOM 3377 N N . SER A 1 424 ? -25.328 32.844 18.891 1 97.38 424 SER A N 1
ATOM 3378 C CA . SER A 1 424 ? -23.984 32.281 18.812 1 97.38 424 SER A CA 1
ATOM 3379 C C . SER A 1 424 ? -23.406 32.062 20.203 1 97.38 424 SER A C 1
ATOM 3381 O O . SER A 1 424 ? -23.625 32.875 21.109 1 97.38 424 SER A O 1
ATOM 3383 N N . PHE A 1 425 ? -22.688 30.984 20.375 1 97.56 425 PHE A N 1
ATOM 3384 C CA . PHE A 1 425 ? -21.969 30.734 21.625 1 97.56 425 PHE A CA 1
ATOM 3385 C C . PHE A 1 425 ? -20.5 31.109 21.469 1 97.56 425 PHE A C 1
ATOM 3387 O O . PHE A 1 425 ? -19.719 31 22.422 1 97.56 425 PHE A O 1
ATOM 3394 N N . ALA A 1 426 ? -20 31.547 20.344 1 98.06 426 ALA A N 1
ATOM 3395 C CA . ALA A 1 426 ? -18.578 31.672 20.016 1 98.06 426 ALA A CA 1
ATOM 3396 C C . ALA A 1 426 ? -18.062 33.062 20.328 1 98.06 426 ALA A C 1
ATOM 3398 O O . ALA A 1 426 ? -18.812 34.062 20.25 1 98.06 426 ALA A O 1
ATOM 3399 N N . ARG A 1 427 ? -16.875 33.125 20.734 1 96.81 427 ARG A N 1
ATOM 3400 C CA . ARG A 1 427 ? -16.109 34.375 20.859 1 96.81 427 ARG A CA 1
ATOM 3401 C C . ARG A 1 427 ? -14.883 34.344 19.969 1 96.81 427 ARG A C 1
ATOM 3403 O O . ARG A 1 427 ? -13.805 33.938 20.391 1 96.81 427 ARG A O 1
ATOM 3410 N N . GLY A 1 428 ? -15.016 34.719 18.719 1 97.38 428 GLY A N 1
ATOM 3411 C CA . GLY A 1 428 ? -13.898 34.875 17.797 1 97.38 428 GLY A CA 1
ATOM 3412 C C . GLY A 1 428 ? -13.711 36.312 17.312 1 97.38 428 GLY A C 1
ATOM 3413 O O . GLY A 1 428 ? -14.469 37.188 17.688 1 97.38 428 GLY A O 1
ATOM 3414 N N . LEU A 1 429 ? -12.594 36.5 16.641 1 96.75 429 LEU A N 1
ATOM 3415 C CA . LEU A 1 429 ? -12.305 37.812 16.062 1 96.75 429 LEU A CA 1
ATOM 3416 C C . LEU A 1 429 ? -12.289 37.75 14.539 1 96.75 429 LEU A C 1
ATOM 3418 O O . LEU A 1 429 ? -11.812 36.75 13.969 1 96.75 429 LEU A O 1
ATOM 3422 N N . VAL A 1 430 ? -12.828 38.75 13.891 1 94.38 430 VAL A N 1
ATOM 3423 C CA . VAL A 1 430 ? -12.797 38.844 12.438 1 94.38 430 VAL A CA 1
ATOM 3424 C C . VAL A 1 430 ? -11.383 39.188 11.969 1 94.38 430 VAL A C 1
ATOM 3426 O O . VAL A 1 430 ? -10.789 40.156 12.438 1 94.38 430 VAL A O 1
ATOM 3429 N N . PHE A 1 431 ? -10.852 38.375 11.148 1 91.38 431 PHE A N 1
ATOM 3430 C CA . PHE A 1 431 ? -9.531 38.562 10.555 1 91.38 431 PHE A CA 1
ATOM 3431 C C . PHE A 1 431 ? -9.633 38.781 9.047 1 91.38 431 PHE A C 1
ATOM 3433 O O . PHE A 1 431 ? -10.281 38 8.352 1 91.38 431 PHE A O 1
ATOM 3440 N N . GLN A 1 432 ? -8.992 39.812 8.492 1 85.56 432 GLN A N 1
ATOM 3441 C CA . GLN A 1 432 ? -8.812 40.094 7.07 1 85.56 432 GLN A CA 1
ATOM 3442 C C . GLN A 1 432 ? -10.156 40.156 6.348 1 85.56 432 GLN A C 1
ATOM 3444 O O . GLN A 1 432 ? -10.367 39.469 5.352 1 85.56 432 GLN A O 1
ATOM 3449 N N . HIS A 1 433 ? -11.039 40.969 6.812 1 85.81 433 HIS A N 1
ATOM 3450 C CA . HIS A 1 433 ? -12.312 41.219 6.141 1 85.81 433 HIS A CA 1
ATOM 3451 C C . HIS A 1 433 ? -12.094 41.812 4.75 1 85.81 433 HIS A C 1
ATOM 3453 O O . HIS A 1 433 ? -11.367 42.812 4.598 1 85.81 433 HIS A O 1
ATOM 3459 N N . HIS A 1 434 ? -12.664 41.188 3.787 1 82.81 434 HIS A N 1
ATOM 3460 C CA . HIS A 1 434 ? -12.641 41.719 2.422 1 82.81 434 HIS A CA 1
ATOM 3461 C C . HIS A 1 434 ? -13.898 42.5 2.109 1 82.81 434 HIS A C 1
ATOM 3463 O O . HIS A 1 434 ? -14.914 41.938 1.702 1 82.81 434 HIS A O 1
ATOM 3469 N N . PRO A 1 435 ? -13.828 43.719 2.023 1 78.69 435 PRO A N 1
ATOM 3470 C CA . PRO A 1 435 ? -15.031 44.562 1.895 1 78.69 435 PRO A CA 1
ATOM 3471 C C . PRO A 1 435 ? -15.781 44.312 0.589 1 78.69 435 PRO A C 1
ATOM 3473 O O . PRO A 1 435 ? -17.016 44.406 0.547 1 78.69 435 PRO A O 1
ATOM 3476 N N . GLN A 1 436 ? -15.086 43.969 -0.472 1 76.94 436 GLN A N 1
ATOM 3477 C CA . GLN A 1 436 ? -15.719 43.781 -1.774 1 76.94 436 GLN A CA 1
ATOM 3478 C C . GLN A 1 436 ? -16.516 42.5 -1.817 1 76.94 436 GLN A C 1
ATOM 3480 O O . GLN A 1 436 ? -17.625 42.438 -2.346 1 76.94 436 GLN A O 1
ATOM 3485 N N . THR A 1 437 ? -16 41.438 -1.23 1 76.44 437 THR A N 1
ATOM 3486 C CA . THR A 1 437 ? -16.656 40.156 -1.319 1 76.44 437 THR A CA 1
ATOM 3487 C C . THR A 1 437 ? -17.422 39.844 -0.036 1 76.44 437 THR A C 1
ATOM 3489 O O . THR A 1 437 ? -18.281 38.938 -0.02 1 76.44 437 THR A O 1
ATOM 3492 N N . GLY A 1 438 ? -17.031 40.562 0.976 1 80.38 438 GLY A N 1
ATOM 3493 C CA . GLY A 1 438 ? -17.625 40.281 2.275 1 80.38 438 GLY A CA 1
ATOM 3494 C C . GLY A 1 438 ? -17 39.125 3.002 1 80.38 438 GLY A C 1
ATOM 3495 O O . GLY A 1 438 ? -17.406 38.781 4.109 1 80.38 438 GLY A O 1
ATOM 3496 N N . ASP A 1 439 ? -16.047 38.594 2.414 1 85.12 439 ASP A N 1
ATOM 3497 C CA . ASP A 1 439 ? -15.359 37.438 3.014 1 85.12 439 ASP A CA 1
ATOM 3498 C C . ASP A 1 439 ? -14.641 37.844 4.297 1 85.12 439 ASP A C 1
ATOM 3500 O O . ASP A 1 439 ? -14.047 38.906 4.371 1 85.12 439 ASP A O 1
ATOM 3504 N N . ARG A 1 440 ? -14.789 37.031 5.316 1 91.19 440 ARG A N 1
ATOM 3505 C CA . ARG A 1 440 ? -14.148 37.219 6.613 1 91.19 440 ARG A CA 1
ATOM 3506 C C . ARG A 1 440 ? -13.547 35.906 7.125 1 91.19 440 ARG A C 1
ATOM 3508 O O . ARG A 1 440 ? -14.141 34.844 6.957 1 91.19 440 ARG A O 1
ATOM 3515 N N . ARG A 1 441 ? -12.398 36 7.648 1 93.31 441 ARG A N 1
ATOM 3516 C CA . ARG A 1 441 ? -11.781 34.875 8.344 1 93.31 441 ARG A CA 1
ATOM 3517 C C . ARG A 1 441 ? -11.891 35.031 9.859 1 93.31 441 ARG A C 1
ATOM 3519 O O . ARG A 1 441 ? -12.297 36.094 10.344 1 93.31 441 ARG A O 1
ATOM 3526 N N . ILE A 1 442 ? -11.688 34 10.57 1 96.75 442 ILE A N 1
ATOM 3527 C CA . ILE A 1 442 ? -11.953 34.062 12.008 1 96.75 442 ILE A CA 1
ATOM 3528 C C . ILE A 1 442 ? -10.711 33.625 12.773 1 96.75 442 ILE A C 1
ATOM 3530 O O . ILE A 1 442 ? -10.078 32.625 12.414 1 96.75 442 ILE A O 1
ATOM 3534 N N . SER A 1 443 ? -10.312 34.375 13.766 1 97.06 443 SER A N 1
ATOM 3535 C CA . SER A 1 443 ? -9.297 34 14.742 1 97.06 443 SER A CA 1
ATOM 3536 C C . SER A 1 443 ? -9.922 33.656 16.078 1 97.06 443 SER A C 1
ATOM 3538 O O . SER A 1 443 ? -10.93 34.219 16.484 1 97.06 443 SER A O 1
ATOM 3540 N N . GLY A 1 444 ? -9.352 32.719 16.734 1 98 444 GLY A N 1
ATOM 3541 C CA . GLY A 1 444 ? -9.805 32.312 18.062 1 98 444 GLY A CA 1
ATOM 3542 C C . GLY A 1 444 ? -9.32 30.922 18.438 1 98 444 GLY A C 1
ATOM 3543 O O . GLY A 1 444 ? -9.055 30.094 17.562 1 98 444 GLY A O 1
ATOM 3544 N N . THR A 1 445 ? -9.188 30.703 19.734 1 98.19 445 THR A N 1
ATOM 3545 C CA . THR A 1 445 ? -8.859 29.359 20.203 1 98.19 445 THR A CA 1
ATOM 3546 C C . THR A 1 445 ? -10.047 28.406 20.016 1 98.19 445 THR A C 1
ATOM 3548 O O . THR A 1 445 ? -11.188 28.859 19.859 1 98.19 445 THR A O 1
ATOM 3551 N N . ALA A 1 446 ? -9.797 27.125 20 1 98.56 446 ALA A N 1
ATOM 3552 C CA . ALA A 1 446 ? -10.875 26.141 19.875 1 98.56 446 ALA A CA 1
ATOM 3553 C C . ALA A 1 446 ? -11.883 26.312 21.016 1 98.56 446 ALA A C 1
ATOM 3555 O O . ALA A 1 446 ? -13.094 26.281 20.797 1 98.56 446 ALA A O 1
ATOM 3556 N N . ALA A 1 447 ? -11.414 26.531 22.219 1 98.62 447 ALA A N 1
ATOM 3557 C CA . ALA A 1 447 ? -12.273 26.641 23.391 1 98.62 447 ALA A CA 1
ATOM 3558 C C . ALA A 1 447 ? -13.18 27.859 23.297 1 98.62 447 ALA A C 1
ATOM 3560 O O . ALA A 1 447 ? -14.375 27.781 23.609 1 98.62 447 ALA A O 1
ATOM 3561 N N . SER A 1 448 ? -12.617 28.969 22.891 1 98.44 448 SER A N 1
ATOM 3562 C CA . SER A 1 448 ? -13.391 30.219 22.781 1 98.44 448 SER A CA 1
ATOM 3563 C C . SER A 1 448 ? -14.422 30.125 21.672 1 98.44 448 SER A C 1
ATOM 3565 O O . SER A 1 448 ? -15.555 30.578 21.828 1 98.44 448 SER A O 1
ATOM 3567 N N . LEU A 1 449 ? -14.008 29.547 20.578 1 98.69 449 LEU A N 1
ATOM 3568 C CA . LEU A 1 449 ? -14.93 29.375 19.453 1 98.69 449 LEU A CA 1
ATOM 3569 C C . LEU A 1 449 ? -16.016 28.375 19.797 1 98.69 449 LEU A C 1
ATOM 3571 O O . LEU A 1 449 ? -17.125 28.453 19.266 1 98.69 449 LEU A O 1
ATOM 3575 N N . ALA A 1 450 ? -15.719 27.438 20.75 1 98.69 450 ALA A N 1
ATOM 3576 C CA . ALA A 1 450 ? -16.688 26.438 21.156 1 98.69 450 ALA A CA 1
ATOM 3577 C C . ALA A 1 450 ? -17.578 26.953 22.281 1 98.69 450 ALA A C 1
ATOM 3579 O O . ALA A 1 450 ? -18.438 26.219 22.797 1 98.69 450 ALA A O 1
ATOM 3580 N N . GLY A 1 451 ? -17.344 28.156 22.766 1 98.38 451 GLY A N 1
ATOM 3581 C CA . GLY A 1 451 ? -18.297 28.828 23.625 1 98.38 451 GLY A CA 1
ATOM 3582 C C . GLY A 1 451 ? -17.859 28.859 25.078 1 98.38 451 GLY A C 1
ATOM 3583 O O . GLY A 1 451 ? -18.641 29.266 25.953 1 98.38 451 GLY A O 1
ATOM 3584 N N . LEU A 1 452 ? -16.641 28.469 25.359 1 98.44 452 LEU A N 1
ATOM 3585 C CA . LEU A 1 452 ? -16.234 28.375 26.766 1 98.44 452 LEU A CA 1
ATOM 3586 C C . LEU A 1 452 ? -16.094 29.75 27.391 1 98.44 452 LEU A C 1
ATOM 3588 O O . LEU A 1 452 ? -16.422 29.953 28.547 1 98.44 452 LEU A O 1
ATOM 3592 N N . ASP A 1 453 ? -15.539 30.734 26.609 1 97.06 453 ASP A N 1
ATOM 3593 C CA . ASP A 1 453 ? -15.406 32.094 27.109 1 97.06 453 ASP A CA 1
ATOM 3594 C C . ASP A 1 453 ? -16.75 32.656 27.609 1 97.06 453 ASP A C 1
ATOM 3596 O O . ASP A 1 453 ? -16.859 33.094 28.75 1 97.06 453 ASP A O 1
ATOM 3600 N N . LEU A 1 454 ? -17.672 32.562 26.766 1 95.38 454 LEU A N 1
ATOM 3601 C CA . LEU A 1 454 ? -19 33.094 27.094 1 95.38 454 LEU A CA 1
ATOM 3602 C C . LEU A 1 454 ? -19.594 32.344 28.281 1 95.38 454 LEU A C 1
ATOM 3604 O O . LEU A 1 454 ? -20.234 32.938 29.141 1 95.38 454 LEU A O 1
ATOM 3608 N N . ALA A 1 455 ? -19.484 31.031 28.297 1 97.44 455 ALA A N 1
ATOM 3609 C CA . ALA A 1 455 ? -20.031 30.219 29.375 1 97.44 455 ALA A CA 1
ATOM 3610 C C . ALA A 1 455 ? -19.422 30.625 30.719 1 97.44 455 ALA A C 1
ATOM 3612 O O . ALA A 1 455 ? -20.125 30.734 31.719 1 97.44 455 ALA A O 1
ATOM 3613 N N . LEU A 1 456 ? -18.141 30.828 30.75 1 96.81 456 LEU A N 1
ATOM 3614 C CA . LEU A 1 456 ? -17.453 31.188 31.984 1 96.81 456 LEU A CA 1
ATOM 3615 C C . LEU A 1 456 ? -17.828 32.594 32.406 1 96.81 456 LEU A C 1
ATOM 3617 O O . LEU A 1 456 ? -18 32.875 33.594 1 96.81 456 LEU A O 1
ATOM 3621 N N . GLU A 1 457 ? -17.906 33.5 31.469 1 95.19 457 GLU A N 1
ATOM 3622 C CA . GLU A 1 457 ? -18.281 34.875 31.75 1 95.19 457 GLU A CA 1
ATOM 3623 C C . GLU A 1 457 ? -19.656 34.938 32.406 1 95.19 457 GLU A C 1
ATOM 3625 O O . GLU A 1 457 ? -19.906 35.781 33.281 1 95.19 457 GLU A O 1
ATOM 3630 N N . THR A 1 458 ? -20.5 34.125 31.938 1 94.25 458 THR A N 1
ATOM 3631 C CA . THR A 1 458 ? -21.875 34.156 32.406 1 94.25 458 THR A CA 1
ATOM 3632 C C . THR A 1 458 ? -22.047 33.281 33.656 1 94.25 458 THR A C 1
ATOM 3634 O O . THR A 1 458 ? -23.094 33.281 34.281 1 94.25 458 THR A O 1
ATOM 3637 N N . GLY A 1 459 ? -21.109 32.531 33.969 1 93.62 459 GLY A N 1
ATOM 3638 C CA . GLY A 1 459 ? -21.156 31.641 35.125 1 93.62 459 GLY A CA 1
ATOM 3639 C C . GLY A 1 459 ? -22.188 30.531 35 1 93.62 459 GLY A C 1
ATOM 3640 O O . GLY A 1 459 ? -22.766 30.094 35.969 1 93.62 459 GLY A O 1
ATOM 3641 N N . ASP A 1 460 ? -22.453 30.141 33.844 1 94.62 460 ASP A N 1
ATOM 3642 C CA . ASP A 1 460 ? -23.453 29.125 33.531 1 94.62 460 ASP A CA 1
ATOM 3643 C C . ASP A 1 460 ? -22.812 27.734 33.406 1 94.62 460 ASP A C 1
ATOM 3645 O O . ASP A 1 460 ? -22.25 27.406 32.375 1 94.62 460 ASP A O 1
ATOM 3649 N N . ALA A 1 461 ? -23.047 26.922 34.375 1 95.44 461 ALA A N 1
ATOM 3650 C CA . ALA A 1 461 ? -22.406 25.609 34.469 1 95.44 461 ALA A CA 1
ATOM 3651 C C . ALA A 1 461 ? -22.844 24.719 33.312 1 95.44 461 ALA A C 1
ATOM 3653 O O . ALA A 1 461 ? -22.062 23.906 32.812 1 95.44 461 ALA A O 1
ATOM 3654 N N . GLU A 1 462 ? -24.062 24.797 32.969 1 95.69 462 GLU A N 1
ATOM 3655 C CA . GLU A 1 462 ? -24.578 23.984 31.859 1 95.69 462 GLU A CA 1
ATOM 3656 C C . GLU A 1 462 ? -23.922 24.375 30.547 1 95.69 462 GLU A C 1
ATOM 3658 O O . GLU A 1 462 ? -23.625 23.516 29.719 1 95.69 462 GLU A O 1
ATOM 3663 N N . ARG A 1 463 ? -23.703 25.641 30.375 1 96.69 463 ARG A N 1
ATOM 3664 C CA . ARG A 1 463 ? -23.062 26.109 29.156 1 96.69 463 ARG A CA 1
ATOM 3665 C C . ARG A 1 463 ? -21.578 25.734 29.141 1 96.69 463 ARG A C 1
ATOM 3667 O O . ARG A 1 463 ? -21 25.5 28.078 1 96.69 463 ARG A O 1
ATOM 3674 N N . VAL A 1 464 ? -20.984 25.703 30.312 1 98.12 464 VAL A N 1
ATOM 3675 C CA . VAL A 1 464 ? -19.609 25.203 30.406 1 98.12 464 VAL A CA 1
ATOM 3676 C C . VAL A 1 464 ? -19.547 23.734 29.984 1 98.12 464 VAL A C 1
ATOM 3678 O O . VAL A 1 464 ? -18.672 23.344 29.219 1 98.12 464 VAL A O 1
ATOM 3681 N N . ASN A 1 465 ? -20.531 22.969 30.484 1 97.81 465 ASN A N 1
ATOM 3682 C CA . ASN A 1 465 ? -20.625 21.578 30.078 1 97.81 465 ASN A CA 1
ATOM 3683 C C . ASN A 1 465 ? -20.781 21.438 28.562 1 97.81 465 ASN A C 1
ATOM 3685 O O . ASN A 1 465 ? -20.125 20.594 27.938 1 97.81 465 ASN A O 1
ATOM 3689 N N . ASP A 1 466 ? -21.609 22.266 28.016 1 97.94 466 ASP A N 1
ATOM 3690 C CA . ASP A 1 466 ? -21.844 22.234 26.578 1 97.94 466 ASP A CA 1
ATOM 3691 C C . ASP A 1 466 ? -20.562 22.562 25.812 1 97.94 466 ASP A C 1
ATOM 3693 O O . ASP A 1 466 ? -20.25 21.891 24.812 1 97.94 466 ASP A O 1
ATOM 3697 N N . ALA A 1 467 ? -19.891 23.562 26.25 1 98.62 467 ALA A N 1
ATOM 3698 C CA . ALA A 1 467 ? -18.672 24 25.578 1 98.62 467 ALA A CA 1
ATOM 3699 C C . ALA A 1 467 ? -17.609 22.891 25.578 1 98.62 467 ALA A C 1
ATOM 3701 O O . ALA A 1 467 ? -16.969 22.641 24.562 1 98.62 467 ALA A O 1
ATOM 3702 N N . LEU A 1 468 ? -17.453 22.25 26.719 1 98.62 468 LEU A N 1
ATOM 3703 C CA . LEU A 1 468 ? -16.484 21.172 26.828 1 98.62 468 LEU A CA 1
ATOM 3704 C C . LEU A 1 468 ? -16.906 19.969 25.984 1 98.62 468 LEU A C 1
ATOM 3706 O O . LEU A 1 468 ? -16.078 19.312 25.359 1 98.62 468 LEU A O 1
ATOM 3710 N N . ALA A 1 469 ? -18.188 19.672 25.984 1 98.69 469 ALA A N 1
ATOM 3711 C CA . ALA A 1 469 ? -18.703 18.578 25.156 1 98.69 469 ALA A CA 1
ATOM 3712 C C . ALA A 1 469 ? -18.469 18.844 23.688 1 98.69 469 ALA A C 1
ATOM 3714 O O . ALA A 1 469 ? -18.125 17.938 22.922 1 98.69 469 ALA A O 1
ATOM 3715 N N . ARG A 1 470 ? -18.688 20.109 23.25 1 98.81 470 ARG A N 1
ATOM 3716 C CA . ARG A 1 470 ? -18.406 20.5 21.859 1 98.81 470 ARG A CA 1
ATOM 3717 C C . ARG A 1 470 ? -16.938 20.281 21.516 1 98.81 470 ARG A C 1
ATOM 3719 O O . ARG A 1 470 ? -16.625 19.734 20.453 1 98.81 470 ARG A O 1
ATOM 3726 N N . LEU A 1 471 ? -16.047 20.688 22.406 1 98.69 471 LEU A N 1
ATOM 3727 C CA . LEU A 1 471 ? -14.602 20.547 22.188 1 98.69 471 LEU A CA 1
ATOM 3728 C C . LEU A 1 471 ? -14.219 19.078 22.062 1 98.69 471 LEU A C 1
ATOM 3730 O O . LEU A 1 471 ? -13.469 18.688 21.172 1 98.69 471 LEU A O 1
ATOM 3734 N N . LEU A 1 472 ? -14.719 18.297 22.953 1 98.75 472 LEU A N 1
ATOM 3735 C CA . LEU A 1 472 ? -14.398 16.875 22.953 1 98.75 472 LEU A CA 1
ATOM 3736 C C . LEU A 1 472 ? -14.977 16.203 21.719 1 98.75 472 LEU A C 1
ATOM 3738 O O . LEU A 1 472 ? -14.359 15.289 21.156 1 98.75 472 LEU A O 1
ATOM 3742 N N . LEU A 1 473 ? -16.141 16.609 21.281 1 98.88 473 LEU A N 1
ATOM 3743 C CA . LEU A 1 473 ? -16.734 16.078 20.062 1 98.88 473 LEU A CA 1
ATOM 3744 C C . LEU A 1 473 ? -15.836 16.359 18.859 1 98.88 473 LEU A C 1
ATOM 3746 O O . LEU A 1 473 ? -15.539 15.461 18.078 1 98.88 473 LEU A O 1
ATOM 3750 N N . LEU A 1 474 ? -15.406 17.609 18.719 1 98.88 474 LEU A N 1
ATOM 3751 C CA . LEU A 1 474 ? -14.547 17.984 17.609 1 98.88 474 LEU A CA 1
ATOM 3752 C C . LEU A 1 474 ? -13.266 17.156 17.594 1 98.88 474 LEU A C 1
ATOM 3754 O O . LEU A 1 474 ? -12.852 16.641 16.547 1 98.88 474 LEU A O 1
ATOM 3758 N N . HIS A 1 475 ? -12.703 16.984 18.734 1 98.81 475 HIS A N 1
ATOM 3759 C CA . HIS A 1 475 ? -11.477 16.203 18.828 1 98.81 475 HIS A CA 1
ATOM 3760 C C . HIS A 1 475 ? -11.734 14.727 18.594 1 98.81 475 HIS A C 1
ATOM 3762 O O . HIS A 1 475 ? -10.891 14.023 18.031 1 98.81 475 HIS A O 1
ATOM 3768 N N . ALA A 1 476 ? -12.867 14.219 19.031 1 98.81 476 ALA A N 1
ATOM 3769 C CA . ALA A 1 476 ? -13.203 12.82 18.766 1 98.81 476 ALA A CA 1
ATOM 3770 C C . ALA A 1 476 ? -13.289 12.539 17.281 1 98.81 476 ALA A C 1
ATOM 3772 O O . ALA A 1 476 ? -12.812 11.5 16.797 1 98.81 476 ALA A O 1
ATOM 3773 N N . VAL A 1 477 ? -13.906 13.438 16.562 1 98.75 477 VAL A N 1
ATOM 3774 C CA . VAL A 1 477 ? -13.992 13.266 15.117 1 98.75 477 VAL A CA 1
ATOM 3775 C C . VAL A 1 477 ? -12.594 13.32 14.5 1 98.75 477 VAL A C 1
ATOM 3777 O O . VAL A 1 477 ? -12.234 12.469 13.688 1 98.75 477 VAL A O 1
ATOM 3780 N N . MET A 1 478 ? -11.867 14.32 14.898 1 98.44 478 MET A N 1
ATOM 3781 C CA . MET A 1 478 ? -10.516 14.5 14.367 1 98.44 478 MET A CA 1
ATOM 3782 C C . MET A 1 478 ? -9.656 13.266 14.641 1 98.44 478 MET A C 1
ATOM 3784 O O . MET A 1 478 ? -9.008 12.75 13.727 1 98.44 478 MET A O 1
ATOM 3788 N N . LEU A 1 479 ? -9.664 12.742 15.828 1 98.62 479 LEU A N 1
ATOM 3789 C CA . LEU A 1 479 ? -8.875 11.586 16.234 1 98.62 479 LEU A CA 1
ATOM 3790 C C . LEU A 1 479 ? -9.391 10.312 15.562 1 98.62 479 LEU A C 1
ATOM 3792 O O . LEU A 1 479 ? -8.625 9.391 15.297 1 98.62 479 LEU A O 1
ATOM 3796 N N . GLY A 1 480 ? -10.664 10.289 15.289 1 98.56 480 GLY A N 1
ATOM 3797 C CA . GLY A 1 480 ? -11.289 9.102 14.719 1 98.56 480 GLY A CA 1
ATOM 3798 C C . GLY A 1 480 ? -11.25 9.078 13.203 1 98.56 480 GLY A C 1
ATOM 3799 O O . GLY A 1 480 ? -11.477 8.039 12.586 1 98.56 480 GLY A O 1
ATOM 3800 N N . PHE A 1 481 ? -11.023 10.195 12.562 1 97.75 481 PHE A N 1
ATOM 3801 C CA . PHE A 1 481 ? -11.039 10.297 11.102 1 97.75 481 PHE A CA 1
ATOM 3802 C C . PHE A 1 481 ? -9.914 9.469 10.492 1 97.75 481 PHE A C 1
ATOM 3804 O O . PHE A 1 481 ? -10.055 8.945 9.383 1 97.75 481 PHE A O 1
ATOM 3811 N N . GLY A 1 482 ? -8.875 9.391 11.312 1 94.12 482 GLY A N 1
ATOM 3812 C CA . GLY A 1 482 ? -7.645 8.805 10.805 1 94.12 482 GLY A CA 1
ATOM 3813 C C . GLY A 1 482 ? -6.602 9.844 10.43 1 94.12 482 GLY A C 1
ATOM 3814 O O . GLY A 1 482 ? -6.746 11.023 10.742 1 94.12 482 GLY A O 1
ATOM 3815 N N . GLY A 1 483 ? -5.504 9.422 9.852 1 96.75 483 GLY A N 1
ATOM 3816 C CA . GLY A 1 483 ? -4.387 10.312 9.578 1 96.75 483 GLY A CA 1
ATOM 3817 C C . GLY A 1 483 ? -3.551 10.617 10.812 1 96.75 483 GLY A C 1
ATOM 3818 O O . GLY A 1 483 ? -3.527 9.828 11.758 1 96.75 483 GLY A O 1
ATOM 3819 N N . VAL A 1 484 ? -2.82 11.719 10.719 1 98.38 484 VAL A N 1
ATOM 3820 C CA . VAL A 1 484 ? -2.055 12.203 11.859 1 98.38 484 VAL A CA 1
ATOM 3821 C C . VAL A 1 484 ? -2.803 13.352 12.531 1 98.38 484 VAL A C 1
ATOM 3823 O O . VAL A 1 484 ? -2.842 14.469 12.008 1 98.38 484 VAL A O 1
ATOM 3826 N N . PRO A 1 485 ? -3.402 13.055 13.68 1 98.56 485 PRO A N 1
ATOM 3827 C CA . PRO A 1 485 ? -4.012 14.18 14.398 1 98.56 485 PRO A CA 1
ATOM 3828 C C . PRO A 1 485 ? -2.98 15.188 14.898 1 98.56 485 PRO A C 1
ATOM 3830 O O . PRO A 1 485 ? -1.942 14.797 15.438 1 98.56 485 PRO A O 1
ATOM 3833 N N . LEU A 1 486 ? -3.268 16.422 14.656 1 98.56 486 LEU A N 1
ATOM 3834 C CA . LEU A 1 486 ? -2.379 17.516 15.062 1 98.56 486 LEU A CA 1
ATOM 3835 C C . LEU A 1 486 ? -3.014 18.344 16.172 1 98.56 486 LEU A C 1
ATOM 3837 O O . LEU A 1 486 ? -3.787 19.266 15.891 1 98.56 486 LEU A O 1
ATOM 3841 N N . LEU A 1 487 ? -2.662 18.062 17.359 1 98.5 487 LEU A N 1
ATOM 3842 C CA . LEU A 1 487 ? -3.113 18.844 18.5 1 98.5 487 LEU A CA 1
ATOM 3843 C C . LEU A 1 487 ? -2.418 20.188 18.547 1 98.5 487 LEU A C 1
ATOM 3845 O O . LEU A 1 487 ? -1.192 20.266 18.422 1 98.5 487 LEU A O 1
ATOM 3849 N N . TYR A 1 488 ? -3.205 21.188 18.672 1 98.31 488 TYR A N 1
ATOM 3850 C CA . TYR A 1 488 ? -2.637 22.531 18.812 1 98.31 488 TYR A CA 1
ATOM 3851 C C . TYR A 1 488 ? -2.42 22.875 20.281 1 98.31 488 TYR A C 1
ATOM 3853 O O . TYR A 1 488 ? -3.287 22.609 21.125 1 98.31 488 TYR A O 1
ATOM 3861 N N . MET A 1 489 ? -1.302 23.422 20.578 1 97.88 489 MET A N 1
ATOM 3862 C CA . MET A 1 489 ? -0.916 23.734 21.953 1 97.88 489 MET A CA 1
ATOM 3863 C C . MET A 1 489 ? -2.049 24.453 22.688 1 97.88 489 MET A C 1
ATOM 3865 O O . MET A 1 489 ? -2.584 25.453 22.188 1 97.88 489 MET A O 1
ATOM 3869 N N . GLY A 1 490 ? -2.42 23.891 23.812 1 97 490 GLY A N 1
ATOM 3870 C CA . GLY A 1 490 ? -3.424 24.516 24.656 1 97 490 GLY A CA 1
ATOM 3871 C C . GLY A 1 490 ? -4.805 23.906 24.5 1 97 490 GLY A C 1
ATOM 3872 O O . GLY A 1 490 ? -5.676 24.094 25.344 1 97 490 GLY A O 1
ATOM 3873 N N . ASP A 1 491 ? -5.051 23.219 23.375 1 97.69 491 ASP A N 1
ATOM 3874 C CA . ASP A 1 491 ? -6.352 22.594 23.172 1 97.69 491 ASP A CA 1
ATOM 3875 C C . ASP A 1 491 ? -6.664 21.594 24.281 1 97.69 491 ASP A C 1
ATOM 3877 O O . ASP A 1 491 ? -7.816 21.469 24.703 1 97.69 491 ASP A O 1
ATOM 3881 N N . GLU A 1 492 ? -5.645 20.859 24.75 1 98.12 492 GLU A N 1
ATOM 3882 C CA . GLU A 1 492 ? -5.828 19.812 25.75 1 98.12 492 GLU A CA 1
ATOM 3883 C C . GLU A 1 492 ? -6.227 20.406 27.109 1 98.12 492 GLU A C 1
ATOM 3885 O O . GLU A 1 492 ? -6.684 19.688 28 1 98.12 492 GLU A O 1
ATOM 3890 N N . LEU A 1 493 ? -6.102 21.75 27.234 1 98.19 493 LEU A N 1
ATOM 3891 C CA . LEU A 1 493 ? -6.434 22.453 28.484 1 98.19 493 LEU A CA 1
ATOM 3892 C C . LEU A 1 493 ? -7.637 23.359 28.281 1 98.19 493 LEU A C 1
ATOM 3894 O O . LEU A 1 493 ? -8.078 24.031 29.234 1 98.19 493 LEU A O 1
ATOM 3898 N N . ALA A 1 494 ? -8.133 23.391 27.078 1 98.25 494 ALA A N 1
ATOM 3899 C CA . ALA A 1 494 ? -9.188 24.344 26.719 1 98.25 494 ALA A CA 1
ATOM 3900 C C . ALA A 1 494 ? -8.758 25.766 27 1 98.25 494 ALA A C 1
ATOM 3902 O O . ALA A 1 494 ? -9.5 26.547 27.625 1 98.25 494 ALA A O 1
ATOM 3903 N N . LEU A 1 495 ? -7.574 26.078 26.578 1 97.94 495 LEU A N 1
ATOM 3904 C CA . LEU A 1 495 ? -7.098 27.438 26.766 1 97.94 495 LEU A CA 1
ATOM 3905 C C . LEU A 1 495 ? -7.977 28.438 26.016 1 97.94 495 LEU A C 1
ATOM 3907 O O . LEU A 1 495 ? -8.422 28.156 24.906 1 97.94 495 LEU A O 1
ATOM 3911 N N . LEU A 1 496 ? -8.188 29.516 26.625 1 97.62 496 LEU A N 1
ATOM 3912 C CA . LEU A 1 496 ? -9.055 30.547 26.062 1 97.62 496 LEU A CA 1
ATOM 3913 C C . LEU A 1 496 ? -8.25 31.547 25.25 1 97.62 496 LEU A C 1
ATOM 3915 O O . LEU A 1 496 ? -7.02 31.453 25.172 1 97.62 496 LEU A O 1
ATOM 3919 N N . ASN A 1 497 ? -8.938 32.375 24.531 1 97.31 497 ASN A N 1
ATOM 3920 C CA . ASN A 1 497 ? -8.328 33.5 23.812 1 97.31 497 ASN A CA 1
ATOM 3921 C C . ASN A 1 497 ? -7.426 34.344 24.719 1 97.31 497 ASN A C 1
ATOM 3923 O O . ASN A 1 497 ? -7.758 34.562 25.875 1 97.31 497 ASN A O 1
ATOM 3927 N N . ASP A 1 498 ? -6.289 34.719 24.219 1 96.31 498 ASP A N 1
ATOM 3928 C CA . ASP A 1 498 ? -5.445 35.688 24.875 1 96.31 498 ASP A CA 1
ATOM 3929 C C . ASP A 1 498 ? -5.852 37.125 24.484 1 96.31 498 ASP A C 1
ATOM 3931 O O . ASP A 1 498 ? -5.312 37.688 23.547 1 96.31 498 ASP A O 1
ATOM 3935 N N . THR A 1 499 ? -6.648 37.688 25.219 1 90.19 499 THR A N 1
ATOM 3936 C CA . THR A 1 499 ? -7.195 39 24.875 1 90.19 499 THR A CA 1
ATOM 3937 C C . THR A 1 499 ? -6.152 40.094 25.078 1 90.19 499 THR A C 1
ATOM 3939 O O . THR A 1 499 ? -6.332 41.219 24.625 1 90.19 499 THR A O 1
ATOM 3942 N N . ASP A 1 500 ? -5.078 39.781 25.734 1 92.88 500 ASP A N 1
ATOM 3943 C CA . ASP A 1 500 ? -4.051 40.781 26.016 1 92.88 500 ASP A CA 1
ATOM 3944 C C . ASP A 1 500 ? -3.021 40.844 24.891 1 92.88 500 ASP A C 1
ATOM 3946 O O . ASP A 1 500 ? -2.033 41.594 25 1 92.88 500 ASP A O 1
ATOM 3950 N N . PHE A 1 501 ? -3.234 40.094 23.812 1 92.31 501 PHE A N 1
ATOM 3951 C CA . PHE A 1 501 ? -2.248 40.062 22.734 1 92.31 501 PHE A CA 1
ATOM 3952 C C . PHE A 1 501 ? -1.986 41.438 22.172 1 92.31 501 PHE A C 1
ATOM 3954 O O . PHE A 1 501 ? -0.863 41.75 21.781 1 92.31 501 PHE A O 1
ATOM 3961 N N . ALA A 1 502 ? -3.014 42.312 22.219 1 90.31 502 ALA A N 1
ATOM 3962 C CA . ALA A 1 502 ? -2.926 43.625 21.609 1 90.31 502 ALA A CA 1
ATOM 3963 C C . ALA A 1 502 ? -2.021 44.531 22.422 1 90.31 502 ALA A C 1
ATOM 3965 O O . ALA A 1 502 ? -1.567 45.594 21.922 1 90.31 502 ALA A O 1
ATOM 3966 N N . ALA A 1 503 ? -1.816 44.219 23.672 1 91.69 503 ALA A N 1
ATOM 3967 C CA . ALA A 1 503 ? -0.947 45 24.531 1 91.69 503 ALA A CA 1
ATOM 3968 C C . ALA A 1 503 ? 0.519 44.844 24.141 1 91.69 503 ALA A C 1
ATOM 3970 O O . ALA A 1 503 ? 1.366 45.625 24.531 1 91.69 503 ALA A O 1
ATOM 3971 N N . VAL A 1 504 ? 0.812 43.812 23.438 1 87.06 504 VAL A N 1
ATOM 3972 C CA . VAL A 1 504 ? 2.152 43.594 22.891 1 87.06 504 VAL A CA 1
ATOM 3973 C C . VAL A 1 504 ? 2.27 44.25 21.516 1 87.06 504 VAL A C 1
ATOM 3975 O O . VAL A 1 504 ? 1.658 43.781 20.562 1 87.06 504 VAL A O 1
ATOM 3978 N N . PRO A 1 505 ? 3.01 45.281 21.453 1 86.25 505 PRO A N 1
ATOM 3979 C CA . PRO A 1 505 ? 3.068 46.062 20.219 1 86.25 505 PRO A CA 1
ATOM 3980 C C . PRO A 1 505 ? 3.361 45.188 18.984 1 86.25 505 PRO A C 1
ATOM 3982 O O . PRO A 1 505 ? 2.742 45.375 17.938 1 86.25 505 PRO A O 1
ATOM 3985 N N . ALA A 1 506 ? 4.195 44.219 19.141 1 82.5 506 ALA A N 1
ATOM 3986 C CA . ALA A 1 506 ? 4.582 43.375 18 1 82.5 506 ALA A CA 1
ATOM 3987 C C . ALA A 1 506 ? 3.424 42.5 17.562 1 82.5 506 ALA A C 1
ATOM 3989 O O . ALA A 1 506 ? 3.434 41.969 16.438 1 82.5 506 ALA A O 1
ATOM 3990 N N . HIS A 1 507 ? 2.422 42.25 18.406 1 87.94 507 HIS A N 1
ATOM 3991 C CA . HIS A 1 507 ? 1.312 41.344 18.141 1 87.94 507 HIS A CA 1
ATOM 3992 C C . HIS A 1 507 ? 0.054 42.125 17.75 1 87.94 507 HIS A C 1
ATOM 3994 O O . HIS A 1 507 ? -0.845 41.562 17.109 1 87.94 507 HIS A O 1
ATOM 4000 N N . ALA A 1 508 ? 0.044 43.375 18.062 1 87.56 508 ALA A N 1
ATOM 4001 C CA . ALA A 1 508 ? -1.176 44.188 18.094 1 87.56 508 ALA A CA 1
ATOM 4002 C C . ALA A 1 508 ? -1.831 44.219 16.719 1 87.56 508 ALA A C 1
ATOM 4004 O O . ALA A 1 508 ? -3.059 44.25 16.609 1 87.56 508 ALA A O 1
ATOM 4005 N N . ALA A 1 509 ? -1.062 44.219 15.703 1 84.19 509 ALA A N 1
ATOM 4006 C CA . ALA A 1 509 ? -1.607 44.438 14.367 1 84.19 509 ALA A CA 1
ATOM 4007 C C . ALA A 1 509 ? -2.162 43.125 13.797 1 84.19 509 ALA A C 1
ATOM 4009 O O . ALA A 1 509 ? -2.828 43.125 12.758 1 84.19 509 ALA A O 1
ATOM 4010 N N . ASP A 1 510 ? -1.925 42 14.383 1 90 510 ASP A N 1
ATOM 4011 C CA . ASP A 1 510 ? -2.33 40.688 13.922 1 90 510 ASP A CA 1
ATOM 4012 C C . ASP A 1 510 ? -3.148 39.969 14.984 1 90 510 ASP A C 1
ATOM 4014 O O . ASP A 1 510 ? -2.586 39.344 15.906 1 90 510 ASP A O 1
ATOM 4018 N N . ASN A 1 511 ? -4.422 39.906 14.766 1 91.88 511 ASN A N 1
ATOM 4019 C CA . ASN A 1 511 ? -5.246 39.406 15.852 1 91.88 511 ASN A CA 1
ATOM 4020 C C . ASN A 1 511 ? -5.195 37.875 15.922 1 91.88 511 ASN A C 1
ATOM 4022 O O . ASN A 1 511 ? -5.816 37.25 16.797 1 91.88 511 ASN A O 1
ATOM 4026 N N . ARG A 1 512 ? -4.414 37.25 15.047 1 93.31 512 ARG A N 1
ATOM 4027 C CA . ARG A 1 512 ? -4.188 35.812 15.188 1 93.31 512 ARG A CA 1
ATOM 4028 C C . ARG A 1 512 ? -3.457 35.5 16.484 1 93.31 512 ARG A C 1
ATOM 4030 O O . ARG A 1 512 ? -3.477 34.375 16.969 1 93.31 512 ARG A O 1
ATOM 4037 N N . TRP A 1 513 ? -2.846 36.406 17 1 94.88 513 TRP A N 1
ATOM 4038 C CA . TRP A 1 513 ? -2.141 36.219 18.266 1 94.88 513 TRP A CA 1
ATOM 4039 C C . TRP A 1 513 ? -3.123 35.969 19.406 1 94.88 513 TRP A C 1
ATOM 4041 O O . TRP A 1 513 ? -2.725 35.5 20.484 1 94.88 513 TRP A O 1
ATOM 4051 N N . VAL A 1 514 ? -4.414 36.219 19.219 1 96.81 514 VAL A N 1
ATOM 4052 C CA . VAL A 1 514 ? -5.441 35.938 20.203 1 96.81 514 VAL A CA 1
ATOM 4053 C C . VAL A 1 514 ? -5.465 34.438 20.531 1 96.81 514 VAL A C 1
ATOM 4055 O O . VAL A 1 514 ? -5.789 34.062 21.641 1 96.81 514 VAL A O 1
ATOM 4058 N N . HIS A 1 515 ? -5.117 33.625 19.531 1 97.06 515 HIS A N 1
ATOM 4059 C CA . HIS A 1 515 ? -5.145 32.188 19.75 1 97.06 515 HIS A CA 1
ATOM 4060 C C . HIS A 1 515 ? -3.734 31.594 19.719 1 97.06 515 HIS A C 1
ATOM 4062 O O . HIS A 1 515 ? -3.547 30.453 19.328 1 97.06 515 HIS A O 1
ATOM 4068 N N . ARG A 1 516 ? -2.732 32.375 19.984 1 96.31 516 ARG A N 1
ATOM 4069 C CA . ARG A 1 516 ? -1.354 31.953 20.203 1 96.31 516 ARG A CA 1
ATOM 4070 C C . ARG A 1 516 ? -0.901 32.281 21.625 1 96.31 516 ARG A C 1
ATOM 4072 O O . ARG A 1 516 ? 0.13 32.938 21.812 1 96.31 516 ARG A O 1
ATOM 4079 N N . PRO A 1 517 ? -1.647 31.797 22.594 1 93.19 517 PRO A N 1
ATOM 4080 C CA . PRO A 1 517 ? -1.341 32.125 23.984 1 93.19 517 PRO A CA 1
ATOM 4081 C C . PRO A 1 517 ? -0.066 31.453 24.484 1 93.19 517 PRO A C 1
ATOM 4083 O O . PRO A 1 517 ? 0.44 30.531 23.844 1 93.19 517 PRO A O 1
ATOM 4086 N N . GLN A 1 518 ? 0.45 32 25.578 1 94.94 518 GLN A N 1
ATOM 4087 C CA . GLN A 1 518 ? 1.517 31.297 26.297 1 94.94 518 GLN A CA 1
ATOM 4088 C C . GLN A 1 518 ? 0.974 30.094 27.047 1 94.94 518 GLN A C 1
ATOM 4090 O O . GLN A 1 518 ? -0.105 30.156 27.641 1 94.94 518 GLN A O 1
ATOM 4095 N N . MET A 1 519 ? 1.719 29.031 26.984 1 97.56 519 MET A N 1
ATOM 4096 C CA . MET A 1 519 ? 1.336 27.859 27.766 1 97.56 519 MET A CA 1
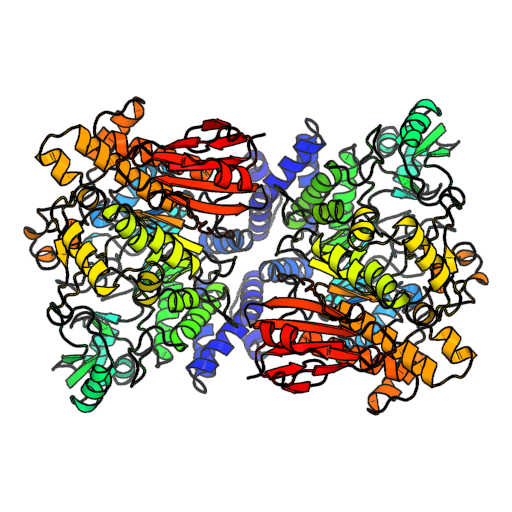ATOM 4097 C C . MET A 1 519 ? 1.383 28.156 29.266 1 97.56 519 MET A C 1
ATOM 4099 O O . MET A 1 519 ? 2.346 28.75 29.75 1 97.56 519 MET A O 1
ATOM 4103 N N . ASP A 1 520 ? 0.331 27.906 29.922 1 95.5 520 ASP A N 1
ATOM 4104 C CA . ASP A 1 520 ? 0.253 28.078 31.359 1 95.5 520 ASP A CA 1
ATOM 4105 C C . ASP A 1 520 ? 0.608 26.797 32.094 1 95.5 520 ASP A C 1
ATOM 4107 O O . ASP A 1 520 ? -0.266 25.969 32.375 1 95.5 520 ASP A O 1
ATOM 4111 N N . TRP A 1 521 ? 1.814 26.703 32.562 1 97.62 521 TRP A N 1
ATOM 4112 C CA . TRP A 1 521 ? 2.312 25.453 33.125 1 97.62 521 TRP A CA 1
ATOM 4113 C C . TRP A 1 521 ? 1.743 25.219 34.5 1 97.62 521 TRP A C 1
ATOM 4115 O O . TRP A 1 521 ? 1.696 24.078 34.969 1 97.62 521 TRP A O 1
ATOM 4125 N N . GLU A 1 522 ?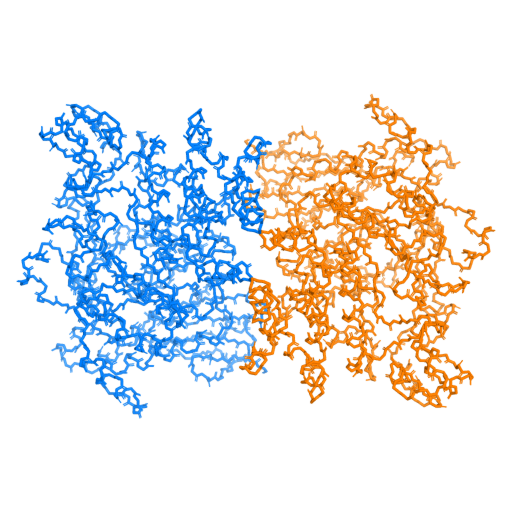 1.35 26.312 35.188 1 97.44 522 GLU A N 1
ATOM 4126 C CA . GLU A 1 522 ? 0.623 26.125 36.438 1 97.44 522 GLU A CA 1
ATOM 4127 C C . GLU A 1 522 ? -0.744 25.5 36.188 1 97.44 522 GLU A C 1
ATOM 4129 O O . GLU A 1 522 ? -1.176 24.625 36.969 1 97.44 522 GLU A O 1
ATOM 4134 N N . LEU A 1 523 ? -1.353 26.016 35.188 1 97.5 523 LEU A N 1
ATOM 4135 C CA . LEU A 1 523 ? -2.633 25.438 34.812 1 97.5 523 LEU A CA 1
ATOM 4136 C C . LEU A 1 523 ? -2.459 23.984 34.375 1 97.5 523 LEU A C 1
ATOM 4138 O O . LEU A 1 523 ? -3.32 23.141 34.656 1 97.5 523 LEU A O 1
ATOM 4142 N N . VAL A 1 524 ? -1.365 23.625 33.656 1 98 524 VAL A N 1
ATOM 4143 C CA . VAL A 1 524 ? -1.061 22.25 33.281 1 98 524 VAL A CA 1
ATOM 4144 C C . VAL A 1 524 ? -0.99 21.375 34.5 1 98 524 VAL A C 1
ATOM 4146 O O . VAL A 1 524 ? -1.642 20.328 34.562 1 98 524 VAL A O 1
ATOM 4149 N N . ALA A 1 525 ? -0.257 21.844 35.469 1 97.81 525 ALA A N 1
ATOM 4150 C CA . ALA A 1 525 ? -0.081 21.062 36.688 1 97.81 525 ALA A CA 1
ATOM 4151 C C . ALA A 1 525 ? -1.413 20.859 37.406 1 97.81 525 ALA A C 1
ATOM 4153 O O . ALA A 1 525 ? -1.715 19.75 37.875 1 97.81 525 ALA A O 1
ATOM 4154 N N . SER A 1 526 ? -2.145 21.906 37.531 1 97.81 526 SER A N 1
ATOM 4155 C CA . SER A 1 526 ? -3.43 21.812 38.219 1 97.81 526 SER A CA 1
ATOM 4156 C C . SER A 1 526 ? -4.402 20.922 37.469 1 97.81 526 SER A C 1
ATOM 4158 O O . SER A 1 526 ? -5.141 20.141 38.062 1 97.81 526 SER A O 1
ATOM 4160 N N . ALA A 1 527 ? -4.434 21.047 36.156 1 97.75 527 ALA A N 1
ATOM 4161 C CA . ALA A 1 527 ? -5.316 20.219 35.312 1 97.75 527 ALA A CA 1
ATOM 4162 C C . ALA A 1 527 ? -4.953 18.75 35.438 1 97.75 527 ALA A C 1
ATOM 4164 O O . ALA A 1 527 ? -5.832 17.891 35.531 1 97.75 527 ALA A O 1
ATOM 4165 N N . GLN A 1 528 ? -3.652 18.422 35.406 1 97.25 528 GLN A N 1
ATOM 4166 C CA . GLN A 1 528 ? -3.184 17.062 35.562 1 97.25 528 GLN A CA 1
ATOM 4167 C C . GLN A 1 528 ? -3.568 16.484 36.906 1 97.25 528 GLN A C 1
ATOM 4169 O O . GLN A 1 528 ? -4.012 15.336 37 1 97.25 528 GLN A O 1
ATOM 4174 N N . ALA A 1 529 ? -3.408 17.297 37.938 1 97.5 529 ALA A N 1
ATOM 4175 C CA . ALA A 1 529 ? -3.779 16.875 39.281 1 97.5 529 ALA A CA 1
ATOM 4176 C C . ALA A 1 529 ? -5.281 16.609 39.375 1 97.5 529 ALA A C 1
ATOM 4178 O O . ALA A 1 529 ? -5.715 15.625 39.969 1 97.5 529 ALA A O 1
ATOM 4179 N N . ASP A 1 530 ? -5.996 17.547 38.812 1 97.5 530 ASP A N 1
ATOM 4180 C CA . ASP A 1 530 ? -7.449 17.422 38.812 1 97.5 530 ASP A CA 1
ATOM 4181 C C . ASP A 1 530 ? -7.883 16.172 38.062 1 97.5 530 ASP A C 1
ATOM 4183 O O . ASP A 1 530 ? -8.695 15.383 38.562 1 97.5 530 ASP A O 1
ATOM 4187 N N . ALA A 1 531 ? -7.352 15.93 36.938 1 96.06 531 ALA A N 1
ATOM 4188 C CA . ALA A 1 531 ? -7.664 14.773 36.125 1 96.06 531 ALA A CA 1
ATOM 4189 C C . ALA A 1 531 ? -7.293 13.469 36.812 1 96.06 531 ALA A C 1
ATOM 4191 O O . ALA A 1 531 ? -7.98 12.461 36.688 1 96.06 531 ALA A O 1
ATOM 4192 N N . ALA A 1 532 ? -6.234 13.445 37.562 1 94.88 532 ALA A N 1
ATOM 4193 C CA . ALA A 1 532 ? -5.715 12.258 38.219 1 94.88 532 ALA A CA 1
ATOM 4194 C C . ALA A 1 532 ? -6.656 11.805 39.344 1 94.88 532 ALA A C 1
ATOM 4196 O O . ALA A 1 532 ? -6.582 10.656 39.781 1 94.88 532 ALA A O 1
ATOM 4197 N N . THR A 1 533 ? -7.551 12.641 39.719 1 95.25 533 THR A N 1
ATOM 4198 C CA . THR A 1 533 ? -8.516 12.281 40.75 1 95.25 533 THR A CA 1
ATOM 4199 C C . THR A 1 533 ? -9.555 11.305 40.219 1 95.25 533 THR A C 1
ATOM 4201 O O . THR A 1 533 ? -10.273 10.664 41 1 95.25 533 THR A O 1
ATOM 4204 N N . GLY A 1 534 ? -9.695 11.289 38.906 1 93.19 534 GLY A N 1
ATOM 4205 C CA . GLY A 1 534 ? -10.703 10.453 38.281 1 93.19 534 GLY A CA 1
ATOM 4206 C C . GLY A 1 534 ? -12.047 11.133 38.156 1 93.19 534 GLY A C 1
ATOM 4207 O O . GLY A 1 534 ? -12.914 10.672 37.406 1 93.19 534 GLY A O 1
ATOM 4208 N N . GLN A 1 535 ? -12.219 12.25 38.875 1 94.75 535 GLN A N 1
ATOM 4209 C CA . GLN A 1 535 ? -13.43 13.055 38.781 1 94.75 535 GLN A CA 1
ATOM 4210 C C . GLN A 1 535 ? -13.094 14.539 38.625 1 94.75 535 GLN A C 1
ATOM 4212 O O . GLN A 1 535 ? -13.445 15.344 39.5 1 94.75 535 GLN A O 1
ATOM 4217 N N . PRO A 1 536 ? -12.523 14.844 37.531 1 97.19 536 PRO A N 1
ATOM 4218 C CA . PRO A 1 536 ? -12.109 16.234 37.375 1 97.19 536 PRO A CA 1
ATOM 4219 C C . PRO A 1 536 ? -13.281 17.203 37.438 1 97.19 536 PRO A C 1
ATOM 4221 O O . PRO A 1 536 ? -14.375 16.906 36.938 1 97.19 536 PRO A O 1
ATOM 4224 N N . VAL A 1 537 ? -13.055 18.406 37.969 1 95.75 537 VAL A N 1
ATOM 4225 C CA . VAL A 1 537 ? -14.125 19.375 38.219 1 95.75 537 VAL A CA 1
ATOM 4226 C C . VAL A 1 537 ? -13.898 20.625 37.375 1 95.75 537 VAL A C 1
ATOM 4228 O O . VAL A 1 537 ? -14.852 21.219 36.875 1 95.75 537 VAL A O 1
ATOM 4231 N N . THR A 1 538 ? -12.648 21.062 37.281 1 96.94 538 THR A N 1
ATOM 4232 C CA . THR A 1 538 ? -12.359 22.281 36.531 1 96.94 538 THR A CA 1
ATOM 4233 C C . THR A 1 538 ? -12.484 22.062 35.031 1 96.94 538 THR A C 1
ATOM 4235 O O . THR A 1 538 ? -12.312 20.938 34.562 1 96.94 538 THR A O 1
ATOM 4238 N N . PRO A 1 539 ? -12.812 23.094 34.281 1 97.62 539 PRO A N 1
ATOM 4239 C CA . PRO A 1 539 ? -12.891 22.922 32.844 1 97.62 539 PRO A CA 1
ATOM 4240 C C . PRO A 1 539 ? -11.602 22.359 32.25 1 97.62 539 PRO A C 1
ATOM 4242 O O . PRO A 1 539 ? -11.641 21.453 31.406 1 97.62 539 PRO A O 1
ATOM 4245 N N . ALA A 1 540 ? -10.438 22.859 32.719 1 98.19 540 ALA A N 1
ATOM 4246 C CA . ALA A 1 540 ? -9.148 22.391 32.188 1 98.19 540 ALA A CA 1
ATOM 4247 C C . ALA A 1 540 ? -8.93 20.922 32.531 1 98.19 540 ALA A C 1
ATOM 4249 O O . ALA A 1 540 ? -8.445 20.141 31.719 1 98.19 540 ALA A O 1
ATOM 4250 N N . GLY A 1 541 ? -9.203 20.594 33.781 1 98.31 541 GLY A N 1
ATOM 4251 C CA . GLY A 1 541 ? -9.055 19.203 34.219 1 98.31 541 GLY A CA 1
ATOM 4252 C C . GLY A 1 541 ? -9.945 18.25 33.438 1 98.31 541 GLY A C 1
ATOM 4253 O O . GLY A 1 541 ? -9.516 17.156 33.062 1 98.31 541 GLY A O 1
ATOM 4254 N N . ARG A 1 542 ? -11.195 18.641 33.219 1 98.31 542 ARG A N 1
ATOM 4255 C CA . ARG A 1 542 ? -12.156 17.844 32.5 1 98.31 542 ARG A CA 1
ATOM 4256 C C . ARG A 1 542 ? -11.727 17.672 31.031 1 98.31 542 ARG A C 1
ATOM 4258 O O . ARG A 1 542 ? -11.805 16.578 30.484 1 98.31 542 ARG A O 1
ATOM 4265 N N . MET A 1 543 ? -11.297 18.766 30.422 1 98.5 543 MET A N 1
ATOM 4266 C CA . MET A 1 543 ? -10.82 18.719 29.047 1 98.5 543 MET A CA 1
ATOM 4267 C C . MET A 1 543 ? -9.602 17.812 28.922 1 98.5 543 MET A C 1
ATOM 4269 O O . MET A 1 543 ? -9.531 16.969 28.031 1 98.5 543 MET A O 1
ATOM 4273 N N . PHE A 1 544 ? -8.625 17.953 29.828 1 98.44 544 PHE A N 1
ATOM 4274 C CA . PHE A 1 544 ? -7.391 17.172 29.828 1 98.44 544 PHE A CA 1
ATOM 4275 C C . PHE A 1 544 ? -7.688 15.688 29.953 1 98.44 544 PHE A C 1
ATOM 4277 O O . PHE A 1 544 ? -7.156 14.883 29.188 1 98.44 544 PHE A O 1
ATOM 4284 N N . ALA A 1 545 ? -8.539 15.359 30.875 1 98.25 545 ALA A N 1
ATOM 4285 C CA . ALA A 1 545 ? -8.898 13.953 31.109 1 98.25 545 ALA A CA 1
ATOM 4286 C C . ALA A 1 545 ? -9.609 13.367 29.891 1 98.25 545 ALA A C 1
ATOM 4288 O O . ALA A 1 545 ? -9.328 12.242 29.484 1 98.25 545 ALA A O 1
ATOM 4289 N N . GLY A 1 546 ? -10.57 14.109 29.375 1 98.19 546 GLY A N 1
ATOM 4290 C CA . GLY A 1 546 ? -11.305 13.648 28.203 1 98.19 546 GLY A CA 1
ATOM 4291 C C . GLY A 1 546 ? -10.43 13.422 27 1 98.19 546 GLY A C 1
ATOM 4292 O O . GLY A 1 546 ? -10.539 12.398 26.312 1 98.19 546 GLY A O 1
ATOM 4293 N N . LEU A 1 547 ? -9.586 14.375 26.703 1 98.31 547 LEU A N 1
ATOM 4294 C CA . LEU A 1 547 ? -8.719 14.266 25.531 1 98.31 547 LEU A CA 1
ATOM 4295 C C . LEU A 1 547 ? -7.73 13.109 25.703 1 98.31 547 LEU A C 1
ATOM 4297 O O . LEU A 1 547 ? -7.469 12.367 24.75 1 98.31 547 LEU A O 1
ATOM 4301 N N . ARG A 1 548 ? -7.152 12.969 26.875 1 97.81 548 ARG A N 1
ATOM 4302 C CA . ARG A 1 548 ? -6.234 11.867 27.156 1 97.81 548 ARG A CA 1
ATOM 4303 C C . ARG A 1 548 ? -6.914 10.523 26.906 1 97.81 548 ARG A C 1
ATOM 4305 O O . ARG A 1 548 ? -6.297 9.594 26.391 1 97.81 548 ARG A O 1
ATOM 4312 N N . HIS A 1 549 ? -8.117 10.414 27.344 1 97.88 549 HIS A N 1
ATOM 4313 C CA . HIS A 1 549 ? -8.875 9.18 27.125 1 97.88 549 HIS A CA 1
ATOM 4314 C C . HIS A 1 549 ? -9.039 8.891 25.641 1 97.88 549 HIS A C 1
ATOM 4316 O O . HIS A 1 549 ? -8.789 7.766 25.203 1 97.88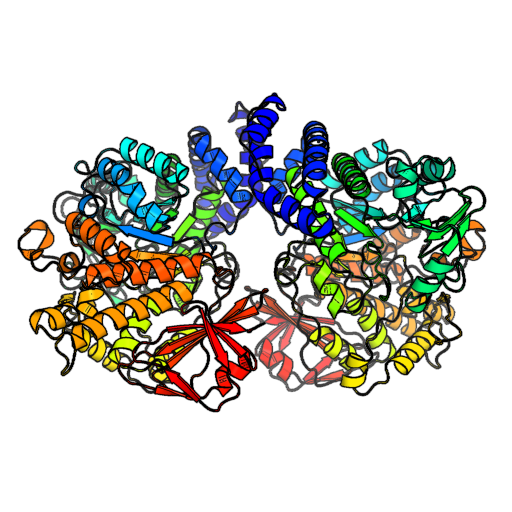 549 HIS A O 1
ATOM 4322 N N . LEU A 1 550 ? -9.461 9.906 24.875 1 98.56 550 LEU A N 1
ATOM 4323 C CA . LEU A 1 550 ? -9.625 9.742 23.422 1 98.56 550 LEU A CA 1
ATOM 4324 C C . LEU A 1 550 ? -8.32 9.297 22.781 1 98.56 550 LEU A C 1
ATOM 4326 O O . LEU A 1 550 ? -8.32 8.398 21.922 1 98.56 550 LEU A O 1
ATOM 4330 N N . LEU A 1 551 ? -7.227 9.891 23.172 1 98.5 551 LEU A N 1
ATOM 4331 C CA . LEU A 1 551 ? -5.91 9.562 22.641 1 98.5 551 LEU A CA 1
ATOM 4332 C C . LEU A 1 551 ? -5.527 8.125 22.969 1 98.5 551 LEU A C 1
ATOM 4334 O O . LEU A 1 551 ? -4.992 7.414 22.109 1 98.5 551 LEU A O 1
ATOM 4338 N N . ALA A 1 552 ? -5.801 7.727 24.156 1 97.88 552 ALA A N 1
ATOM 4339 C CA . ALA A 1 552 ? -5.48 6.367 24.578 1 97.88 552 ALA A CA 1
ATOM 4340 C C . ALA A 1 552 ? -6.27 5.34 23.781 1 97.88 552 ALA A C 1
ATOM 4342 O O . ALA A 1 552 ? -5.727 4.312 23.359 1 97.88 552 ALA A O 1
ATOM 4343 N N . VAL A 1 553 ? -7.543 5.594 23.578 1 98.44 553 VAL A N 1
ATOM 4344 C CA . VAL A 1 553 ? -8.383 4.68 22.797 1 98.44 553 VAL A CA 1
ATOM 4345 C C . VAL A 1 553 ? -7.871 4.609 21.359 1 98.44 553 VAL A C 1
ATOM 4347 O O . VAL A 1 553 ? -7.773 3.525 20.781 1 98.44 553 VAL A O 1
ATOM 4350 N N . ARG A 1 554 ? -7.539 5.734 20.75 1 98.5 554 ARG A N 1
ATOM 4351 C CA . ARG A 1 554 ? -7.023 5.762 19.375 1 98.5 554 ARG A CA 1
ATOM 4352 C C . ARG A 1 554 ? -5.797 4.867 19.25 1 98.5 554 ARG A C 1
ATOM 4354 O O . ARG A 1 554 ? -5.691 4.086 18.297 1 98.5 554 ARG A O 1
ATOM 4361 N N . ARG A 1 555 ? -4.918 4.973 20.188 1 97.19 555 ARG A N 1
ATOM 4362 C CA . ARG A 1 555 ? -3.66 4.234 20.125 1 97.19 555 ARG A CA 1
ATOM 4363 C C . ARG A 1 555 ? -3.912 2.732 20.062 1 97.19 555 ARG A C 1
ATOM 4365 O O . ARG A 1 555 ? -3.135 1.996 19.438 1 97.19 555 ARG A O 1
ATOM 4372 N N . ARG A 1 556 ? -5.023 2.322 20.547 1 95.88 556 ARG A N 1
ATOM 4373 C CA . ARG A 1 556 ? -5.316 0.893 20.609 1 95.88 556 ARG A CA 1
ATOM 4374 C C . ARG A 1 556 ? -6.312 0.493 19.531 1 95.88 556 ARG A C 1
ATOM 4376 O O . ARG A 1 556 ? -6.855 -0.614 19.547 1 95.88 556 ARG A O 1
ATOM 4383 N N . THR A 1 557 ? -6.59 1.367 18.609 1 97.62 557 THR A N 1
ATOM 4384 C CA . THR A 1 557 ? -7.613 1.125 17.594 1 97.62 557 THR A CA 1
ATOM 4385 C C . THR A 1 557 ? -6.98 0.975 16.219 1 97.62 557 THR A C 1
ATOM 4387 O O . THR A 1 557 ? -6.816 1.959 15.492 1 97.62 557 THR A O 1
ATOM 4390 N N . PRO A 1 558 ? -6.621 -0.287 15.812 1 95.94 558 PRO A N 1
ATOM 4391 C CA . PRO A 1 558 ? -5.93 -0.503 14.539 1 95.94 558 PRO A CA 1
ATOM 4392 C C . PRO A 1 558 ? -6.73 0.004 13.336 1 95.94 558 PRO A C 1
ATOM 4394 O O . PRO A 1 558 ? -6.148 0.38 12.32 1 95.94 558 PRO A O 1
ATOM 4397 N N . HIS A 1 559 ? -8.062 0.148 13.484 1 97.5 559 HIS A N 1
ATOM 4398 C CA . HIS A 1 559 ? -8.938 0.595 12.414 1 97.5 559 HIS A CA 1
ATOM 4399 C C . HIS A 1 559 ? -8.57 1.998 11.945 1 97.5 559 HIS A C 1
ATOM 4401 O O . HIS A 1 559 ? -8.984 2.424 10.867 1 97.5 559 HIS A O 1
ATOM 4407 N N . LEU A 1 560 ? -7.754 2.691 12.727 1 98.25 560 LEU A N 1
ATOM 4408 C CA . LEU A 1 560 ? -7.488 4.098 12.453 1 98.25 560 LEU A CA 1
ATOM 4409 C C . LEU A 1 560 ? -6.199 4.262 11.656 1 98.25 560 LEU A C 1
ATOM 4411 O O . LEU A 1 560 ? -5.746 5.387 11.422 1 98.25 560 LEU A O 1
ATOM 4415 N N . HIS A 1 561 ? -5.602 3.182 11.188 1 97.25 561 HIS A N 1
ATOM 4416 C CA . HIS A 1 561 ? -4.457 3.271 10.289 1 97.25 561 HIS A CA 1
ATOM 4417 C C . HIS A 1 561 ? -4.797 4.098 9.047 1 97.25 561 HIS A C 1
ATOM 4419 O O . HIS A 1 561 ? -5.883 3.953 8.484 1 97.25 561 HIS A O 1
ATOM 4425 N N . ALA A 1 562 ? -3.91 4.879 8.594 1 97 562 ALA A N 1
ATOM 4426 C CA . ALA A 1 562 ? -4.184 5.918 7.605 1 97 562 ALA A CA 1
ATOM 4427 C C . ALA A 1 562 ? -4.324 5.324 6.207 1 97 562 ALA A C 1
ATOM 4429 O O . ALA A 1 562 ? -4.785 6 5.281 1 97 562 ALA A O 1
ATOM 4430 N N . SER A 1 563 ? -3.881 4.125 5.973 1 94.44 563 SER A N 1
ATOM 4431 C CA . SER A 1 563 ? -4.051 3.508 4.66 1 94.44 563 SER A CA 1
ATOM 4432 C C . SER A 1 563 ? -5.527 3.295 4.34 1 94.44 563 SER A C 1
ATOM 4434 O O . SER A 1 563 ? -5.891 3.088 3.18 1 94.44 563 SER A O 1
ATOM 4436 N N . THR A 1 564 ? -6.391 3.301 5.391 1 94.06 564 THR A N 1
ATOM 4437 C CA . THR A 1 564 ? -7.836 3.156 5.246 1 94.06 564 THR A CA 1
ATOM 4438 C C . THR A 1 564 ? -8.523 4.516 5.312 1 94.06 564 THR A C 1
ATOM 4440 O O . THR A 1 564 ? -8.242 5.316 6.211 1 94.06 564 THR A O 1
ATOM 4443 N N . GLU A 1 565 ? -9.398 4.719 4.438 1 94.44 565 GLU A N 1
ATOM 4444 C CA . GLU A 1 565 ? -10.07 6.016 4.383 1 94.44 565 GLU A CA 1
ATOM 4445 C C . GLU A 1 565 ? -11.328 6.023 5.242 1 94.44 565 GLU A C 1
ATOM 4447 O O . GLU A 1 565 ? -11.938 4.977 5.469 1 94.44 565 GLU A O 1
ATOM 4452 N N . SER A 1 566 ? -11.641 7.172 5.727 1 96.94 566 SER A N 1
ATOM 4453 C CA . SER A 1 566 ? -12.961 7.426 6.293 1 96.94 566 SER A CA 1
ATOM 4454 C C . SER A 1 566 ? -13.977 7.766 5.207 1 96.94 566 SER A C 1
ATOM 4456 O O . SER A 1 566 ? -13.734 8.656 4.387 1 96.94 566 SER A O 1
ATOM 4458 N N . ARG A 1 567 ? -15.102 7.062 5.223 1 96.44 567 ARG A N 1
ATOM 4459 C CA . ARG A 1 567 ? -16.172 7.32 4.266 1 96.44 567 ARG A CA 1
ATOM 4460 C C . ARG A 1 567 ? -17.453 7.75 4.98 1 96.44 567 ARG A C 1
ATOM 4462 O O . ARG A 1 567 ? -17.922 7.062 5.891 1 96.44 567 ARG A O 1
ATOM 4469 N N . PRO A 1 568 ? -17.938 8.875 4.535 1 97.44 568 PRO A N 1
ATOM 4470 C CA . PRO A 1 568 ? -19.203 9.266 5.137 1 97.44 568 PRO A CA 1
ATOM 4471 C C . PRO A 1 568 ? -20.375 8.414 4.656 1 97.44 568 PRO A C 1
ATOM 4473 O O . PRO A 1 568 ? -20.422 8.016 3.488 1 97.44 568 PRO A O 1
ATOM 4476 N N . LEU A 1 569 ? -21.281 8.055 5.516 1 97.31 569 LEU A N 1
ATOM 4477 C CA . LEU A 1 569 ? -22.516 7.371 5.184 1 97.31 569 LEU A CA 1
ATOM 4478 C C . LEU A 1 569 ? -23.719 8.32 5.301 1 97.31 569 LEU A C 1
ATOM 4480 O O . LEU A 1 569 ? -23.672 9.266 6.094 1 97.31 569 LEU A O 1
ATOM 4484 N N . PRO A 1 570 ? -24.734 8.047 4.504 1 95.25 570 PRO A N 1
ATOM 4485 C CA . PRO A 1 570 ? -25.969 8.797 4.746 1 95.25 570 PRO A CA 1
ATOM 4486 C C . PRO A 1 570 ? -26.531 8.562 6.145 1 95.25 570 PRO A C 1
ATOM 4488 O O . PRO A 1 570 ? -26.484 7.445 6.656 1 95.25 570 PRO A O 1
ATOM 4491 N N . SER A 1 571 ? -26.938 9.617 6.73 1 97 571 SER A N 1
ATOM 4492 C CA . SER A 1 571 ? -27.547 9.562 8.062 1 97 571 SER A CA 1
ATOM 4493 C C . SER A 1 571 ? -29.016 9.93 8.016 1 97 571 SER A C 1
ATOM 4495 O O . SER A 1 571 ? -29.406 10.867 7.316 1 97 571 SER A O 1
ATOM 4497 N N . PRO A 1 572 ? -29.859 9.188 8.734 1 95.94 572 PRO A N 1
ATOM 4498 C CA . PRO A 1 572 ? -31.281 9.539 8.781 1 95.94 572 PRO A CA 1
ATOM 4499 C C . PRO A 1 572 ? -31.547 10.828 9.562 1 95.94 572 PRO A C 1
ATOM 4501 O O . PRO A 1 572 ? -32.656 11.375 9.492 1 95.94 572 PRO A O 1
ATOM 4504 N N . ASP A 1 573 ? -30.672 11.273 10.375 1 97.38 573 ASP A N 1
ATOM 4505 C CA . ASP A 1 573 ? -30.797 12.516 11.133 1 97.38 573 ASP A CA 1
ATOM 4506 C C . ASP A 1 573 ? -29.703 13.5 10.727 1 97.38 573 ASP A C 1
ATOM 4508 O O . ASP A 1 573 ? -28.516 13.211 10.852 1 97.38 573 ASP A O 1
ATOM 4512 N N . PRO A 1 574 ? -30.062 14.695 10.312 1 97 574 PRO A N 1
ATOM 4513 C CA . PRO A 1 574 ? -29.062 15.648 9.805 1 97 574 PRO A CA 1
ATOM 4514 C C . PRO A 1 574 ? -28.078 16.109 10.875 1 97 574 PRO A C 1
ATOM 4516 O O . PRO A 1 574 ? -27.016 16.641 10.555 1 97 574 PRO A O 1
ATOM 4519 N N . CYS A 1 575 ? -28.375 15.945 12.148 1 98.44 575 CYS A N 1
ATOM 4520 C CA . CYS A 1 575 ? -27.484 16.359 13.227 1 98.44 575 CYS A CA 1
ATOM 4521 C C . CYS A 1 575 ? -26.406 15.312 13.461 1 98.44 575 CYS A C 1
ATOM 4523 O O . CYS A 1 575 ? -25.422 15.578 14.156 1 98.44 575 CYS A O 1
ATOM 4525 N N . VAL A 1 576 ? -26.578 14.125 12.836 1 98.75 576 VAL A N 1
ATOM 4526 C CA . VAL A 1 576 ? -25.719 13 13.188 1 98.75 576 VAL A CA 1
ATOM 4527 C C . VAL A 1 576 ? -24.812 12.656 12.008 1 98.75 576 VAL A C 1
ATOM 4529 O O . VAL A 1 576 ? -25.281 12.414 10.898 1 98.75 576 VAL A O 1
ATOM 4532 N N . LEU A 1 577 ? -23.5 12.688 12.242 1 98.81 577 LEU A N 1
ATOM 4533 C CA . LEU A 1 577 ? -22.5 12.281 11.258 1 98.81 577 LEU A CA 1
ATOM 4534 C C . LEU A 1 577 ? -22.172 10.797 11.406 1 98.81 577 LEU A C 1
ATOM 4536 O O . LEU A 1 577 ? -21.938 10.32 12.523 1 98.81 577 LEU A O 1
ATOM 4540 N N . LEU A 1 578 ? -22.188 10.023 10.359 1 98.69 578 LEU A N 1
ATOM 4541 C CA . LEU A 1 578 ? -21.734 8.641 10.305 1 98.69 578 LEU A CA 1
ATOM 4542 C C . LEU A 1 578 ? -20.484 8.508 9.445 1 98.69 578 LEU A C 1
ATOM 4544 O O . LEU A 1 578 ? -20.484 8.914 8.273 1 98.69 578 LEU A O 1
ATOM 4548 N N . LEU A 1 579 ? -19.453 8.047 9.984 1 98.56 579 LEU A N 1
ATOM 4549 C CA . LEU A 1 579 ? -18.234 7.727 9.25 1 98.56 579 LEU A CA 1
ATOM 4550 C C . LEU A 1 579 ? -17.922 6.238 9.344 1 98.56 579 LEU A C 1
ATOM 4552 O O . LEU A 1 579 ? -18.047 5.641 10.414 1 98.56 579 LEU A O 1
ATOM 4556 N N . ARG A 1 580 ? -17.594 5.711 8.273 1 98.25 580 ARG A N 1
ATOM 4557 C CA . ARG A 1 580 ? -17.281 4.285 8.188 1 98.25 580 ARG A CA 1
ATOM 4558 C C . ARG A 1 580 ? -15.828 4.074 7.75 1 98.25 580 ARG A C 1
ATOM 4560 O O . ARG A 1 580 ? -15.367 4.711 6.805 1 98.25 580 ARG A O 1
ATOM 4567 N N . ARG A 1 581 ? -15.094 3.234 8.43 1 97.31 581 ARG A N 1
ATOM 4568 C CA . ARG A 1 581 ? -13.766 2.773 8.039 1 97.31 581 ARG A CA 1
ATOM 4569 C C . ARG A 1 581 ? -13.734 1.257 7.871 1 97.31 581 ARG A C 1
ATOM 4571 O O . ARG A 1 581 ? -14.047 0.521 8.812 1 97.31 581 ARG A O 1
ATOM 4578 N N . GLU A 1 582 ? -13.391 0.797 6.688 1 94.94 582 GLU A N 1
ATOM 4579 C CA . GLU A 1 582 ? -13.367 -0.632 6.391 1 94.94 582 GLU A CA 1
ATOM 4580 C C . GLU A 1 582 ? -11.953 -1.198 6.535 1 94.94 582 GLU A C 1
ATOM 4582 O O . GLU A 1 582 ? -11.234 -1.328 5.547 1 94.94 582 GLU A O 1
ATOM 4587 N N . HIS A 1 583 ? -11.586 -1.604 7.688 1 94.19 583 HIS A N 1
ATOM 4588 C CA . HIS A 1 583 ? -10.281 -2.16 8.008 1 94.19 583 HIS A CA 1
ATOM 4589 C C . HIS A 1 583 ? -10.273 -3.678 7.859 1 94.19 583 HIS A C 1
ATOM 4591 O O . HIS A 1 583 ? -11.312 -4.324 7.992 1 94.19 583 HIS A O 1
ATOM 4597 N N . PRO A 1 584 ? -9.141 -4.277 7.547 1 90 584 PRO A N 1
ATOM 4598 C CA . PRO A 1 584 ? -9.062 -5.734 7.41 1 90 584 PRO A CA 1
ATOM 4599 C C . PRO A 1 584 ? -9.562 -6.473 8.648 1 90 584 PRO A C 1
ATOM 4601 O O . PRO A 1 584 ? -10.055 -7.598 8.547 1 90 584 PRO A O 1
ATOM 4604 N N . THR A 1 585 ? -9.422 -5.895 9.828 1 91.75 585 THR A N 1
ATOM 4605 C CA . THR A 1 585 ? -9.875 -6.562 11.047 1 91.75 585 THR A CA 1
ATOM 4606 C C . THR A 1 585 ? -11.367 -6.348 11.258 1 91.75 585 THR A C 1
ATOM 4608 O O . THR A 1 585 ? -11.953 -6.906 12.188 1 91.75 585 THR A O 1
ATOM 4611 N N . GLY A 1 586 ? -12.023 -5.535 10.445 1 93.81 586 GLY A N 1
ATOM 4612 C CA . GLY A 1 586 ? -13.445 -5.266 10.555 1 93.81 586 GLY A CA 1
ATOM 4613 C C . GLY A 1 586 ? -13.797 -3.805 10.32 1 93.81 586 GLY A C 1
ATOM 4614 O O . GLY A 1 586 ? -12.914 -2.988 10.047 1 93.81 586 GLY A O 1
ATOM 4615 N N . VAL A 1 587 ? -15.07 -3.535 10.492 1 96.62 587 VAL A N 1
ATOM 4616 C CA . VAL A 1 587 ? -15.594 -2.193 10.258 1 96.62 587 VAL A CA 1
ATOM 4617 C C . VAL A 1 587 ? -15.562 -1.39 11.555 1 96.62 587 VAL A C 1
ATOM 4619 O O . VAL A 1 587 ? -15.93 -1.898 12.617 1 96.62 587 VAL A O 1
ATOM 4622 N N . LEU A 1 588 ? -15.016 -0.192 11.516 1 98.31 588 LEU A N 1
ATOM 4623 C CA . LEU A 1 588 ? -15.219 0.821 12.539 1 98.31 588 LEU A CA 1
ATOM 4624 C C . LEU A 1 588 ? -16.266 1.843 12.094 1 98.31 588 LEU A C 1
ATOM 4626 O O . LEU A 1 588 ? -16.078 2.527 11.086 1 98.31 588 LEU A O 1
ATOM 4630 N N . LEU A 1 589 ? -17.359 1.881 12.766 1 98.56 589 LEU A N 1
ATOM 4631 C CA . LEU A 1 589 ? -18.422 2.855 12.5 1 98.56 589 LEU A CA 1
ATOM 4632 C C . LEU A 1 589 ? -18.438 3.939 13.57 1 98.56 589 LEU A C 1
ATOM 4634 O O . LEU A 1 589 ? -18.531 3.639 14.766 1 98.56 589 LEU A O 1
ATOM 4638 N N . GLN A 1 590 ? -18.328 5.121 13.133 1 98.75 590 GLN A N 1
ATOM 4639 C CA . GLN A 1 590 ? -18.312 6.258 14.047 1 98.75 590 GLN A CA 1
ATOM 4640 C C . GLN A 1 590 ? -19.625 7.051 13.961 1 98.75 590 GLN A C 1
ATOM 4642 O O . GLN A 1 590 ? -20.141 7.297 12.867 1 98.75 590 GLN A O 1
ATOM 4647 N N . VAL A 1 591 ? -20.156 7.379 15.086 1 98.62 591 VAL A N 1
ATOM 4648 C CA . VAL A 1 591 ? -21.406 8.125 15.219 1 98.62 591 VAL A CA 1
ATOM 4649 C C . VAL A 1 591 ? -21.172 9.383 16.047 1 98.62 591 VAL A C 1
ATOM 4651 O O . VAL A 1 591 ? -20.688 9.305 17.172 1 98.62 591 VAL A O 1
ATOM 4654 N N . TYR A 1 592 ? -21.547 10.539 15.508 1 98.81 592 TYR A N 1
ATOM 4655 C CA . TYR A 1 592 ? -21.312 11.797 16.203 1 98.81 592 TYR A CA 1
ATOM 4656 C C . TYR A 1 592 ? -22.562 12.672 16.188 1 98.81 592 TYR A C 1
ATOM 4658 O O . TYR A 1 592 ? -23.047 13.039 15.109 1 98.81 592 TYR A O 1
ATOM 4666 N N . ASN A 1 593 ? -23.125 13.047 17.297 1 98.88 593 ASN A N 1
ATOM 4667 C CA . ASN A 1 593 ? -24.203 14.023 17.422 1 98.88 593 ASN A CA 1
ATOM 4668 C C . ASN A 1 593 ? -23.672 15.453 17.484 1 98.88 593 ASN A C 1
ATOM 4670 O O . ASN A 1 593 ? -23.094 15.859 18.5 1 98.88 593 ASN A O 1
ATOM 4674 N N . PHE A 1 594 ? -23.938 16.312 16.5 1 98.81 594 PHE A N 1
ATOM 4675 C CA . PHE A 1 594 ? -23.391 17.656 16.406 1 98.81 594 PHE A CA 1
ATOM 4676 C C . PHE A 1 594 ? -24.375 18.672 16.984 1 98.81 594 PHE A C 1
ATOM 4678 O O . PHE A 1 594 ? -24.328 19.859 16.625 1 98.81 594 PHE A O 1
ATOM 4685 N N . SER A 1 595 ? -25.234 18.219 17.922 1 98.5 595 SER A N 1
ATOM 4686 C CA . SER A 1 595 ? -26.234 19.141 18.469 1 98.5 595 SER A CA 1
ATOM 4687 C C . SER A 1 595 ? -26.328 19.016 19.984 1 98.5 595 SER A C 1
ATOM 4689 O O . SER A 1 595 ? -25.797 18.062 20.562 1 98.5 595 SER A O 1
ATOM 4691 N N . GLU A 1 596 ? -26.969 19.984 20.594 1 97.69 596 GLU A N 1
ATOM 4692 C CA . GLU A 1 596 ? -27.219 20.016 22.031 1 97.69 596 GLU A CA 1
ATOM 4693 C C . GLU A 1 596 ? -28.516 19.297 22.375 1 97.69 596 GLU A C 1
ATOM 4695 O O . GLU A 1 596 ? -28.984 19.359 23.516 1 97.69 596 GLU A O 1
ATOM 4700 N N . HIS A 1 597 ? -29 18.531 21.406 1 96.94 597 HIS A N 1
ATOM 4701 C CA . HIS A 1 597 ? -30.281 17.859 21.609 1 96.94 597 HIS A CA 1
ATOM 4702 C C . HIS A 1 597 ? -30.078 16.375 21.875 1 96.94 597 HIS A C 1
ATOM 4704 O O . HIS A 1 597 ? -29.141 15.766 21.375 1 96.94 597 HIS A O 1
ATOM 4710 N N . HIS A 1 598 ? -31 15.844 22.656 1 97.75 598 HIS A N 1
ATOM 4711 C CA . HIS A 1 598 ? -31.125 14.391 22.719 1 97.75 598 HIS A CA 1
ATOM 4712 C C . HIS A 1 598 ? -31.781 13.844 21.453 1 97.75 598 HIS A C 1
ATOM 4714 O O . HIS A 1 598 ? -32.844 14.305 21.062 1 97.75 598 HIS A O 1
ATOM 4720 N N . ILE A 1 599 ? -31.125 12.891 20.828 1 97.69 599 ILE A N 1
ATOM 4721 C CA . ILE A 1 599 ? -31.625 12.367 19.562 1 97.69 599 ILE A CA 1
ATOM 4722 C C . ILE A 1 599 ? -31.984 10.891 19.719 1 97.69 599 ILE A C 1
ATOM 4724 O O . ILE A 1 599 ? -31.219 10.109 20.266 1 97.69 599 ILE A O 1
ATOM 4728 N N . THR A 1 600 ? -33.156 10.547 19.328 1 97.5 600 THR A N 1
ATOM 4729 C CA . THR A 1 600 ? -33.531 9.156 19.125 1 97.5 600 THR A CA 1
ATOM 4730 C C . THR A 1 600 ? -33.156 8.688 17.734 1 97.5 600 THR A C 1
ATOM 4732 O O . THR A 1 600 ? -33.844 8.984 16.75 1 97.5 600 THR A O 1
ATOM 4735 N N . PHE A 1 601 ? -32.094 7.977 17.656 1 97 601 PHE A N 1
ATOM 4736 C CA . PHE A 1 601 ? -31.5 7.617 16.375 1 97 601 PHE A CA 1
ATOM 4737 C C . PHE A 1 601 ? -31.875 6.195 15.984 1 97 601 PHE A C 1
ATOM 4739 O O . PHE A 1 601 ? -31.719 5.262 16.781 1 97 601 PHE A O 1
ATOM 4746 N N . PRO A 1 602 ? -32.344 5.973 14.773 1 96.56 602 PRO A N 1
ATOM 4747 C CA . PRO A 1 602 ? -32.656 4.605 14.359 1 96.56 602 PRO A CA 1
ATOM 4748 C C . PRO A 1 602 ? -31.438 3.695 14.312 1 96.56 602 PRO A C 1
ATOM 4750 O O . PRO A 1 602 ? -30.359 4.129 13.906 1 96.56 602 PRO A O 1
ATOM 4753 N N . THR A 1 603 ? -31.625 2.379 14.609 1 96 603 THR A N 1
ATOM 4754 C CA . THR A 1 603 ? -30.5 1.473 14.742 1 96 603 THR A CA 1
ATOM 4755 C C . THR A 1 603 ? -30.172 0.812 13.406 1 96 603 THR A C 1
ATOM 4757 O O . THR A 1 603 ? -29.078 0.26 13.227 1 96 603 THR A O 1
ATOM 4760 N N . TRP A 1 604 ? -31.031 0.834 12.461 1 94.31 604 TRP A N 1
ATOM 4761 C CA . TRP A 1 604 ? -30.906 0.011 11.266 1 94.31 604 TRP A CA 1
ATOM 4762 C C . TRP A 1 604 ? -29.625 0.35 10.5 1 94.31 604 TRP A C 1
ATOM 4764 O O . TRP A 1 604 ? -28.953 -0.542 9.984 1 94.31 604 TRP A O 1
ATOM 4774 N N . PRO A 1 605 ? -29.312 1.668 10.344 1 94.62 605 PRO A N 1
ATOM 4775 C CA . PRO A 1 605 ? -28.062 1.933 9.609 1 94.62 605 PRO A CA 1
ATOM 4776 C C . PRO A 1 605 ? -26.828 1.363 10.312 1 94.62 605 PRO A C 1
ATOM 4778 O O . PRO A 1 605 ? -25.844 1.05 9.656 1 94.62 605 PRO A O 1
ATOM 4781 N N . LEU A 1 606 ? -26.828 1.308 11.609 1 97.06 606 LEU A N 1
ATOM 4782 C CA . LEU A 1 606 ? -25.719 0.742 12.383 1 97.06 606 LEU A CA 1
ATOM 4783 C C . LEU A 1 606 ? -25.703 -0.778 12.266 1 97.06 606 LEU A C 1
ATOM 4785 O O . LEU A 1 606 ? -24.641 -1.376 12.078 1 97.06 606 LEU A O 1
ATOM 4789 N N . GLN A 1 607 ? -26.906 -1.39 12.297 1 95.06 607 GLN A N 1
ATOM 4790 C CA . GLN A 1 607 ? -27.062 -2.838 12.195 1 95.06 607 GLN A CA 1
ATOM 4791 C C . GLN A 1 607 ? -26.562 -3.348 10.844 1 95.06 607 GLN A C 1
ATOM 4793 O O . GLN A 1 607 ? -25.969 -4.422 10.766 1 95.06 607 GLN A O 1
ATOM 4798 N N . GLU A 1 608 ? -26.859 -2.582 9.883 1 94.31 608 GLU A N 1
ATOM 4799 C CA . GLU A 1 608 ? -26.453 -2.941 8.531 1 94.31 608 GLU A CA 1
ATOM 4800 C C . GLU A 1 608 ? -24.938 -3.07 8.43 1 94.31 608 GLU A C 1
ATOM 4802 O O . GLU A 1 608 ? -24.422 -3.861 7.633 1 94.31 608 GLU A O 1
ATOM 4807 N N . GLN A 1 609 ? -24.219 -2.316 9.234 1 94.5 609 GLN A N 1
ATOM 4808 C CA . GLN A 1 609 ? -22.766 -2.287 9.148 1 94.5 609 GLN A CA 1
ATOM 4809 C C . GLN A 1 609 ? -22.125 -3.256 10.148 1 94.5 609 GLN A C 1
ATOM 4811 O O . GLN A 1 609 ? -21.062 -3.814 9.891 1 94.5 609 GLN A O 1
ATOM 4816 N N . LEU A 1 610 ? -22.719 -3.443 11.328 1 96.62 610 LEU A N 1
ATOM 4817 C CA . LEU A 1 610 ? -22.016 -4.055 12.445 1 96.62 610 LEU A CA 1
ATOM 4818 C C . LEU A 1 610 ? -22.719 -5.324 12.906 1 96.62 610 LEU A C 1
ATOM 4820 O O . LEU A 1 610 ? -22.156 -6.109 13.68 1 96.62 610 LEU A O 1
ATOM 4824 N N . GLY A 1 611 ? -23.953 -5.551 12.516 1 94.12 611 GLY A N 1
ATOM 4825 C CA . GLY A 1 611 ? -24.75 -6.656 13.023 1 94.12 611 GLY A CA 1
ATOM 4826 C C . GLY A 1 611 ? -25.562 -6.293 14.25 1 94.12 611 GLY A C 1
ATOM 4827 O O . GLY A 1 611 ? -25.859 -5.117 14.484 1 94.12 611 GLY A O 1
ATOM 4828 N N . ALA A 1 612 ? -25.953 -7.293 15.047 1 93.88 612 ALA A N 1
ATOM 4829 C CA . ALA A 1 612 ? -26.938 -7.117 16.109 1 93.88 612 ALA A CA 1
ATOM 4830 C C . ALA A 1 612 ? -26.297 -6.52 17.359 1 93.88 612 ALA A C 1
ATOM 4832 O O . ALA A 1 612 ? -26.984 -5.922 18.188 1 93.88 612 ALA A O 1
ATOM 4833 N N . VAL A 1 613 ? -25.016 -6.715 17.469 1 95.88 613 VAL A N 1
ATOM 4834 C CA . VAL A 1 613 ? -24.344 -6.242 18.672 1 95.88 613 VAL A CA 1
ATOM 4835 C C . VAL A 1 613 ? -23.125 -5.398 18.281 1 95.88 613 VAL A C 1
ATOM 4837 O O . VAL A 1 613 ? -22.375 -5.773 17.391 1 95.88 613 VAL A O 1
ATOM 4840 N N . ALA A 1 614 ? -23 -4.246 18.891 1 96.75 614 ALA A N 1
ATOM 4841 C CA . ALA A 1 614 ? -21.875 -3.342 18.672 1 96.75 614 ALA A CA 1
ATOM 4842 C C . ALA A 1 614 ? -21.172 -3.014 19.984 1 96.75 614 ALA A C 1
ATOM 4844 O O . ALA A 1 614 ? -21.797 -2.939 21.031 1 96.75 614 ALA A O 1
ATOM 4845 N N . HIS A 1 615 ? -19.906 -2.92 19.922 1 97.56 615 HIS A N 1
ATOM 4846 C CA . HIS A 1 615 ? -19.078 -2.492 21.062 1 97.56 615 HIS A CA 1
ATOM 4847 C C . HIS A 1 615 ? -18.516 -1.091 20.828 1 97.56 615 HIS A C 1
ATOM 4849 O O . HIS A 1 615 ? -17.891 -0.828 19.797 1 97.56 615 HIS A O 1
ATOM 4855 N N . ASP A 1 616 ? -18.781 -0.238 21.75 1 98 616 ASP A N 1
ATOM 4856 C CA . ASP A 1 616 ? -18.25 1.121 21.688 1 98 616 ASP A CA 1
ATOM 4857 C C . ASP A 1 616 ? -16.859 1.196 22.297 1 98 616 ASP A C 1
ATOM 4859 O O . ASP A 1 616 ? -16.688 0.987 23.5 1 98 616 ASP A O 1
ATOM 4863 N N . LEU A 1 617 ? -15.867 1.564 21.531 1 98.19 617 LEU A N 1
ATOM 4864 C CA . LEU A 1 617 ? -14.477 1.601 21.984 1 98.19 617 LEU A CA 1
ATOM 4865 C C . LEU A 1 617 ? -14.25 2.771 22.922 1 98.19 617 LEU A C 1
ATOM 4867 O O . LEU A 1 617 ? -13.375 2.709 23.797 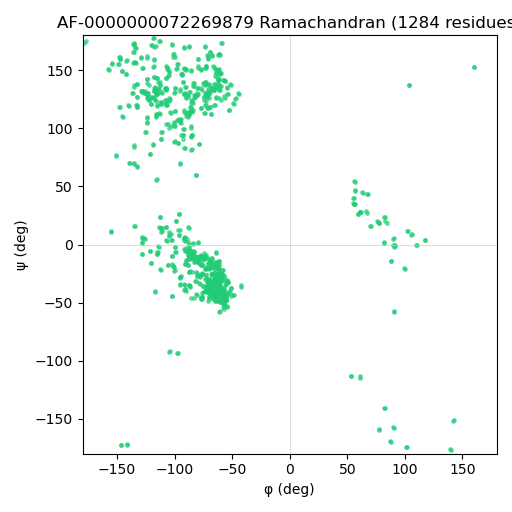1 98.19 617 LEU A O 1
ATOM 4871 N N . LEU A 1 618 ? -14.984 3.891 22.797 1 98.06 618 LEU A N 1
ATOM 4872 C CA . LEU A 1 618 ? -14.773 5.078 23.609 1 98.06 618 LEU A CA 1
ATOM 4873 C C . LEU A 1 618 ? -15.336 4.871 25.016 1 98.06 618 LEU A C 1
ATOM 4875 O O . LEU A 1 618 ? -14.68 5.191 26.016 1 98.06 618 LEU A O 1
ATOM 4879 N N . GLY A 1 619 ? -16.531 4.336 25.078 1 95.88 619 GLY A N 1
ATOM 4880 C CA . GLY A 1 619 ? -17.203 4.184 26.359 1 95.88 619 GLY A CA 1
ATOM 4881 C C . GLY A 1 619 ? -17.094 2.781 26.938 1 95.88 619 GLY A C 1
ATOM 4882 O O . GLY A 1 619 ? -17.531 2.521 28.047 1 95.88 619 GLY A O 1
ATOM 4883 N N . GLU A 1 620 ? -16.531 1.847 26.188 1 92.88 620 GLU A N 1
ATOM 4884 C CA . GLU A 1 620 ? -16.406 0.449 26.578 1 92.88 620 GLU A CA 1
ATOM 4885 C C . GLU A 1 620 ? -17.75 -0.149 26.953 1 92.88 620 GLU A C 1
ATOM 4887 O O . GLU A 1 620 ? -17.891 -0.8 28 1 92.88 620 GLU A O 1
ATOM 4892 N N . SER A 1 621 ? -18.688 0.226 26.188 1 92.19 621 SER A N 1
ATOM 4893 C CA . SER A 1 621 ? -20.031 -0.282 26.406 1 92.19 621 SER A CA 1
ATOM 4894 C C . SER A 1 621 ? -20.516 -1.082 25.203 1 92.19 621 SER A C 1
ATOM 4896 O O . SER A 1 621 ? -20 -0.938 24.094 1 92.19 621 SER A O 1
ATOM 4898 N N . GLN A 1 622 ? -21.5 -1.912 25.453 1 93.94 622 GLN A N 1
ATOM 4899 C CA . GLN A 1 622 ? -22.109 -2.725 24.406 1 93.94 622 GLN A CA 1
ATOM 4900 C C . GLN A 1 622 ? -23.5 -2.209 24.062 1 93.94 622 GLN A C 1
ATOM 4902 O O . GLN A 1 622 ? -24.266 -1.803 24.938 1 93.94 622 GLN A O 1
ATOM 4907 N N . PHE A 1 623 ? -23.719 -2.115 22.844 1 93.5 623 PHE A N 1
ATOM 4908 C CA . PHE A 1 623 ? -25.031 -1.726 22.344 1 93.5 623 PHE A CA 1
ATOM 4909 C C . PHE A 1 623 ? -25.719 -2.893 21.641 1 93.5 623 PHE A C 1
ATOM 4911 O O . PHE A 1 623 ? -25.078 -3.602 20.844 1 93.5 623 PHE A O 1
ATOM 4918 N N . HIS A 1 624 ? -26.938 -3.178 21.969 1 92.75 624 HIS A N 1
ATOM 4919 C CA . HIS A 1 624 ? -27.766 -4.105 21.203 1 92.75 624 HIS A CA 1
ATOM 4920 C C . HIS A 1 624 ? -28.578 -3.373 20.141 1 92.75 624 HIS A C 1
ATOM 4922 O O . HIS A 1 624 ? -29.469 -2.58 20.469 1 92.75 624 HIS A O 1
ATOM 4928 N N . LEU A 1 625 ? -28.328 -3.641 18.938 1 92.31 625 LEU A N 1
ATOM 4929 C CA . LEU A 1 625 ? -28.891 -2.887 17.828 1 92.31 625 LEU A CA 1
ATOM 4930 C C . LEU A 1 625 ? -30.125 -3.576 17.266 1 92.31 625 LEU A C 1
ATOM 4932 O O . LEU A 1 625 ? -30.578 -3.268 16.156 1 92.31 625 LEU A O 1
ATOM 4936 N N . GLY A 1 626 ? -30.625 -4.551 18 1 87.5 626 GLY A N 1
ATOM 4937 C CA . GLY A 1 626 ? -31.859 -5.219 17.594 1 87.5 626 GLY A CA 1
ATOM 4938 C C . GLY A 1 626 ? -33.094 -4.367 17.797 1 87.5 626 GLY A C 1
ATOM 4939 O O . GLY A 1 626 ? -34.125 -4.578 17.141 1 87.5 626 GLY A O 1
ATOM 4940 N N . GLY A 1 627 ? -33.062 -3.412 18.75 1 87.69 627 GLY A N 1
ATOM 4941 C CA . GLY A 1 627 ? -34.156 -2.482 18.953 1 87.69 627 GLY A CA 1
ATOM 4942 C C . GLY A 1 627 ? -34.25 -1.423 17.875 1 87.69 627 GLY A C 1
ATOM 4943 O O . GLY A 1 627 ? -33.344 -1.287 17.047 1 87.69 627 GLY A O 1
ATOM 4944 N N . PRO A 1 628 ? -35.281 -0.683 17.875 1 88.25 628 PRO A N 1
ATOM 4945 C CA . PRO A 1 628 ? -35.531 0.244 16.766 1 88.25 628 PRO A CA 1
ATOM 4946 C C . PRO A 1 628 ? -34.688 1.51 16.844 1 88.25 628 PRO A C 1
ATOM 4948 O O . PRO A 1 628 ? -34.406 2.148 15.828 1 88.25 628 PRO A O 1
ATOM 4951 N N . ASP A 1 629 ? -34.281 1.882 18.156 1 93.94 629 ASP A N 1
ATOM 4952 C CA . ASP A 1 629 ? -33.625 3.172 18.266 1 93.94 629 ASP A CA 1
ATOM 4953 C C . ASP A 1 629 ? -32.5 3.119 19.281 1 93.94 629 ASP A C 1
ATOM 4955 O O . ASP A 1 629 ? -32.438 2.211 20.125 1 93.94 629 ASP A O 1
ATOM 4959 N N . LEU A 1 630 ? -31.594 4.023 19.141 1 94.06 630 LEU A N 1
ATOM 4960 C CA . LEU A 1 630 ? -30.484 4.297 20.062 1 94.06 630 LEU A CA 1
ATOM 4961 C C . LEU A 1 630 ? -30.516 5.75 20.516 1 94.06 630 LEU A C 1
ATOM 4963 O O . LEU A 1 630 ? -30.75 6.656 19.719 1 94.06 630 LEU A O 1
ATOM 4967 N N . ALA A 1 631 ? -30.469 5.965 21.766 1 95.25 631 ALA A N 1
ATOM 4968 C CA . ALA A 1 631 ? -30.438 7.328 22.281 1 95.25 631 ALA A CA 1
ATOM 4969 C C . ALA A 1 631 ? -29.031 7.922 22.188 1 95.25 631 ALA A C 1
ATOM 4971 O O . ALA A 1 631 ? -28.047 7.305 22.609 1 95.25 631 ALA A O 1
ATOM 4972 N N . LEU A 1 632 ? -28.922 9.094 21.625 1 97.44 632 LEU A N 1
ATOM 4973 C CA . LEU A 1 632 ? -27.688 9.844 21.562 1 97.44 632 LEU A CA 1
ATOM 4974 C C . LEU A 1 632 ? -27.766 11.117 22.406 1 97.44 632 LEU A C 1
ATOM 4976 O O . LEU A 1 632 ? -28.594 11.992 22.125 1 97.44 632 LEU A O 1
ATOM 4980 N N . GLU A 1 633 ? -27.031 11.148 23.438 1 97.62 633 GLU A N 1
ATOM 4981 C CA . GLU A 1 633 ? -26.938 12.367 24.234 1 97.62 633 GLU A CA 1
ATOM 4982 C C . GLU A 1 633 ? -26.375 13.523 23.422 1 97.62 633 GLU A C 1
ATOM 4984 O O . GLU A 1 633 ? -25.797 13.312 22.344 1 97.62 633 GLU A O 1
ATOM 4989 N N . PRO A 1 634 ? -26.562 14.789 23.969 1 98.31 634 PRO A N 1
ATOM 4990 C CA . PRO A 1 634 ? -25.953 15.938 23.297 1 98.31 634 PRO A CA 1
ATOM 4991 C C . PRO A 1 634 ? -24.453 15.758 23.094 1 98.31 634 PRO A C 1
ATOM 4993 O O . PRO A 1 634 ? -23.734 15.391 24.031 1 98.31 634 PRO A O 1
ATOM 4996 N N . TYR A 1 635 ? -24 15.977 21.859 1 98.69 635 TYR A N 1
ATOM 4997 C CA . TYR A 1 635 ? -22.594 15.961 21.469 1 98.69 635 TYR A CA 1
ATOM 4998 C C . TYR A 1 635 ? -21.969 14.602 21.734 1 98.69 635 TYR A C 1
ATOM 5000 O O . TYR A 1 635 ? -20.75 14.492 21.922 1 98.69 635 TYR A O 1
ATOM 5008 N N . ARG A 1 636 ? -22.812 13.5 21.688 1 98 636 ARG A N 1
ATOM 5009 C CA . ARG A 1 636 ? -22.312 12.141 21.906 1 98 636 ARG A CA 1
ATOM 5010 C C . ARG A 1 636 ? -21.422 11.688 20.766 1 98 636 ARG A C 1
ATOM 5012 O O . ARG A 1 636 ? -21.719 11.969 19.594 1 98 636 ARG A O 1
ATOM 5019 N N . ALA A 1 637 ? -20.281 11.078 21.094 1 98.62 637 ALA A N 1
ATOM 5020 C CA . ALA A 1 637 ? -19.391 10.422 20.125 1 98.62 637 ALA A CA 1
ATOM 5021 C C . ALA A 1 637 ? -19.297 8.93 20.406 1 98.62 637 ALA A C 1
ATOM 5023 O O . ALA A 1 637 ? -19.078 8.516 21.547 1 98.62 637 ALA A O 1
ATOM 5024 N N . LEU A 1 638 ? -19.453 8.07 19.375 1 98.5 638 LEU A N 1
ATOM 5025 C CA . LEU A 1 638 ? -19.312 6.625 19.484 1 98.5 638 LEU A CA 1
ATOM 5026 C C . LEU A 1 638 ? -18.344 6.094 18.422 1 98.5 638 LEU A C 1
ATOM 5028 O O . LEU A 1 638 ? -18.359 6.539 17.281 1 98.5 638 LEU A O 1
ATOM 5032 N N . TRP A 1 639 ? -17.422 5.293 18.844 1 98.69 639 TRP A N 1
ATOM 5033 C CA . TRP A 1 639 ? -16.609 4.441 17.969 1 98.69 639 TRP A CA 1
ATOM 5034 C C . TRP A 1 639 ? -17.031 2.98 18.109 1 98.69 639 TRP A C 1
ATOM 5036 O O . TRP A 1 639 ? -16.609 2.291 19.031 1 98.69 639 TRP A O 1
ATOM 5046 N N . LEU A 1 640 ? -17.781 2.498 17.094 1 98.5 640 LEU A N 1
ATOM 5047 C CA . LEU A 1 640 ? -18.438 1.201 17.219 1 98.5 640 LEU A CA 1
ATOM 5048 C C . LEU A 1 640 ? -17.75 0.157 16.344 1 98.5 640 LEU A C 1
ATOM 5050 O O . LEU A 1 640 ? -17.375 0.441 15.195 1 98.5 640 LEU A O 1
ATOM 5054 N N . VAL A 1 641 ? -17.516 -0.984 16.844 1 97.94 641 VAL A N 1
ATOM 5055 C CA . VAL A 1 641 ? -17.094 -2.172 16.109 1 97.94 641 VAL A CA 1
ATOM 5056 C C . VAL A 1 641 ? -18.062 -3.322 16.375 1 97.94 641 VAL A C 1
ATOM 5058 O O . VAL A 1 641 ? -18.859 -3.268 17.312 1 97.94 641 VAL A O 1
ATOM 5061 N N . ALA A 1 642 ? -18.016 -4.305 15.516 1 95.12 642 ALA A N 1
ATOM 5062 C CA . ALA A 1 642 ? -18.891 -5.453 15.695 1 95.12 642 ALA A CA 1
ATOM 5063 C C . ALA A 1 642 ? -18.609 -6.16 17.016 1 95.12 642 ALA A C 1
ATOM 5065 O O . ALA A 1 642 ? -17.453 -6.32 17.406 1 95.12 642 ALA A O 1
ATOM 5066 N N . GLY A 1 643 ? -19.641 -6.426 17.688 1 86.25 643 GLY A N 1
ATOM 5067 C CA . GLY A 1 643 ? -19.5 -7.152 18.938 1 86.25 643 GLY A CA 1
ATOM 5068 C C . GLY A 1 643 ? -19.219 -8.633 18.75 1 86.25 643 GLY A C 1
ATOM 5069 O O . GLY A 1 643 ? -19.469 -9.18 17.672 1 86.25 643 GLY A O 1
ATOM 5070 N N . GLY A 1 644 ? -18.234 -9.32 19.609 1 67.69 644 GLY A N 1
ATOM 5071 C CA . GLY A 1 644 ? -18.031 -10.758 19.578 1 67.69 644 GLY A CA 1
ATOM 5072 C C . GLY A 1 644 ? -19.312 -11.547 19.797 1 67.69 644 GLY A C 1
ATOM 5073 O O . GLY A 1 644 ? -20.312 -11.008 20.297 1 67.69 644 GLY A O 1
ATOM 5074 N N . MET B 1 1 ? 10.914 -7.93 22.031 1 54.94 1 MET B N 1
ATOM 5075 C CA . MET B 1 1 ? 11.602 -9.195 21.781 1 54.94 1 MET B CA 1
ATOM 5076 C C . MET B 1 1 ? 13.062 -9.117 22.219 1 54.94 1 MET B C 1
ATOM 5078 O O . MET B 1 1 ? 13.617 -10.102 22.719 1 54.94 1 MET B O 1
ATOM 5082 N N . LEU B 1 2 ? 13.672 -7.867 22.062 1 63.03 2 LEU B N 1
ATOM 5083 C CA . LEU B 1 2 ? 15.102 -7.797 22.344 1 63.03 2 LEU B CA 1
ATOM 5084 C C . LEU B 1 2 ? 15.344 -7.355 23.781 1 63.03 2 LEU B C 1
ATOM 5086 O O . LEU B 1 2 ? 15.148 -6.188 24.109 1 63.03 2 LEU B O 1
ATOM 5090 N N . THR B 1 3 ? 15.492 -8.375 24.594 1 67.5 3 THR B N 1
ATOM 5091 C CA . THR B 1 3 ? 15.922 -8.078 25.969 1 67.5 3 THR B CA 1
ATOM 5092 C C . THR B 1 3 ? 17.328 -7.496 25.969 1 67.5 3 THR B C 1
ATOM 5094 O O . THR B 1 3 ? 18.094 -7.684 25.016 1 67.5 3 THR B O 1
ATOM 5097 N N . PRO B 1 4 ? 17.562 -6.617 26.844 1 63.53 4 PRO B N 1
ATOM 5098 C CA . PRO B 1 4 ? 18.922 -6.086 26.938 1 63.53 4 PRO B CA 1
ATOM 5099 C C . PRO B 1 4 ? 20 -7.172 26.828 1 63.53 4 PRO B C 1
ATOM 5101 O O . PRO B 1 4 ? 21.047 -6.949 26.219 1 63.53 4 PRO B O 1
ATOM 5104 N N . ASP B 1 5 ? 19.672 -8.32 27.375 1 66.06 5 ASP B N 1
ATOM 5105 C CA . ASP B 1 5 ? 20.609 -9.438 27.312 1 66.06 5 ASP B CA 1
ATOM 5106 C C . ASP B 1 5 ? 20.797 -9.914 25.875 1 66.06 5 ASP B C 1
ATOM 5108 O O . ASP B 1 5 ? 21.938 -10.148 25.438 1 66.06 5 ASP B O 1
ATOM 5112 N N . LEU B 1 6 ? 19.703 -9.953 25.156 1 70.06 6 LEU B N 1
ATOM 5113 C CA . LEU B 1 6 ? 19.766 -10.391 23.781 1 70.06 6 LEU B CA 1
ATOM 5114 C C . LEU B 1 6 ? 20.484 -9.367 22.906 1 70.06 6 LEU B C 1
ATOM 5116 O O . LEU B 1 6 ? 21.281 -9.727 22.031 1 70.06 6 LEU B O 1
ATOM 5120 N N . ALA B 1 7 ? 20.312 -8.156 23.312 1 65.06 7 ALA B N 1
ATOM 5121 C CA . ALA B 1 7 ? 20.984 -7.086 22.594 1 65.06 7 ALA B CA 1
ATOM 5122 C C . ALA B 1 7 ? 22.5 -7.168 22.766 1 65.06 7 ALA B C 1
ATOM 5124 O O . ALA B 1 7 ? 23.25 -6.988 21.812 1 65.06 7 ALA B O 1
ATOM 5125 N N . ALA B 1 8 ? 22.906 -7.414 24.016 1 67.75 8 ALA B N 1
ATOM 5126 C CA . ALA B 1 8 ? 24.328 -7.555 24.312 1 67.75 8 ALA B CA 1
ATOM 5127 C C . ALA B 1 8 ? 24.922 -8.742 23.578 1 67.75 8 ALA B C 1
ATOM 5129 O O . ALA B 1 8 ? 26.031 -8.656 23.031 1 67.75 8 ALA B O 1
ATOM 5130 N N . ARG B 1 9 ? 24.188 -9.852 23.531 1 69.81 9 ARG B N 1
ATOM 5131 C CA . ARG B 1 9 ? 24.656 -11.055 22.844 1 69.81 9 ARG B CA 1
ATOM 5132 C C . ARG B 1 9 ? 24.797 -10.805 21.344 1 69.81 9 ARG B C 1
ATOM 5134 O O . ARG B 1 9 ? 25.734 -11.281 20.703 1 69.81 9 ARG B O 1
ATOM 5141 N N . LEU B 1 10 ? 23.906 -10 20.797 1 74.19 10 LEU B N 1
ATOM 5142 C CA . LEU B 1 10 ? 23.922 -9.688 19.375 1 74.19 10 LEU B CA 1
ATOM 5143 C C . LEU B 1 10 ? 25.141 -8.844 19.016 1 74.19 10 LEU B C 1
ATOM 5145 O O . LEU B 1 10 ? 25.766 -9.047 17.969 1 74.19 10 LEU B O 1
ATOM 5149 N N . ARG B 1 11 ? 25.453 -7.895 19.875 1 69.31 11 ARG B N 1
ATOM 5150 C CA . ARG B 1 11 ? 26.609 -7.043 19.641 1 69.31 11 ARG B CA 1
ATOM 5151 C C . ARG B 1 11 ? 27.891 -7.867 19.594 1 69.31 11 ARG B C 1
ATOM 5153 O O . ARG B 1 11 ? 28.781 -7.59 18.781 1 69.31 11 ARG B O 1
ATOM 5160 N N . LEU B 1 12 ? 27.953 -8.883 20.344 1 74.81 12 LEU B N 1
ATOM 5161 C CA . LEU B 1 12 ? 29.141 -9.711 20.422 1 74.81 12 LEU B CA 1
ATOM 5162 C C . LEU B 1 12 ? 29.234 -10.664 19.25 1 74.81 12 LEU B C 1
ATOM 5164 O O . LEU B 1 12 ? 30.297 -11.188 18.938 1 74.81 12 LEU B O 1
ATOM 5168 N N . ALA B 1 13 ? 28.109 -10.742 18.578 1 82.5 13 ALA B N 1
ATOM 5169 C CA . ALA B 1 13 ? 28.047 -11.734 17.5 1 82.5 13 ALA B CA 1
ATOM 5170 C C . ALA B 1 13 ? 28.562 -11.156 16.188 1 82.5 13 ALA B C 1
ATOM 5172 O O . ALA B 1 13 ? 28.719 -11.883 15.203 1 82.5 13 ALA B O 1
ATOM 5173 N N . PHE B 1 14 ? 28.859 -9.797 16.172 1 85.5 14 PHE B N 1
ATOM 5174 C CA . PHE B 1 14 ? 29.234 -9.164 14.914 1 85.5 14 PHE B CA 1
ATOM 5175 C C . PHE B 1 14 ? 30.578 -8.477 15.039 1 85.5 14 PHE B C 1
ATOM 5177 O O . PHE B 1 14 ? 30.891 -7.895 16.078 1 85.5 14 PHE B O 1
ATOM 5184 N N . ASP B 1 15 ? 31.359 -8.609 14.055 1 77 15 ASP B N 1
ATOM 5185 C CA . ASP B 1 15 ? 32.625 -7.863 13.984 1 77 15 ASP B CA 1
ATOM 5186 C C . ASP B 1 15 ? 32.406 -6.484 13.359 1 77 15 ASP B C 1
ATOM 5188 O O . ASP B 1 15 ? 33.219 -5.59 13.508 1 77 15 ASP B O 1
ATOM 5192 N N . ASP B 1 16 ? 31.359 -6.387 12.609 1 80.88 16 ASP B N 1
ATOM 5193 C CA . ASP B 1 16 ? 31 -5.148 11.914 1 80.88 16 ASP B CA 1
ATOM 5194 C C . ASP B 1 16 ? 29.781 -4.488 12.555 1 80.88 16 ASP B C 1
ATOM 5196 O O . ASP B 1 16 ? 28.703 -5.074 12.586 1 80.88 16 ASP B O 1
ATOM 5200 N N . ASP B 1 17 ? 29.969 -3.26 13 1 81.12 17 ASP B N 1
ATOM 5201 C CA . ASP B 1 17 ? 28.938 -2.525 13.727 1 81.12 17 ASP B CA 1
ATOM 5202 C C . ASP B 1 17 ? 27.719 -2.262 12.836 1 81.12 17 ASP B C 1
ATOM 5204 O O . ASP B 1 17 ? 26.594 -2.268 13.32 1 81.12 17 ASP B O 1
ATOM 5208 N N . ARG B 1 18 ? 27.984 -2.166 11.594 1 86.12 18 ARG B N 1
ATOM 5209 C CA . ARG B 1 18 ? 26.875 -1.858 10.695 1 86.12 18 ARG B CA 1
ATOM 5210 C C . ARG B 1 18 ? 25.984 -3.084 10.469 1 86.12 18 ARG B C 1
ATOM 5212 O O . ARG B 1 18 ? 24.766 -2.973 10.438 1 86.12 18 ARG B O 1
ATOM 5219 N N . ASP B 1 19 ? 26.562 -4.219 10.312 1 89.88 19 ASP B N 1
ATOM 5220 C CA . ASP B 1 19 ? 25.797 -5.453 10.18 1 89.88 19 ASP B CA 1
ATOM 5221 C C . ASP B 1 19 ? 25.016 -5.75 11.453 1 89.88 19 ASP B C 1
ATOM 5223 O O . ASP B 1 19 ? 23.875 -6.203 11.383 1 89.88 19 ASP B O 1
ATOM 5227 N N . ALA B 1 20 ? 25.719 -5.504 12.547 1 90.81 20 ALA B N 1
ATOM 5228 C CA . ALA B 1 20 ? 25.031 -5.703 13.828 1 90.81 20 ALA B CA 1
ATOM 5229 C C . ALA B 1 20 ? 23.797 -4.824 13.938 1 90.81 20 ALA B C 1
ATOM 5231 O O . ALA B 1 20 ? 22.734 -5.293 14.344 1 90.81 20 ALA B O 1
ATOM 5232 N N . GLU B 1 21 ? 23.953 -3.594 13.539 1 91 21 GLU B N 1
ATOM 5233 C CA . GLU B 1 21 ? 22.859 -2.646 13.625 1 91 21 GLU B CA 1
ATOM 5234 C C . GLU B 1 21 ? 21.734 -3.014 12.648 1 91 21 GLU B C 1
ATOM 5236 O O . GLU B 1 21 ? 20.562 -2.936 12.992 1 91 21 GLU B O 1
ATOM 5241 N N . THR B 1 22 ? 22.125 -3.383 11.438 1 93.62 22 THR B N 1
ATOM 5242 C CA . THR B 1 22 ? 21.125 -3.787 10.438 1 93.62 22 THR B CA 1
ATOM 5243 C C . THR B 1 22 ? 20.328 -4.984 10.93 1 93.62 22 THR B C 1
ATOM 5245 O O . THR B 1 22 ? 19.094 -4.984 10.852 1 93.62 22 THR B O 1
ATOM 5248 N N . PHE B 1 23 ? 21.031 -6.02 11.477 1 95.25 23 PHE B N 1
ATOM 5249 C CA . PHE B 1 23 ? 20.375 -7.199 12.008 1 95.25 23 PHE B CA 1
ATOM 5250 C C . PHE B 1 23 ? 19.469 -6.828 13.172 1 95.25 23 PHE B C 1
ATOM 5252 O O . PHE B 1 23 ? 18.328 -7.285 13.25 1 95.25 23 PHE B O 1
ATOM 5259 N N . ARG B 1 24 ? 19.953 -5.973 14.031 1 93.31 24 ARG B N 1
ATOM 5260 C CA . ARG B 1 24 ? 19.188 -5.543 15.195 1 93.31 24 ARG B CA 1
ATOM 5261 C C . ARG B 1 24 ? 17.906 -4.82 14.773 1 93.31 24 ARG B C 1
ATOM 5263 O O . ARG B 1 24 ? 16.828 -5.078 15.32 1 93.31 24 ARG B O 1
ATOM 5270 N N . LEU B 1 25 ? 18.031 -3.885 13.82 1 94.81 25 LEU B N 1
ATOM 5271 C CA . LEU B 1 25 ? 16.875 -3.131 13.336 1 94.81 25 LEU B CA 1
ATOM 5272 C C . LEU B 1 25 ? 15.836 -4.062 12.734 1 94.81 25 LEU B C 1
ATOM 5274 O O . LEU B 1 25 ? 14.633 -3.891 12.969 1 94.81 25 LEU B O 1
ATOM 5278 N N . ARG B 1 26 ? 16.234 -5.051 11.992 1 97.06 26 ARG B N 1
ATOM 5279 C CA . ARG B 1 26 ? 15.305 -6 11.391 1 97.06 26 ARG B CA 1
ATOM 5280 C C . ARG B 1 26 ? 14.656 -6.883 12.453 1 97.06 26 ARG B C 1
ATOM 5282 O O . ARG B 1 26 ? 13.477 -7.211 12.352 1 97.06 26 ARG B O 1
ATOM 5289 N N . LEU B 1 27 ? 15.453 -7.281 13.438 1 96.12 27 LEU B N 1
ATOM 5290 C CA . LEU B 1 27 ? 14.914 -8.047 14.547 1 96.12 27 LEU B CA 1
ATOM 5291 C C . LEU B 1 27 ? 13.875 -7.242 15.32 1 96.12 27 LEU B C 1
ATOM 5293 O O . LEU B 1 27 ? 12.836 -7.773 15.719 1 96.12 27 LEU B O 1
ATOM 5297 N N . GLU B 1 28 ? 14.188 -5.949 15.516 1 93.94 28 GLU B N 1
ATOM 5298 C CA . GLU B 1 28 ? 13.242 -5.07 16.203 1 93.94 28 GLU B CA 1
ATOM 5299 C C . GLU B 1 28 ? 11.953 -4.926 15.398 1 93.94 28 GLU B C 1
ATOM 5301 O O . GLU B 1 28 ? 10.867 -4.883 15.977 1 93.94 28 GLU B O 1
ATOM 5306 N N . ARG B 1 29 ? 12.031 -4.895 14.102 1 95.81 29 ARG B N 1
ATOM 5307 C CA . ARG B 1 29 ? 10.875 -4.703 13.227 1 95.81 29 ARG B CA 1
ATOM 5308 C C . ARG B 1 29 ? 10.055 -5.984 13.125 1 95.81 29 ARG B C 1
ATOM 5310 O O . ARG B 1 29 ? 8.828 -5.949 13.266 1 95.81 29 ARG B O 1
ATOM 5317 N N . TYR B 1 30 ? 10.648 -7.141 12.898 1 96.94 30 TYR B N 1
ATOM 5318 C CA . TYR B 1 30 ? 9.938 -8.367 12.539 1 96.94 30 TYR B CA 1
ATOM 5319 C C . TYR B 1 30 ? 9.891 -9.336 13.719 1 96.94 30 TYR B C 1
ATOM 5321 O O . TYR B 1 30 ? 9.094 -10.273 13.719 1 96.94 30 TYR B O 1
ATOM 5329 N N . GLY B 1 31 ? 10.75 -9.172 14.75 1 95.69 31 GLY B N 1
ATOM 5330 C CA . GLY B 1 31 ? 10.859 -10.062 15.891 1 95.69 31 GLY B CA 1
ATOM 5331 C C . GLY B 1 31 ? 9.547 -10.273 16.625 1 95.69 31 GLY B C 1
ATOM 5332 O O . GLY B 1 31 ? 9.172 -11.406 16.922 1 95.69 31 GLY B O 1
ATOM 5333 N N . PRO B 1 32 ? 8.844 -9.188 16.906 1 94.81 32 PRO B N 1
ATOM 5334 C CA . PRO B 1 32 ? 7.555 -9.344 17.578 1 94.81 32 PRO B CA 1
ATOM 5335 C C . PRO B 1 32 ? 6.574 -10.219 16.812 1 94.81 32 PRO B C 1
ATOM 5337 O O . PRO B 1 32 ? 5.871 -11.039 17.406 1 94.81 32 PRO B O 1
ATOM 5340 N N . GLU B 1 33 ? 6.5 -10.086 15.477 1 95.75 33 GLU B N 1
ATOM 5341 C CA . GLU B 1 33 ? 5.645 -10.938 14.656 1 95.75 33 GLU B CA 1
ATOM 5342 C C . GLU B 1 33 ? 6.055 -12.406 14.758 1 95.75 33 GLU B C 1
ATOM 5344 O O . GLU B 1 33 ? 5.203 -13.289 14.883 1 95.75 33 GLU B O 1
ATOM 5349 N N . LEU B 1 34 ? 7.359 -12.602 14.672 1 97.31 34 LEU B N 1
ATOM 5350 C CA . LEU B 1 34 ? 7.895 -13.953 14.812 1 97.31 34 LEU B CA 1
ATOM 5351 C C . LEU B 1 34 ? 7.48 -14.562 16.141 1 97.31 34 LEU B C 1
ATOM 5353 O O . LEU B 1 34 ? 6.895 -15.648 16.172 1 97.31 34 LEU B O 1
ATOM 5357 N N . ALA B 1 35 ? 7.703 -13.859 17.25 1 96.19 35 ALA B N 1
ATOM 5358 C CA . ALA B 1 35 ? 7.445 -14.352 18.594 1 96.19 35 ALA B CA 1
ATOM 5359 C C . ALA B 1 35 ? 5.957 -14.594 18.812 1 96.19 35 ALA B C 1
ATOM 5361 O O . ALA B 1 35 ? 5.559 -15.633 19.344 1 96.19 35 ALA B O 1
ATOM 5362 N N . ASP B 1 36 ? 5.125 -13.656 18.375 1 96.25 36 ASP B N 1
ATOM 5363 C CA . ASP B 1 36 ? 3.684 -13.758 18.594 1 96.25 36 ASP B CA 1
ATOM 5364 C C . ASP B 1 36 ? 3.109 -14.984 17.875 1 96.25 36 ASP B C 1
ATOM 5366 O O . ASP B 1 36 ? 2.295 -15.711 18.453 1 96.25 36 ASP B O 1
ATOM 5370 N N . ASN B 1 37 ? 3.518 -15.211 16.656 1 97.62 37 ASN B N 1
ATOM 5371 C CA . ASN B 1 37 ? 3.006 -16.359 15.898 1 97.62 37 ASN B CA 1
ATOM 5372 C C . ASN B 1 37 ? 3.492 -17.672 16.484 1 97.62 37 ASN B C 1
ATOM 5374 O O . ASN B 1 37 ? 2.729 -18.641 16.578 1 97.62 37 ASN B O 1
ATOM 5378 N N . LEU B 1 38 ? 4.762 -17.734 16.938 1 98 38 LEU B N 1
ATOM 5379 C CA . LEU B 1 38 ? 5.293 -18.953 17.531 1 98 38 LEU B CA 1
ATOM 5380 C C . LEU B 1 38 ? 4.613 -19.25 18.875 1 98 38 LEU B C 1
ATOM 5382 O O . LEU B 1 38 ? 4.336 -20.422 19.188 1 98 38 LEU B O 1
ATOM 5386 N N . ARG B 1 39 ? 4.359 -18.234 19.672 1 97.56 39 ARG B N 1
ATOM 5387 C CA . ARG B 1 39 ? 3.68 -18.422 20.953 1 97.56 39 ARG B CA 1
ATOM 5388 C C . ARG B 1 39 ? 2.256 -18.922 20.75 1 97.56 39 ARG B C 1
ATOM 5390 O O . ARG B 1 39 ? 1.768 -19.766 21.516 1 97.56 39 ARG B O 1
ATOM 5397 N N . ALA B 1 40 ? 1.651 -18.422 19.703 1 97.31 40 ALA B N 1
ATOM 5398 C CA . ALA B 1 40 ? 0.289 -18.859 19.391 1 97.31 40 ALA B CA 1
ATOM 5399 C C . ALA B 1 40 ? 0.253 -20.328 19.031 1 97.31 40 ALA B C 1
ATOM 5401 O O . ALA B 1 40 ? -0.7 -21.047 19.359 1 97.31 40 ALA B O 1
ATOM 5402 N N . VAL B 1 41 ? 1.288 -20.844 18.344 1 98.25 41 VAL B N 1
ATOM 5403 C CA . VAL B 1 41 ? 1.277 -22.203 17.828 1 98.25 41 VAL B CA 1
ATOM 5404 C C . VAL B 1 41 ? 1.877 -23.156 18.859 1 98.25 41 VAL B C 1
ATOM 5406 O O . VAL B 1 41 ? 1.355 -24.25 19.078 1 98.25 41 VAL B O 1
ATOM 5409 N N . TYR B 1 42 ? 2.949 -22.719 19.578 1 98.06 42 TYR B N 1
ATOM 5410 C CA . TYR B 1 42 ? 3.732 -23.672 20.359 1 98.06 42 TYR B CA 1
ATOM 5411 C C . TYR B 1 42 ? 3.623 -23.391 21.844 1 98.06 42 TYR B C 1
ATOM 5413 O O . TYR B 1 42 ? 4.199 -24.109 22.672 1 98.06 42 TYR B O 1
ATOM 5421 N N . GLY B 1 43 ? 2.994 -22.312 22.312 1 96.5 43 GLY B N 1
ATOM 5422 C CA . GLY B 1 43 ? 2.801 -22 23.719 1 96.5 43 GLY B CA 1
ATOM 5423 C C . GLY B 1 43 ? 4.105 -21.828 24.469 1 96.5 43 GLY B C 1
ATOM 5424 O O . GLY B 1 43 ? 4.965 -21.047 24.078 1 96.5 43 GLY B O 1
ATOM 5425 N N . ASN B 1 44 ? 4.305 -22.75 25.359 1 92.38 44 ASN B N 1
ATOM 5426 C CA . ASN B 1 44 ? 5.422 -22.641 26.297 1 92.38 44 ASN B CA 1
ATOM 5427 C C . ASN B 1 44 ? 6.746 -23 25.625 1 92.38 44 ASN B C 1
ATOM 5429 O O . ASN B 1 44 ? 7.816 -22.656 26.125 1 92.38 44 ASN B O 1
ATOM 5433 N N . HIS B 1 45 ? 6.68 -23.641 24.531 1 94.19 45 HIS B N 1
ATOM 5434 C CA . HIS B 1 45 ? 7.898 -24.078 23.859 1 94.19 45 HIS B CA 1
ATOM 5435 C C . HIS B 1 45 ? 8.438 -22.984 22.953 1 94.19 45 HIS B C 1
ATOM 5437 O O . HIS B 1 45 ? 9.539 -23.094 22.406 1 94.19 45 HIS B O 1
ATOM 5443 N N . ALA B 1 46 ? 7.691 -21.922 22.797 1 95.12 46 ALA B N 1
ATOM 5444 C CA . ALA B 1 46 ? 8.023 -20.875 21.828 1 95.12 46 ALA B CA 1
ATOM 5445 C C . ALA B 1 46 ? 9.305 -20.156 22.219 1 95.12 46 ALA B C 1
ATOM 5447 O O . ALA B 1 46 ? 10.141 -19.859 21.359 1 95.12 46 ALA B O 1
ATOM 5448 N N . ASP B 1 47 ? 9.531 -19.859 23.438 1 91.44 47 ASP B N 1
ATOM 5449 C CA . ASP B 1 47 ? 10.664 -19.047 23.875 1 91.44 47 ASP B CA 1
ATOM 5450 C C . ASP B 1 47 ? 11.984 -19.781 23.625 1 91.44 47 ASP B C 1
ATOM 5452 O O . ASP B 1 47 ? 12.945 -19.172 23.141 1 91.44 47 ASP B O 1
ATOM 5456 N N . ALA B 1 48 ? 12.031 -21.062 24.016 1 92.81 48 ALA B N 1
ATOM 5457 C CA . ALA B 1 48 ? 13.227 -21.859 23.734 1 92.81 48 ALA B CA 1
ATOM 5458 C C . ALA B 1 48 ? 13.5 -21.922 22.234 1 92.81 48 ALA B C 1
ATOM 5460 O O . ALA B 1 48 ? 14.648 -21.812 21.812 1 92.81 48 ALA B O 1
ATOM 5461 N N . LEU B 1 49 ? 12.445 -22.125 21.484 1 96 49 LEU B N 1
ATOM 5462 C CA . LEU B 1 49 ? 12.578 -22.172 20.047 1 96 49 LEU B CA 1
ATOM 5463 C C . LEU B 1 49 ? 13.148 -20.859 19.5 1 96 49 LEU B C 1
ATOM 5465 O O . LEU B 1 49 ? 14.031 -20.875 18.641 1 96 49 LEU B O 1
ATOM 5469 N N . ILE B 1 50 ? 12.641 -19.703 20 1 94.81 50 ILE B N 1
ATOM 5470 C CA . ILE B 1 50 ? 13.086 -18.391 19.531 1 94.81 50 ILE B CA 1
ATOM 5471 C C . ILE B 1 50 ? 14.586 -18.25 19.766 1 94.81 50 ILE B C 1
ATOM 5473 O O . ILE B 1 50 ? 15.305 -17.719 18.906 1 94.81 50 ILE B O 1
ATOM 5477 N N . GLY B 1 51 ? 15.109 -18.703 20.922 1 91.56 51 GLY B N 1
ATOM 5478 C CA . GLY B 1 51 ? 16.547 -18.688 21.172 1 91.56 51 GLY B CA 1
ATOM 5479 C C . GLY B 1 51 ? 17.328 -19.484 20.141 1 91.56 51 GLY B C 1
ATOM 5480 O O . GLY B 1 51 ? 18.359 -19.031 19.656 1 91.56 51 GLY B O 1
ATOM 5481 N N . GLU B 1 52 ? 16.828 -20.672 19.812 1 94.44 52 GLU B N 1
ATOM 5482 C CA . GLU B 1 52 ? 17.469 -21.516 18.812 1 94.44 52 GLU B CA 1
ATOM 5483 C C . GLU B 1 52 ? 17.438 -20.859 17.422 1 94.44 52 GLU B C 1
ATOM 5485 O O . GLU B 1 52 ? 18.406 -20.938 16.672 1 94.44 52 GLU B O 1
ATOM 5490 N N . LEU B 1 53 ? 16.312 -20.266 17.172 1 96.88 53 LEU B N 1
ATOM 5491 C CA . LEU B 1 53 ? 16.141 -19.625 15.859 1 96.88 53 LEU B CA 1
ATOM 5492 C C . LEU B 1 53 ? 17.109 -18.453 15.703 1 96.88 53 LEU B C 1
ATOM 5494 O O . LEU B 1 53 ? 17.594 -18.188 14.602 1 96.88 53 LEU B O 1
ATOM 5498 N N . LEU B 1 54 ? 17.328 -17.688 16.797 1 94.62 54 LEU B N 1
ATOM 5499 C CA . LEU B 1 54 ? 18.25 -16.578 16.734 1 94.62 54 LEU B CA 1
ATOM 5500 C C . LEU B 1 54 ? 19.641 -17.047 16.297 1 94.62 54 LEU B C 1
ATOM 5502 O O . LEU B 1 54 ? 20.297 -16.375 15.484 1 94.62 54 LEU B O 1
ATOM 5506 N N . GLU B 1 55 ? 20.062 -18.219 16.75 1 93.44 55 GLU B N 1
ATOM 5507 C CA . GLU B 1 55 ? 21.359 -18.781 16.344 1 93.44 55 GLU B CA 1
ATOM 5508 C C . GLU B 1 55 ? 21.359 -19.141 14.867 1 93.44 55 GLU B C 1
ATOM 5510 O O . GLU B 1 55 ? 22.328 -18.859 14.164 1 93.44 55 GLU B O 1
ATOM 5515 N N . VAL B 1 56 ? 20.25 -19.734 14.445 1 96.94 56 VAL B N 1
ATOM 5516 C CA . VAL B 1 56 ? 20.109 -20.109 13.039 1 96.94 56 VAL B CA 1
ATOM 5517 C C . VAL B 1 56 ? 20.172 -18.844 12.172 1 96.94 56 VAL B C 1
ATOM 5519 O O . VAL B 1 56 ? 20.875 -18.828 11.164 1 96.94 56 VAL B O 1
ATOM 5522 N N . MET B 1 57 ? 19.484 -17.781 12.547 1 97.56 57 MET B N 1
ATOM 5523 C CA . MET B 1 57 ? 19.391 -16.547 11.766 1 97.56 57 MET B CA 1
ATOM 5524 C C . MET B 1 57 ? 20.734 -15.82 11.742 1 97.56 57 MET B C 1
ATOM 5526 O O . MET B 1 57 ? 21.156 -15.312 10.703 1 97.56 57 MET B O 1
ATOM 5530 N N . LEU B 1 58 ? 21.422 -15.844 12.906 1 95.5 58 LEU B N 1
ATOM 5531 C CA . LEU B 1 58 ? 22.719 -15.195 12.984 1 95.5 58 LEU B CA 1
ATOM 5532 C C . LEU B 1 58 ? 23.734 -15.891 12.07 1 95.5 58 LEU B C 1
ATOM 5534 O O . LEU B 1 58 ? 24.469 -15.227 11.336 1 95.5 58 LEU B O 1
ATOM 5538 N N . HIS B 1 59 ? 23.75 -17.203 12.141 1 95.75 59 HIS B N 1
ATOM 5539 C CA . HIS B 1 59 ? 24.641 -17.969 11.281 1 95.75 59 HIS B CA 1
ATOM 5540 C C . HIS B 1 59 ? 24.375 -17.703 9.805 1 95.75 59 HIS B C 1
ATOM 5542 O O . HIS B 1 59 ? 25.297 -17.453 9.031 1 95.75 59 HIS B O 1
ATOM 5548 N N . ALA B 1 60 ? 23.109 -17.766 9.461 1 98 60 ALA B N 1
ATOM 5549 C CA . ALA B 1 60 ? 22.703 -17.547 8.07 1 98 60 ALA B CA 1
ATOM 5550 C C . ALA B 1 60 ? 23.047 -16.125 7.621 1 98 60 ALA B C 1
ATOM 5552 O O . ALA B 1 60 ? 23.5 -15.914 6.488 1 98 60 ALA B O 1
ATOM 5553 N N . TYR B 1 61 ? 22.812 -15.109 8.484 1 97.31 61 TYR B N 1
ATOM 5554 C CA . TYR B 1 61 ? 23.125 -13.727 8.148 1 97.31 61 TYR B CA 1
ATOM 5555 C C . TYR B 1 61 ? 24.609 -13.562 7.859 1 97.31 61 TYR B C 1
ATOM 5557 O O . TYR B 1 61 ? 25 -12.906 6.887 1 97.31 61 TYR B O 1
ATOM 5565 N N . HIS B 1 62 ? 25.484 -14.195 8.688 1 95.5 62 HIS B N 1
ATOM 5566 C CA . HIS B 1 62 ? 26.922 -14.117 8.523 1 95.5 62 HIS B CA 1
ATOM 5567 C C . HIS B 1 62 ? 27.375 -14.797 7.234 1 95.5 62 HIS B C 1
ATOM 5569 O O . HIS B 1 62 ? 28.312 -14.344 6.578 1 95.5 62 HIS B O 1
ATOM 5575 N N . ALA B 1 63 ? 26.641 -15.844 6.926 1 96.56 63 ALA B N 1
ATOM 5576 C CA . ALA B 1 63 ? 27.047 -16.641 5.77 1 96.56 63 ALA B CA 1
ATOM 5577 C C . ALA B 1 63 ? 26.5 -16.047 4.477 1 96.56 63 ALA B C 1
ATOM 5579 O O . ALA B 1 63 ? 26.859 -16.484 3.383 1 96.56 63 ALA B O 1
ATOM 5580 N N . ARG B 1 64 ? 25.625 -15.086 4.52 1 97.5 64 ARG B N 1
ATOM 5581 C CA . ARG B 1 64 ? 24.953 -14.562 3.334 1 97.5 64 ARG B CA 1
ATOM 5582 C C . ARG B 1 64 ? 25.922 -13.781 2.453 1 97.5 64 ARG B C 1
ATOM 5584 O O . ARG B 1 64 ? 26.594 -12.867 2.93 1 97.5 64 ARG B O 1
ATOM 5591 N N . PRO B 1 65 ? 25.969 -14.062 1.188 1 97.06 65 PRO B N 1
ATOM 5592 C CA . PRO B 1 65 ? 26.906 -13.414 0.266 1 97.06 65 PRO B CA 1
ATOM 5593 C C . PRO B 1 65 ? 26.609 -11.922 0.092 1 97.06 65 PRO B C 1
ATOM 5595 O O . PRO B 1 65 ? 25.453 -11.492 0.211 1 97.06 65 PRO B O 1
ATOM 5598 N N . ALA B 1 66 ? 27.625 -11.188 -0.228 1 94.69 66 ALA B N 1
ATOM 5599 C CA . ALA B 1 66 ? 27.547 -9.734 -0.321 1 94.69 66 ALA B CA 1
ATOM 5600 C C . ALA B 1 66 ? 26.562 -9.305 -1.396 1 94.69 66 ALA B C 1
ATOM 5602 O O . ALA B 1 66 ? 25.828 -8.32 -1.221 1 94.69 66 ALA B O 1
ATOM 5603 N N . ASP B 1 67 ? 26.594 -9.992 -2.488 1 95.75 67 ASP B N 1
ATOM 5604 C CA . ASP B 1 67 ? 25.703 -9.617 -3.584 1 95.75 67 ASP B CA 1
ATOM 5605 C C . ASP B 1 67 ? 24.234 -9.828 -3.201 1 95.75 67 ASP B C 1
ATOM 5607 O O . ASP B 1 67 ? 23.359 -9.094 -3.664 1 95.75 67 ASP B O 1
ATOM 5611 N N . LEU B 1 68 ? 23.953 -10.836 -2.377 1 98 68 LEU B N 1
ATOM 5612 C CA . LEU B 1 68 ? 22.594 -11.062 -1.902 1 98 68 LEU B CA 1
ATOM 5613 C C . LEU B 1 68 ? 22.219 -10.039 -0.833 1 98 68 LEU B C 1
ATOM 5615 O O . LEU B 1 68 ? 21.047 -9.625 -0.739 1 98 68 LEU B O 1
ATOM 5619 N N . LYS B 1 69 ? 23.156 -9.617 0.042 1 96.56 69 LYS B N 1
ATOM 5620 C CA . LYS B 1 69 ? 22.906 -8.516 0.968 1 96.56 69 LYS B CA 1
ATOM 5621 C C . LYS B 1 69 ? 22.578 -7.23 0.216 1 96.56 69 LYS B C 1
ATOM 5623 O O . LYS B 1 69 ? 21.703 -6.465 0.641 1 96.56 69 LYS B O 1
ATOM 5628 N N . ARG B 1 70 ? 23.312 -7.023 -0.894 1 95.56 70 ARG B N 1
ATOM 5629 C CA . ARG B 1 70 ? 23 -5.879 -1.748 1 95.56 70 ARG B CA 1
ATOM 5630 C C . ARG B 1 70 ? 21.578 -5.973 -2.291 1 95.56 70 ARG B C 1
ATOM 5632 O O . ARG B 1 70 ? 20.844 -4.977 -2.316 1 95.56 70 ARG B O 1
ATOM 5639 N N . LEU B 1 71 ? 21.172 -7.133 -2.744 1 97.62 71 LEU B N 1
ATOM 5640 C CA . LEU B 1 71 ? 19.812 -7.352 -3.234 1 97.62 71 LEU B CA 1
ATOM 5641 C C . LEU B 1 71 ? 18.781 -7.059 -2.145 1 97.62 71 LEU B C 1
ATOM 5643 O O . LEU B 1 71 ? 17.719 -6.5 -2.424 1 97.62 71 LEU B O 1
ATOM 5647 N N . ASP B 1 72 ? 19.141 -7.477 -0.882 1 97.69 72 ASP B N 1
ATOM 5648 C CA . ASP B 1 72 ? 18.25 -7.188 0.245 1 97.69 72 ASP B CA 1
ATOM 5649 C C . ASP B 1 72 ? 17.984 -5.691 0.368 1 97.69 72 ASP B C 1
ATOM 5651 O O . ASP B 1 72 ? 16.844 -5.266 0.496 1 97.69 72 ASP B O 1
ATOM 5655 N N . GLU B 1 73 ? 19 -4.883 0.282 1 96.31 73 GLU B N 1
ATOM 5656 C CA . GLU B 1 73 ? 18.859 -3.432 0.377 1 96.31 73 GLU B CA 1
ATOM 5657 C C . GLU B 1 73 ? 18.078 -2.873 -0.804 1 96.31 73 GLU B C 1
ATOM 5659 O O . GLU B 1 73 ? 17.203 -2.025 -0.627 1 96.31 73 GLU B O 1
ATOM 5664 N N . ALA B 1 74 ? 18.375 -3.357 -1.988 1 96.69 74 ALA B N 1
ATOM 5665 C CA . ALA B 1 74 ? 17.688 -2.904 -3.195 1 96.69 74 ALA B CA 1
ATOM 5666 C C . ALA B 1 74 ? 16.188 -3.16 -3.1 1 96.69 74 ALA B C 1
ATOM 5668 O O . ALA B 1 74 ? 15.383 -2.297 -3.455 1 96.69 74 ALA B O 1
ATOM 5669 N N . ARG B 1 75 ? 15.844 -4.289 -2.602 1 96.94 75 ARG B N 1
ATOM 5670 C CA . ARG B 1 75 ? 14.438 -4.656 -2.578 1 96.94 75 ARG B CA 1
ATOM 5671 C C . ARG B 1 75 ? 13.703 -3.951 -1.441 1 96.94 75 ARG B C 1
ATOM 5673 O O . ARG B 1 75 ? 12.484 -3.748 -1.51 1 96.94 75 ARG B O 1
ATOM 5680 N N . LEU B 1 76 ? 14.422 -3.584 -0.358 1 96.38 76 LEU B N 1
ATOM 5681 C CA . LEU B 1 76 ? 13.805 -2.758 0.673 1 96.38 76 LEU B CA 1
ATOM 5682 C C . LEU B 1 76 ? 13.391 -1.403 0.107 1 96.38 76 LEU B C 1
ATOM 5684 O O . LEU B 1 76 ? 12.43 -0.793 0.583 1 96.38 76 LEU B O 1
ATOM 5688 N N . LEU B 1 77 ? 14.086 -0.939 -1.022 1 96.69 77 LEU B N 1
ATOM 5689 C CA . LEU B 1 77 ? 13.766 0.32 -1.683 1 96.69 77 LEU B CA 1
ATOM 5690 C C . LEU B 1 77 ? 12.602 0.141 -2.654 1 96.69 77 LEU B C 1
ATOM 5692 O O . LEU B 1 77 ? 12 1.122 -3.098 1 96.69 77 LEU B O 1
ATOM 5696 N N . ARG B 1 78 ? 12.266 -1.14 -2.996 1 95.31 78 ARG B N 1
ATOM 5697 C CA . ARG B 1 78 ? 11.195 -1.485 -3.926 1 95.31 78 ARG B CA 1
ATOM 5698 C C . ARG B 1 78 ? 10.344 -2.631 -3.381 1 95.31 78 ARG B C 1
ATOM 5700 O O . ARG B 1 78 ? 10.336 -3.727 -3.947 1 95.31 78 ARG B O 1
ATOM 5707 N N . PRO B 1 79 ? 9.609 -2.322 -2.354 1 93.75 79 PRO B N 1
ATOM 5708 C CA . PRO B 1 79 ? 8.852 -3.414 -1.731 1 93.75 79 PRO B CA 1
ATOM 5709 C C . PRO B 1 79 ? 7.82 -4.031 -2.672 1 93.75 79 PRO B C 1
ATOM 5711 O O . PRO B 1 79 ? 7.301 -5.113 -2.396 1 93.75 79 PRO B O 1
ATOM 5714 N N . ASP B 1 80 ? 7.473 -3.359 -3.816 1 95.62 80 ASP B N 1
ATOM 5715 C CA . ASP B 1 80 ? 6.488 -3.863 -4.77 1 95.62 80 ASP B CA 1
ATOM 5716 C C . ASP B 1 80 ? 7.168 -4.551 -5.949 1 95.62 80 ASP B C 1
ATOM 5718 O O . ASP B 1 80 ? 6.574 -4.695 -7.02 1 95.62 80 ASP B O 1
ATOM 5722 N N . TRP B 1 81 ? 8.438 -4.98 -5.809 1 96.81 81 TRP B N 1
ATOM 5723 C CA . TRP B 1 81 ? 9.258 -5.5 -6.902 1 96.81 81 TRP B CA 1
ATOM 5724 C C . TRP B 1 81 ? 8.57 -6.684 -7.578 1 96.81 81 TRP B C 1
ATOM 5726 O O . TRP B 1 81 ? 8.75 -6.914 -8.773 1 96.81 81 TRP B O 1
ATOM 5736 N N . LEU B 1 82 ? 7.723 -7.406 -6.84 1 97.81 82 LEU B N 1
ATOM 5737 C CA . LEU B 1 82 ? 7.082 -8.609 -7.355 1 97.81 82 LEU B CA 1
ATOM 5738 C C . LEU B 1 82 ? 5.73 -8.281 -7.98 1 97.81 82 LEU B C 1
ATOM 5740 O O . LEU B 1 82 ? 5.016 -9.18 -8.438 1 97.81 82 LEU B O 1
ATOM 5744 N N . GLN B 1 83 ? 5.344 -7.016 -8.062 1 97.81 83 GLN B N 1
ATOM 5745 C CA . GLN B 1 83 ? 3.979 -6.645 -8.422 1 97.81 83 GLN B CA 1
ATOM 5746 C C . GLN B 1 83 ? 3.938 -5.902 -9.75 1 97.81 83 GLN B C 1
ATOM 5748 O O . GLN B 1 83 ? 2.863 -5.695 -10.32 1 97.81 83 GLN B O 1
ATOM 5753 N N . GLY B 1 84 ? 5.066 -5.539 -10.328 1 96.94 84 GLY B N 1
ATOM 5754 C CA . GLY B 1 84 ? 5.105 -4.707 -11.523 1 96.94 84 GLY B CA 1
ATOM 5755 C C . GLY B 1 84 ? 4.664 -5.438 -12.773 1 96.94 84 GLY B C 1
ATOM 5756 O O . GLY B 1 84 ? 4.809 -6.66 -12.875 1 96.94 84 GLY B O 1
ATOM 5757 N N . PRO B 1 85 ? 4.16 -4.656 -13.734 1 97.25 85 PRO B N 1
ATOM 5758 C CA . PRO B 1 85 ? 3.727 -5.277 -14.992 1 97.25 85 PRO B CA 1
ATOM 5759 C C . PRO B 1 85 ? 4.883 -5.914 -15.766 1 97.25 85 PRO B C 1
ATOM 5761 O O . PRO B 1 85 ? 4.652 -6.723 -16.672 1 97.25 85 PRO B O 1
ATOM 5764 N N . GLU B 1 86 ? 6.117 -5.551 -15.422 1 96.75 86 GLU B N 1
ATOM 5765 C CA . GLU B 1 86 ? 7.289 -6.102 -16.094 1 96.75 86 GLU B CA 1
ATOM 5766 C C . GLU B 1 86 ? 7.617 -7.5 -15.57 1 96.75 86 GLU B C 1
ATOM 5768 O O . GLU B 1 86 ? 8.422 -8.219 -16.156 1 96.75 86 GLU B O 1
ATOM 5773 N N . MET B 1 87 ? 7.039 -7.895 -14.422 1 97.81 87 MET B N 1
ATOM 5774 C CA . MET B 1 87 ? 7.273 -9.219 -13.867 1 97.81 87 MET B CA 1
ATOM 5775 C C . MET B 1 87 ? 6.582 -10.297 -14.703 1 97.81 87 MET B C 1
ATOM 5777 O O . MET B 1 87 ? 5.359 -10.266 -14.859 1 97.81 87 MET B O 1
ATOM 5781 N N . VAL B 1 88 ? 7.297 -11.188 -15.289 1 98.25 88 VAL B N 1
ATOM 5782 C CA . VAL B 1 88 ? 6.816 -12.32 -16.078 1 98.25 88 VAL B CA 1
ATOM 5783 C C . VAL B 1 88 ? 7.547 -13.586 -15.648 1 98.25 88 VAL B C 1
ATOM 5785 O O . VAL B 1 88 ? 8.781 -13.633 -15.641 1 98.25 88 VAL B O 1
ATOM 5788 N N . GLY B 1 89 ? 6.781 -14.57 -15.336 1 98.62 89 GLY B N 1
ATOM 5789 C CA . GLY B 1 89 ? 7.359 -15.828 -14.891 1 98.62 89 GLY B CA 1
ATOM 5790 C C . GLY B 1 89 ? 7.449 -16.875 -15.984 1 98.62 89 GLY B C 1
ATOM 5791 O O . GLY B 1 89 ? 6.688 -16.828 -16.953 1 98.62 89 GLY B O 1
ATOM 5792 N N . TYR B 1 90 ? 8.375 -17.688 -15.859 1 98.75 90 TYR B N 1
ATOM 5793 C CA . TYR B 1 90 ? 8.547 -18.906 -16.656 1 98.75 90 TYR B CA 1
ATOM 5794 C C . TYR B 1 90 ? 8.75 -20.125 -15.75 1 98.75 90 TYR B C 1
ATOM 5796 O O . TYR B 1 90 ? 9.477 -20.047 -14.75 1 98.75 90 TYR B O 1
ATOM 5804 N N . VAL B 1 91 ? 8.055 -21.203 -15.977 1 98.69 91 VAL B N 1
ATOM 5805 C CA . VAL B 1 91 ? 8.086 -22.406 -15.148 1 98.69 91 VAL B CA 1
ATOM 5806 C C . VAL B 1 91 ? 8.547 -23.594 -15.984 1 98.69 91 VAL B C 1
ATOM 5808 O O . VAL B 1 91 ? 7.977 -23.875 -17.047 1 98.69 91 VAL B O 1
ATOM 5811 N N . ALA B 1 92 ? 9.562 -24.297 -15.5 1 98.19 92 ALA B N 1
ATOM 5812 C CA . ALA B 1 92 ? 10.102 -25.375 -16.312 1 98.19 92 ALA B CA 1
ATOM 5813 C C . ALA B 1 92 ? 10.828 -26.406 -15.453 1 98.19 92 ALA B C 1
ATOM 5815 O O . ALA B 1 92 ? 11.359 -26.062 -14.391 1 98.19 92 ALA B O 1
ATOM 5816 N N . TYR B 1 93 ? 10.828 -27.672 -15.898 1 97.62 93 TYR B N 1
ATOM 5817 C CA . TYR B 1 93 ? 11.766 -28.672 -15.398 1 97.62 93 TYR B CA 1
ATOM 5818 C C . TYR B 1 93 ? 13.148 -28.469 -16 1 97.62 93 TYR B C 1
ATOM 5820 O O . TYR B 1 93 ? 13.289 -28.344 -17.219 1 97.62 93 TYR B O 1
ATOM 5828 N N . VAL B 1 94 ? 14.125 -28.5 -15.195 1 98.25 94 VAL B N 1
ATOM 5829 C CA . VAL B 1 94 ? 15.492 -28.25 -15.633 1 98.25 94 VAL B CA 1
ATOM 5830 C C . VAL B 1 94 ? 15.883 -29.234 -16.734 1 98.25 94 VAL B C 1
ATOM 5832 O O . VAL B 1 94 ? 16.375 -28.828 -17.797 1 98.25 94 VAL B O 1
ATOM 5835 N N . ASP B 1 95 ? 15.664 -30.516 -16.531 1 96.44 95 ASP B N 1
ATOM 5836 C CA . ASP B 1 95 ? 16.078 -31.578 -17.453 1 96.44 95 ASP B CA 1
ATOM 5837 C C . ASP B 1 95 ? 15.297 -31.484 -18.766 1 96.44 95 ASP B C 1
ATOM 5839 O O . ASP B 1 95 ? 15.844 -31.75 -19.844 1 96.44 95 ASP B O 1
ATOM 5843 N N . ARG B 1 96 ? 14.039 -31.062 -18.656 1 96.31 96 ARG B N 1
ATOM 5844 C CA . ARG B 1 96 ? 13.203 -30.969 -19.844 1 96.31 96 ARG B CA 1
ATOM 5845 C C . ARG B 1 96 ? 13.539 -29.703 -20.641 1 96.31 96 ARG B C 1
ATOM 5847 O O . ARG B 1 96 ? 13.461 -29.719 -21.875 1 96.31 96 ARG B O 1
ATOM 5854 N N . PHE B 1 97 ? 13.922 -28.641 -19.984 1 98.06 97 PHE B N 1
ATOM 5855 C CA . PHE B 1 97 ? 14.195 -27.359 -20.609 1 98.06 97 PHE B CA 1
ATOM 5856 C C . PHE B 1 97 ? 15.555 -27.375 -21.297 1 98.06 97 PHE B C 1
ATOM 5858 O O . PHE B 1 97 ? 15.68 -26.953 -22.453 1 98.06 97 PHE B O 1
ATOM 5865 N N . ALA B 1 98 ? 16.562 -27.922 -20.516 1 98.06 98 ALA B N 1
ATOM 5866 C CA . ALA B 1 98 ? 17.906 -27.781 -21.078 1 98.06 98 ALA B CA 1
ATOM 5867 C C . ALA B 1 98 ? 18.844 -28.875 -20.547 1 98.06 98 ALA B C 1
ATOM 5869 O O . ALA B 1 98 ? 20.062 -28.719 -20.578 1 98.06 98 ALA B O 1
ATOM 5870 N N . GLY B 1 99 ? 18.375 -29.844 -19.922 1 97.56 99 GLY B N 1
ATOM 5871 C CA . GLY B 1 99 ? 19.172 -31 -19.5 1 97.56 99 GLY B CA 1
ATOM 5872 C C . GLY B 1 99 ? 19.766 -30.828 -18.109 1 97.56 99 GLY B C 1
ATOM 5873 O O . GLY B 1 99 ? 19.531 -31.641 -17.219 1 97.56 99 GLY B O 1
ATOM 5874 N N . THR B 1 100 ? 20.547 -29.781 -17.938 1 98.38 100 THR B N 1
ATOM 5875 C CA . THR B 1 100 ? 21.25 -29.547 -16.672 1 98.38 100 THR B CA 1
ATOM 5876 C C . THR B 1 100 ? 21.125 -28.078 -16.266 1 98.38 100 THR B C 1
ATOM 5878 O O . THR B 1 100 ? 20.641 -27.25 -17.047 1 98.38 100 THR B O 1
ATOM 5881 N N . LEU B 1 101 ? 21.594 -27.828 -15.039 1 98.69 101 LEU B N 1
ATOM 5882 C CA . LEU B 1 101 ? 21.625 -26.438 -14.578 1 98.69 101 LEU B CA 1
ATOM 5883 C C . LEU B 1 101 ? 22.531 -25.594 -15.461 1 98.69 101 LEU B C 1
ATOM 5885 O O . LEU B 1 101 ? 22.188 -24.453 -15.797 1 98.69 101 LEU B O 1
ATOM 5889 N N . ARG B 1 102 ? 23.625 -26.125 -15.836 1 98.31 102 ARG B N 1
ATOM 5890 C CA . ARG B 1 102 ? 24.516 -25.422 -16.766 1 98.31 102 ARG B CA 1
ATOM 5891 C C . ARG B 1 102 ? 23.828 -25.172 -18.109 1 98.31 102 ARG B C 1
ATOM 5893 O O . ARG B 1 102 ? 24 -24.125 -18.719 1 98.31 102 ARG B O 1
ATOM 5900 N N . GLY B 1 103 ? 23.094 -26.219 -18.547 1 98.38 103 GLY B N 1
ATOM 5901 C CA . GLY B 1 103 ? 22.328 -26.078 -19.766 1 98.38 103 GLY B CA 1
ATOM 5902 C C . GLY B 1 103 ? 21.328 -24.938 -19.703 1 98.38 103 GLY B C 1
ATOM 5903 O O . GLY B 1 103 ? 21.141 -24.203 -20.688 1 98.38 103 GLY B O 1
ATOM 5904 N N . VAL B 1 104 ? 20.672 -24.766 -18.594 1 98.69 104 VAL B N 1
ATOM 5905 C CA . VAL B 1 104 ? 19.75 -23.656 -18.406 1 98.69 104 VAL B CA 1
ATOM 5906 C C . VAL B 1 104 ? 20.484 -22.328 -18.562 1 98.69 104 VAL B C 1
ATOM 5908 O O . VAL B 1 104 ? 20 -21.406 -19.219 1 98.69 104 VAL B O 1
ATOM 5911 N N . GLY B 1 105 ? 21.672 -22.234 -17.969 1 98.38 105 GLY B N 1
ATOM 5912 C CA . GLY B 1 105 ? 22.5 -21.047 -18.094 1 98.38 105 GLY B CA 1
ATOM 5913 C C . GLY B 1 105 ? 22.797 -20.672 -19.531 1 98.38 105 GLY B C 1
ATOM 5914 O O . GLY B 1 105 ? 22.875 -19.484 -19.875 1 98.38 105 GLY B O 1
ATOM 5915 N N . GLU B 1 106 ? 22.891 -21.688 -20.344 1 97.94 106 GLU B N 1
ATOM 5916 C CA . GLU B 1 106 ? 23.234 -21.484 -21.75 1 97.94 106 GLU B CA 1
ATOM 5917 C C . GLU B 1 106 ? 22.016 -21.016 -22.547 1 97.94 106 GLU B C 1
ATOM 5919 O O . GLU B 1 106 ? 22.141 -20.578 -23.688 1 97.94 106 GLU B O 1
ATOM 5924 N N . ARG B 1 107 ? 20.828 -21.078 -21.953 1 97.81 107 ARG B N 1
ATOM 5925 C CA . ARG B 1 107 ? 19.609 -20.734 -22.656 1 97.81 107 ARG B CA 1
ATOM 5926 C C . ARG B 1 107 ? 19 -19.453 -22.094 1 97.81 107 ARG B C 1
ATOM 5928 O O . ARG B 1 107 ? 17.844 -19.141 -22.375 1 97.81 107 ARG B O 1
ATOM 5935 N N . LEU B 1 108 ? 19.719 -18.656 -21.297 1 98.06 108 LEU B N 1
ATOM 5936 C CA . LEU B 1 108 ? 19.156 -17.516 -20.609 1 98.06 108 LEU B CA 1
ATOM 5937 C C . LEU B 1 108 ? 18.797 -16.406 -21.594 1 98.06 108 LEU B C 1
ATOM 5939 O O . LEU B 1 108 ? 17.875 -15.633 -21.344 1 98.06 108 LEU B O 1
ATOM 5943 N N . GLU B 1 109 ? 19.516 -16.266 -22.688 1 97.56 109 GLU B N 1
ATOM 5944 C CA . GLU B 1 109 ? 19.188 -15.273 -23.703 1 97.56 109 GLU B CA 1
ATOM 5945 C C . GLU B 1 109 ? 17.766 -15.484 -24.219 1 97.56 109 GLU B C 1
ATOM 5947 O O . GLU B 1 109 ? 17.062 -14.516 -24.547 1 97.56 109 GLU B O 1
ATOM 5952 N N . TYR B 1 110 ? 17.391 -16.734 -24.391 1 97.88 110 TYR B N 1
ATOM 5953 C CA . TYR B 1 110 ? 16.031 -17.062 -24.828 1 97.88 110 TYR B CA 1
ATOM 5954 C C . TYR B 1 110 ? 15 -16.516 -23.859 1 97.88 110 TYR B C 1
ATOM 5956 O O . TYR B 1 110 ? 14.031 -15.867 -24.266 1 97.88 110 TYR B O 1
ATOM 5964 N N . LEU B 1 111 ? 15.219 -16.734 -22.516 1 98.12 111 LEU B N 1
ATOM 5965 C CA . LEU B 1 111 ? 14.305 -16.266 -21.484 1 98.12 111 LEU B CA 1
ATOM 5966 C C . LEU B 1 111 ? 14.266 -14.75 -21.438 1 98.12 111 LEU B C 1
ATOM 5968 O O . LEU B 1 111 ? 13.188 -14.156 -21.297 1 98.12 111 LEU B O 1
ATOM 5972 N N . GLU B 1 112 ? 15.43 -14.148 -21.562 1 97.19 112 GLU B N 1
ATOM 5973 C CA . GLU B 1 112 ? 15.5 -12.695 -21.609 1 97.19 112 GLU B CA 1
ATOM 5974 C C . GLU B 1 112 ? 14.703 -12.141 -22.797 1 97.19 112 GLU B C 1
ATOM 5976 O O . GLU B 1 112 ? 14.031 -11.117 -22.672 1 97.19 112 GLU B O 1
ATOM 5981 N N . GLY B 1 113 ? 14.852 -12.82 -23.906 1 96.19 113 GLY B N 1
ATOM 5982 C CA . GLY B 1 113 ? 14.125 -12.406 -25.094 1 96.19 113 GLY B CA 1
ATOM 5983 C C . GLY B 1 113 ? 12.617 -12.438 -24.922 1 96.19 113 GLY B C 1
ATOM 5984 O O . GLY B 1 113 ? 11.898 -11.641 -25.531 1 96.19 113 GLY B O 1
ATOM 5985 N N . LEU B 1 114 ? 12.117 -13.312 -24.062 1 96.94 114 LEU B N 1
ATOM 5986 C CA . LEU B 1 114 ? 10.695 -13.406 -23.766 1 96.94 114 LEU B CA 1
ATOM 5987 C C . LEU B 1 114 ? 10.289 -12.398 -22.688 1 96.94 114 LEU B C 1
ATOM 5989 O O . LEU B 1 114 ? 9.102 -12.234 -22.406 1 96.94 114 LEU B O 1
ATOM 5993 N N . GLY B 1 115 ? 11.273 -11.734 -22.094 1 97.31 115 GLY B N 1
ATOM 5994 C CA . GLY B 1 115 ? 11 -10.766 -21.047 1 97.31 115 GLY B CA 1
ATOM 5995 C C . GLY B 1 115 ? 10.812 -11.406 -19.688 1 97.31 115 GLY B C 1
ATOM 5996 O O . GLY B 1 115 ? 10.219 -10.797 -18.781 1 97.31 115 GLY B O 1
ATOM 5997 N N . VAL B 1 116 ? 11.336 -12.57 -19.469 1 98.38 116 VAL B N 1
ATOM 5998 C CA . VAL B 1 116 ? 11.172 -13.312 -18.219 1 98.38 116 VAL B CA 1
ATOM 5999 C C . VAL B 1 116 ? 12.008 -12.664 -17.125 1 98.38 116 VAL B C 1
ATOM 6001 O O . VAL B 1 116 ? 13.188 -12.352 -17.328 1 98.38 116 VAL B O 1
ATOM 6004 N N . THR B 1 117 ? 11.406 -12.414 -15.969 1 98.5 117 THR B N 1
ATOM 6005 C CA . THR B 1 117 ? 12.102 -11.836 -14.82 1 98.5 117 THR B CA 1
ATOM 6006 C C . THR B 1 117 ? 11.922 -12.711 -13.586 1 98.5 117 THR B C 1
ATOM 6008 O O . THR B 1 117 ? 12.344 -12.336 -12.484 1 98.5 117 THR B O 1
ATOM 6011 N N . TYR B 1 118 ? 11.32 -13.797 -13.688 1 98.56 118 TYR B N 1
ATOM 6012 C CA . TYR B 1 118 ? 10.953 -14.781 -12.68 1 98.56 118 TYR B CA 1
ATOM 6013 C C . TYR B 1 118 ? 11.039 -16.188 -13.234 1 98.56 118 TYR B C 1
ATOM 6015 O O . TYR B 1 118 ? 10.273 -16.562 -14.125 1 98.56 118 TYR B O 1
ATOM 6023 N N . LEU B 1 119 ? 12.008 -16.969 -12.797 1 98.88 119 LEU B N 1
ATOM 6024 C CA . LEU B 1 119 ? 12.172 -18.312 -13.32 1 98.88 119 LEU B CA 1
ATOM 6025 C C . LEU B 1 119 ? 11.93 -19.359 -12.227 1 98.88 119 LEU B C 1
ATOM 6027 O O . LEU B 1 119 ? 12.719 -19.453 -11.273 1 98.88 119 LEU B O 1
ATOM 6031 N N . HIS B 1 120 ? 10.906 -20.078 -12.352 1 98.81 120 HIS B N 1
ATOM 6032 C CA . HIS B 1 120 ? 10.578 -21.172 -11.445 1 98.81 120 HIS B CA 1
ATOM 6033 C C . HIS B 1 120 ? 11.086 -22.5 -11.977 1 98.81 120 HIS B C 1
ATOM 6035 O O . HIS B 1 120 ? 10.547 -23.031 -12.953 1 98.81 120 HIS B O 1
ATOM 6041 N N . LEU B 1 121 ? 12.125 -22.938 -11.383 1 98.69 121 LEU B N 1
ATOM 6042 C CA . LEU B 1 121 ? 12.609 -24.281 -11.695 1 98.69 121 LEU B CA 1
ATOM 6043 C C . LEU B 1 121 ? 11.922 -25.328 -10.82 1 98.69 121 LEU B C 1
ATOM 6045 O O . LEU B 1 121 ? 12.07 -25.312 -9.594 1 98.69 121 LEU B O 1
ATOM 6049 N N . LEU B 1 122 ? 11.164 -26.125 -11.461 1 97.69 122 LEU B N 1
ATOM 6050 C CA . LEU B 1 122 ? 10.406 -27.156 -10.742 1 97.69 122 LEU B CA 1
ATOM 6051 C C . LEU B 1 122 ? 11.344 -28.078 -9.984 1 97.69 122 LEU B C 1
ATOM 6053 O O . LEU B 1 122 ? 12.562 -27.875 -9.969 1 97.69 122 LEU B O 1
ATOM 6057 N N . PRO B 1 123 ? 10.852 -29 -9.164 1 94.69 123 PRO B N 1
ATOM 6058 C CA . PRO B 1 123 ? 11.695 -29.656 -8.172 1 94.69 123 PRO B CA 1
ATOM 6059 C C . PRO B 1 123 ? 13 -30.188 -8.773 1 94.69 123 PRO B C 1
ATOM 6061 O O . PRO B 1 123 ? 12.984 -30.969 -9.727 1 94.69 123 PRO B O 1
ATOM 6064 N N . LEU B 1 124 ? 14.062 -29.688 -8.195 1 97.31 124 LEU B N 1
ATOM 6065 C CA . LEU B 1 124 ? 15.375 -30.047 -8.711 1 97.31 124 LEU B CA 1
ATOM 6066 C C . LEU B 1 124 ? 16.281 -30.547 -7.594 1 97.31 124 LEU B C 1
ATOM 6068 O O . LEU B 1 124 ? 17.406 -30.984 -7.848 1 97.31 124 LEU B O 1
ATOM 6072 N N . LEU B 1 125 ? 15.828 -30.422 -6.32 1 97.56 125 LEU B N 1
ATOM 6073 C CA . LEU B 1 125 ? 16.578 -31.016 -5.219 1 97.56 125 LEU B CA 1
ATOM 6074 C C . LEU B 1 125 ? 16.516 -32.531 -5.262 1 97.56 125 LEU B C 1
ATOM 6076 O O . LEU B 1 125 ? 15.68 -33.094 -5.961 1 97.56 125 LEU B O 1
ATOM 6080 N N . ARG B 1 126 ? 17.391 -33.156 -4.508 1 97.38 126 ARG B N 1
ATOM 6081 C CA . ARG B 1 126 ? 17.578 -34.594 -4.66 1 97.38 126 ARG B CA 1
ATOM 6082 C C . ARG B 1 126 ? 16.344 -35.344 -4.176 1 97.38 126 ARG B C 1
ATOM 6084 O O . ARG B 1 126 ? 16.031 -35.375 -2.982 1 97.38 126 ARG B O 1
ATOM 6091 N N . PRO B 1 127 ? 15.648 -35.969 -5.082 1 96.25 127 PRO B N 1
ATOM 6092 C CA . PRO B 1 127 ? 14.516 -36.844 -4.695 1 96.25 127 PRO B CA 1
ATOM 6093 C C . PRO B 1 127 ? 14.93 -38.281 -4.398 1 96.25 127 PRO B C 1
ATOM 6095 O O . PRO B 1 127 ? 16.109 -38.625 -4.566 1 96.25 127 PRO B O 1
ATOM 6098 N N . ARG B 1 128 ? 14.07 -39.031 -3.885 1 94.88 128 ARG B N 1
ATOM 6099 C CA . ARG B 1 128 ? 14.344 -40.438 -3.783 1 94.88 128 ARG B CA 1
ATOM 6100 C C . ARG B 1 128 ? 14.562 -41.062 -5.164 1 94.88 128 ARG B C 1
ATOM 6102 O O . ARG B 1 128 ? 14.125 -40.5 -6.172 1 94.88 128 ARG B O 1
ATOM 6109 N N . ASP B 1 129 ? 15.133 -42.219 -5.188 1 90.25 129 ASP B N 1
ATOM 6110 C CA . ASP B 1 129 ? 15.297 -42.969 -6.434 1 90.25 129 ASP B CA 1
ATOM 6111 C C . ASP B 1 129 ? 13.984 -43.625 -6.871 1 90.25 129 ASP B C 1
ATOM 6113 O O . ASP B 1 129 ? 13.125 -43.906 -6.035 1 90.25 129 ASP B O 1
ATOM 6117 N N . GLY B 1 130 ? 13.828 -43.781 -8.141 1 84.69 130 GLY B N 1
ATOM 6118 C CA . GLY B 1 130 ? 12.609 -44.406 -8.641 1 84.69 130 GLY B CA 1
ATOM 6119 C C . GLY B 1 130 ? 11.445 -43.406 -8.742 1 84.69 130 GLY B C 1
ATOM 6120 O O . GLY B 1 130 ? 11.609 -42.312 -9.234 1 84.69 130 GLY B O 1
ATOM 6121 N N . GLU B 1 131 ? 10.289 -43.938 -8.367 1 83.69 131 GLU B N 1
ATOM 6122 C CA . GLU B 1 131 ? 9.109 -43.094 -8.383 1 83.69 131 GLU B CA 1
ATOM 6123 C C . GLU B 1 131 ? 9.188 -42.031 -7.301 1 83.69 131 GLU B C 1
ATOM 6125 O O . GLU B 1 131 ? 9.25 -42.344 -6.109 1 83.69 131 GLU B O 1
ATOM 6130 N N . ASN B 1 132 ? 9.195 -40.812 -7.684 1 90.06 132 ASN B N 1
ATOM 6131 C CA . ASN B 1 132 ? 9.406 -39.75 -6.707 1 90.06 132 ASN B CA 1
ATOM 6132 C C . ASN B 1 132 ? 8.43 -38.594 -6.91 1 90.06 132 ASN B C 1
ATOM 6134 O O . ASN B 1 132 ? 8.711 -37.469 -6.523 1 90.06 132 ASN B O 1
ATOM 6138 N N . ASP B 1 133 ? 7.312 -38.875 -7.711 1 89.19 133 ASP B N 1
ATOM 6139 C CA . ASP B 1 133 ? 6.234 -37.906 -7.891 1 89.19 133 ASP B CA 1
ATOM 6140 C C . ASP B 1 133 ? 6.734 -36.656 -8.586 1 89.19 133 ASP B C 1
ATOM 6142 O O . ASP B 1 133 ? 6.441 -35.531 -8.148 1 89.19 133 ASP B O 1
ATOM 6146 N N . GLY B 1 134 ? 7.5 -36.781 -9.609 1 87.75 134 GLY B N 1
ATOM 6147 C CA . GLY B 1 134 ? 8.016 -35.656 -10.383 1 87.75 134 GLY B CA 1
ATOM 6148 C C . GLY B 1 134 ? 9.055 -34.844 -9.625 1 87.75 134 GLY B C 1
ATOM 6149 O O . GLY B 1 134 ? 9.281 -33.688 -9.945 1 87.75 134 GLY B O 1
ATOM 6150 N N . GLY B 1 135 ? 9.648 -35.344 -8.539 1 91.44 135 GLY B N 1
ATOM 6151 C CA . GLY B 1 135 ? 10.695 -34.688 -7.777 1 91.44 135 GLY B CA 1
ATOM 6152 C C . GLY B 1 135 ? 10.227 -34.219 -6.41 1 91.44 135 GLY B C 1
ATOM 6153 O O . GLY B 1 135 ? 11.031 -33.719 -5.605 1 91.44 135 GLY B O 1
ATOM 6154 N N . TYR B 1 136 ? 8.961 -34.438 -6.047 1 94.56 136 TYR B N 1
ATOM 6155 C CA . TYR B 1 136 ? 8.383 -33.844 -4.836 1 94.56 136 TYR B CA 1
ATOM 6156 C C . TYR B 1 136 ? 8.57 -34.781 -3.645 1 94.56 136 TYR B C 1
ATOM 6158 O O . TYR B 1 136 ? 8.227 -34.438 -2.514 1 94.56 136 TYR B O 1
ATOM 6166 N N . ALA B 1 137 ? 9.078 -35.969 -3.861 1 96 137 ALA B N 1
ATOM 6167 C CA . ALA B 1 137 ? 9.531 -36.812 -2.775 1 96 137 ALA B CA 1
ATOM 6168 C C . ALA B 1 137 ? 11.008 -36.594 -2.471 1 96 137 ALA B C 1
ATOM 6170 O O . ALA B 1 137 ? 11.859 -37.406 -2.83 1 96 137 ALA B O 1
ATOM 6171 N N . VAL B 1 138 ? 11.258 -35.594 -1.712 1 97.75 138 VAL B N 1
ATOM 6172 C CA . VAL B 1 138 ? 12.609 -35.094 -1.547 1 97.75 138 VAL B CA 1
ATOM 6173 C C . VAL B 1 138 ? 13.367 -35.906 -0.514 1 97.75 138 VAL B C 1
ATOM 6175 O O . VAL B 1 138 ? 12.891 -36.094 0.607 1 97.75 138 VAL B O 1
ATOM 6178 N N . GLN B 1 139 ? 14.492 -36.375 -0.908 1 97.94 139 GLN B N 1
ATOM 6179 C CA . GLN B 1 139 ? 15.375 -37.125 -0.039 1 97.94 139 GLN B CA 1
ATOM 6180 C C . GLN B 1 139 ? 16.375 -36.219 0.673 1 97.94 139 GLN B C 1
ATOM 6182 O O . GLN B 1 139 ? 16.781 -36.531 1.799 1 97.94 139 GLN B O 1
ATOM 6187 N N . ASP B 1 140 ? 16.766 -35.219 -0.034 1 98.06 140 ASP B N 1
ATOM 6188 C CA . ASP B 1 140 ? 17.75 -34.281 0.518 1 98.06 140 ASP B CA 1
ATOM 6189 C C . ASP B 1 140 ? 17.516 -32.875 0.004 1 98.06 140 ASP B C 1
ATOM 6191 O O . ASP B 1 140 ? 17.703 -32.594 -1.185 1 98.06 140 ASP B O 1
ATOM 6195 N N . TYR B 1 141 ? 17.234 -31.953 0.926 1 97.69 141 TYR B N 1
ATOM 6196 C CA . TYR B 1 141 ? 16.938 -30.562 0.57 1 97.69 141 TYR B CA 1
ATOM 6197 C C . TYR B 1 141 ? 18.219 -29.797 0.267 1 97.69 141 TYR B C 1
ATOM 6199 O O . TYR B 1 141 ? 18.156 -28.688 -0.273 1 97.69 141 TYR B O 1
ATOM 6207 N N . ARG B 1 142 ? 19.344 -30.297 0.551 1 97.44 142 ARG B N 1
ATOM 6208 C CA . ARG B 1 142 ? 20.594 -29.531 0.513 1 97.44 142 ARG B CA 1
ATOM 6209 C C . ARG B 1 142 ? 21.438 -29.922 -0.688 1 97.44 142 ARG B C 1
ATOM 6211 O O . ARG B 1 142 ? 22.562 -29.453 -0.837 1 97.44 142 ARG B O 1
ATOM 6218 N N . SER B 1 143 ? 20.906 -30.797 -1.499 1 97.56 143 SER B N 1
ATOM 6219 C CA . SER B 1 143 ? 21.609 -31.188 -2.713 1 97.56 143 SER B CA 1
ATOM 6220 C C . SER B 1 143 ? 20.688 -31.188 -3.924 1 97.56 143 SER B C 1
ATOM 6222 O O . SER B 1 143 ? 19.469 -31.312 -3.777 1 97.56 143 SER B O 1
ATOM 6224 N N . VAL B 1 144 ? 21.312 -31.047 -5.066 1 97.81 144 VAL B N 1
ATOM 6225 C CA . VAL B 1 144 ? 20.609 -31.062 -6.34 1 97.81 144 VAL B CA 1
ATOM 6226 C C . VAL B 1 144 ? 20.609 -32.469 -6.918 1 97.81 144 VAL B C 1
ATOM 6228 O O . VAL B 1 144 ? 21.531 -33.25 -6.656 1 97.81 144 VAL B O 1
ATOM 6231 N N . ARG B 1 145 ? 19.547 -32.812 -7.605 1 96.56 145 ARG B N 1
ATOM 6232 C CA . ARG B 1 145 ? 19.547 -34.062 -8.367 1 96.56 145 ARG B CA 1
ATOM 6233 C C . ARG B 1 145 ? 20.859 -34.219 -9.133 1 96.56 145 ARG B C 1
ATOM 6235 O O . ARG B 1 145 ? 21.25 -33.312 -9.891 1 96.56 145 ARG B O 1
ATOM 6242 N N . PRO B 1 146 ? 21.469 -35.344 -9.008 1 95.62 146 PRO B N 1
ATOM 6243 C CA . PRO B 1 146 ? 22.844 -35.469 -9.523 1 95.62 146 PRO B CA 1
ATOM 6244 C C . PRO B 1 146 ? 22.922 -35.344 -11.039 1 95.62 146 PRO B C 1
ATOM 6246 O O . PRO B 1 146 ? 23.938 -34.906 -11.57 1 95.62 146 PRO B O 1
ATOM 6249 N N . ASP B 1 147 ? 21.891 -35.781 -11.758 1 96.19 147 ASP B N 1
ATOM 6250 C CA . ASP B 1 147 ? 21.906 -35.688 -13.211 1 96.19 147 ASP B CA 1
ATOM 6251 C C . ASP B 1 147 ? 21.781 -34.25 -13.688 1 96.19 147 ASP B C 1
ATOM 6253 O O . ASP B 1 147 ? 22.078 -33.938 -14.844 1 96.19 147 ASP B O 1
ATOM 6257 N N . LEU B 1 148 ? 21.375 -33.344 -12.812 1 98.19 148 LEU B N 1
ATOM 6258 C CA . LEU B 1 148 ? 21.172 -31.938 -13.188 1 98.19 148 LEU B CA 1
ATOM 6259 C C . LEU B 1 148 ? 22.422 -31.109 -12.875 1 98.19 148 LEU B C 1
ATOM 6261 O O . LEU B 1 148 ? 22.609 -30.031 -13.438 1 98.19 148 LEU B O 1
ATOM 6265 N N . GLY B 1 149 ? 23.172 -31.484 -11.898 1 98.25 149 GLY B N 1
ATOM 6266 C CA . GLY B 1 149 ? 24.344 -30.766 -11.445 1 98.25 149 GLY B CA 1
ATOM 6267 C C . GLY B 1 149 ? 24.531 -30.781 -9.938 1 98.25 149 GLY B C 1
ATOM 6268 O O . GLY B 1 149 ? 24.234 -31.797 -9.297 1 98.25 149 GLY B O 1
ATOM 6269 N N . THR B 1 150 ? 25.156 -29.734 -9.406 1 98.31 150 THR B N 1
ATOM 6270 C CA . THR B 1 150 ? 25.438 -29.625 -7.984 1 98.31 150 THR B CA 1
ATOM 6271 C C . THR B 1 150 ? 24.766 -28.375 -7.402 1 98.31 150 THR B C 1
ATOM 6273 O O . THR B 1 150 ? 24.234 -27.562 -8.141 1 98.31 150 THR B O 1
ATOM 6276 N N . ILE B 1 151 ? 24.844 -28.344 -6.129 1 98.06 151 ILE B N 1
ATOM 6277 C CA . ILE B 1 151 ? 24.297 -27.188 -5.449 1 98.06 151 ILE B CA 1
ATOM 6278 C C . ILE B 1 151 ? 25.094 -25.938 -5.816 1 98.06 151 ILE B C 1
ATOM 6280 O O . ILE B 1 151 ? 24.562 -24.828 -5.852 1 98.06 151 ILE B O 1
ATOM 6284 N N . ASP B 1 152 ? 26.375 -26.062 -6.117 1 98.12 152 ASP B N 1
ATOM 6285 C CA . ASP B 1 152 ? 27.203 -24.938 -6.562 1 98.12 152 ASP B CA 1
ATOM 6286 C C . ASP B 1 152 ? 26.781 -24.469 -7.957 1 98.12 152 ASP B C 1
ATOM 6288 O O . ASP B 1 152 ? 26.859 -23.281 -8.266 1 98.12 152 ASP B O 1
ATOM 6292 N N . ASP B 1 153 ? 26.375 -25.484 -8.75 1 98.44 153 ASP B N 1
ATOM 6293 C CA . ASP B 1 153 ? 25.844 -25.125 -10.062 1 98.44 153 ASP B CA 1
ATOM 6294 C C . ASP B 1 153 ? 24.578 -24.281 -9.93 1 98.44 153 ASP B C 1
ATOM 6296 O O . ASP B 1 153 ? 24.359 -23.359 -10.719 1 98.44 153 ASP B O 1
ATOM 6300 N N . LEU B 1 154 ? 23.797 -24.641 -8.977 1 98.5 154 LEU B N 1
ATOM 6301 C CA . LEU B 1 154 ? 22.594 -23.875 -8.719 1 98.5 154 LEU B CA 1
ATOM 6302 C C . LEU B 1 154 ? 22.938 -22.438 -8.312 1 98.5 154 LEU B C 1
ATOM 6304 O O . LEU B 1 154 ? 22.328 -21.484 -8.812 1 98.5 154 LEU B O 1
ATOM 6308 N N . SER B 1 155 ? 23.922 -22.281 -7.438 1 98.44 155 SER B N 1
ATOM 6309 C CA . SER B 1 155 ? 24.344 -20.953 -7 1 98.44 155 SER B CA 1
ATOM 6310 C C . SER B 1 155 ? 24.891 -20.125 -8.172 1 98.44 155 SER B C 1
ATOM 6312 O O . SER B 1 155 ? 24.609 -18.938 -8.273 1 98.44 155 SER B O 1
ATOM 6314 N N . ALA B 1 156 ? 25.641 -20.797 -8.977 1 98.44 156 ALA B N 1
ATOM 6315 C CA . ALA B 1 156 ? 26.188 -20.125 -10.148 1 98.44 156 ALA B CA 1
ATOM 6316 C C . ALA B 1 156 ? 25.094 -19.656 -11.086 1 98.44 156 ALA B C 1
ATOM 6318 O O . ALA B 1 156 ? 25.125 -18.516 -11.578 1 98.44 156 ALA B O 1
ATOM 6319 N N . LEU B 1 157 ? 24.141 -20.516 -11.32 1 98.69 157 LEU B N 1
ATOM 6320 C CA . LEU B 1 157 ? 23 -20.141 -12.156 1 98.69 157 LEU B CA 1
ATOM 6321 C C . LEU B 1 157 ? 22.234 -18.984 -11.539 1 98.69 157 LEU B C 1
ATOM 6323 O O . LEU B 1 157 ? 21.844 -18.047 -12.234 1 98.69 157 LEU B O 1
ATOM 6327 N N . ALA B 1 158 ? 22.031 -19.078 -10.234 1 98.69 158 ALA B N 1
ATOM 6328 C CA . ALA B 1 158 ? 21.297 -18.016 -9.539 1 98.69 158 ALA B CA 1
ATOM 6329 C C . ALA B 1 158 ? 21.984 -16.672 -9.719 1 98.69 158 ALA B C 1
ATOM 6331 O O . ALA B 1 158 ? 21.328 -15.648 -9.922 1 98.69 158 ALA B O 1
ATOM 6332 N N . ARG B 1 159 ? 23.266 -16.641 -9.617 1 98.12 159 ARG B N 1
ATOM 6333 C CA . ARG B 1 159 ? 24.031 -15.406 -9.797 1 98.12 159 ARG B CA 1
ATOM 6334 C C . ARG B 1 159 ? 23.859 -14.859 -11.211 1 98.12 159 ARG B C 1
ATOM 6336 O O . ARG B 1 159 ? 23.688 -13.656 -11.398 1 98.12 159 ARG B O 1
ATOM 6343 N N . GLU B 1 160 ? 23.938 -15.766 -12.156 1 98.12 160 GLU B N 1
ATOM 6344 C CA . GLU B 1 160 ? 23.75 -15.344 -13.547 1 98.12 160 GLU B CA 1
ATOM 6345 C C . GLU B 1 160 ? 22.359 -14.781 -13.773 1 98.12 160 GLU B C 1
ATOM 6347 O O . GLU B 1 160 ? 22.188 -13.766 -14.438 1 98.12 160 GLU B O 1
ATOM 6352 N N . LEU B 1 161 ? 21.406 -15.5 -13.242 1 98.56 161 LEU B N 1
ATOM 6353 C CA . LEU B 1 161 ? 20.016 -15.039 -13.336 1 98.56 161 LEU B CA 1
ATOM 6354 C C . LEU B 1 161 ? 19.875 -13.641 -12.734 1 98.56 161 LEU B C 1
ATOM 6356 O O . LEU B 1 161 ? 19.312 -12.742 -13.367 1 98.56 161 LEU B O 1
ATOM 6360 N N . ARG B 1 162 ? 20.359 -13.43 -11.523 1 97.38 162 ARG B N 1
ATOM 6361 C CA . ARG B 1 162 ? 20.266 -12.156 -10.828 1 97.38 162 ARG B CA 1
ATOM 6362 C C . ARG B 1 162 ? 20.891 -11.031 -11.641 1 97.38 162 ARG B C 1
ATOM 6364 O O . ARG B 1 162 ? 20.375 -9.922 -11.688 1 97.38 162 ARG B O 1
ATOM 6371 N N . GLY B 1 163 ? 22.062 -11.328 -12.281 1 96.06 163 GLY B N 1
ATOM 6372 C CA . GLY B 1 163 ? 22.734 -10.352 -13.125 1 96.06 163 GLY B CA 1
ATOM 6373 C C . GLY B 1 163 ? 21.891 -9.914 -14.312 1 96.06 163 GLY B C 1
ATOM 6374 O O . GLY B 1 163 ? 22.109 -8.828 -14.859 1 96.06 163 GLY B O 1
ATOM 6375 N N . ARG B 1 164 ? 20.938 -10.734 -14.641 1 96.44 164 ARG B N 1
ATOM 6376 C CA . ARG B 1 164 ? 20.062 -10.453 -15.773 1 96.44 164 ARG B CA 1
ATOM 6377 C C . ARG B 1 164 ? 18.688 -9.992 -15.312 1 96.44 164 ARG B C 1
ATOM 6379 O O . ARG B 1 164 ? 17.766 -9.859 -16.109 1 96.44 164 ARG B O 1
ATOM 6386 N N . GLY B 1 165 ? 18.531 -9.773 -14.016 1 96.25 165 GLY B N 1
ATOM 6387 C CA . GLY B 1 165 ? 17.266 -9.312 -13.461 1 96.25 165 GLY B CA 1
ATOM 6388 C C . GLY B 1 165 ? 16.234 -10.414 -13.367 1 96.25 165 GLY B C 1
ATOM 6389 O O . GLY B 1 165 ? 15.031 -10.141 -13.328 1 96.25 165 GLY B O 1
ATOM 6390 N N . ILE B 1 166 ? 16.609 -11.664 -13.391 1 98.5 166 ILE B N 1
ATOM 6391 C CA . ILE B 1 166 ? 15.695 -12.789 -13.281 1 98.5 166 ILE B CA 1
ATOM 6392 C C . ILE B 1 166 ? 15.797 -13.406 -11.883 1 98.5 166 ILE B C 1
ATOM 6394 O O . ILE B 1 166 ? 16.891 -13.727 -11.422 1 98.5 166 ILE B O 1
ATOM 6398 N N . SER B 1 167 ? 14.719 -13.531 -11.203 1 98.69 167 SER B N 1
ATOM 6399 C CA . SER B 1 167 ? 14.68 -14.133 -9.875 1 98.69 167 SER B CA 1
ATOM 6400 C C . SER B 1 167 ? 14.516 -15.641 -9.945 1 98.69 167 SER B C 1
ATOM 6402 O O . SER B 1 167 ? 13.625 -16.141 -10.641 1 98.69 167 SER B O 1
ATOM 6404 N N . LEU B 1 168 ? 15.336 -16.344 -9.227 1 98.81 168 LEU B N 1
ATOM 6405 C CA . LEU B 1 168 ? 15.234 -17.797 -9.156 1 98.81 168 LEU B CA 1
ATOM 6406 C C . LEU B 1 168 ? 14.164 -18.234 -8.164 1 98.81 168 LEU B C 1
ATOM 6408 O O . LEU B 1 168 ? 14.148 -17.766 -7.02 1 98.81 168 LEU B O 1
ATOM 6412 N N . VAL B 1 169 ? 13.281 -19.078 -8.594 1 98.75 169 VAL B N 1
ATOM 6413 C CA . VAL B 1 169 ? 12.227 -19.672 -7.766 1 98.75 169 VAL B CA 1
ATOM 6414 C C . VAL B 1 169 ? 12.461 -21.172 -7.609 1 98.75 169 VAL B C 1
ATOM 6416 O O . VAL B 1 169 ? 12.75 -21.859 -8.586 1 98.75 169 VAL B O 1
ATOM 6419 N N . LEU B 1 170 ? 12.344 -21.609 -6.387 1 98.5 170 LEU B N 1
ATOM 6420 C CA . LEU B 1 170 ? 12.5 -23.031 -6.102 1 98.5 170 LEU B CA 1
ATOM 6421 C C . LEU B 1 170 ? 11.312 -23.562 -5.316 1 98.5 170 LEU B C 1
ATOM 6423 O O . LEU B 1 170 ? 10.68 -22.828 -4.555 1 98.5 170 LEU B O 1
ATOM 6427 N N . ASP B 1 171 ? 11.117 -24.844 -5.543 1 97.94 171 ASP B N 1
ATOM 6428 C CA . ASP B 1 171 ? 10.125 -25.547 -4.734 1 97.94 171 ASP B CA 1
ATOM 6429 C C . ASP B 1 171 ? 10.695 -25.922 -3.371 1 97.94 171 ASP B C 1
ATOM 6431 O O . ASP B 1 171 ? 11.836 -26.375 -3.273 1 97.94 171 ASP B O 1
ATOM 6435 N N . LEU B 1 172 ? 9.922 -25.672 -2.422 1 98.19 172 LEU B N 1
ATOM 6436 C CA . LEU B 1 172 ? 10.188 -26.219 -1.092 1 98.19 172 LEU B CA 1
ATOM 6437 C C . LEU B 1 172 ? 8.992 -27.016 -0.581 1 98.19 172 LEU B C 1
ATOM 6439 O O . LEU B 1 172 ? 7.938 -26.438 -0.286 1 98.19 172 LEU B O 1
ATOM 6443 N N . VAL B 1 173 ? 9.148 -28.297 -0.518 1 98.06 173 VAL B N 1
ATOM 6444 C CA . VAL B 1 173 ? 8.078 -29.156 -0.019 1 98.06 173 VAL B CA 1
ATOM 6445 C C . VAL B 1 173 ? 8.031 -29.078 1.505 1 98.06 173 VAL B C 1
ATOM 6447 O O . VAL B 1 173 ? 8.992 -29.469 2.182 1 98.06 173 VAL B O 1
ATOM 6450 N N . LEU B 1 174 ? 6.949 -28.609 2.031 1 97.75 174 LEU B N 1
ATOM 6451 C CA . LEU B 1 174 ? 6.887 -28.359 3.467 1 97.75 174 LEU B CA 1
ATOM 6452 C C . LEU B 1 174 ? 6.168 -29.484 4.191 1 97.75 174 LEU B C 1
ATOM 6454 O O . LEU B 1 174 ? 6.371 -29.688 5.391 1 97.75 174 LEU B O 1
ATOM 6458 N N . ASN B 1 175 ? 5.379 -30.219 3.516 1 97.94 175 ASN B N 1
ATOM 6459 C CA . ASN B 1 175 ? 4.488 -31.156 4.199 1 97.94 175 ASN B CA 1
ATOM 6460 C C . ASN B 1 175 ? 5.172 -32.5 4.445 1 97.94 175 ASN B C 1
ATOM 6462 O O . ASN B 1 175 ? 4.875 -33.156 5.43 1 97.94 175 ASN B O 1
ATOM 6466 N N . HIS B 1 176 ? 6.02 -32.906 3.52 1 98.31 176 HIS B N 1
ATOM 6467 C CA . HIS B 1 176 ? 6.508 -34.281 3.592 1 98.31 176 HIS B CA 1
ATOM 6468 C C . HIS B 1 176 ? 7.934 -34.406 3.062 1 98.31 176 HIS B C 1
ATOM 6470 O O . HIS B 1 176 ? 8.422 -33.469 2.395 1 98.31 176 HIS B O 1
ATOM 6476 N N . VAL B 1 177 ? 8.586 -35.469 3.424 1 98.38 177 VAL B N 1
ATOM 6477 C CA . VAL B 1 177 ? 9.875 -35.844 2.869 1 98.38 177 VAL B CA 1
ATOM 6478 C C . VAL B 1 177 ? 9.812 -37.312 2.412 1 98.38 177 VAL B C 1
ATOM 6480 O O . VAL B 1 177 ? 8.891 -38.031 2.773 1 98.38 177 VAL B O 1
ATOM 6483 N N . ALA B 1 178 ? 10.719 -37.688 1.576 1 98.12 178 ALA B N 1
ATOM 6484 C CA . ALA B 1 178 ? 10.828 -39.094 1.175 1 98.12 178 ALA B CA 1
ATOM 6485 C C . ALA B 1 178 ? 11.211 -39.969 2.361 1 98.12 178 ALA B C 1
ATOM 6487 O O . ALA B 1 178 ? 11.898 -39.531 3.279 1 98.12 178 ALA B O 1
ATOM 6488 N N . GLU B 1 179 ? 10.773 -41.219 2.322 1 97 179 GLU B N 1
ATOM 6489 C CA . GLU B 1 179 ? 11.109 -42.156 3.387 1 97 179 GLU B CA 1
ATOM 6490 C C . GLU B 1 179 ? 12.617 -42.375 3.479 1 97 179 GLU B C 1
ATOM 6492 O O . GLU B 1 179 ? 13.125 -42.812 4.516 1 97 179 GLU B O 1
ATOM 6497 N N . GLU B 1 180 ? 13.328 -42 2.42 1 97.38 180 GLU B N 1
ATOM 6498 C CA . GLU B 1 180 ? 14.781 -42.156 2.383 1 97.38 180 GLU B CA 1
ATOM 6499 C C . GLU B 1 180 ? 15.461 -40.906 2.947 1 97.38 180 GLU B C 1
ATOM 6501 O O . GLU B 1 180 ? 16.688 -40.875 3.076 1 97.38 180 GLU B O 1
ATOM 6506 N N . HIS B 1 181 ? 14.703 -39.875 3.262 1 98.06 181 HIS B N 1
ATOM 6507 C CA . HIS B 1 181 ? 15.273 -38.688 3.871 1 98.06 181 HIS B CA 1
ATOM 6508 C C . HIS B 1 181 ? 15.914 -39 5.215 1 98.06 181 HIS B C 1
ATOM 6510 O O . HIS B 1 181 ? 15.414 -39.844 5.965 1 98.06 181 HIS B O 1
ATOM 6516 N N . GLU B 1 182 ? 16.938 -38.281 5.555 1 98.25 182 GLU B N 1
ATOM 6517 C CA . GLU B 1 182 ? 17.688 -38.5 6.785 1 98.25 182 GLU B CA 1
ATOM 6518 C C . GLU B 1 182 ? 16.766 -38.562 8 1 98.25 182 GLU B C 1
ATOM 6520 O O . GLU B 1 182 ? 16.938 -39.406 8.883 1 98.25 182 GLU B O 1
ATOM 6525 N N . TRP B 1 183 ? 15.797 -37.656 8.086 1 98.5 183 TRP B N 1
ATOM 6526 C CA . TRP B 1 183 ? 14.875 -37.594 9.211 1 98.5 183 TRP B CA 1
ATOM 6527 C C . TRP B 1 183 ? 14.102 -38.906 9.344 1 98.5 183 TRP B C 1
ATOM 6529 O O . TRP B 1 183 ? 13.938 -39.406 10.453 1 98.5 183 TRP B O 1
ATOM 6539 N N . ALA B 1 184 ? 13.656 -39.438 8.258 1 98.44 184 ALA B N 1
ATOM 6540 C CA . ALA B 1 184 ? 12.867 -40.656 8.258 1 98.44 184 ALA B CA 1
ATOM 6541 C C . ALA B 1 184 ? 13.742 -41.875 8.562 1 98.44 184 ALA B C 1
ATOM 6543 O O . ALA B 1 184 ? 13.32 -42.781 9.281 1 98.44 184 ALA B O 1
ATOM 6544 N N . VAL B 1 185 ? 14.898 -41.844 7.992 1 98.12 185 VAL B N 1
ATOM 6545 C CA . VAL B 1 185 ? 15.828 -42.938 8.227 1 98.12 185 VAL B CA 1
ATOM 6546 C C . VAL B 1 185 ? 16.156 -43.031 9.719 1 98.12 185 VAL B C 1
ATOM 6548 O O . VAL B 1 185 ? 16.125 -44.125 10.305 1 98.12 185 VAL B O 1
ATOM 6551 N N . ARG B 1 186 ? 16.453 -41.906 10.281 1 98.12 186 ARG B N 1
ATOM 6552 C CA . ARG B 1 186 ? 16.781 -41.875 11.703 1 98.12 186 ARG B CA 1
ATOM 6553 C C . ARG B 1 186 ? 15.562 -42.219 12.555 1 98.12 186 ARG B C 1
ATOM 6555 O O . ARG B 1 186 ? 15.695 -42.844 13.602 1 98.12 186 ARG B O 1
ATOM 6562 N N . ALA B 1 187 ? 14.398 -41.812 12.133 1 97.81 187 ALA B N 1
ATOM 6563 C CA . ALA B 1 187 ? 13.164 -42.188 12.812 1 97.81 187 ALA B CA 1
ATOM 6564 C C . ALA B 1 187 ? 12.969 -43.688 12.781 1 97.81 187 ALA B C 1
ATOM 6566 O O . ALA B 1 187 ? 12.594 -44.312 13.789 1 97.81 187 ALA B O 1
ATOM 6567 N N . THR B 1 188 ? 13.164 -44.281 11.641 1 97.06 188 THR B N 1
ATOM 6568 C CA . THR B 1 188 ? 13 -45.719 11.453 1 97.06 188 THR B CA 1
ATOM 6569 C C . THR B 1 188 ? 14 -46.5 12.312 1 97.06 188 THR B C 1
ATOM 6571 O O . THR B 1 188 ? 13.703 -47.594 12.805 1 97.06 188 THR B O 1
ATOM 6574 N N . ALA B 1 189 ? 15.141 -45.875 12.516 1 96.25 189 ALA B N 1
ATOM 6575 C CA . ALA B 1 189 ? 16.188 -46.469 13.336 1 96.25 189 ALA B CA 1
ATOM 6576 C C . ALA B 1 189 ? 15.844 -46.375 14.82 1 96.25 189 ALA B C 1
ATOM 6578 O O . ALA B 1 189 ? 16.562 -46.906 15.664 1 96.25 189 ALA B O 1
ATOM 6579 N N . GLY B 1 190 ? 14.875 -45.656 15.148 1 93.88 190 GLY B N 1
ATOM 6580 C CA . GLY B 1 190 ? 14.359 -45.656 16.516 1 93.88 190 GLY B CA 1
ATOM 6581 C C . GLY B 1 190 ? 14.812 -44.438 17.312 1 93.88 190 GLY B C 1
ATOM 6582 O O . GLY B 1 190 ? 14.57 -44.375 18.516 1 93.88 190 GLY B O 1
ATOM 6583 N N . GLU B 1 191 ? 15.391 -43.406 16.688 1 96.75 191 GLU B N 1
ATOM 6584 C CA . GLU B 1 191 ? 15.781 -42.188 17.391 1 96.75 191 GLU B CA 1
ATOM 6585 C C . GLU B 1 191 ? 14.555 -41.375 17.75 1 96.75 191 GLU B C 1
ATOM 6587 O O . GLU B 1 191 ? 13.898 -40.812 16.875 1 96.75 191 GLU B O 1
ATOM 6592 N N . ALA B 1 192 ? 14.406 -41.188 18.969 1 94.94 192 ALA B N 1
ATOM 6593 C CA . ALA B 1 192 ? 13.156 -40.625 19.484 1 94.94 192 ALA B CA 1
ATOM 6594 C C . ALA B 1 192 ? 12.93 -39.219 18.938 1 94.94 192 ALA B C 1
ATOM 6596 O O . ALA B 1 192 ? 11.805 -38.844 18.562 1 94.94 192 ALA B O 1
ATOM 6597 N N . ALA B 1 193 ? 13.961 -38.406 18.938 1 95.56 193 ALA B N 1
ATOM 6598 C CA . ALA B 1 193 ? 13.836 -37.031 18.469 1 95.56 193 ALA B CA 1
ATOM 6599 C C . ALA B 1 193 ? 13.312 -37 17.031 1 95.56 193 ALA B C 1
ATOM 6601 O O . ALA B 1 193 ? 12.469 -36.156 16.703 1 95.56 193 ALA B O 1
ATOM 6602 N N . TYR B 1 194 ? 13.789 -37.844 16.188 1 97.56 194 TYR B N 1
ATOM 6603 C CA . TYR B 1 194 ? 13.398 -37.844 14.789 1 97.56 194 TYR B CA 1
ATOM 6604 C C . TYR B 1 194 ? 12.062 -38.562 14.586 1 97.56 194 TYR B C 1
ATOM 6606 O O . TYR B 1 194 ? 11.32 -38.25 13.656 1 97.56 194 TYR B O 1
ATOM 6614 N N . ARG B 1 195 ? 11.758 -39.562 15.398 1 97.44 195 ARG B N 1
ATOM 6615 C CA . ARG B 1 195 ? 10.422 -40.125 15.328 1 97.44 195 ARG B CA 1
ATOM 6616 C C . ARG B 1 195 ? 9.344 -39.062 15.531 1 97.44 195 ARG B C 1
ATOM 6618 O O . ARG B 1 195 ? 8.312 -39.094 14.859 1 97.44 195 ARG B O 1
ATOM 6625 N N . ASP B 1 196 ? 9.703 -38.125 16.375 1 97.5 196 ASP B N 1
ATOM 6626 C CA . ASP B 1 196 ? 8.75 -37.062 16.688 1 97.5 196 ASP B CA 1
ATOM 6627 C C . ASP B 1 196 ? 8.617 -36.094 15.523 1 97.5 196 ASP B C 1
ATOM 6629 O O . ASP B 1 196 ? 7.742 -35.219 15.531 1 97.5 196 ASP B O 1
ATOM 6633 N N . TYR B 1 197 ? 9.469 -36.188 14.531 1 98.56 197 TYR B N 1
ATOM 6634 C CA . TYR B 1 197 ? 9.344 -35.344 13.328 1 98.56 197 TYR B CA 1
ATOM 6635 C C . TYR B 1 197 ? 8.188 -35.844 12.461 1 98.56 197 TYR B C 1
ATOM 6637 O O . TYR B 1 197 ? 7.77 -35.125 11.531 1 98.56 197 TYR B O 1
ATOM 6645 N N . PHE B 1 198 ? 7.648 -36.938 12.836 1 98.62 198 PHE B N 1
ATOM 6646 C CA . PHE B 1 198 ? 6.625 -37.562 11.992 1 98.62 198 PHE B CA 1
ATOM 6647 C C . PHE B 1 198 ? 5.434 -38 12.828 1 98.62 198 PHE B C 1
ATOM 6649 O O . PHE B 1 198 ? 5.461 -37.906 14.055 1 98.62 198 PHE B O 1
ATOM 6656 N N . HIS B 1 199 ? 4.359 -38.375 12.141 1 98.12 199 HIS B N 1
ATOM 6657 C CA . HIS B 1 199 ? 3.195 -39.031 12.742 1 98.12 199 HIS B CA 1
ATOM 6658 C C . HIS B 1 199 ? 3.221 -40.531 12.523 1 98.12 199 HIS B C 1
ATOM 6660 O O . HIS B 1 199 ? 2.848 -41.031 11.445 1 98.12 199 HIS B O 1
ATOM 6666 N N . ILE B 1 200 ? 3.611 -41.25 13.555 1 97.75 200 ILE B N 1
ATOM 6667 C CA . ILE B 1 200 ? 3.719 -42.688 13.508 1 97.75 200 ILE B CA 1
ATOM 6668 C C . ILE B 1 200 ? 2.84 -43.312 14.594 1 97.75 200 ILE B C 1
ATOM 6670 O O . ILE B 1 200 ? 3.025 -43.062 15.781 1 97.75 200 ILE B O 1
ATOM 6674 N N . PHE B 1 201 ? 1.96 -44.188 14.133 1 97.94 201 PHE B N 1
ATOM 6675 C CA . PHE B 1 201 ? 0.998 -44.781 15.062 1 97.94 201 PHE B CA 1
ATOM 6676 C C . PHE B 1 201 ? 1.222 -46.281 15.203 1 97.94 201 PHE B C 1
ATOM 6678 O O . PHE B 1 201 ? 1.507 -46.969 14.227 1 97.94 201 PHE B O 1
ATOM 6685 N N . PRO B 1 202 ? 1.038 -46.812 16.391 1 96.62 202 PRO B N 1
ATOM 6686 C CA . PRO B 1 202 ? 1.327 -48.219 16.641 1 96.62 202 PRO B CA 1
ATOM 6687 C C . PRO B 1 202 ? 0.252 -49.156 16.078 1 96.62 202 PRO B C 1
ATOM 6689 O O . PRO B 1 202 ? 0.517 -50.312 15.82 1 96.62 202 PRO B O 1
ATOM 6692 N N . ASP B 1 203 ? -0.936 -48.688 15.93 1 97.06 203 ASP B N 1
ATOM 6693 C CA . ASP B 1 203 ? -2.039 -49.438 15.367 1 97.06 203 ASP B CA 1
ATOM 6694 C C . ASP B 1 203 ? -2.998 -48.562 14.586 1 97.06 203 ASP B C 1
ATOM 6696 O O . ASP B 1 203 ? -2.691 -47.375 14.336 1 97.06 203 ASP B O 1
ATOM 6700 N N . ARG B 1 204 ? -4.055 -49.094 14.195 1 97.06 204 ARG B N 1
ATOM 6701 C CA . ARG B 1 204 ? -4.941 -48.406 13.25 1 97.06 204 ARG B CA 1
ATOM 6702 C C . ARG B 1 204 ? -5.941 -47.531 13.984 1 97.06 204 ARG B C 1
ATOM 6704 O O . ARG B 1 204 ? -6.699 -46.781 13.359 1 97.06 204 ARG B O 1
ATOM 6711 N N . THR B 1 205 ? -5.945 -47.406 15.281 1 97.44 205 THR B N 1
ATOM 6712 C CA . THR B 1 205 ? -6.965 -46.688 16.047 1 97.44 205 THR B CA 1
ATOM 6713 C C . THR B 1 205 ? -7 -45.219 15.656 1 97.44 205 THR B C 1
ATOM 6715 O O . THR B 1 205 ? -8.031 -44.719 15.219 1 97.44 205 THR B O 1
ATOM 6718 N N . GLN B 1 206 ? -5.895 -44.531 15.797 1 97.31 206 GLN B N 1
ATOM 6719 C CA . GLN B 1 206 ? -5.844 -43.094 15.461 1 97.31 206 GLN B CA 1
ATOM 6720 C C . GLN B 1 206 ? -5.941 -42.875 13.953 1 97.31 206 GLN B C 1
ATOM 6722 O O . GLN B 1 206 ? -6.711 -42.031 13.492 1 97.31 206 GLN B O 1
ATOM 6727 N N . PRO B 1 207 ? -5.164 -43.625 13.172 1 97.75 207 PRO B N 1
ATOM 6728 C CA . PRO B 1 207 ? -5.305 -43.5 11.719 1 97.75 207 PRO B CA 1
ATOM 6729 C C . PRO B 1 207 ? -6.758 -43.594 11.258 1 97.75 207 PRO B C 1
ATOM 6731 O O . PRO B 1 207 ? -7.211 -42.781 10.445 1 97.75 207 PRO B O 1
ATOM 6734 N N . ASP B 1 208 ? -7.484 -44.531 11.812 1 97.62 208 ASP B N 1
ATOM 6735 C CA . ASP B 1 208 ? -8.875 -44.719 11.414 1 97.62 208 ASP B CA 1
ATOM 6736 C C . ASP B 1 208 ? -9.734 -43.531 11.867 1 97.62 208 ASP B C 1
ATOM 6738 O O . ASP B 1 208 ? -10.68 -43.125 11.18 1 97.62 208 ASP B O 1
ATOM 6742 N N . ALA B 1 209 ? -9.438 -43.062 13.008 1 97.75 209 ALA B N 1
ATOM 6743 C CA . ALA B 1 209 ? -10.164 -41.875 13.492 1 97.75 209 ALA B CA 1
ATOM 6744 C C . ALA B 1 209 ? -9.953 -40.688 12.562 1 97.75 209 ALA B C 1
ATOM 6746 O O . ALA B 1 209 ? -10.898 -39.969 12.234 1 97.75 209 ALA B O 1
ATOM 6747 N N . TYR B 1 210 ? -8.695 -40.438 12.133 1 97.62 210 TYR B N 1
ATOM 6748 C CA . TYR B 1 210 ? -8.391 -39.344 11.219 1 97.62 210 TYR B CA 1
ATOM 6749 C C . TYR B 1 210 ? -9.016 -39.562 9.852 1 97.62 210 TYR B C 1
ATOM 6751 O O . TYR B 1 210 ? -9.531 -38.656 9.227 1 97.62 210 TYR B O 1
ATOM 6759 N N . GLU B 1 211 ? -9 -40.781 9.375 1 96.12 211 GLU B N 1
ATOM 6760 C CA . GLU B 1 211 ? -9.438 -41.125 8.023 1 96.12 211 GLU B CA 1
ATOM 6761 C C . GLU B 1 211 ? -10.914 -40.812 7.824 1 96.12 211 GLU B C 1
ATOM 6763 O O . GLU B 1 211 ? -11.359 -40.562 6.699 1 96.12 211 GLU B O 1
ATOM 6768 N N . ARG B 1 212 ? -11.617 -40.719 8.914 1 95.88 212 ARG B N 1
ATOM 6769 C CA . ARG B 1 212 ? -13.055 -40.438 8.844 1 95.88 212 ARG B CA 1
ATOM 6770 C C . ARG B 1 212 ? -13.336 -39.125 8.172 1 95.88 212 ARG B C 1
ATOM 6772 O O . ARG B 1 212 ? -14.391 -38.938 7.562 1 95.88 212 ARG B O 1
ATOM 6779 N N . THR B 1 213 ? -12.43 -38.219 8.289 1 95.88 213 THR B N 1
ATOM 6780 C CA . THR B 1 213 ? -12.695 -36.875 7.789 1 95.88 213 THR B CA 1
ATOM 6781 C C . THR B 1 213 ? -11.656 -36.469 6.742 1 95.88 213 THR B C 1
ATOM 6783 O O . THR B 1 213 ? -11.766 -35.406 6.133 1 95.88 213 THR B O 1
ATOM 6786 N N . LEU B 1 214 ? -10.641 -37.281 6.504 1 94.94 214 LEU B N 1
ATOM 6787 C CA . LEU B 1 214 ? -9.57 -36.938 5.578 1 94.94 214 LEU B CA 1
ATOM 6788 C C . LEU B 1 214 ? -9.961 -37.281 4.141 1 94.94 214 LEU B C 1
ATOM 6790 O O . LEU B 1 214 ? -10.555 -38.344 3.889 1 94.94 214 LEU B O 1
ATOM 6794 N N . PRO B 1 215 ? -9.68 -36.406 3.254 1 88.44 215 PRO B N 1
ATOM 6795 C CA . PRO B 1 215 ? -9.82 -36.781 1.847 1 88.44 215 PRO B CA 1
ATOM 6796 C C . PRO B 1 215 ? -8.625 -37.594 1.334 1 88.44 215 PRO B C 1
ATOM 6798 O O . PRO B 1 215 ? -7.531 -37.5 1.899 1 88.44 215 PRO B O 1
ATOM 6801 N N . GLU B 1 216 ? -8.844 -38.406 0.343 1 88.62 216 GLU B N 1
ATOM 6802 C CA . GLU B 1 216 ? -7.758 -39.062 -0.379 1 88.62 216 GLU B CA 1
ATOM 6803 C C . GLU B 1 216 ? -7.297 -38.219 -1.567 1 88.62 216 GLU B C 1
ATOM 6805 O O . GLU B 1 216 ? -8.102 -37.875 -2.436 1 88.62 216 GLU B O 1
ATOM 6810 N N . ILE B 1 217 ? -6.035 -37.969 -1.627 1 84.88 217 ILE B N 1
ATOM 6811 C CA . ILE B 1 217 ? -5.496 -37.094 -2.678 1 84.88 217 ILE B CA 1
ATOM 6812 C C . ILE B 1 217 ? -5.223 -37.938 -3.93 1 84.88 217 ILE B C 1
ATOM 6814 O O . ILE B 1 217 ? -5.559 -37.531 -5.043 1 84.88 217 ILE B O 1
ATOM 6818 N N . PHE B 1 218 ? -4.59 -39.094 -3.727 1 84.94 218 PHE B N 1
ATOM 6819 C CA . PHE B 1 218 ? -4.305 -40 -4.816 1 84.94 218 PHE B CA 1
ATOM 6820 C C . PHE B 1 218 ? -4.945 -41.375 -4.555 1 84.94 218 PHE B C 1
ATOM 6822 O O . PHE B 1 218 ? -4.246 -42.344 -4.301 1 84.94 218 PHE B O 1
ATOM 6829 N N . PRO B 1 219 ? -6.172 -41.5 -4.762 1 83.44 219 PRO B N 1
ATOM 6830 C CA . PRO B 1 219 ? -6.875 -42.719 -4.402 1 83.44 219 PRO B CA 1
ATOM 6831 C C . PRO B 1 219 ? -6.449 -43.938 -5.254 1 83.44 219 PRO B C 1
ATOM 6833 O O . PRO B 1 219 ? -6.512 -45.062 -4.797 1 83.44 219 PRO B O 1
ATOM 6836 N N . ASP B 1 220 ? -5.98 -43.688 -6.43 1 81.31 220 ASP B N 1
ATOM 6837 C CA . ASP B 1 220 ? -5.59 -44.75 -7.312 1 81.31 220 ASP B CA 1
ATOM 6838 C C . ASP B 1 220 ? -4.195 -45.281 -6.961 1 81.31 220 ASP B C 1
ATOM 6840 O O . ASP B 1 220 ? -3.986 -46.5 -6.852 1 81.31 220 ASP B O 1
ATOM 6844 N N . PHE B 1 221 ? -3.268 -44.312 -6.68 1 78.44 221 PHE B N 1
ATOM 6845 C CA . PHE B 1 221 ? -1.861 -44.625 -6.469 1 78.44 221 PHE B CA 1
ATOM 6846 C C . PHE B 1 221 ? -1.604 -45 -5.012 1 78.44 221 PHE B C 1
ATOM 6848 O O . PHE B 1 221 ? -0.779 -45.875 -4.727 1 78.44 221 PHE B O 1
ATOM 6855 N N . ALA B 1 222 ? -2.26 -44.375 -4.172 1 83.81 222 ALA B N 1
ATOM 6856 C CA . ALA B 1 222 ? -1.981 -44.469 -2.74 1 83.81 222 ALA B CA 1
ATOM 6857 C C . ALA B 1 222 ? -3.254 -44.25 -1.922 1 83.81 222 ALA B C 1
ATOM 6859 O O . ALA B 1 222 ? -3.426 -43.219 -1.281 1 83.81 222 ALA B O 1
ATOM 6860 N N . PRO B 1 223 ? -4.02 -45.344 -1.95 1 87.38 223 PRO B N 1
ATOM 6861 C CA . PRO B 1 223 ? -5.281 -45.188 -1.22 1 87.38 223 PRO B CA 1
ATOM 6862 C C . PRO B 1 223 ? -5.078 -45 0.28 1 87.38 223 PRO B C 1
ATOM 6864 O O . PRO B 1 223 ? -4.195 -45.625 0.874 1 87.38 223 PRO B O 1
ATOM 6867 N N . GLY B 1 224 ? -5.887 -44.062 0.761 1 90.62 224 GLY B N 1
ATOM 6868 C CA . GLY B 1 224 ? -5.805 -43.75 2.176 1 90.62 224 GLY B CA 1
ATOM 6869 C C . GLY B 1 224 ? -4.758 -42.688 2.482 1 90.62 224 GLY B C 1
ATOM 6870 O O . GLY B 1 224 ? -4.281 -42 1.581 1 90.62 224 GLY B O 1
ATOM 6871 N N . ASN B 1 225 ? -4.504 -42.531 3.768 1 96.75 225 ASN B N 1
ATOM 6872 C CA . ASN B 1 225 ? -3.582 -41.469 4.184 1 96.75 225 ASN B CA 1
ATOM 6873 C C . ASN B 1 225 ? -2.486 -42 5.094 1 96.75 225 ASN B C 1
ATOM 6875 O O . ASN B 1 225 ? -1.655 -41.25 5.598 1 96.75 225 ASN B O 1
ATOM 6879 N N . PHE B 1 226 ? -2.514 -43.312 5.348 1 97.81 226 PHE B N 1
ATOM 6880 C CA . PHE B 1 226 ? -1.547 -43.938 6.25 1 97.81 226 PHE B CA 1
ATOM 6881 C C . PHE B 1 226 ? -0.952 -45.188 5.633 1 97.81 226 PHE B C 1
ATOM 6883 O O . PHE B 1 226 ? -1.664 -45.969 5.004 1 97.81 226 PHE B O 1
ATOM 6890 N N . THR B 1 227 ? 0.319 -45.375 5.777 1 97 227 THR B N 1
ATOM 6891 C CA . THR B 1 227 ? 1.038 -46.531 5.234 1 97 227 THR B CA 1
ATOM 6892 C C . THR B 1 227 ? 1.772 -47.281 6.34 1 97 227 THR B C 1
ATOM 6894 O O . THR B 1 227 ? 2.486 -46.688 7.141 1 97 227 THR B O 1
ATOM 6897 N N . TRP B 1 228 ? 1.564 -48.594 6.355 1 96.88 228 TRP B N 1
ATOM 6898 C CA . TRP B 1 228 ? 2.318 -49.375 7.309 1 96.88 228 TRP B CA 1
ATOM 6899 C C . TRP B 1 228 ? 3.785 -49.469 6.902 1 96.88 228 TRP B C 1
ATOM 6901 O O . TRP B 1 228 ? 4.102 -49.812 5.754 1 96.88 228 TRP B O 1
ATOM 6911 N N . ASN B 1 229 ? 4.613 -49.125 7.812 1 96.5 229 ASN B N 1
ATOM 6912 C CA . ASN B 1 229 ? 6.051 -49.312 7.648 1 96.5 229 ASN B CA 1
ATOM 6913 C C . ASN B 1 229 ? 6.613 -50.281 8.672 1 96.5 229 ASN B C 1
ATOM 6915 O O . ASN B 1 229 ? 6.742 -49.938 9.852 1 96.5 229 ASN B O 1
ATOM 6919 N N . GLY B 1 230 ? 7.008 -51.438 8.18 1 95.25 230 GLY B N 1
ATOM 6920 C CA . GLY B 1 230 ? 7.484 -52.5 9.055 1 95.25 230 GLY B CA 1
ATOM 6921 C C . GLY B 1 230 ? 8.75 -52.125 9.797 1 95.25 230 GLY B C 1
ATOM 6922 O O . GLY B 1 230 ? 8.922 -52.469 10.969 1 95.25 230 GLY B O 1
ATOM 6923 N N . GLU B 1 231 ? 9.609 -51.5 9.203 1 95.12 231 GLU B N 1
ATOM 6924 C CA . GLU B 1 231 ? 10.875 -51.094 9.812 1 95.12 231 GLU B CA 1
ATOM 6925 C C . GLU B 1 231 ? 10.672 -50.062 10.906 1 95.12 231 GLU B C 1
ATOM 6927 O O . GLU B 1 231 ? 11.297 -50.156 11.969 1 95.12 231 GLU B O 1
ATOM 6932 N N . ALA B 1 232 ? 9.781 -49.156 10.664 1 94.88 232 ALA B N 1
ATOM 6933 C CA . ALA B 1 232 ? 9.477 -48.125 11.656 1 94.88 232 ALA B CA 1
ATOM 6934 C C . ALA B 1 232 ? 8.547 -48.688 12.734 1 94.88 232 ALA B C 1
ATOM 6936 O O . ALA B 1 232 ? 8.391 -48.094 13.805 1 94.88 232 ALA B O 1
ATOM 6937 N N . GLY B 1 233 ? 7.941 -49.844 12.43 1 95 233 GLY B N 1
ATOM 6938 C CA . GLY B 1 233 ? 7.043 -50.469 13.375 1 95 233 GLY B CA 1
ATOM 6939 C C . GLY B 1 233 ? 5.773 -49.688 13.617 1 95 233 GLY B C 1
ATOM 6940 O O . GLY B 1 233 ? 5.367 -49.5 14.766 1 95 233 GLY B O 1
ATOM 6941 N N . GLY B 1 234 ? 5.145 -49.156 12.555 1 96.62 234 GLY B N 1
ATOM 6942 C CA . GLY B 1 234 ? 3.938 -48.375 12.766 1 96.62 234 GLY B CA 1
ATOM 6943 C C . GLY B 1 234 ? 3.307 -47.906 11.469 1 96.62 234 GLY B C 1
ATOM 6944 O O . GLY B 1 234 ? 3.852 -48.125 10.391 1 96.62 234 GLY B O 1
ATOM 6945 N N . TRP B 1 235 ? 2.141 -47.281 11.641 1 97.88 235 TRP B N 1
ATOM 6946 C CA . TRP B 1 235 ? 1.435 -46.625 10.547 1 97.88 235 TRP B CA 1
ATOM 6947 C C . TRP B 1 235 ? 1.897 -45.188 10.406 1 97.88 235 TRP B C 1
ATOM 6949 O O . TRP B 1 235 ? 1.702 -44.375 11.312 1 97.88 235 TRP B O 1
ATOM 6959 N N . VAL B 1 236 ? 2.527 -44.906 9.305 1 98.38 236 VAL B N 1
ATOM 6960 C CA . VAL B 1 236 ? 3.076 -43.594 9.062 1 98.38 236 VAL B CA 1
ATOM 6961 C C . VAL B 1 236 ? 2.082 -42.75 8.25 1 98.38 236 VAL B C 1
ATOM 6963 O O . VAL B 1 236 ? 1.486 -43.25 7.289 1 98.38 236 VAL B O 1
ATOM 6966 N N . TRP B 1 237 ? 1.833 -41.531 8.672 1 98.5 237 TRP B N 1
ATOM 6967 C CA . TRP B 1 237 ? 0.994 -40.625 7.891 1 98.5 237 TRP B CA 1
ATOM 6968 C C . TRP B 1 237 ? 1.648 -40.281 6.551 1 98.5 237 TRP B C 1
ATOM 6970 O O . TRP B 1 237 ? 2.76 -39.75 6.512 1 98.5 237 TRP B O 1
ATOM 6980 N N . THR B 1 238 ? 1.012 -40.594 5.488 1 97.75 238 THR B N 1
ATOM 6981 C CA . THR B 1 238 ? 1.44 -40.375 4.113 1 97.75 238 THR B CA 1
ATOM 6982 C C . THR B 1 238 ? 0.291 -39.812 3.275 1 97.75 238 THR B C 1
ATOM 6984 O O . THR B 1 238 ? -0.342 -40.562 2.52 1 97.75 238 THR B O 1
ATOM 6987 N N . THR B 1 239 ? 0.072 -38.531 3.301 1 96.44 239 THR B N 1
ATOM 6988 C CA . THR B 1 239 ? -1.067 -37.844 2.674 1 96.44 239 THR B CA 1
ATOM 6989 C C . THR B 1 239 ? -1.085 -38.125 1.171 1 96.44 239 THR B C 1
ATOM 6991 O O . THR B 1 239 ? -2.15 -38.312 0.581 1 96.44 239 THR B O 1
ATOM 6994 N N . PHE B 1 240 ? 0.069 -38.156 0.562 1 93.94 240 PHE B N 1
ATOM 6995 C CA . PHE B 1 240 ? 0.165 -38.25 -0.889 1 93.94 240 PHE B CA 1
ATOM 6996 C C . PHE B 1 240 ? 0.581 -39.656 -1.305 1 93.94 240 PHE B C 1
ATOM 6998 O O . PHE B 1 240 ? -0.237 -40.594 -1.294 1 93.94 240 PHE B O 1
ATOM 7005 N N . ASN B 1 241 ? 1.86 -39.875 -1.465 1 92.88 241 ASN B N 1
ATOM 7006 C CA . ASN B 1 241 ? 2.332 -41.219 -1.815 1 92.88 241 ASN B CA 1
ATOM 7007 C C . ASN B 1 241 ? 2.857 -41.969 -0.594 1 92.88 241 ASN B C 1
ATOM 7009 O O . ASN B 1 241 ? 3.252 -41.344 0.396 1 92.88 241 ASN B O 1
ATOM 7013 N N . ARG B 1 242 ? 2.953 -43.281 -0.704 1 93.81 242 ARG B N 1
ATOM 7014 C CA . ARG B 1 242 ? 3.363 -44.125 0.397 1 93.81 242 ARG B CA 1
ATOM 7015 C C . ARG B 1 242 ? 4.777 -43.812 0.857 1 93.81 242 ARG B C 1
ATOM 7017 O O . ARG B 1 242 ? 5.105 -43.938 2.037 1 93.81 242 ARG B O 1
ATOM 7024 N N . SER B 1 243 ? 5.551 -43.281 -0.052 1 94.25 243 SER B N 1
ATOM 7025 C CA . SER B 1 243 ? 6.945 -43 0.263 1 94.25 243 SER B CA 1
ATOM 7026 C C . SER B 1 243 ? 7.113 -41.594 0.792 1 94.25 243 SER B C 1
ATOM 7028 O O . SER B 1 243 ? 8.219 -41.156 1.13 1 94.25 243 SER B O 1
ATOM 7030 N N . GLN B 1 244 ? 6.105 -40.812 0.841 1 97.56 244 GLN B N 1
ATOM 7031 C CA . GLN B 1 244 ? 6.148 -39.438 1.271 1 97.56 244 GLN B CA 1
ATOM 7032 C C . GLN B 1 244 ? 5.59 -39.281 2.682 1 97.56 244 GLN B C 1
ATOM 7034 O O . GLN B 1 244 ? 4.375 -39.156 2.865 1 97.56 244 GLN B O 1
ATOM 7039 N N . TRP B 1 245 ? 6.504 -39.156 3.652 1 98.44 245 TRP B N 1
ATOM 7040 C CA . TRP B 1 245 ? 6.133 -39.094 5.062 1 98.44 245 TRP B CA 1
ATOM 7041 C C . TRP B 1 245 ? 5.797 -37.656 5.477 1 98.44 245 TRP B C 1
ATOM 7043 O O . TRP B 1 245 ? 6.633 -36.75 5.359 1 98.44 245 TRP B O 1
ATOM 7053 N N . ASP B 1 246 ? 4.586 -37.469 5.961 1 98.62 246 ASP B N 1
ATOM 7054 C CA . ASP B 1 246 ? 4.215 -36.156 6.441 1 98.62 246 ASP B CA 1
ATOM 7055 C C . ASP B 1 246 ? 5.016 -35.75 7.68 1 98.62 246 ASP B C 1
ATOM 7057 O O . ASP B 1 246 ? 5.156 -36.562 8.609 1 98.62 246 ASP B O 1
ATOM 7061 N N . VAL B 1 247 ? 5.516 -34.594 7.703 1 98.56 247 VAL B N 1
ATOM 7062 C CA . VAL B 1 247 ? 6.273 -34.094 8.844 1 98.56 247 VAL B CA 1
ATOM 7063 C C . VAL B 1 247 ? 5.316 -33.5 9.875 1 98.56 247 VAL B C 1
ATOM 7065 O O . VAL B 1 247 ? 4.234 -33 9.523 1 98.56 247 VAL B O 1
ATOM 7068 N N . ASN B 1 248 ? 5.68 -33.562 11.117 1 98.62 248 ASN B N 1
ATOM 7069 C CA . ASN B 1 248 ? 4.883 -33.062 12.234 1 98.62 248 ASN B CA 1
ATOM 7070 C C . ASN B 1 248 ? 5.25 -31.641 12.594 1 98.62 248 ASN B C 1
ATOM 7072 O O . ASN B 1 248 ? 6.055 -31.406 13.5 1 98.62 248 ASN B O 1
ATOM 7076 N N . TRP B 1 249 ? 4.555 -30.672 12.07 1 98.62 249 TRP B N 1
ATOM 7077 C CA . TRP B 1 249 ? 4.816 -29.25 12.297 1 98.62 249 TRP B CA 1
ATOM 7078 C C . TRP B 1 249 ? 4.414 -28.844 13.711 1 98.62 249 TRP B C 1
ATOM 7080 O O . TRP B 1 249 ? 4.754 -27.75 14.164 1 98.62 249 TRP B O 1
ATOM 7090 N N . GLY B 1 250 ? 3.729 -29.688 14.359 1 97.94 250 GLY B N 1
ATOM 7091 C CA . GLY B 1 250 ? 3.477 -29.438 15.766 1 97.94 250 GLY B CA 1
ATOM 7092 C C . GLY B 1 250 ? 4.734 -29.484 16.609 1 97.94 250 GLY B C 1
ATOM 7093 O O . GLY B 1 250 ? 4.734 -29.031 17.766 1 97.94 250 GLY B O 1
ATOM 7094 N N . ASN B 1 251 ? 5.766 -30.109 16.109 1 97.81 251 ASN B N 1
ATOM 7095 C CA . ASN B 1 251 ? 7.078 -30.156 16.734 1 97.81 251 ASN B CA 1
ATOM 7096 C C . ASN B 1 251 ? 7.91 -28.922 16.406 1 97.81 251 ASN B C 1
ATOM 7098 O O . ASN B 1 251 ? 8.312 -28.734 15.25 1 97.81 251 ASN B O 1
ATOM 7102 N N . PRO B 1 252 ? 8.25 -28.094 17.406 1 97.81 252 PRO B N 1
ATOM 7103 C CA . PRO B 1 252 ? 8.992 -26.875 17.125 1 97.81 252 PRO B CA 1
ATOM 7104 C C . PRO B 1 252 ? 10.328 -27.125 16.438 1 97.81 252 PRO B C 1
ATOM 7106 O O . PRO B 1 252 ? 10.828 -26.281 15.703 1 97.81 252 PRO B O 1
ATOM 7109 N N . ALA B 1 253 ? 10.898 -28.297 16.625 1 97.94 253 ALA B N 1
ATOM 7110 C CA . ALA B 1 253 ? 12.172 -28.625 15.984 1 97.94 253 ALA B CA 1
ATOM 7111 C C . ALA B 1 253 ? 12.023 -28.672 14.461 1 97.94 253 ALA B C 1
ATOM 7113 O O . ALA B 1 253 ? 12.969 -28.375 13.734 1 97.94 253 ALA B O 1
ATOM 7114 N N . VAL B 1 254 ? 10.867 -29.078 14 1 98.5 254 VAL B N 1
ATOM 7115 C CA . VAL B 1 254 ? 10.586 -29.109 12.57 1 98.5 254 VAL B CA 1
ATOM 7116 C C . VAL B 1 254 ? 10.602 -27.688 12.008 1 98.5 254 VAL B C 1
ATOM 7118 O O . VAL B 1 254 ? 11.148 -27.453 10.93 1 98.5 254 VAL B O 1
ATOM 7121 N N . PHE B 1 255 ? 10.016 -26.734 12.773 1 98.62 255 PHE B N 1
ATOM 7122 C CA . PHE B 1 255 ? 10.07 -25.344 12.359 1 98.62 255 PHE B CA 1
ATOM 7123 C C . PHE B 1 255 ? 11.508 -24.875 12.195 1 98.62 255 PHE B C 1
ATOM 7125 O O . PHE B 1 255 ? 11.859 -24.25 11.188 1 98.62 255 PHE B O 1
ATOM 7132 N N . ARG B 1 256 ? 12.312 -25.172 13.164 1 98.31 256 ARG B N 1
ATOM 7133 C CA . ARG B 1 256 ? 13.711 -24.766 13.133 1 98.31 256 ARG B CA 1
ATOM 7134 C C . ARG B 1 256 ? 14.422 -25.359 11.922 1 98.31 256 ARG B C 1
ATOM 7136 O O . ARG B 1 256 ? 15.203 -24.688 11.258 1 98.31 256 ARG B O 1
ATOM 7143 N N . GLU B 1 257 ? 14.133 -26.688 11.641 1 98.19 257 GLU B N 1
ATOM 7144 C CA . GLU B 1 257 ? 14.742 -27.359 10.492 1 98.19 257 GLU B CA 1
ATOM 7145 C C . GLU B 1 257 ? 14.398 -26.625 9.195 1 98.19 257 GLU B C 1
ATOM 7147 O O . GLU B 1 257 ? 15.281 -26.375 8.375 1 98.19 257 GLU B O 1
ATOM 7152 N N . TYR B 1 258 ? 13.227 -26.328 9.031 1 98.75 258 TYR B N 1
ATOM 7153 C CA . TYR B 1 258 ? 12.773 -25.75 7.773 1 98.75 258 TYR B CA 1
ATOM 7154 C C . TYR B 1 258 ? 13.258 -24.312 7.641 1 98.75 258 TYR B C 1
ATOM 7156 O O . TYR B 1 258 ? 13.555 -23.844 6.539 1 98.75 258 TYR B O 1
ATOM 7164 N N . LEU B 1 259 ? 13.281 -23.516 8.75 1 98.81 259 LEU B N 1
ATOM 7165 C CA . LEU B 1 259 ? 13.867 -22.188 8.648 1 98.81 259 LEU B CA 1
ATOM 7166 C C . LEU B 1 259 ? 15.32 -22.266 8.203 1 98.81 259 LEU B C 1
ATOM 7168 O O . LEU B 1 259 ? 15.758 -21.484 7.352 1 98.81 259 LEU B O 1
ATOM 7172 N N . ASP B 1 260 ? 16.031 -23.203 8.805 1 98.56 260 ASP B N 1
ATOM 7173 C CA . ASP B 1 260 ? 17.422 -23.391 8.422 1 98.56 260 ASP B CA 1
ATOM 7174 C C . ASP B 1 260 ? 17.547 -23.719 6.938 1 98.56 260 ASP B C 1
ATOM 7176 O O . ASP B 1 260 ? 18.422 -23.188 6.25 1 98.56 260 ASP B O 1
ATOM 7180 N N . LEU B 1 261 ? 16.672 -24.578 6.477 1 98.62 261 LEU B N 1
ATOM 7181 C CA . LEU B 1 261 ? 16.656 -24.953 5.066 1 98.62 261 LEU B CA 1
ATOM 7182 C C . LEU B 1 261 ? 16.375 -23.75 4.188 1 98.62 261 LEU B C 1
ATOM 7184 O O . LEU B 1 261 ? 17.078 -23.516 3.197 1 98.62 261 LEU B O 1
ATOM 7188 N N . ILE B 1 262 ? 15.398 -22.938 4.539 1 98.81 262 ILE B N 1
ATOM 7189 C CA . ILE B 1 262 ? 15.008 -21.75 3.771 1 98.81 262 ILE B CA 1
ATOM 7190 C C . ILE B 1 262 ? 16.172 -20.781 3.691 1 98.81 262 ILE B C 1
ATOM 7192 O O . ILE B 1 262 ? 16.531 -20.312 2.604 1 98.81 262 ILE B O 1
ATOM 7196 N N . LEU B 1 263 ? 16.781 -20.516 4.832 1 98.88 263 LEU B N 1
ATOM 7197 C CA . LEU B 1 263 ? 17.859 -19.531 4.867 1 98.88 263 LEU B CA 1
ATOM 7198 C C . LEU B 1 263 ? 19.094 -20.047 4.133 1 98.88 263 LEU B C 1
ATOM 7200 O O . LEU B 1 263 ? 19.812 -19.281 3.494 1 98.88 263 LEU B O 1
ATOM 7204 N N . THR B 1 264 ? 19.344 -21.375 4.207 1 98.56 264 THR B N 1
ATOM 7205 C CA . THR B 1 264 ? 20.453 -21.984 3.486 1 98.56 264 THR B CA 1
ATOM 7206 C C . THR B 1 264 ? 20.266 -21.844 1.979 1 98.56 264 THR B C 1
ATOM 7208 O O . THR B 1 264 ? 21.172 -21.406 1.271 1 98.56 264 THR B O 1
ATOM 7211 N N . LEU B 1 265 ? 19.094 -22.172 1.515 1 98.75 265 LEU B N 1
ATOM 7212 C CA . LEU B 1 265 ? 18.797 -22.094 0.086 1 98.75 265 LEU B CA 1
ATOM 7213 C C . LEU B 1 265 ? 18.75 -20.641 -0.375 1 98.75 265 LEU B C 1
ATOM 7215 O O . LEU B 1 265 ? 19.156 -20.328 -1.493 1 98.75 265 LEU B O 1
ATOM 7219 N N . ALA B 1 266 ? 18.219 -19.75 0.495 1 98.88 266 ALA B N 1
ATOM 7220 C CA . ALA B 1 266 ? 18.25 -18.312 0.187 1 98.88 266 ALA B CA 1
ATOM 7221 C C . ALA B 1 266 ? 19.672 -17.828 -0.018 1 98.88 266 ALA B C 1
ATOM 7223 O O . ALA B 1 266 ? 19.953 -17.047 -0.93 1 98.88 266 ALA B O 1
ATOM 7224 N N . ASN B 1 267 ? 20.547 -18.312 0.831 1 98.69 267 ASN B N 1
ATOM 7225 C CA . ASN B 1 267 ? 21.953 -17.922 0.737 1 98.69 267 ASN B CA 1
ATOM 7226 C C . ASN B 1 267 ? 22.625 -18.531 -0.5 1 98.69 267 ASN B C 1
ATOM 7228 O O . ASN B 1 267 ? 23.688 -18.078 -0.911 1 98.69 267 ASN B O 1
ATOM 7232 N N . ARG B 1 268 ? 21.938 -19.594 -1.074 1 98.44 268 ARG B N 1
ATOM 7233 C CA . ARG B 1 268 ? 22.438 -20.156 -2.328 1 98.44 268 ARG B CA 1
ATOM 7234 C C . ARG B 1 268 ? 21.891 -19.375 -3.525 1 98.44 268 ARG B C 1
ATOM 7236 O O . ARG B 1 268 ? 22.25 -19.656 -4.668 1 98.44 268 ARG B O 1
ATOM 7243 N N . GLY B 1 269 ? 21.016 -18.453 -3.299 1 98.56 269 GLY B N 1
ATOM 7244 C CA . GLY B 1 269 ? 20.594 -17.547 -4.359 1 98.56 269 GLY B CA 1
ATOM 7245 C C . GLY B 1 269 ? 19.109 -17.672 -4.688 1 98.56 269 GLY B C 1
ATOM 7246 O O . GLY B 1 269 ? 18.609 -16.984 -5.582 1 98.56 269 GLY B O 1
ATOM 7247 N N . VAL B 1 270 ? 18.375 -18.484 -3.953 1 98.75 270 VAL B N 1
ATOM 7248 C CA . VAL B 1 270 ? 16.938 -18.594 -4.172 1 98.75 270 VAL B CA 1
ATOM 7249 C C . VAL B 1 270 ? 16.25 -17.297 -3.725 1 98.75 270 VAL B C 1
ATOM 7251 O O . VAL B 1 270 ? 16.484 -16.828 -2.613 1 98.75 270 VAL B O 1
ATOM 7254 N N . GLU B 1 271 ? 15.406 -16.797 -4.59 1 98.75 271 GLU B N 1
ATOM 7255 C CA . GLU B 1 271 ? 14.789 -15.5 -4.293 1 98.75 271 GLU B CA 1
ATOM 7256 C C . GLU B 1 271 ? 13.297 -15.656 -4.043 1 98.75 271 GLU B C 1
ATOM 7258 O O . GLU B 1 271 ? 12.664 -14.766 -3.465 1 98.75 271 GLU B O 1
ATOM 7263 N N . VAL B 1 272 ? 12.672 -16.703 -4.496 1 98.81 272 VAL B N 1
ATOM 7264 C CA . VAL B 1 272 ? 11.266 -17.016 -4.23 1 98.81 272 VAL B CA 1
ATOM 7265 C C . VAL B 1 272 ? 11.125 -18.5 -3.908 1 98.81 272 VAL B C 1
ATOM 7267 O O . VAL B 1 272 ? 11.695 -19.359 -4.598 1 98.81 272 VAL B O 1
ATOM 7270 N N . PHE B 1 273 ? 10.461 -18.812 -2.838 1 98.75 273 PHE B N 1
ATOM 7271 C CA . PHE B 1 273 ? 10.133 -20.188 -2.492 1 98.75 273 PHE B CA 1
ATOM 7272 C C . PHE B 1 273 ? 8.672 -20.5 -2.789 1 98.75 273 PHE B C 1
ATOM 7274 O O . PHE B 1 273 ? 7.777 -19.859 -2.225 1 98.75 273 PHE B O 1
ATOM 7281 N N . ARG B 1 274 ? 8.445 -21.344 -3.719 1 98.44 274 ARG B N 1
ATOM 7282 C CA . ARG B 1 274 ? 7.109 -21.938 -3.82 1 98.44 274 ARG B CA 1
ATOM 7283 C C . ARG B 1 274 ? 6.875 -22.953 -2.715 1 98.44 274 ARG B C 1
ATOM 7285 O O . ARG B 1 274 ? 7.516 -24.016 -2.689 1 98.44 274 ARG B O 1
ATOM 7292 N N . LEU B 1 275 ? 5.984 -22.656 -1.836 1 98.19 275 LEU B N 1
ATOM 7293 C CA . LEU B 1 275 ? 5.707 -23.484 -0.674 1 98.19 275 LEU B CA 1
ATOM 7294 C C . LEU B 1 275 ? 4.707 -24.594 -1.023 1 98.19 275 LEU B C 1
ATOM 7296 O O . LEU B 1 275 ? 3.498 -24.406 -0.884 1 98.19 275 LEU B O 1
ATOM 7300 N N . ASP B 1 276 ? 5.293 -25.703 -1.354 1 96.75 276 ASP B N 1
ATOM 7301 C CA . ASP B 1 276 ? 4.523 -26.828 -1.847 1 96.75 276 ASP B CA 1
ATOM 7302 C C . ASP B 1 276 ? 3.744 -27.5 -0.717 1 96.75 276 ASP B C 1
ATOM 7304 O O . ASP B 1 276 ? 4.258 -27.656 0.394 1 96.75 276 ASP B O 1
ATOM 7308 N N . ALA B 1 277 ? 2.504 -27.891 -0.94 1 96.19 277 ALA B N 1
ATOM 7309 C CA . ALA B 1 277 ? 1.62 -28.625 -0.042 1 96.19 277 ALA B CA 1
ATOM 7310 C C . ALA B 1 277 ? 1.463 -27.906 1.292 1 96.19 277 ALA B C 1
ATOM 7312 O O . ALA B 1 277 ? 1.319 -28.547 2.338 1 96.19 277 ALA B O 1
ATOM 7313 N N . ILE B 1 278 ? 1.473 -26.609 1.239 1 97.5 278 ILE B N 1
ATOM 7314 C CA . ILE B 1 278 ? 1.459 -25.797 2.451 1 97.5 278 ILE B CA 1
ATOM 7315 C C . ILE B 1 278 ? 0.123 -25.969 3.17 1 97.5 278 ILE B C 1
ATOM 7317 O O . ILE B 1 278 ? 0.056 -25.875 4.398 1 97.5 278 ILE B O 1
ATOM 7321 N N . ALA B 1 279 ? -0.918 -26.312 2.479 1 96.44 279 ALA B N 1
ATOM 7322 C CA . ALA B 1 279 ? -2.256 -26.406 3.057 1 96.44 279 ALA B CA 1
ATOM 7323 C C . ALA B 1 279 ? -2.34 -27.562 4.043 1 96.44 279 ALA B C 1
ATOM 7325 O O . ALA B 1 279 ? -3.254 -27.625 4.871 1 96.44 279 ALA B O 1
ATOM 7326 N N . PHE B 1 280 ? -1.365 -28.5 4.035 1 97.25 280 PHE B N 1
ATOM 7327 C CA . PHE B 1 280 ? -1.477 -29.766 4.746 1 97.25 280 PHE B CA 1
ATOM 7328 C C . PHE B 1 280 ? -0.577 -29.766 5.977 1 97.25 280 PHE B C 1
ATOM 7330 O O . PHE B 1 280 ? -0.373 -30.812 6.594 1 97.25 280 PHE B O 1
ATOM 7337 N N . LEU B 1 281 ? -0.103 -28.672 6.398 1 97.75 281 LEU B N 1
ATOM 7338 C CA . LEU B 1 281 ? 0.966 -28.625 7.391 1 97.75 281 LEU B CA 1
ATOM 7339 C C . LEU B 1 281 ? 0.457 -29.047 8.766 1 97.75 281 LEU B C 1
ATOM 7341 O O . LEU B 1 281 ? 1.218 -29.578 9.578 1 97.75 281 LEU B O 1
ATOM 7345 N N . TRP B 1 282 ? -0.742 -28.797 9.047 1 98.19 282 TRP B N 1
ATOM 7346 C CA . TRP B 1 282 ? -1.228 -29.016 10.406 1 98.19 282 TRP B CA 1
ATOM 7347 C C . TRP B 1 282 ? -2.303 -30.094 10.43 1 98.19 282 TRP B C 1
ATOM 7349 O O . TRP B 1 282 ? -3.211 -30.094 9.602 1 98.19 282 TRP B O 1
ATOM 7359 N N . LYS B 1 283 ? -2.152 -31.016 11.406 1 98.12 283 LYS B N 1
ATOM 7360 C CA . LYS B 1 283 ? -3.072 -32.156 11.555 1 98.12 283 LYS B CA 1
ATOM 7361 C C . LYS B 1 283 ? -3.979 -31.953 12.766 1 98.12 283 LYS B C 1
ATOM 7363 O O . LYS B 1 283 ? -3.498 -31.781 13.883 1 98.12 283 LYS B O 1
ATOM 7368 N N . ARG B 1 284 ? -5.289 -31.922 12.461 1 98 284 ARG B N 1
ATOM 7369 C CA . ARG B 1 284 ? -6.27 -31.766 13.531 1 98 284 ARG B CA 1
ATOM 7370 C C . ARG B 1 284 ? -7.402 -32.781 13.391 1 98 284 ARG B C 1
ATOM 7372 O O . ARG B 1 284 ? -8.125 -32.781 12.398 1 98 284 ARG B O 1
ATOM 7379 N N . LEU B 1 285 ? -7.539 -33.656 14.43 1 97.81 285 LEU B N 1
ATOM 7380 C CA . LEU B 1 285 ? -8.578 -34.656 14.43 1 97.81 285 LEU B CA 1
ATOM 7381 C C . LEU B 1 285 ? -9.953 -34.062 14.234 1 97.81 285 LEU B C 1
ATOM 7383 O O . LEU B 1 285 ? -10.266 -33.031 14.836 1 97.81 285 LEU B O 1
ATOM 7387 N N . GLY B 1 286 ? -10.727 -34.656 13.406 1 97.44 286 GLY B N 1
ATOM 7388 C CA . GLY B 1 286 ? -12.094 -34.219 13.172 1 97.44 286 GLY B CA 1
ATOM 7389 C C . GLY B 1 286 ? -12.219 -33.219 12.047 1 97.44 286 GLY B C 1
ATOM 7390 O O . GLY B 1 286 ? -13.32 -32.75 11.758 1 97.44 286 GLY B O 1
ATOM 7391 N N . THR B 1 287 ? -11.133 -32.844 11.445 1 97.31 287 THR B N 1
ATOM 7392 C CA . THR B 1 287 ? -11.125 -31.953 10.297 1 97.31 287 THR B CA 1
ATOM 7393 C C . THR B 1 287 ? -10.539 -32.625 9.07 1 97.31 287 THR B C 1
ATOM 7395 O O . THR B 1 287 ? -10.133 -33.812 9.133 1 97.31 287 THR B O 1
ATOM 7398 N N . ASP B 1 288 ? -10.5 -31.984 7.977 1 95.38 288 ASP B N 1
ATOM 7399 C CA . ASP B 1 288 ? -9.867 -32.531 6.781 1 95.38 288 ASP B CA 1
ATOM 7400 C C . ASP B 1 288 ? -8.367 -32.281 6.781 1 95.38 288 ASP B C 1
ATOM 7402 O O . ASP B 1 288 ? -7.664 -32.625 5.832 1 95.38 288 ASP B O 1
ATOM 7406 N N . CYS B 1 289 ? -7.844 -31.641 7.82 1 96.94 289 CYS B N 1
ATOM 7407 C CA . CYS B 1 289 ? -6.43 -31.359 8.07 1 96.94 289 CYS B CA 1
ATOM 7408 C C . CYS B 1 289 ? -5.84 -30.484 6.973 1 96.94 289 CYS B C 1
ATOM 7410 O O . CYS B 1 289 ? -4.66 -30.609 6.641 1 96.94 289 CYS B O 1
ATOM 7412 N N . GLN B 1 290 ? -6.68 -29.656 6.34 1 95.75 290 GLN B N 1
ATOM 7413 C CA . GLN B 1 290 ? -6.227 -28.656 5.367 1 95.75 290 GLN B CA 1
ATOM 7414 C C . GLN B 1 290 ? -6.547 -27.25 5.832 1 95.75 290 GLN B C 1
ATOM 7416 O O . GLN B 1 290 ? -7.582 -27.016 6.457 1 95.75 290 GLN B O 1
ATOM 7421 N N . ASN B 1 291 ? -5.664 -26.312 5.547 1 95.19 291 ASN B N 1
ATOM 7422 C CA . ASN B 1 291 ? -5.887 -24.891 5.754 1 95.19 291 ASN B CA 1
ATOM 7423 C C . ASN B 1 291 ? -6.184 -24.562 7.219 1 95.19 291 ASN B C 1
ATOM 7425 O O . ASN B 1 291 ? -7.004 -23.703 7.516 1 95.19 291 ASN B O 1
ATOM 7429 N N . GLN B 1 292 ? -5.656 -25.438 8.117 1 96.62 292 GLN B N 1
ATOM 7430 C CA . GLN B 1 292 ? -5.828 -25.125 9.531 1 96.62 292 GLN B CA 1
ATOM 7431 C C . GLN B 1 292 ? -5.191 -23.797 9.898 1 96.62 292 GLN B C 1
ATOM 7433 O O . GLN B 1 292 ? -4.203 -23.391 9.281 1 96.62 292 GLN B O 1
ATOM 7438 N N . PRO B 1 293 ? -5.719 -23.031 10.859 1 95.88 293 PRO B N 1
ATOM 7439 C CA . PRO B 1 293 ? -5.238 -21.688 11.195 1 95.88 293 PRO B CA 1
ATOM 7440 C C . PRO B 1 293 ? -3.738 -21.656 11.484 1 95.88 293 PRO B C 1
ATOM 7442 O O . PRO B 1 293 ? -3.07 -20.656 11.172 1 95.88 293 PRO B O 1
ATOM 7445 N N . GLU B 1 294 ? -3.23 -22.703 12.023 1 97.88 294 GLU B N 1
ATOM 7446 C CA . GLU B 1 294 ? -1.821 -22.75 12.406 1 97.88 294 GLU B CA 1
ATOM 7447 C C . GLU B 1 294 ? -0.918 -22.641 11.18 1 97.88 294 GLU B C 1
ATOM 7449 O O . GLU B 1 294 ? 0.198 -22.125 11.273 1 97.88 294 GLU B O 1
ATOM 7454 N N . VAL B 1 295 ? -1.418 -23.062 10 1 97.81 295 VAL B N 1
ATOM 7455 C CA . VAL B 1 295 ? -0.641 -22.984 8.766 1 97.81 295 VAL B CA 1
ATOM 7456 C C . VAL B 1 295 ? -0.271 -21.531 8.477 1 97.81 295 VAL B C 1
ATOM 7458 O O . VAL B 1 295 ? 0.874 -21.234 8.125 1 97.81 295 VAL B O 1
ATOM 7461 N N . HIS B 1 296 ? -1.213 -20.656 8.664 1 97.56 296 HIS B N 1
ATOM 7462 C CA . HIS B 1 296 ? -1.003 -19.25 8.367 1 97.56 296 HIS B CA 1
ATOM 7463 C C . HIS B 1 296 ? -0.085 -18.594 9.398 1 97.56 296 HIS B C 1
ATOM 7465 O O . HIS B 1 296 ? 0.766 -17.781 9.047 1 97.56 296 HIS B O 1
ATOM 7471 N N . ARG B 1 297 ? -0.187 -19 10.672 1 98.06 297 ARG B N 1
ATOM 7472 C CA . ARG B 1 297 ? 0.7 -18.5 11.719 1 98.06 297 ARG B CA 1
ATOM 7473 C C . ARG B 1 297 ? 2.137 -18.953 11.477 1 98.06 297 ARG B C 1
ATOM 7475 O O . ARG B 1 297 ? 3.07 -18.156 11.609 1 98.06 297 ARG B O 1
ATOM 7482 N N . LEU B 1 298 ? 2.268 -20.203 11.102 1 98.56 298 LEU B N 1
ATOM 7483 C CA . LEU B 1 298 ? 3.59 -20.766 10.828 1 98.56 298 LEU B CA 1
ATOM 7484 C C . LEU B 1 298 ? 4.238 -20.062 9.641 1 98.56 298 LEU B C 1
ATOM 7486 O O . LEU B 1 298 ? 5.422 -19.719 9.688 1 98.56 298 LEU B O 1
ATOM 7490 N N . THR B 1 299 ? 3.48 -19.859 8.602 1 98.56 299 THR B N 1
ATOM 7491 C CA . THR B 1 299 ? 4 -19.203 7.406 1 98.56 299 THR B CA 1
ATOM 7492 C C . THR B 1 299 ? 4.398 -17.766 7.707 1 98.56 299 THR B C 1
ATOM 7494 O O . THR B 1 299 ? 5.445 -17.297 7.25 1 98.56 299 THR B O 1
ATOM 7497 N N . HIS B 1 300 ? 3.555 -17.047 8.492 1 98.44 300 HIS B N 1
ATOM 7498 C CA . HIS B 1 300 ? 3.875 -15.695 8.93 1 98.44 300 HIS B CA 1
ATOM 7499 C C . HIS B 1 300 ? 5.172 -15.664 9.727 1 98.44 300 HIS B C 1
ATOM 7501 O O . HIS B 1 300 ? 6.004 -14.773 9.539 1 98.44 300 HIS B O 1
ATOM 7507 N N . ALA B 1 301 ? 5.352 -16.609 10.609 1 98.56 301 ALA B N 1
ATOM 7508 C CA . ALA B 1 301 ? 6.57 -16.703 11.406 1 98.56 301 ALA B CA 1
ATOM 7509 C C . ALA B 1 301 ? 7.785 -16.969 10.523 1 98.56 301 ALA B C 1
ATOM 7511 O O . ALA B 1 301 ? 8.828 -16.328 10.695 1 98.56 301 ALA B O 1
ATOM 7512 N N . LEU B 1 302 ? 7.645 -17.906 9.57 1 98.88 302 LEU B N 1
ATOM 7513 C CA . LEU B 1 302 ? 8.734 -18.188 8.648 1 98.88 302 LEU B CA 1
ATOM 7514 C C . LEU B 1 302 ? 9.109 -16.938 7.848 1 98.88 302 LEU B C 1
ATOM 7516 O O . LEU B 1 302 ? 10.297 -16.641 7.668 1 98.88 302 LEU B O 1
ATOM 7520 N N . ARG B 1 303 ? 8.125 -16.266 7.406 1 98.62 303 ARG B N 1
ATOM 7521 C CA . ARG B 1 303 ? 8.367 -15.039 6.648 1 98.62 303 ARG B CA 1
ATOM 7522 C C . ARG B 1 303 ? 9.086 -14 7.496 1 98.62 303 ARG B C 1
ATOM 7524 O O . ARG B 1 303 ? 10.055 -13.383 7.047 1 98.62 303 ARG B O 1
ATOM 7531 N N . ALA B 1 304 ? 8.57 -13.781 8.719 1 98.25 304 ALA B N 1
ATOM 7532 C CA . ALA B 1 304 ? 9.188 -12.805 9.617 1 98.25 304 ALA B CA 1
ATOM 7533 C C . ALA B 1 304 ? 10.656 -13.133 9.859 1 98.25 304 ALA B C 1
ATOM 7535 O O . ALA B 1 304 ? 11.516 -12.25 9.758 1 98.25 304 ALA B O 1
ATOM 7536 N N . ALA B 1 305 ? 10.953 -14.359 10.109 1 98.62 305 ALA B N 1
ATOM 7537 C CA . ALA B 1 305 ? 12.328 -14.789 10.336 1 98.62 305 ALA B CA 1
ATOM 7538 C C . ALA B 1 305 ? 13.18 -14.578 9.078 1 98.62 305 ALA B C 1
ATOM 7540 O O . ALA B 1 305 ? 14.312 -14.109 9.164 1 98.62 305 ALA B O 1
ATOM 7541 N N . THR B 1 306 ? 12.602 -14.938 8 1 98.81 306 THR B N 1
ATOM 7542 C CA . THR B 1 306 ? 13.328 -14.789 6.742 1 98.81 306 THR B CA 1
ATOM 7543 C C . THR B 1 306 ? 13.602 -13.312 6.453 1 98.81 306 THR B C 1
ATOM 7545 O O . THR B 1 306 ? 14.68 -12.961 5.973 1 98.81 306 THR B O 1
ATOM 7548 N N . ARG B 1 307 ? 12.68 -12.422 6.766 1 98.31 307 ARG B N 1
ATOM 7549 C CA . ARG B 1 307 ? 12.844 -10.992 6.535 1 98.31 307 ARG B CA 1
ATOM 7550 C C . ARG B 1 307 ? 13.977 -10.422 7.383 1 98.31 307 ARG B C 1
ATOM 7552 O O . ARG B 1 307 ? 14.633 -9.453 6.984 1 98.31 307 ARG B O 1
ATOM 7559 N N . ILE B 1 308 ? 14.188 -11.008 8.508 1 97.81 308 ILE B N 1
ATOM 7560 C CA . ILE B 1 308 ? 15.258 -10.539 9.383 1 97.81 308 ILE B CA 1
ATOM 7561 C C . ILE B 1 308 ? 16.609 -10.797 8.727 1 97.81 308 ILE B C 1
ATOM 7563 O O . ILE B 1 308 ? 17.516 -9.961 8.805 1 97.81 308 ILE B O 1
ATOM 7567 N N . VAL B 1 309 ? 16.734 -11.898 7.977 1 98.38 309 VAL B N 1
ATOM 7568 C CA . VAL B 1 309 ? 18.016 -12.32 7.434 1 98.38 309 VAL B CA 1
ATOM 7569 C C . VAL B 1 309 ? 18.109 -11.945 5.953 1 98.38 309 VAL B C 1
ATOM 7571 O O . VAL B 1 309 ? 19.141 -11.453 5.488 1 98.38 309 VAL B O 1
ATOM 7574 N N . ALA B 1 310 ? 17.047 -12.195 5.227 1 98.62 310 ALA B N 1
ATOM 7575 C CA . ALA B 1 310 ? 17.016 -12.102 3.771 1 98.62 310 ALA B CA 1
ATOM 7576 C C . ALA B 1 310 ? 15.719 -11.461 3.293 1 98.62 310 ALA B C 1
ATOM 7578 O O . ALA B 1 310 ? 14.906 -12.109 2.621 1 98.62 310 ALA B O 1
ATOM 7579 N N . PRO B 1 311 ? 15.555 -10.141 3.549 1 98.12 311 PRO B N 1
ATOM 7580 C CA . PRO B 1 311 ? 14.281 -9.492 3.225 1 98.12 311 PRO B CA 1
ATOM 7581 C C . PRO B 1 311 ? 13.984 -9.492 1.729 1 98.12 311 PRO B C 1
ATOM 7583 O O . PRO B 1 311 ? 12.867 -9.164 1.318 1 98.12 311 PRO B O 1
ATOM 7586 N N . ALA B 1 312 ? 14.891 -9.914 0.87 1 97.75 312 ALA B N 1
ATOM 7587 C CA . ALA B 1 312 ? 14.672 -9.938 -0.575 1 97.75 312 ALA B CA 1
ATOM 7588 C C . ALA B 1 312 ? 13.867 -11.172 -0.986 1 97.75 312 ALA B C 1
ATOM 7590 O O . ALA B 1 312 ? 13.375 -11.25 -2.115 1 97.75 312 ALA B O 1
ATOM 7591 N N . VAL B 1 313 ? 13.727 -12.133 -0.127 1 98.56 313 VAL B N 1
ATOM 7592 C CA . VAL B 1 313 ? 13.109 -13.422 -0.446 1 98.56 313 VAL B CA 1
ATOM 7593 C C . VAL B 1 313 ? 11.594 -13.305 -0.348 1 98.56 313 VAL B C 1
ATOM 7595 O O . VAL B 1 313 ? 11.07 -12.648 0.552 1 98.56 313 VAL B O 1
ATOM 7598 N N . ALA B 1 314 ? 10.906 -13.93 -1.288 1 98.62 314 ALA B N 1
ATOM 7599 C CA . ALA B 1 314 ? 9.445 -13.969 -1.275 1 98.62 314 ALA B CA 1
ATOM 7600 C C . ALA B 1 314 ? 8.93 -15.398 -1.165 1 98.62 314 ALA B C 1
ATOM 7602 O O . ALA B 1 314 ? 9.641 -16.344 -1.521 1 98.62 314 ALA B O 1
ATOM 7603 N N . PHE B 1 315 ? 7.742 -15.508 -0.604 1 98.69 315 PHE B N 1
ATOM 7604 C CA . PHE B 1 315 ? 7.047 -16.781 -0.499 1 98.69 315 PHE B CA 1
ATOM 7605 C C . PHE B 1 315 ? 5.855 -16.828 -1.449 1 98.69 315 PHE B C 1
ATOM 7607 O O . PHE B 1 315 ? 5.105 -15.859 -1.564 1 98.69 315 PHE B O 1
ATOM 7614 N N . LYS B 1 316 ? 5.734 -17.906 -2.135 1 98.44 316 LYS B N 1
ATOM 7615 C CA . LYS B 1 316 ? 4.555 -18.203 -2.941 1 98.44 316 LYS B CA 1
ATOM 7616 C C . LYS B 1 316 ? 3.814 -19.422 -2.4 1 98.44 316 LYS B C 1
ATOM 7618 O O . LYS B 1 316 ? 4.363 -20.531 -2.371 1 98.44 316 LYS B O 1
ATOM 7623 N N . ALA B 1 317 ? 2.592 -19.234 -2.025 1 97.5 317 ALA B N 1
ATOM 7624 C CA . ALA B 1 317 ? 1.802 -20.328 -1.479 1 97.5 317 ALA B CA 1
ATOM 7625 C C . ALA B 1 317 ? 1.225 -21.203 -2.596 1 97.5 317 ALA B C 1
ATOM 7627 O O . ALA B 1 317 ? 0.643 -20.688 -3.553 1 97.5 317 ALA B O 1
ATOM 7628 N N . GLU B 1 318 ? 1.457 -22.438 -2.475 1 93.75 318 GLU B N 1
ATOM 7629 C CA . GLU B 1 318 ? 0.734 -23.406 -3.283 1 93.75 318 GLU B CA 1
ATOM 7630 C C . GLU B 1 318 ? -0.396 -24.047 -2.486 1 93.75 318 GLU B C 1
ATOM 7632 O O . GLU B 1 318 ? -0.212 -25.109 -1.886 1 93.75 318 GLU B O 1
ATOM 7637 N N . ALA B 1 319 ? -1.512 -23.438 -2.525 1 86.44 319 ALA B N 1
ATOM 7638 C CA . ALA B 1 319 ? -2.73 -23.906 -1.869 1 86.44 319 ALA B CA 1
ATOM 7639 C C . ALA B 1 319 ? -3.883 -24.016 -2.863 1 86.44 319 ALA B C 1
ATOM 7641 O O . ALA B 1 319 ? -4.5 -23 -3.215 1 86.44 319 ALA B O 1
ATOM 7642 N N . ILE B 1 320 ? -4.086 -25.156 -3.34 1 82.06 320 ILE B N 1
ATOM 7643 C CA . ILE B 1 320 ? -5.203 -25.391 -4.25 1 82.06 320 ILE B CA 1
ATOM 7644 C C . ILE B 1 320 ? -6.473 -25.672 -3.449 1 82.06 320 ILE B C 1
ATOM 7646 O O . ILE B 1 320 ? -6.816 -26.828 -3.197 1 82.06 320 ILE B O 1
ATOM 7650 N N . VAL B 1 321 ? -7.129 -24.641 -2.994 1 79.06 321 VAL B N 1
ATOM 7651 C CA . VAL B 1 321 ? -8.258 -24.688 -2.072 1 79.06 321 VAL B CA 1
ATOM 7652 C C . VAL B 1 321 ? -9.352 -23.75 -2.545 1 79.06 321 VAL B C 1
ATOM 7654 O O . VAL B 1 321 ? -9.211 -23.078 -3.574 1 79.06 321 VAL B O 1
ATOM 7657 N N . ALA B 1 322 ? -10.453 -23.797 -1.908 1 75.5 322 ALA B N 1
ATOM 7658 C CA . ALA B 1 322 ? -11.562 -22.891 -2.229 1 75.5 322 ALA B CA 1
ATOM 7659 C C . ALA B 1 322 ? -11.172 -21.438 -2.012 1 75.5 322 ALA B C 1
ATOM 7661 O O . ALA B 1 322 ? -10.344 -21.125 -1.155 1 75.5 322 ALA B O 1
ATOM 7662 N N . PRO B 1 323 ? -11.812 -20.562 -2.807 1 76 323 PRO B N 1
ATOM 7663 C CA . PRO B 1 323 ? -11.469 -19.141 -2.746 1 76 323 PRO B CA 1
ATOM 7664 C C . PRO B 1 323 ? -11.523 -18.578 -1.326 1 76 323 PRO B C 1
ATOM 7666 O O . PRO B 1 323 ? -10.664 -17.781 -0.941 1 76 323 PRO B O 1
ATOM 7669 N N . GLY B 1 324 ? -12.492 -19 -0.607 1 78.94 324 GLY B N 1
ATOM 7670 C CA . GLY B 1 324 ? -12.625 -18.5 0.753 1 78.94 324 GLY B CA 1
ATOM 7671 C C . GLY B 1 324 ? -11.445 -18.844 1.639 1 78.94 324 GLY B C 1
ATOM 7672 O O . GLY B 1 324 ? -11.141 -18.125 2.59 1 78.94 324 GLY B O 1
ATOM 7673 N N . ASP B 1 325 ? -10.727 -19.938 1.266 1 87.06 325 ASP B N 1
ATOM 7674 C CA . ASP B 1 325 ? -9.555 -20.344 2.035 1 87.06 325 ASP B CA 1
ATOM 7675 C C . ASP B 1 325 ? -8.273 -19.781 1.443 1 87.06 325 ASP B C 1
ATOM 7677 O O . ASP B 1 325 ? -7.297 -19.547 2.164 1 87.06 325 ASP B O 1
ATOM 7681 N N . LEU B 1 326 ? -8.352 -19.562 0.209 1 89.62 326 LEU B N 1
ATOM 7682 C CA . LEU B 1 326 ? -7.152 -19.156 -0.521 1 89.62 326 LEU B CA 1
ATOM 7683 C C . LEU B 1 326 ? -6.645 -17.812 -0.033 1 89.62 326 LEU B C 1
ATOM 7685 O O . LEU B 1 326 ? -5.438 -17.609 0.12 1 89.62 326 LEU B O 1
ATOM 7689 N N . ILE B 1 327 ? -7.535 -16.891 0.271 1 91.38 327 ILE B N 1
ATOM 7690 C CA . ILE B 1 327 ? -7.18 -15.523 0.634 1 91.38 327 ILE B CA 1
ATOM 7691 C C . ILE B 1 327 ? -6.348 -15.531 1.914 1 91.38 327 ILE B C 1
ATOM 7693 O O . ILE B 1 327 ? -5.5 -14.656 2.113 1 91.38 327 ILE B O 1
ATOM 7697 N N . HIS B 1 328 ? -6.512 -16.531 2.785 1 93.94 328 HIS B N 1
ATOM 7698 C CA . HIS B 1 328 ? -5.801 -16.594 4.059 1 93.94 328 HIS B CA 1
ATOM 7699 C C . HIS B 1 328 ? -4.312 -16.828 3.85 1 93.94 328 HIS B C 1
ATOM 7701 O O . HIS B 1 328 ? -3.498 -16.5 4.715 1 93.94 328 HIS B O 1
ATOM 7707 N N . TYR B 1 329 ? -3.953 -17.312 2.734 1 96.88 329 TYR B N 1
ATOM 7708 C CA . TYR B 1 329 ? -2.549 -17.562 2.441 1 96.88 329 TYR B CA 1
ATOM 7709 C C . TYR B 1 329 ? -1.828 -16.281 2.047 1 96.88 329 TYR B C 1
ATOM 7711 O O . TYR B 1 329 ? -0.597 -16.25 1.991 1 96.88 329 TYR B O 1
ATOM 7719 N N . LEU B 1 330 ? -2.619 -15.242 1.818 1 96.56 330 LEU B N 1
ATOM 7720 C CA . LEU B 1 330 ? -2.062 -13.906 1.65 1 96.56 330 LEU B CA 1
ATOM 7721 C C . LEU B 1 330 ? -2.246 -13.078 2.918 1 96.56 330 LEU B C 1
ATOM 7723 O O . LEU B 1 330 ? -1.708 -11.977 3.025 1 96.56 330 LEU B O 1
ATOM 7727 N N . GLY B 1 331 ? -3 -13.602 3.811 1 94.88 331 GLY B N 1
ATOM 7728 C CA . GLY B 1 331 ? -3.264 -12.953 5.082 1 94.88 331 GLY B CA 1
ATOM 7729 C C . GLY B 1 331 ? -4.641 -12.32 5.156 1 94.88 331 GLY B C 1
ATOM 7730 O O . GLY B 1 331 ? -5.113 -11.742 4.176 1 94.88 331 GLY B O 1
ATOM 7731 N N . SER B 1 332 ? -5.301 -12.477 6.254 1 90.56 332 SER B N 1
ATOM 7732 C CA . SER B 1 332 ? -6.578 -11.852 6.578 1 90.56 332 SER B CA 1
ATOM 7733 C C . SER B 1 332 ? -6.586 -11.312 8.008 1 90.56 332 SER B C 1
ATOM 7735 O O . SER B 1 332 ? -5.719 -11.664 8.805 1 90.56 332 SER B O 1
ATOM 7737 N N . ARG B 1 333 ? -7.418 -10.375 8.234 1 89.31 333 ARG B N 1
ATOM 7738 C CA . ARG B 1 333 ? -7.586 -9.805 9.57 1 89.31 333 ARG B CA 1
ATOM 7739 C C . ARG B 1 333 ? -6.25 -9.352 10.148 1 89.31 333 ARG B C 1
ATOM 7741 O O . ARG B 1 333 ? -5.527 -8.578 9.516 1 89.31 333 ARG B O 1
ATOM 7748 N N . ASP B 1 334 ? -5.781 -10.023 11.227 1 86.75 334 ASP B N 1
ATOM 7749 C CA . ASP B 1 334 ? -4.574 -9.578 11.914 1 86.75 334 ASP B CA 1
ATOM 7750 C C . ASP B 1 334 ? -3.318 -9.984 11.141 1 86.75 334 ASP B C 1
ATOM 7752 O O . ASP B 1 334 ? -2.227 -9.477 11.414 1 86.75 334 ASP B O 1
ATOM 7756 N N . HIS B 1 335 ? -3.486 -10.82 10.117 1 92.44 335 HIS B N 1
ATOM 7757 C CA . HIS B 1 335 ? -2.346 -11.273 9.328 1 92.44 335 HIS B CA 1
ATOM 7758 C C . HIS B 1 335 ? -2.393 -10.703 7.914 1 92.44 335 HIS B C 1
ATOM 7760 O O . HIS B 1 335 ? -1.624 -11.117 7.047 1 92.44 335 HIS B O 1
ATOM 7766 N N . HIS B 1 336 ? -3.25 -9.781 7.703 1 94 336 HIS B N 1
ATOM 7767 C CA . HIS B 1 336 ? -3.5 -9.227 6.379 1 94 336 HIS B CA 1
ATOM 7768 C C . HIS B 1 336 ? -2.203 -8.758 5.727 1 94 336 HIS B C 1
ATOM 7770 O O . HIS B 1 336 ? -1.513 -7.887 6.262 1 94 336 HIS B O 1
ATOM 7776 N N . GLY B 1 337 ? -1.848 -9.398 4.652 1 95.88 337 GLY B N 1
ATOM 7777 C CA . GLY B 1 337 ? -0.683 -9.016 3.869 1 95.88 337 GLY B CA 1
ATOM 7778 C C . GLY B 1 337 ? 0.627 -9.461 4.488 1 95.88 337 GLY B C 1
ATOM 7779 O O . GLY B 1 337 ? 1.696 -8.977 4.109 1 95.88 337 GLY B O 1
ATOM 7780 N N . ARG B 1 338 ? 0.618 -10.469 5.445 1 96.69 338 ARG B N 1
ATOM 7781 C CA . ARG B 1 338 ? 1.828 -10.758 6.207 1 96.69 338 ARG B CA 1
ATOM 7782 C C . ARG B 1 338 ? 2.162 -12.25 6.16 1 96.69 338 ARG B C 1
ATOM 7784 O O . ARG B 1 338 ? 3.133 -12.688 6.777 1 96.69 338 ARG B O 1
ATOM 7791 N N . VAL B 1 339 ? 1.399 -13.016 5.348 1 97.75 339 VAL B N 1
ATOM 7792 C CA . VAL B 1 339 ? 1.616 -14.453 5.293 1 97.75 339 VAL B CA 1
ATOM 7793 C C . VAL B 1 339 ? 2.494 -14.797 4.09 1 97.75 339 VAL B C 1
ATOM 7795 O O . VAL B 1 339 ? 3.719 -14.68 4.152 1 97.75 339 VAL B O 1
ATOM 7798 N N . SER B 1 340 ? 1.956 -15.117 2.951 1 98.31 340 SER B N 1
ATOM 7799 C CA . SER B 1 340 ? 2.746 -15.258 1.731 1 98.31 340 SER B CA 1
ATOM 7800 C C . SER B 1 340 ? 2.686 -13.984 0.891 1 98.31 340 SER B C 1
ATOM 7802 O O . SER B 1 340 ? 1.758 -13.188 1.032 1 98.31 340 SER B O 1
ATOM 7804 N N . ASP B 1 341 ? 3.686 -13.781 0.09 1 98.12 341 ASP B N 1
ATOM 7805 C CA . ASP B 1 341 ? 3.727 -12.625 -0.798 1 98.12 341 ASP B CA 1
ATOM 7806 C C . ASP B 1 341 ? 2.879 -12.859 -2.047 1 98.12 341 ASP B C 1
ATOM 7808 O O . ASP B 1 341 ? 2.416 -11.906 -2.676 1 98.12 341 ASP B O 1
ATOM 7812 N N . MET B 1 342 ? 2.768 -14.125 -2.371 1 97.94 342 MET B N 1
ATOM 7813 C CA . MET B 1 342 ? 2.121 -14.562 -3.602 1 97.94 342 MET B CA 1
ATOM 7814 C C . MET B 1 342 ? 1.393 -15.891 -3.387 1 97.94 342 MET B C 1
ATOM 7816 O O . MET B 1 342 ? 1.78 -16.688 -2.527 1 97.94 342 MET B O 1
ATOM 7820 N N . ALA B 1 343 ? 0.322 -16.062 -4.129 1 97.06 343 ALA B N 1
ATOM 7821 C CA . ALA B 1 343 ? -0.403 -17.328 -4.152 1 97.06 343 ALA B CA 1
ATOM 7822 C C . ALA B 1 343 ? -0.904 -17.656 -5.555 1 97.06 343 ALA B C 1
ATOM 7824 O O . ALA B 1 343 ? -1.252 -16.75 -6.32 1 97.06 343 ALA B O 1
ATOM 7825 N N . TYR B 1 344 ? -0.946 -18.906 -5.891 1 96.12 344 TYR B N 1
ATOM 7826 C CA . TYR B 1 344 ? -1.521 -19.312 -7.164 1 96.12 344 TYR B CA 1
ATOM 7827 C C . TYR B 1 344 ? -3.002 -18.969 -7.234 1 96.12 344 TYR B C 1
ATOM 7829 O O . TYR B 1 344 ? -3.744 -19.203 -6.277 1 96.12 344 TYR B O 1
ATOM 7837 N N . HIS B 1 345 ? -3.402 -18.438 -8.328 1 94.5 345 HIS B N 1
ATOM 7838 C CA . HIS B 1 345 ? -4.824 -18.203 -8.562 1 94.5 345 HIS B CA 1
ATOM 7839 C C . HIS B 1 345 ? -5.438 -19.359 -9.359 1 94.5 345 HIS B C 1
ATOM 7841 O O . HIS B 1 345 ? -5.867 -19.172 -10.5 1 94.5 345 HIS B O 1
ATOM 7847 N N . ASN B 1 346 ? -5.559 -20.453 -8.758 1 93.06 346 ASN B N 1
ATOM 7848 C CA . ASN B 1 346 ? -6.039 -21.672 -9.422 1 93.06 346 ASN B CA 1
ATOM 7849 C C . ASN B 1 346 ? -7.477 -21.5 -9.914 1 93.06 346 ASN B C 1
ATOM 7851 O O . ASN B 1 346 ? -7.848 -22.047 -10.953 1 93.06 346 ASN B O 1
ATOM 7855 N N . SER B 1 347 ? -8.266 -20.766 -9.211 1 93 347 SER B N 1
ATOM 7856 C CA . SER B 1 347 ? -9.648 -20.547 -9.602 1 93 347 SER B CA 1
ATOM 7857 C C . SER B 1 347 ? -9.742 -19.859 -10.969 1 93 347 SER B C 1
ATOM 7859 O O . SER B 1 347 ? -10.578 -20.219 -11.797 1 93 347 SER B O 1
ATOM 7861 N N . LEU B 1 348 ? -8.914 -18.875 -11.18 1 95.69 348 LEU B N 1
ATOM 7862 C CA . LEU B 1 348 ? -8.922 -18.203 -12.477 1 95.69 348 LEU B CA 1
ATOM 7863 C C . LEU B 1 348 ? -8.602 -19.203 -13.594 1 95.69 348 LEU B C 1
ATOM 7865 O O . LEU B 1 348 ? -9.289 -19.219 -14.617 1 95.69 348 LEU B O 1
ATOM 7869 N N . MET B 1 349 ? -7.629 -20 -13.383 1 96.69 349 MET B N 1
ATOM 7870 C CA . MET B 1 349 ? -7.234 -21 -14.383 1 96.69 349 MET B CA 1
ATOM 7871 C C . MET B 1 349 ? -8.391 -21.922 -14.719 1 96.69 349 MET B C 1
ATOM 7873 O O . MET B 1 349 ? -8.734 -22.109 -15.883 1 96.69 349 MET B O 1
ATOM 7877 N N . VAL B 1 350 ? -9.031 -22.406 -13.695 1 95.81 350 VAL B N 1
ATOM 7878 C CA . VAL B 1 350 ? -10.141 -23.344 -13.883 1 95.81 350 VAL B CA 1
ATOM 7879 C C . VAL B 1 350 ? -11.273 -22.656 -14.641 1 95.81 350 VAL B C 1
ATOM 7881 O O . VAL B 1 350 ? -11.836 -23.234 -15.578 1 95.81 350 VAL B O 1
ATOM 7884 N N . GLN B 1 351 ? -11.555 -21.484 -14.242 1 96.75 351 GLN B N 1
ATOM 7885 C CA . GLN B 1 351 ? -12.664 -20.75 -14.844 1 96.75 351 GLN B CA 1
ATOM 7886 C C . GLN B 1 351 ? -12.375 -20.406 -16.297 1 96.75 351 GLN B C 1
ATOM 7888 O O . GLN B 1 351 ? -13.289 -20.344 -17.125 1 96.75 351 GLN B O 1
ATOM 7893 N N . LEU B 1 352 ? -11.125 -20.156 -16.625 1 98.38 352 LEU B N 1
ATOM 7894 C CA . LEU B 1 352 ? -10.758 -19.922 -18.016 1 98.38 352 LEU B CA 1
ATOM 7895 C C . LEU B 1 352 ? -11.094 -21.125 -18.875 1 98.38 352 LEU B C 1
ATOM 7897 O O . LEU B 1 352 ? -11.766 -20.984 -19.906 1 98.38 352 LEU B O 1
ATOM 7901 N N . TRP B 1 353 ? -10.703 -22.25 -18.453 1 98.5 353 TRP B N 1
ATOM 7902 C CA . TRP B 1 353 ? -10.969 -23.469 -19.219 1 98.5 353 TRP B CA 1
ATOM 7903 C C . TRP B 1 353 ? -12.461 -23.797 -19.219 1 98.5 353 TRP B C 1
ATOM 7905 O O . TRP B 1 353 ? -12.992 -24.25 -20.234 1 98.5 353 TRP B O 1
ATOM 7915 N N . SER B 1 354 ? -13.078 -23.578 -18.094 1 98.25 354 SER B N 1
ATOM 7916 C CA . SER B 1 354 ? -14.516 -23.781 -18.016 1 98.25 354 SER B CA 1
ATOM 7917 C C . SER B 1 354 ? -15.25 -22.906 -19.016 1 98.25 354 SER B C 1
ATOM 7919 O O . SER B 1 354 ? -16.125 -23.391 -19.75 1 98.25 354 SER B O 1
ATOM 7921 N N . SER B 1 355 ? -14.914 -21.641 -19.078 1 98.62 355 SER B N 1
ATOM 7922 C CA . SER B 1 355 ? -15.57 -20.672 -19.969 1 98.62 355 SER B CA 1
ATOM 7923 C C . SER B 1 355 ? -15.297 -21 -21.422 1 98.62 355 SER B C 1
ATOM 7925 O O . SER B 1 355 ? -16.172 -20.812 -22.281 1 98.62 355 SER B O 1
ATOM 7927 N N . LEU B 1 356 ? -14.102 -21.422 -21.688 1 98.62 356 LEU B N 1
ATOM 7928 C CA . LEU B 1 356 ? -13.758 -21.766 -23.047 1 98.62 356 LEU B CA 1
ATOM 7929 C C . LEU B 1 356 ? -14.594 -22.938 -23.547 1 98.62 356 LEU B C 1
ATOM 7931 O O . LEU B 1 356 ? -15.109 -22.906 -24.672 1 98.62 356 LEU B O 1
ATOM 7935 N N . ALA B 1 357 ? -14.734 -23.984 -22.766 1 98.44 357 ALA B N 1
ATOM 7936 C CA . ALA B 1 357 ? -15.5 -25.172 -23.125 1 98.44 357 ALA B CA 1
ATOM 7937 C C . ALA B 1 357 ? -16.984 -24.844 -23.281 1 98.44 357 ALA B C 1
ATOM 7939 O O . ALA B 1 357 ? -17.625 -25.281 -24.234 1 98.44 357 ALA B O 1
ATOM 7940 N N . SER B 1 358 ? -17.547 -24.047 -22.375 1 98.12 358 SER B N 1
ATOM 7941 C CA . SER B 1 358 ? -18.984 -23.797 -22.328 1 98.12 358 SER B CA 1
ATOM 7942 C C . SER B 1 358 ? -19.375 -22.594 -23.188 1 98.12 358 SER B C 1
ATOM 7944 O O . SER B 1 358 ? -20.547 -22.391 -23.469 1 98.12 358 SER B O 1
ATOM 7946 N N . ARG B 1 359 ? -18.453 -21.781 -23.641 1 98.12 359 ARG B N 1
ATOM 7947 C CA . ARG B 1 359 ? -18.703 -20.5 -24.297 1 98.12 359 ARG B CA 1
ATOM 7948 C C . ARG B 1 359 ? -19.562 -19.609 -23.422 1 98.12 359 ARG B C 1
ATOM 7950 O O . ARG B 1 359 ? -20.438 -18.891 -23.922 1 98.12 359 ARG B O 1
ATOM 7957 N N . ASP B 1 360 ? -19.344 -19.703 -22.125 1 98.25 360 ASP B N 1
ATOM 7958 C CA . ASP B 1 360 ? -20.156 -18.984 -21.141 1 98.25 360 ASP B CA 1
ATOM 7959 C C . ASP B 1 360 ? -19.297 -18.438 -20 1 98.25 360 ASP B C 1
ATOM 7961 O O . ASP B 1 360 ? -18.609 -19.203 -19.312 1 98.25 360 ASP B O 1
ATOM 7965 N N . THR B 1 361 ? -19.297 -17.109 -19.812 1 98.44 361 THR B N 1
ATOM 7966 C CA . THR B 1 361 ? -18.391 -16.484 -18.859 1 98.44 361 THR B CA 1
ATOM 7967 C C . THR B 1 361 ? -19.125 -16.109 -17.578 1 98.44 361 THR B C 1
ATOM 7969 O O . THR B 1 361 ? -18.547 -15.508 -16.672 1 98.44 361 THR B O 1
ATOM 7972 N N . ARG B 1 362 ? -20.516 -16.469 -17.438 1 97.5 362 ARG B N 1
ATOM 7973 C CA . ARG B 1 362 ? -21.312 -16.078 -16.297 1 97.5 362 ARG B CA 1
ATOM 7974 C C . ARG B 1 362 ? -20.781 -16.688 -15.008 1 97.5 362 ARG B C 1
ATOM 7976 O O . ARG B 1 362 ? -20.703 -16.031 -13.977 1 97.5 362 ARG B O 1
ATOM 7983 N N . LEU B 1 363 ? -20.281 -17.953 -15.039 1 97.31 363 LEU B N 1
ATOM 7984 C CA . LEU B 1 363 ? -19.719 -18.625 -13.875 1 97.31 363 LEU B CA 1
ATOM 7985 C C . LEU B 1 363 ? -18.391 -18 -13.477 1 97.31 363 LEU B C 1
ATOM 7987 O O . LEU B 1 363 ? -18.125 -17.797 -12.289 1 97.31 363 LEU B O 1
ATOM 7991 N N . LEU B 1 364 ? -17.547 -17.75 -14.469 1 97.44 364 LEU B N 1
ATOM 7992 C CA . LEU B 1 364 ? -16.281 -17.062 -14.219 1 97.44 364 LEU B CA 1
ATOM 7993 C C . LEU B 1 364 ? -16.516 -15.734 -13.523 1 97.44 364 LEU B C 1
ATOM 7995 O O . LEU B 1 364 ? -15.859 -15.43 -12.523 1 97.44 364 LEU B O 1
ATOM 7999 N N . THR B 1 365 ? -17.438 -14.938 -14 1 97.5 365 THR B N 1
ATOM 8000 C CA . THR B 1 365 ? -17.781 -13.641 -13.43 1 97.5 365 THR B CA 1
ATOM 8001 C C . THR B 1 365 ? -18.234 -13.781 -11.984 1 97.5 365 THR B C 1
ATOM 8003 O O . THR B 1 365 ? -17.781 -13.055 -11.102 1 97.5 365 THR B O 1
ATOM 8006 N N . ALA B 1 366 ? -19.094 -14.758 -11.789 1 94.81 366 ALA B N 1
ATOM 8007 C CA . ALA B 1 366 ? -19.641 -14.984 -10.453 1 94.81 366 ALA B CA 1
ATOM 8008 C C . ALA B 1 366 ? -18.547 -15.438 -9.484 1 94.81 366 ALA B C 1
ATOM 8010 O O . ALA B 1 366 ? -18.484 -14.977 -8.344 1 94.81 366 ALA B O 1
ATOM 8011 N N . ALA B 1 367 ? -17.734 -16.344 -9.961 1 93.44 367 ALA B N 1
ATOM 8012 C CA . ALA B 1 367 ? -16.656 -16.875 -9.117 1 93.44 367 ALA B CA 1
ATOM 8013 C C . ALA B 1 367 ? -15.68 -15.773 -8.734 1 93.44 367 ALA B C 1
ATOM 8015 O O . ALA B 1 367 ? -15.289 -15.664 -7.566 1 93.44 367 ALA B O 1
ATOM 8016 N N . LEU B 1 368 ? -15.258 -14.953 -9.672 1 93.62 368 LEU B N 1
ATOM 8017 C CA . LEU B 1 368 ? -14.32 -13.867 -9.406 1 93.62 368 LEU B CA 1
ATOM 8018 C C . LEU B 1 368 ? -14.93 -12.828 -8.477 1 93.62 368 LEU B C 1
ATOM 8020 O O . LEU B 1 368 ? -14.242 -12.281 -7.617 1 93.62 368 LEU B O 1
ATOM 8024 N N . ALA B 1 369 ? -16.188 -12.555 -8.68 1 91.5 369 ALA B N 1
ATOM 8025 C CA . ALA B 1 369 ? -16.875 -11.562 -7.859 1 91.5 369 ALA B CA 1
ATOM 8026 C C . ALA B 1 369 ? -16.969 -12.016 -6.406 1 91.5 369 ALA B C 1
ATOM 8028 O O . ALA B 1 369 ? -17.062 -11.188 -5.492 1 91.5 369 ALA B O 1
ATOM 8029 N N . ALA B 1 370 ? -16.906 -13.273 -6.254 1 86.62 370 ALA B N 1
ATOM 8030 C CA . ALA B 1 370 ? -17.078 -13.836 -4.918 1 86.62 370 ALA B CA 1
ATOM 8031 C C . ALA B 1 370 ? -15.758 -13.828 -4.148 1 86.62 370 ALA B C 1
ATOM 8033 O O . ALA B 1 370 ? -15.742 -13.992 -2.926 1 86.62 370 ALA B O 1
ATOM 8034 N N . PHE B 1 371 ? -14.633 -13.578 -4.781 1 85.06 371 PHE B N 1
ATOM 8035 C CA . PHE B 1 371 ? -13.336 -13.539 -4.113 1 85.06 371 PHE B CA 1
ATOM 8036 C C . PHE B 1 371 ? -13.219 -12.289 -3.248 1 85.06 371 PHE B C 1
ATOM 8038 O O . PHE B 1 371 ? -13.531 -11.18 -3.697 1 85.06 371 PHE B O 1
ATOM 8045 N N . PRO B 1 372 ? -12.859 -12.453 -2.01 1 85.19 372 PRO B N 1
ATOM 8046 C CA . PRO B 1 372 ? -12.508 -11.25 -1.249 1 85.19 372 PRO B CA 1
ATOM 8047 C C . PRO B 1 372 ? -11.297 -10.516 -1.821 1 85.19 372 PRO B C 1
ATOM 8049 O O . PRO B 1 372 ? -10.438 -11.141 -2.449 1 85.19 372 PRO B O 1
ATOM 8052 N N . PRO B 1 373 ? -11.281 -9.258 -1.642 1 87.31 373 PRO B N 1
ATOM 8053 C CA . PRO B 1 373 ? -10.094 -8.547 -2.104 1 87.31 373 PRO B CA 1
ATOM 8054 C C . PRO B 1 373 ? -8.82 -8.977 -1.38 1 87.31 373 PRO B C 1
ATOM 8056 O O . PRO B 1 373 ? -8.844 -9.219 -0.169 1 87.31 373 PRO B O 1
ATOM 8059 N N . LYS B 1 374 ? -7.773 -9.117 -2.127 1 93 374 LYS B N 1
ATOM 8060 C CA . LYS B 1 374 ? -6.492 -9.461 -1.521 1 93 374 LYS B CA 1
ATOM 8061 C C . LYS B 1 374 ? -5.824 -8.234 -0.906 1 93 374 LYS B C 1
ATOM 8063 O O . LYS B 1 374 ? -6.156 -7.102 -1.262 1 93 374 LYS B O 1
ATOM 8068 N N . PRO B 1 375 ? -4.863 -8.445 0.037 1 94.5 375 PRO B N 1
ATOM 8069 C CA . PRO B 1 375 ? -4.043 -7.309 0.465 1 94.5 375 PRO B CA 1
ATOM 8070 C C . PRO B 1 375 ? -3.303 -6.645 -0.694 1 94.5 375 PRO B C 1
ATOM 8072 O O . PRO B 1 375 ? -2.807 -7.332 -1.59 1 94.5 375 PRO B O 1
ATOM 8075 N N . THR B 1 376 ? -3.176 -5.352 -0.716 1 93.19 376 THR B N 1
ATOM 8076 C CA . THR B 1 376 ? -2.648 -4.602 -1.851 1 93.19 376 THR B CA 1
ATOM 8077 C C . THR B 1 376 ? -1.152 -4.852 -2.018 1 93.19 376 THR B C 1
ATOM 8079 O O . THR B 1 376 ? -0.589 -4.598 -3.084 1 93.19 376 THR B O 1
ATOM 8082 N N . ASN B 1 377 ? -0.453 -5.324 -0.978 1 95.5 377 ASN B N 1
ATOM 8083 C CA . ASN B 1 377 ? 0.987 -5.547 -1.048 1 95.5 377 ASN B CA 1
ATOM 8084 C C . ASN B 1 377 ? 1.312 -6.973 -1.483 1 95.5 377 ASN B C 1
ATOM 8086 O O . ASN B 1 377 ? 2.471 -7.391 -1.447 1 95.5 377 ASN B O 1
ATOM 8090 N N . THR B 1 378 ? 0.305 -7.742 -1.83 1 97.44 378 THR B N 1
ATOM 8091 C CA . THR B 1 378 ? 0.498 -9.117 -2.283 1 97.44 378 THR B CA 1
ATOM 8092 C C . THR B 1 378 ? 0.119 -9.258 -3.754 1 97.44 378 THR B C 1
ATOM 8094 O O . THR B 1 378 ? -0.317 -8.297 -4.387 1 97.44 378 THR B O 1
ATOM 8097 N N . THR B 1 379 ? 0.349 -10.469 -4.316 1 97.81 379 THR B N 1
ATOM 8098 C CA . THR B 1 379 ? 0.055 -10.664 -5.73 1 97.81 379 THR B CA 1
ATOM 8099 C C . THR B 1 379 ? -0.396 -12.102 -5.992 1 97.81 379 THR B C 1
ATOM 8101 O O . THR B 1 379 ? -0.155 -12.992 -5.176 1 97.81 379 THR B O 1
ATOM 8104 N N . TRP B 1 380 ? -1.06 -12.25 -7.09 1 97 380 TRP B N 1
ATOM 8105 C CA . TRP B 1 380 ? -1.439 -13.57 -7.582 1 97 380 TRP B CA 1
ATOM 8106 C C . TRP B 1 380 ? -0.386 -14.117 -8.539 1 97 380 TRP B C 1
ATOM 8108 O O . TRP B 1 380 ? 0.241 -13.359 -9.281 1 97 380 TRP B O 1
ATOM 8118 N N . GLY B 1 381 ? -0.125 -15.422 -8.398 1 97.75 381 GLY B N 1
ATOM 8119 C CA . GLY B 1 381 ? 0.449 -16.141 -9.531 1 97.75 381 GLY B CA 1
ATOM 8120 C C . GLY B 1 381 ? -0.596 -16.688 -10.484 1 97.75 381 GLY B C 1
ATOM 8121 O O . GLY B 1 381 ? -1.364 -17.578 -10.125 1 97.75 381 GLY B O 1
ATOM 8122 N N . VAL B 1 382 ? -0.66 -16.141 -11.695 1 97.75 382 VAL B N 1
ATOM 8123 C CA . VAL B 1 382 ? -1.704 -16.531 -12.633 1 97.75 382 VAL B CA 1
ATOM 8124 C C . VAL B 1 382 ? -1.099 -17.375 -13.75 1 97.75 382 VAL B C 1
ATOM 8126 O O . VAL B 1 382 ? 0.045 -17.156 -14.156 1 97.75 382 VAL B O 1
ATOM 8129 N N . TYR B 1 383 ? -1.832 -18.359 -14.195 1 97.62 383 TYR B N 1
ATOM 8130 C CA . TYR B 1 383 ? -1.319 -19.266 -15.203 1 97.62 383 TYR B CA 1
ATOM 8131 C C . TYR B 1 383 ? -2.459 -19.891 -16 1 97.62 383 TYR B C 1
ATOM 8133 O O . TYR B 1 383 ? -3.6 -19.938 -15.539 1 97.62 383 TYR B O 1
ATOM 8141 N N . VAL B 1 384 ? -2.166 -20.312 -17.219 1 98.19 384 VAL B N 1
ATOM 8142 C CA . VAL B 1 384 ? -3.1 -21.047 -18.078 1 98.19 384 VAL B CA 1
ATOM 8143 C C . VAL B 1 384 ? -2.963 -22.547 -17.844 1 98.19 384 VAL B C 1
ATOM 8145 O O . VAL B 1 384 ? -3.959 -23.266 -17.828 1 98.19 384 VAL B O 1
ATOM 8148 N N . ARG B 1 385 ? -1.775 -22.906 -17.703 1 97.31 385 ARG B N 1
ATOM 8149 C CA . ARG B 1 385 ? -1.442 -24.297 -17.484 1 97.31 385 ARG B CA 1
ATOM 8150 C C . ARG B 1 385 ? -0.194 -24.438 -16.609 1 97.31 385 ARG B C 1
ATOM 8152 O O . ARG B 1 385 ? 0.577 -23.484 -16.469 1 97.31 385 ARG B O 1
ATOM 8159 N N . CYS B 1 386 ? -0.046 -25.531 -15.945 1 96.06 386 CYS B N 1
ATOM 8160 C CA . CYS B 1 386 ? 1.155 -25.812 -15.172 1 96.06 386 CYS B CA 1
ATOM 8161 C C . CYS B 1 386 ? 1.545 -27.281 -15.281 1 96.06 386 CYS B C 1
ATOM 8163 O O . CYS B 1 386 ? 1.014 -28.016 -16.125 1 96.06 386 CYS B O 1
ATOM 8165 N N . HIS B 1 387 ? 2.488 -27.688 -14.523 1 94.94 387 HIS B N 1
ATOM 8166 C CA . HIS B 1 387 ? 3.08 -29.016 -14.594 1 94.94 387 HIS B CA 1
ATOM 8167 C C . HIS B 1 387 ? 2.156 -30.062 -13.977 1 94.94 387 HIS B C 1
ATOM 8169 O O . HIS B 1 387 ? 2.371 -31.266 -14.148 1 94.94 387 HIS B O 1
ATOM 8175 N N . ASP B 1 388 ? 1.145 -29.625 -13.266 1 92.94 388 ASP B N 1
ATOM 8176 C CA . ASP B 1 388 ? 0.238 -30.547 -12.578 1 92.94 388 ASP B CA 1
ATOM 8177 C C . ASP B 1 388 ? -1.074 -30.703 -13.336 1 92.94 388 ASP B C 1
ATOM 8179 O O . ASP B 1 388 ? -1.303 -30.016 -14.336 1 92.94 388 ASP B O 1
ATOM 8183 N N . ASP B 1 389 ? -1.934 -31.625 -12.922 1 92.94 389 ASP B N 1
ATOM 8184 C CA . ASP B 1 389 ? -3.25 -31.891 -13.5 1 92.94 389 ASP B CA 1
ATOM 8185 C C . ASP B 1 389 ? -4.199 -30.719 -13.242 1 92.94 389 ASP B C 1
ATOM 8187 O O . ASP B 1 389 ? -3.893 -29.828 -12.445 1 92.94 389 ASP B O 1
ATOM 8191 N N . ILE B 1 390 ? -5.25 -30.672 -13.977 1 94.69 390 ILE B N 1
ATOM 8192 C CA . ILE B 1 390 ? -6.328 -29.719 -13.711 1 94.69 390 ILE B CA 1
ATOM 8193 C C . ILE B 1 390 ? -7.43 -30.406 -12.906 1 94.69 390 ILE B C 1
ATOM 8195 O O . ILE B 1 390 ? -8.086 -31.328 -13.398 1 94.69 390 ILE B O 1
ATOM 8199 N N . GLY B 1 391 ? -7.477 -30.016 -11.641 1 90.5 391 GLY B N 1
ATOM 8200 C CA . GLY B 1 391 ? -8.672 -30.328 -10.859 1 90.5 391 GLY B CA 1
ATOM 8201 C C . GLY B 1 391 ? -9.734 -29.25 -10.969 1 90.5 391 GLY B C 1
ATOM 8202 O O . GLY B 1 391 ? -9.445 -28.062 -10.859 1 90.5 391 GLY B O 1
ATOM 8203 N N . TRP B 1 392 ? -10.961 -29.672 -11.312 1 91.5 392 TRP B N 1
ATOM 8204 C CA . TRP B 1 392 ? -12.016 -28.703 -11.578 1 91.5 392 TRP B CA 1
ATOM 8205 C C . TRP B 1 392 ? -12.594 -28.172 -10.273 1 91.5 392 TRP B C 1
ATOM 8207 O O . TRP B 1 392 ? -13.633 -28.641 -9.805 1 91.5 392 TRP B O 1
ATOM 8217 N N . ALA B 1 393 ? -11.93 -27.109 -9.727 1 86.06 393 ALA B N 1
ATOM 8218 C CA . ALA B 1 393 ? -12.32 -26.516 -8.453 1 86.06 393 ALA B CA 1
ATOM 8219 C C . ALA B 1 393 ? -13.484 -25.547 -8.641 1 86.06 393 ALA B C 1
ATOM 8221 O O . ALA B 1 393 ? -13.383 -24.359 -8.289 1 86.06 393 ALA B O 1
ATOM 8222 N N . ILE B 1 394 ? -14.609 -26.062 -9.141 1 89.38 394 ILE B N 1
ATOM 8223 C CA . ILE B 1 394 ? -15.859 -25.312 -9.289 1 89.38 394 ILE B CA 1
ATOM 8224 C C . ILE B 1 394 ? -16.688 -25.438 -8.008 1 89.38 394 ILE B C 1
ATOM 8226 O O . ILE B 1 394 ? -17.141 -26.516 -7.66 1 89.38 394 ILE B O 1
ATOM 8230 N N . ALA B 1 395 ? -16.812 -24.328 -7.348 1 89 395 ALA B N 1
ATOM 8231 C CA . ALA B 1 395 ? -17.609 -24.328 -6.129 1 89 395 ALA B CA 1
ATOM 8232 C C . ALA B 1 395 ? -19.094 -24.5 -6.449 1 89 395 ALA B C 1
ATOM 8234 O O . ALA B 1 395 ? -19.609 -23.875 -7.375 1 89 395 ALA B O 1
ATOM 8235 N N . ASP B 1 396 ? -19.781 -25.328 -5.66 1 91.56 396 ASP B N 1
ATOM 8236 C CA . ASP B 1 396 ? -21.203 -25.578 -5.871 1 91.56 396 ASP B CA 1
ATOM 8237 C C . ASP B 1 396 ? -22.016 -24.297 -5.734 1 91.56 396 ASP B C 1
ATOM 8239 O O . ASP B 1 396 ? -22.969 -24.062 -6.484 1 91.56 396 ASP B O 1
ATOM 8243 N N . GLU B 1 397 ? -21.578 -23.469 -4.816 1 91.06 397 GLU B N 1
ATOM 8244 C CA . GLU B 1 397 ? -22.297 -22.219 -4.562 1 91.06 397 GLU B CA 1
ATOM 8245 C C . GLU B 1 397 ? -22.188 -21.281 -5.754 1 91.06 397 GLU B C 1
ATOM 8247 O O . GLU B 1 397 ? -23.172 -20.641 -6.137 1 91.06 397 GLU B O 1
ATOM 8252 N N . ASP B 1 398 ? -21.062 -21.172 -6.359 1 91.31 398 ASP B N 1
ATOM 8253 C CA . ASP B 1 398 ? -20.875 -20.297 -7.516 1 91.31 398 ASP B CA 1
ATOM 8254 C C . ASP B 1 398 ? -21.656 -20.828 -8.727 1 91.31 398 ASP B C 1
ATOM 8256 O O . ASP B 1 398 ? -22.266 -20.047 -9.461 1 91.31 398 ASP B O 1
ATOM 8260 N N . ALA B 1 399 ? -21.562 -22.141 -8.922 1 94.69 399 ALA B N 1
ATOM 8261 C CA . ALA B 1 399 ? -22.328 -22.75 -10.008 1 94.69 399 ALA B CA 1
ATOM 8262 C C . ALA B 1 399 ? -23.812 -22.484 -9.852 1 94.69 399 ALA B C 1
ATOM 8264 O O . ALA B 1 399 ? -24.484 -22.094 -10.805 1 94.69 399 ALA B O 1
ATOM 8265 N N . ALA B 1 400 ? -24.266 -22.625 -8.633 1 95.38 400 ALA B N 1
ATOM 8266 C CA . ALA B 1 400 ? -25.688 -22.438 -8.352 1 95.38 400 ALA B CA 1
ATOM 8267 C C . ALA B 1 400 ? -26.109 -20.984 -8.633 1 95.38 400 ALA B C 1
ATOM 8269 O O . ALA B 1 400 ? -27.234 -20.734 -9.094 1 95.38 400 ALA B O 1
ATOM 8270 N N . ARG B 1 401 ? -25.281 -20.062 -8.359 1 93.56 401 ARG B N 1
ATOM 8271 C CA . ARG B 1 401 ? -25.562 -18.641 -8.555 1 93.56 401 ARG B CA 1
ATOM 8272 C C . ARG B 1 401 ? -25.859 -18.344 -10.016 1 93.56 401 ARG B C 1
ATOM 8274 O O . ARG B 1 401 ? -26.547 -17.359 -10.328 1 93.56 401 ARG B O 1
ATOM 8281 N N . VAL B 1 402 ? -25.312 -19.188 -10.906 1 95.81 402 VAL B N 1
ATOM 8282 C CA . VAL B 1 402 ? -25.531 -18.922 -12.328 1 95.81 402 VAL B CA 1
ATOM 8283 C C . VAL B 1 402 ? -26.406 -20.016 -12.922 1 95.81 402 VAL B C 1
ATOM 8285 O O . VAL B 1 402 ? -26.406 -20.234 -14.141 1 95.81 402 VAL B O 1
ATOM 8288 N N . GLY B 1 403 ? -27.062 -20.828 -12.125 1 95.31 403 GLY B N 1
ATOM 8289 C CA . GLY B 1 403 ? -28.062 -21.781 -12.555 1 95.31 403 GLY B CA 1
ATOM 8290 C C . GLY B 1 403 ? -27.469 -23.094 -13.016 1 95.31 403 GLY B C 1
ATOM 8291 O O . GLY B 1 403 ? -28.078 -23.828 -13.797 1 95.31 403 GLY B O 1
ATOM 8292 N N . LEU B 1 404 ? -26.25 -23.391 -12.656 1 96.56 404 LEU B N 1
ATOM 8293 C CA . LEU B 1 404 ? -25.594 -24.641 -13.031 1 96.56 404 LEU B CA 1
ATOM 8294 C C . LEU B 1 404 ? -25.5 -25.594 -11.836 1 96.56 404 LEU B C 1
ATOM 8296 O O . LEU B 1 404 ? -25.547 -25.156 -10.688 1 96.56 404 LEU B O 1
ATOM 8300 N N . SER B 1 405 ? -25.469 -26.812 -12.141 1 96.12 405 SER B N 1
ATOM 8301 C CA . SER B 1 405 ? -25.078 -27.828 -11.156 1 96.12 405 SER B CA 1
ATOM 8302 C C . SER B 1 405 ? -23.562 -27.984 -11.086 1 96.12 405 SER B C 1
ATOM 8304 O O . SER B 1 405 ? -22.922 -28.281 -12.094 1 96.12 405 SER B O 1
ATOM 8306 N N . GLY B 1 406 ? -23.047 -27.812 -9.891 1 94.06 406 GLY B N 1
ATOM 8307 C CA . GLY B 1 406 ? -21.609 -27.953 -9.727 1 94.06 406 GLY B CA 1
ATOM 8308 C C . GLY B 1 406 ? -21.078 -29.297 -10.18 1 94.06 406 GLY B C 1
ATOM 8309 O O . GLY B 1 406 ? -20.234 -29.375 -11.07 1 94.06 406 GLY B O 1
ATOM 8310 N N . PRO B 1 407 ? -21.609 -30.375 -9.648 1 93.38 407 PRO B N 1
ATOM 8311 C CA . PRO B 1 407 ? -21.172 -31.703 -10.039 1 93.38 407 PRO B CA 1
ATOM 8312 C C . PRO B 1 407 ? -21.344 -31.969 -11.531 1 93.38 407 PRO B C 1
ATOM 8314 O O . PRO B 1 407 ? -20.438 -32.531 -12.172 1 93.38 407 PRO B O 1
ATOM 8317 N N . ALA B 1 408 ? -22.438 -31.562 -12.047 1 95.62 408 ALA B N 1
ATOM 8318 C CA . ALA B 1 408 ? -22.672 -31.797 -13.469 1 95.62 408 ALA B CA 1
ATOM 8319 C C . ALA B 1 408 ? -21.703 -31.016 -14.336 1 95.62 408 ALA B C 1
ATOM 8321 O O . ALA B 1 408 ? -21.234 -31.5 -15.367 1 95.62 408 ALA B O 1
ATOM 8322 N N . HIS B 1 409 ? -21.5 -29.812 -13.906 1 96.44 409 HIS B N 1
ATOM 8323 C CA . HIS B 1 409 ? -20.578 -28.984 -14.68 1 96.44 409 HIS B CA 1
ATOM 8324 C C . HIS B 1 409 ? -19.156 -29.531 -14.633 1 96.44 409 HIS B C 1
ATOM 8326 O O . HIS B 1 409 ? -18.438 -29.5 -15.633 1 96.44 409 HIS B O 1
ATOM 8332 N N . ARG B 1 410 ? -18.688 -30.016 -13.484 1 95.56 410 ARG B N 1
ATOM 8333 C CA . ARG B 1 410 ? -17.391 -30.656 -13.367 1 95.56 410 ARG B CA 1
ATOM 8334 C C . ARG B 1 410 ? -17.297 -31.891 -14.266 1 95.56 410 ARG B C 1
ATOM 8336 O O . ARG B 1 410 ? -16.266 -32.125 -14.914 1 95.56 410 ARG B O 1
ATOM 8343 N N . HIS B 1 411 ? -18.375 -32.656 -14.32 1 94.81 411 HIS B N 1
ATOM 8344 C CA . HIS B 1 411 ? -18.422 -33.812 -15.203 1 94.81 411 HIS B CA 1
ATOM 8345 C C . HIS B 1 411 ? -18.328 -33.375 -16.656 1 94.81 411 HIS B C 1
ATOM 8347 O O . HIS B 1 411 ? -17.609 -34 -17.453 1 94.81 411 HIS B O 1
ATOM 8353 N N . PHE B 1 412 ? -19.078 -32.375 -16.984 1 96.81 412 PHE B N 1
ATOM 8354 C CA . PHE B 1 412 ? -19.016 -31.844 -18.328 1 96.81 412 PHE B CA 1
ATOM 8355 C C . PHE B 1 412 ? -17.594 -31.453 -18.703 1 96.81 412 PHE B C 1
ATOM 8357 O O . PHE B 1 412 ? -17.109 -31.812 -19.781 1 96.81 412 PHE B O 1
ATOM 8364 N N . LEU B 1 413 ? -16.906 -30.719 -17.812 1 97.75 413 LEU B N 1
ATOM 8365 C CA . LEU B 1 413 ? -15.555 -30.266 -18.078 1 97.75 413 LEU B CA 1
ATOM 8366 C C . LEU B 1 413 ? -14.602 -31.438 -18.25 1 97.75 413 LEU B C 1
ATOM 8368 O O . LEU B 1 413 ? -13.742 -31.422 -19.141 1 97.75 413 LEU B O 1
ATOM 8372 N N . SER B 1 414 ? -14.766 -32.469 -17.406 1 96.56 414 SER B N 1
ATOM 8373 C CA . SER B 1 414 ? -13.953 -33.656 -17.531 1 96.56 414 SER B CA 1
ATOM 8374 C C . SER B 1 414 ? -14.18 -34.344 -18.875 1 96.56 414 SER B C 1
ATOM 8376 O O . SER B 1 414 ? -13.227 -34.719 -19.562 1 96.56 414 SER B O 1
ATOM 8378 N N . ASP B 1 415 ? -15.453 -34.469 -19.234 1 97.19 415 ASP B N 1
ATOM 8379 C CA . ASP B 1 415 ? -15.789 -35.094 -20.516 1 97.19 415 ASP B CA 1
ATOM 8380 C C . ASP B 1 415 ? -15.25 -34.281 -21.688 1 97.19 415 ASP B C 1
ATOM 8382 O O . ASP B 1 415 ? -14.734 -34.844 -22.656 1 97.19 415 ASP B O 1
ATOM 8386 N N . PHE B 1 416 ? -15.445 -33.031 -21.594 1 98.25 416 PHE B N 1
ATOM 8387 C CA . PHE B 1 416 ? -15.039 -32.156 -22.688 1 98.25 416 PHE B CA 1
ATOM 8388 C C . PHE B 1 416 ? -13.539 -32.25 -22.922 1 98.25 416 PHE B C 1
ATOM 8390 O O . PHE B 1 416 ? -13.094 -32.469 -24.047 1 98.25 416 PHE B O 1
ATOM 8397 N N . TYR B 1 417 ? -12.727 -32.156 -21.906 1 98.31 417 TYR B N 1
ATOM 8398 C CA . TYR B 1 417 ? -11.289 -31.969 -22.078 1 98.31 417 TYR B CA 1
ATOM 8399 C C . TYR B 1 417 ? -10.586 -33.312 -22.188 1 98.31 417 TYR B C 1
ATOM 8401 O O . TYR B 1 417 ? -9.422 -33.375 -22.594 1 98.31 417 TYR B O 1
ATOM 8409 N N . SER B 1 418 ? -11.273 -34.406 -21.875 1 96.81 418 SER B N 1
ATOM 8410 C CA . SER B 1 418 ? -10.758 -35.75 -22.203 1 96.81 418 SER B CA 1
ATOM 8411 C C . SER B 1 418 ? -11.078 -36.094 -23.656 1 96.81 418 SER B C 1
ATOM 8413 O O . SER B 1 418 ? -10.562 -37.094 -24.188 1 96.81 418 SER B O 1
ATOM 8415 N N . GLY B 1 419 ? -11.898 -35.281 -24.266 1 96.31 419 GLY B N 1
ATOM 8416 C CA . GLY B 1 419 ? -12.281 -35.531 -25.641 1 96.31 419 GLY B CA 1
ATOM 8417 C C . GLY B 1 419 ? -13.523 -36.406 -25.766 1 96.31 419 GLY B C 1
ATOM 8418 O O . GLY B 1 419 ? -13.945 -36.719 -26.891 1 96.31 419 GLY B O 1
ATOM 8419 N N . GLU B 1 420 ? -14.117 -36.719 -24.703 1 95 420 GLU B N 1
ATOM 8420 C CA . GLU B 1 420 ? -15.227 -37.656 -24.719 1 95 420 GLU B CA 1
ATOM 8421 C C . GLU B 1 420 ? -16.562 -36.938 -24.969 1 95 420 GLU B C 1
ATOM 8423 O O . GLU B 1 420 ? -17.547 -37.594 -25.344 1 95 420 GLU B O 1
ATOM 8428 N N . PHE B 1 421 ? -16.641 -35.719 -24.688 1 96.38 421 PHE B N 1
ATOM 8429 C CA . PHE B 1 421 ? -17.859 -34.969 -24.938 1 96.38 421 PHE B CA 1
ATOM 8430 C C . PHE B 1 421 ? -18.062 -34.75 -26.438 1 96.38 421 PHE B C 1
ATOM 8432 O O . PHE B 1 421 ? -17.125 -34.375 -27.141 1 96.38 421 PHE B O 1
ATOM 8439 N N . PRO B 1 422 ? -19.297 -35 -26.875 1 95.5 422 PRO B N 1
ATOM 8440 C CA . PRO B 1 422 ? -19.547 -34.75 -28.297 1 95.5 422 PRO B CA 1
ATOM 8441 C C . PRO B 1 422 ? -19.234 -33.281 -28.703 1 95.5 422 PRO B C 1
ATOM 8443 O O . PRO B 1 422 ? -19.719 -32.344 -28.062 1 95.5 422 PRO B O 1
ATOM 8446 N N . GLY B 1 423 ? -18.422 -33.125 -29.734 1 93.19 423 GLY B N 1
ATOM 8447 C CA . GLY B 1 423 ? -18.109 -31.812 -30.25 1 93.19 423 GLY B CA 1
ATOM 8448 C C . GLY B 1 423 ? -16.891 -31.188 -29.578 1 93.19 423 GLY B C 1
ATOM 8449 O O . GLY B 1 423 ? -16.484 -30.078 -29.922 1 93.19 423 GLY B O 1
ATOM 8450 N N . SER B 1 424 ? -16.312 -31.953 -28.609 1 97.38 424 SER B N 1
ATOM 8451 C CA . SER B 1 424 ? -15.102 -31.453 -27.969 1 97.38 424 SER B CA 1
ATOM 8452 C C . SER B 1 424 ? -13.969 -31.281 -28.969 1 97.38 424 SER B C 1
ATOM 8454 O O . SER B 1 424 ? -13.828 -32.094 -29.891 1 97.38 424 SER B O 1
ATOM 8456 N N . PHE B 1 425 ? -13.195 -30.25 -28.797 1 97.56 425 PHE B N 1
ATOM 8457 C CA . PHE B 1 425 ? -11.992 -30.047 -29.609 1 97.56 425 PHE B CA 1
ATOM 8458 C C . PHE B 1 425 ? -10.75 -30.5 -28.844 1 97.56 425 PHE B C 1
ATOM 8460 O O . PHE B 1 425 ? -9.641 -30.422 -29.359 1 97.56 425 PHE B O 1
ATOM 8467 N N . ALA B 1 426 ? -10.812 -30.953 -27.609 1 98.12 426 ALA B N 1
ATOM 8468 C CA . ALA B 1 426 ? -9.68 -31.141 -26.719 1 98.12 426 ALA B CA 1
ATOM 8469 C C . ALA B 1 426 ? -9.156 -32.562 -26.797 1 98.12 426 ALA B C 1
ATOM 8471 O O . ALA B 1 426 ? -9.922 -33.5 -27.047 1 98.12 426 ALA B O 1
ATOM 8472 N N . ARG B 1 427 ? -7.918 -32.688 -26.641 1 96.81 427 ARG B N 1
ATOM 8473 C CA . ARG B 1 427 ? -7.238 -33.969 -26.438 1 96.81 427 ARG B CA 1
ATOM 8474 C C . ARG B 1 427 ? -6.52 -34 -25.094 1 96.81 427 ARG B C 1
ATOM 8476 O O . ARG B 1 427 ? -5.348 -33.625 -25.016 1 96.81 427 ARG B O 1
ATOM 8483 N N . GLY B 1 428 ? -7.188 -34.375 -24.031 1 97.38 428 GLY B N 1
ATOM 8484 C CA . GLY B 1 428 ? -6.594 -34.594 -22.719 1 97.38 428 GLY B CA 1
ATOM 8485 C C . GLY B 1 428 ? -6.711 -36 -22.219 1 97.38 428 GLY B C 1
ATOM 8486 O O . GLY B 1 428 ? -7.27 -36.875 -22.906 1 97.38 428 GLY B O 1
ATOM 8487 N N . LEU B 1 429 ? -6.008 -36.281 -21.141 1 96.75 429 LEU B N 1
ATOM 8488 C CA . LEU B 1 429 ? -6.07 -37.562 -20.5 1 96.75 429 LEU B CA 1
ATOM 8489 C C . LEU B 1 429 ? -6.707 -37.469 -19.125 1 96.75 429 LEU B C 1
ATOM 8491 O O . LEU B 1 429 ? -6.473 -36.5 -18.391 1 96.75 429 LEU B O 1
ATOM 8495 N N . VAL B 1 430 ? -7.523 -38.438 -18.781 1 94.31 430 VAL B N 1
ATOM 8496 C CA . VAL B 1 430 ? -8.125 -38.5 -17.453 1 94.31 430 VAL B CA 1
ATOM 8497 C C . VAL B 1 430 ? -7.078 -38.938 -16.438 1 94.31 430 VAL B C 1
ATOM 8499 O O . VAL B 1 430 ? -6.387 -39.938 -16.609 1 94.31 430 VAL B O 1
ATOM 8502 N N . PHE B 1 431 ? -6.906 -38.156 -15.445 1 91.25 431 PHE B N 1
ATOM 8503 C CA . PHE B 1 431 ? -5.984 -38.406 -14.352 1 91.25 431 PHE B CA 1
ATOM 8504 C C . PHE B 1 431 ? -6.738 -38.594 -13.039 1 91.25 431 PHE B C 1
ATOM 8506 O O . PHE B 1 431 ? -7.59 -37.781 -12.68 1 91.25 431 PHE B O 1
ATOM 8513 N N . GLN B 1 432 ? -6.461 -39.656 -12.281 1 85.38 432 GLN B N 1
ATOM 8514 C CA . GLN B 1 432 ? -6.926 -39.938 -10.922 1 85.38 432 GLN B CA 1
ATOM 8515 C C . GLN B 1 432 ? -8.453 -39.938 -10.852 1 85.38 432 GLN B C 1
ATOM 8517 O O . GLN B 1 432 ? -9.031 -39.219 -10.031 1 85.38 432 GLN B O 1
ATOM 8522 N N . HIS B 1 433 ? -9.086 -40.688 -11.672 1 85.75 433 HIS B N 1
ATOM 8523 C CA . HIS B 1 433 ? -10.539 -40.875 -11.617 1 85.75 433 HIS B CA 1
ATOM 8524 C C . HIS B 1 433 ? -10.969 -41.469 -10.273 1 85.75 433 HIS B C 1
ATOM 8526 O O . HIS B 1 433 ? -10.43 -42.469 -9.828 1 85.75 433 HIS B O 1
ATOM 8532 N N . HIS B 1 434 ? -11.859 -40.781 -9.641 1 82.88 434 HIS B N 1
ATOM 8533 C CA . HIS B 1 434 ? -12.453 -41.281 -8.406 1 82.88 434 HIS B CA 1
ATOM 8534 C C . HIS B 1 434 ? -13.766 -42 -8.672 1 82.88 434 HIS B C 1
ATOM 8536 O O . HIS B 1 434 ? -14.828 -41.375 -8.734 1 82.88 434 HIS B O 1
ATOM 8542 N N . PRO B 1 435 ? -13.812 -43.219 -8.586 1 78.56 435 PRO B N 1
ATOM 8543 C CA . PRO B 1 435 ? -15 -44 -8.992 1 78.56 435 PRO B CA 1
ATOM 8544 C C . PRO B 1 435 ? -16.219 -43.688 -8.133 1 78.56 435 PRO B C 1
ATOM 8546 O O . PRO B 1 435 ? -17.359 -43.75 -8.625 1 78.56 435 PRO B O 1
ATOM 8549 N N . GLN B 1 436 ? -16.031 -43.406 -6.879 1 76.94 436 GLN B N 1
ATOM 8550 C CA . GLN B 1 436 ? -17.141 -43.156 -5.969 1 76.94 436 GLN B CA 1
ATOM 8551 C C . GLN B 1 436 ? -17.812 -41.812 -6.254 1 76.94 436 GLN B C 1
ATOM 8553 O O . GLN B 1 436 ? -19.031 -41.688 -6.258 1 76.94 436 GLN B O 1
ATOM 8558 N N . THR B 1 437 ? -17.047 -40.781 -6.547 1 76.44 437 THR B N 1
ATOM 8559 C CA . THR B 1 437 ? -17.594 -39.438 -6.73 1 76.44 437 THR B CA 1
ATOM 8560 C C . THR B 1 437 ? -17.719 -39.125 -8.211 1 76.44 437 THR B C 1
ATOM 8562 O O . THR B 1 437 ? -18.438 -38.188 -8.586 1 76.44 437 THR B O 1
ATOM 8565 N N . GLY B 1 438 ? -16.984 -39.875 -8.969 1 80.31 438 GLY B N 1
ATOM 8566 C CA . GLY B 1 438 ? -16.953 -39.594 -10.398 1 80.31 438 GLY B CA 1
ATOM 8567 C C . GLY B 1 438 ? -16 -38.469 -10.766 1 80.31 438 GLY B C 1
ATOM 8568 O O . GLY B 1 438 ? -15.875 -38.125 -11.945 1 80.31 438 GLY B O 1
ATOM 8569 N N . ASP B 1 439 ? -15.359 -37.969 -9.82 1 85.25 439 ASP B N 1
ATOM 8570 C CA . ASP B 1 439 ? -14.43 -36.875 -10.062 1 85.25 439 ASP B CA 1
ATOM 8571 C C . ASP B 1 439 ? -13.25 -37.344 -10.914 1 85.25 439 ASP B C 1
ATOM 8573 O O . ASP B 1 439 ? -12.742 -38.438 -10.742 1 85.25 439 ASP B O 1
ATOM 8577 N N . ARG B 1 440 ? -12.906 -36.531 -11.891 1 91.06 440 ARG B N 1
ATOM 8578 C CA . ARG B 1 440 ? -11.781 -36.781 -12.797 1 91.06 440 ARG B CA 1
ATOM 8579 C C . ARG B 1 440 ? -10.953 -35.5 -12.984 1 91.06 440 ARG B C 1
ATOM 8581 O O . ARG B 1 440 ? -11.5 -34.406 -13.07 1 91.06 440 ARG B O 1
ATOM 8588 N N . ARG B 1 441 ? -9.695 -35.656 -12.93 1 93.31 441 ARG B N 1
ATOM 8589 C CA . ARG B 1 441 ? -8.781 -34.562 -13.281 1 93.31 441 ARG B CA 1
ATOM 8590 C C . ARG B 1 441 ? -8.234 -34.75 -14.688 1 93.31 441 ARG B C 1
ATOM 8592 O O . ARG B 1 441 ? -8.438 -35.781 -15.312 1 93.31 441 ARG B O 1
ATOM 8599 N N . ILE B 1 442 ? -7.695 -33.75 -15.242 1 96.75 442 ILE B N 1
ATOM 8600 C CA . ILE B 1 442 ? -7.312 -33.781 -16.656 1 96.75 442 ILE B CA 1
ATOM 8601 C C . ILE B 1 442 ? -5.84 -33.406 -16.797 1 96.75 442 ILE B C 1
ATOM 8603 O O . ILE B 1 442 ? -5.371 -32.469 -16.188 1 96.75 442 ILE B O 1
ATOM 8607 N N . SER B 1 443 ? -5.082 -34.219 -17.531 1 97 443 SER B N 1
ATOM 8608 C CA . SER B 1 443 ? -3.725 -33.906 -17.953 1 97 443 SER B CA 1
ATOM 8609 C C . SER B 1 443 ? -3.691 -33.531 -19.438 1 97 443 SER B C 1
ATOM 8611 O O . SER B 1 443 ? -4.453 -34.094 -20.234 1 97 443 SER B O 1
ATOM 8613 N N . GLY B 1 444 ? -2.852 -32.656 -19.766 1 98 444 GLY B N 1
ATOM 8614 C CA . GLY B 1 444 ? -2.662 -32.219 -21.156 1 98 444 GLY B CA 1
ATOM 8615 C C . GLY B 1 444 ? -1.993 -30.875 -21.266 1 98 444 GLY B C 1
ATOM 8616 O O . GLY B 1 444 ? -2.09 -30.047 -20.359 1 98 444 GLY B O 1
ATOM 8617 N N . THR B 1 445 ? -1.295 -30.672 -22.391 1 98.19 445 THR B N 1
ATOM 8618 C CA . THR B 1 445 ? -0.732 -29.359 -22.641 1 98.19 445 THR B CA 1
ATOM 8619 C C . THR B 1 445 ? -1.834 -28.359 -22.969 1 98.19 445 THR B C 1
ATOM 8621 O O . THR B 1 445 ? -2.945 -28.75 -23.344 1 98.19 445 THR B O 1
ATOM 8624 N N . ALA B 1 446 ? -1.553 -27.094 -22.828 1 98.56 446 ALA B N 1
ATOM 8625 C CA . ALA B 1 446 ? -2.518 -26.047 -23.188 1 98.56 446 ALA B CA 1
ATOM 8626 C C . ALA B 1 446 ? -2.939 -26.172 -24.641 1 98.56 446 ALA B C 1
ATOM 8628 O O . ALA B 1 446 ? -4.129 -26.062 -24.969 1 98.56 446 ALA B O 1
ATOM 8629 N N . ALA B 1 447 ? -2.01 -26.422 -25.531 1 98.62 447 ALA B N 1
ATOM 8630 C CA . ALA B 1 447 ? -2.275 -26.5 -26.969 1 98.62 447 ALA B CA 1
ATOM 8631 C C . ALA B 1 447 ? -3.197 -27.672 -27.297 1 98.62 447 ALA B C 1
ATOM 8633 O O . ALA B 1 447 ? -4.137 -27.531 -28.078 1 98.62 447 ALA B O 1
ATOM 8634 N N . SER B 1 448 ? -2.934 -28.812 -26.688 1 98.44 448 SER B N 1
ATOM 8635 C CA . SER B 1 448 ? -3.736 -30 -26.953 1 98.44 448 SER B CA 1
ATOM 8636 C C . SER B 1 448 ? -5.148 -29.844 -26.391 1 98.44 448 SER B C 1
ATOM 8638 O O . SER B 1 448 ? -6.121 -30.234 -27.031 1 98.44 448 SER B O 1
ATOM 8640 N N . LEU B 1 449 ? -5.211 -29.281 -25.219 1 98.69 449 LEU B N 1
ATOM 8641 C CA . LEU B 1 449 ? -6.516 -29.047 -24.594 1 98.69 449 LEU B CA 1
ATOM 8642 C C . LEU B 1 449 ? -7.297 -27.984 -25.375 1 98.69 449 LEU B C 1
ATOM 8644 O O . LEU B 1 449 ? -8.531 -28 -25.375 1 98.69 449 LEU B O 1
ATOM 8648 N N . ALA B 1 450 ? -6.574 -27.078 -26.078 1 98.69 450 ALA B N 1
ATOM 8649 C CA . ALA B 1 450 ? -7.211 -26.016 -26.844 1 98.69 450 ALA B CA 1
ATOM 8650 C C . ALA B 1 450 ? -7.551 -26.5 -28.266 1 98.69 450 ALA B C 1
ATOM 8652 O O . ALA B 1 450 ? -8.07 -25.734 -29.078 1 98.69 450 ALA B O 1
ATOM 8653 N N . GLY B 1 451 ? -7.199 -27.719 -28.594 1 98.38 451 GLY B N 1
ATOM 8654 C CA . GLY B 1 451 ? -7.723 -28.344 -29.812 1 98.38 451 GLY B CA 1
ATOM 8655 C C . GLY B 1 451 ? -6.707 -28.422 -30.922 1 98.38 451 GLY B C 1
ATOM 8656 O O . GLY B 1 451 ? -7.043 -28.797 -32.062 1 98.38 451 GLY B O 1
ATOM 8657 N N . LEU B 1 452 ? -5.465 -28.094 -30.656 1 98.44 452 LEU B N 1
ATOM 8658 C CA . LEU B 1 452 ? -4.492 -28.031 -31.75 1 98.44 452 LEU B CA 1
ATOM 8659 C C . LEU B 1 452 ? -4.164 -29.438 -32.25 1 98.44 452 LEU B C 1
ATOM 8661 O O . LEU B 1 452 ? -3.977 -29.641 -33.469 1 98.44 452 LEU B O 1
ATOM 8665 N N . ASP B 1 453 ? -4.047 -30.438 -31.328 1 97 453 ASP B N 1
ATOM 8666 C CA . ASP B 1 453 ? -3.781 -31.812 -31.734 1 97 453 ASP B CA 1
ATOM 8667 C C . ASP B 1 453 ? -4.805 -32.281 -32.75 1 97 453 ASP B C 1
ATOM 8669 O O . ASP B 1 453 ? -4.438 -32.75 -33.844 1 97 453 ASP B O 1
ATOM 8673 N N . LEU B 1 454 ? -5.988 -32.156 -32.406 1 95.38 454 LEU B N 1
ATOM 8674 C CA . LEU B 1 454 ? -7.074 -32.625 -33.25 1 95.38 454 LEU B CA 1
ATOM 8675 C C . LEU B 1 454 ? -7.066 -31.859 -34.594 1 95.38 454 LEU B C 1
ATOM 8677 O O . LEU B 1 454 ? -7.297 -32.438 -35.656 1 95.38 454 LEU B O 1
ATOM 8681 N N . ALA B 1 455 ? -6.898 -30.562 -34.531 1 97.5 455 ALA B N 1
ATOM 8682 C CA . ALA B 1 455 ? -6.867 -29.734 -35.75 1 97.5 455 ALA B CA 1
ATOM 8683 C C . ALA B 1 455 ? -5.766 -30.188 -36.688 1 97.5 455 ALA B C 1
ATOM 8685 O O . ALA B 1 455 ? -5.98 -30.266 -37.906 1 97.5 455 ALA B O 1
ATOM 8686 N N . LEU B 1 456 ? -4.609 -30.438 -36.156 1 96.88 456 LEU B N 1
ATOM 8687 C CA . LEU B 1 456 ? -3.479 -30.859 -37 1 96.88 456 LEU B CA 1
ATOM 8688 C C . LEU B 1 456 ? -3.701 -32.25 -37.562 1 96.88 456 LEU B C 1
ATOM 8690 O O . LEU B 1 456 ? -3.367 -32.531 -38.719 1 96.88 456 LEU B O 1
ATOM 8694 N N . GLU B 1 457 ? -4.223 -33.125 -36.75 1 95.19 457 GLU B N 1
ATOM 8695 C CA . GLU B 1 457 ? -4.508 -34.5 -37.188 1 95.19 457 GLU B CA 1
ATOM 8696 C C . GLU B 1 457 ? -5.48 -34.5 -38.375 1 95.19 457 GLU B C 1
ATOM 8698 O O . GLU B 1 457 ? -5.355 -35.344 -39.281 1 95.19 457 GLU B O 1
ATOM 8703 N N . THR B 1 458 ? -6.391 -33.656 -38.312 1 94.25 458 THR B N 1
ATOM 8704 C CA . THR B 1 458 ? -7.426 -33.625 -39.312 1 94.25 458 THR B CA 1
ATOM 8705 C C . THR B 1 458 ? -7 -32.719 -40.5 1 94.25 458 THR B C 1
ATOM 8707 O O . THR B 1 458 ? -7.668 -32.688 -41.531 1 94.25 458 THR B O 1
ATOM 8710 N N . GLY B 1 459 ? -5.977 -32.031 -40.375 1 93.62 459 GLY B N 1
ATOM 8711 C CA . GLY B 1 459 ? -5.48 -31.172 -41.438 1 93.62 459 GLY B CA 1
ATOM 8712 C C . GLY B 1 459 ? -6.402 -30 -41.75 1 93.62 459 GLY B C 1
ATOM 8713 O O . GLY B 1 459 ? -6.48 -29.531 -42.875 1 93.62 459 GLY B O 1
ATOM 8714 N N . ASP B 1 460 ? -7.129 -29.594 -40.812 1 94.62 460 ASP B N 1
ATOM 8715 C CA . ASP B 1 460 ? -8.102 -28.516 -40.969 1 94.62 460 ASP B CA 1
ATOM 8716 C C . ASP B 1 460 ? -7.504 -27.172 -40.562 1 94.62 460 ASP B C 1
ATOM 8718 O O . ASP B 1 460 ? -7.43 -26.844 -39.375 1 94.62 460 ASP B O 1
ATOM 8722 N N . ALA B 1 461 ? -7.242 -26.344 -41.531 1 95.44 461 ALA B N 1
ATOM 8723 C CA . ALA B 1 461 ? -6.562 -25.078 -41.312 1 95.44 461 ALA B CA 1
ATOM 8724 C C . ALA B 1 461 ? -7.41 -24.141 -40.438 1 95.44 461 ALA B C 1
ATOM 8726 O O . ALA B 1 461 ? -6.879 -23.375 -39.656 1 95.44 461 ALA B O 1
ATOM 8727 N N . GLU B 1 462 ? -8.672 -24.156 -40.656 1 95.75 462 GLU B N 1
ATOM 8728 C CA . GLU B 1 462 ? -9.562 -23.312 -39.875 1 95.75 462 GLU B CA 1
ATOM 8729 C C . GLU B 1 462 ? -9.562 -23.719 -38.406 1 95.75 462 GLU B C 1
ATOM 8731 O O . GLU B 1 462 ? -9.609 -22.859 -37.531 1 95.75 462 GLU B O 1
ATOM 8736 N N . ARG B 1 463 ? -9.523 -24.984 -38.188 1 96.75 463 ARG B N 1
ATOM 8737 C CA . ARG B 1 463 ? -9.484 -25.469 -36.812 1 96.75 463 ARG B CA 1
ATOM 8738 C C . ARG B 1 463 ? -8.141 -25.172 -36.156 1 96.75 463 ARG B C 1
ATOM 8740 O O . ARG B 1 463 ? -8.062 -24.953 -34.938 1 96.75 463 ARG B O 1
ATOM 8747 N N . VAL B 1 464 ? -7.09 -25.188 -36.938 1 98.12 464 VAL B N 1
ATOM 8748 C CA . VAL B 1 464 ? -5.785 -24.766 -36.438 1 98.12 464 VAL B CA 1
ATOM 8749 C C . VAL B 1 464 ? -5.844 -23.297 -36.031 1 98.12 464 VAL B C 1
ATOM 8751 O O . VAL B 1 464 ? -5.359 -22.938 -34.938 1 98.12 464 VAL B O 1
ATOM 8754 N N . ASN B 1 465 ? -6.469 -22.484 -36.875 1 97.81 465 ASN B N 1
ATOM 8755 C CA . ASN B 1 465 ? -6.652 -21.078 -36.531 1 97.81 465 ASN B CA 1
ATOM 8756 C C . ASN B 1 465 ? -7.441 -20.922 -35.25 1 97.81 465 ASN B C 1
ATOM 8758 O O . ASN B 1 465 ? -7.078 -20.109 -34.375 1 97.81 465 ASN B O 1
ATOM 8762 N N . ASP B 1 466 ? -8.469 -21.703 -35.125 1 97.94 466 ASP B N 1
ATOM 8763 C CA . ASP B 1 466 ? -9.297 -21.641 -33.906 1 97.94 466 ASP B CA 1
ATOM 8764 C C . ASP B 1 466 ? -8.5 -22.016 -32.688 1 97.94 466 ASP B C 1
ATOM 8766 O O . ASP B 1 466 ? -8.602 -21.359 -31.641 1 97.94 466 ASP B O 1
ATOM 8770 N N . ALA B 1 467 ? -7.742 -23.062 -32.812 1 98.62 467 ALA B N 1
ATOM 8771 C CA . ALA B 1 467 ? -6.965 -23.547 -31.672 1 98.62 467 ALA B CA 1
ATOM 8772 C C . ALA B 1 467 ? -5.953 -22.5 -31.203 1 98.62 467 ALA B C 1
ATOM 8774 O O . ALA B 1 467 ? -5.805 -22.266 -30 1 98.62 467 ALA B O 1
ATOM 8775 N N . LEU B 1 468 ? -5.285 -21.891 -32.156 1 98.69 468 LEU B N 1
ATOM 8776 C CA . LEU B 1 468 ? -4.309 -20.859 -31.812 1 98.69 468 LEU B CA 1
ATOM 8777 C C . LEU B 1 468 ? -4.992 -19.625 -31.234 1 98.69 468 LEU B C 1
ATOM 8779 O O . LEU B 1 468 ? -4.477 -19 -30.297 1 98.69 468 LEU B O 1
ATOM 8783 N N . ALA B 1 469 ? -6.121 -19.266 -31.766 1 98.69 469 ALA B N 1
ATOM 8784 C CA . ALA B 1 469 ? -6.883 -18.141 -31.25 1 98.69 469 ALA B CA 1
ATOM 8785 C C . ALA B 1 469 ? -7.328 -18.391 -29.812 1 98.69 469 ALA B C 1
ATOM 8787 O O . ALA B 1 469 ? -7.293 -17.5 -28.969 1 98.69 469 ALA B O 1
ATOM 8788 N N . ARG B 1 470 ? -7.781 -19.641 -29.531 1 98.81 470 ARG B N 1
ATOM 8789 C CA . ARG B 1 470 ? -8.156 -20.031 -28.172 1 98.81 470 ARG B CA 1
ATOM 8790 C C . ARG B 1 470 ? -6.973 -19.875 -27.219 1 98.81 470 ARG B C 1
ATOM 8792 O O . ARG B 1 470 ? -7.121 -19.344 -26.109 1 98.81 470 ARG B O 1
ATOM 8799 N N . LEU B 1 471 ? -5.793 -20.344 -27.641 1 98.69 471 LEU B N 1
ATOM 8800 C CA . LEU B 1 471 ? -4.59 -20.266 -26.812 1 98.69 471 LEU B CA 1
ATOM 8801 C C . LEU B 1 471 ? -4.211 -18.828 -26.516 1 98.69 471 LEU B C 1
ATOM 8803 O O . LEU B 1 471 ? -3.912 -18.469 -25.375 1 98.69 471 LEU B O 1
ATOM 8807 N N . LEU B 1 472 ? -4.238 -18.047 -27.531 1 98.75 472 LEU B N 1
ATOM 8808 C CA . LEU B 1 472 ? -3.875 -16.641 -27.375 1 98.75 472 LEU B CA 1
ATOM 8809 C C . LEU B 1 472 ? -4.895 -15.906 -26.5 1 98.75 472 LEU B C 1
ATOM 8811 O O . LEU B 1 472 ? -4.535 -15.023 -25.719 1 98.75 472 LEU B O 1
ATOM 8815 N N . LEU B 1 473 ? -6.156 -16.25 -26.625 1 98.88 473 LEU B N 1
ATOM 8816 C CA . LEU B 1 473 ? -7.188 -15.688 -25.766 1 98.88 473 LEU B CA 1
ATOM 8817 C C . LEU B 1 473 ? -6.914 -16 -24.297 1 98.88 473 LEU B C 1
ATOM 8819 O O . LEU B 1 473 ? -6.938 -15.102 -23.453 1 98.88 473 LEU B O 1
ATOM 8823 N N . LEU B 1 474 ? -6.652 -17.266 -24 1 98.88 474 LEU B N 1
ATOM 8824 C CA . LEU B 1 474 ? -6.379 -17.672 -22.625 1 98.88 474 LEU B CA 1
ATOM 8825 C C . LEU B 1 474 ? -5.184 -16.906 -22.062 1 98.88 474 LEU B C 1
ATOM 8827 O O . LEU B 1 474 ? -5.242 -16.406 -20.922 1 98.88 474 LEU B O 1
ATOM 8831 N N . HIS B 1 475 ? -4.176 -16.781 -22.844 1 98.81 475 HIS B N 1
ATOM 8832 C CA . HIS B 1 475 ? -2.988 -16.078 -22.375 1 98.81 475 HIS B CA 1
ATOM 8833 C C . HIS B 1 475 ? -3.254 -14.578 -22.266 1 98.81 475 HIS B C 1
ATOM 8835 O O . HIS B 1 475 ? -2.699 -13.914 -21.375 1 98.81 475 HIS B O 1
ATOM 8841 N N . ALA B 1 476 ? -4.055 -14.008 -23.125 1 98.81 476 ALA B N 1
ATOM 8842 C CA . ALA B 1 476 ? -4.395 -12.594 -23.031 1 98.81 476 ALA B CA 1
ATOM 8843 C C . ALA B 1 476 ? -5.105 -12.289 -21.719 1 98.81 476 ALA B C 1
ATOM 8845 O O . ALA B 1 476 ? -4.82 -11.273 -21.078 1 98.81 476 ALA B O 1
ATOM 8846 N N . VAL B 1 477 ? -6.016 -13.148 -21.344 1 98.75 477 VAL B N 1
ATOM 8847 C CA . VAL B 1 477 ? -6.711 -12.953 -20.078 1 98.75 477 VAL B CA 1
ATOM 8848 C C . VAL B 1 477 ? -5.719 -13.07 -18.922 1 98.75 477 VAL B C 1
ATOM 8850 O O . VAL B 1 477 ? -5.703 -12.234 -18.016 1 98.75 477 VAL B O 1
ATOM 8853 N N . MET B 1 478 ? -4.945 -14.117 -18.984 1 98.44 478 MET B N 1
ATOM 8854 C CA . MET B 1 478 ? -3.971 -14.359 -17.922 1 98.44 478 MET B CA 1
ATOM 8855 C C . MET B 1 478 ? -3.016 -13.18 -17.781 1 98.44 478 MET B C 1
ATOM 8857 O O . MET B 1 478 ? -2.793 -12.688 -16.672 1 98.44 478 MET B O 1
ATOM 8861 N N . LEU B 1 479 ? -2.479 -12.664 -18.844 1 98.62 479 LEU B N 1
ATOM 8862 C CA . LEU B 1 479 ? -1.532 -11.555 -18.844 1 98.62 479 LEU B CA 1
ATOM 8863 C C . LEU B 1 479 ? -2.221 -10.25 -18.453 1 98.62 479 LEU B C 1
ATOM 8865 O O . LEU B 1 479 ? -1.597 -9.375 -17.859 1 98.62 479 LEU B O 1
ATOM 8869 N N . GLY B 1 480 ? -3.477 -10.148 -18.766 1 98.56 480 GLY B N 1
ATOM 8870 C CA . GLY B 1 480 ? -4.219 -8.922 -18.516 1 98.56 480 GLY B CA 1
ATOM 8871 C C . GLY B 1 480 ? -4.84 -8.891 -17.125 1 98.56 480 GLY B C 1
ATOM 8872 O O . GLY B 1 480 ? -5.25 -7.828 -16.656 1 98.56 480 GLY B O 1
ATOM 8873 N N . PHE B 1 481 ? -4.98 -10.016 -16.453 1 97.81 481 PHE B N 1
ATOM 8874 C CA . PHE B 1 481 ? -5.625 -10.094 -15.156 1 97.81 481 PHE B CA 1
ATOM 8875 C C . PHE B 1 481 ? -4.832 -9.328 -14.109 1 97.81 481 PHE B C 1
ATOM 8877 O O . PHE B 1 481 ? -5.406 -8.781 -13.164 1 97.81 481 PHE B O 1
ATOM 8884 N N . GLY B 1 482 ? -3.537 -9.312 -14.398 1 94.25 482 GLY B N 1
ATOM 8885 C CA . GLY B 1 482 ? -2.617 -8.781 -13.406 1 94.25 482 GLY B CA 1
ATOM 8886 C C . GLY B 1 482 ? -1.897 -9.859 -12.625 1 94.25 482 GLY B C 1
ATOM 8887 O O . GLY B 1 482 ? -1.967 -11.039 -12.977 1 94.25 482 GLY B O 1
ATOM 8888 N N . GLY B 1 483 ? -1.131 -9.492 -11.633 1 96.75 483 GLY B N 1
ATOM 8889 C CA . GLY B 1 483 ? -0.289 -10.43 -10.906 1 96.75 483 GLY B CA 1
ATOM 8890 C C . GLY B 1 483 ? 0.976 -10.797 -11.656 1 96.75 483 GLY B C 1
ATOM 8891 O O . GLY B 1 483 ? 1.456 -10.031 -12.492 1 96.75 483 GLY B O 1
ATOM 8892 N N . VAL B 1 484 ? 1.53 -11.938 -11.266 1 98.31 484 VAL B N 1
ATOM 8893 C CA . VAL B 1 484 ? 2.688 -12.484 -11.969 1 98.31 484 VAL B CA 1
ATOM 8894 C C . VAL B 1 484 ? 2.242 -13.594 -12.914 1 98.31 484 VAL B C 1
ATOM 8896 O O . VAL B 1 484 ? 1.918 -14.703 -12.469 1 98.31 484 VAL B O 1
ATOM 8899 N N . PRO B 1 485 ? 2.219 -13.281 -14.211 1 98.56 485 PRO B N 1
ATOM 8900 C CA . PRO B 1 485 ? 1.922 -14.383 -15.133 1 98.56 485 PRO B CA 1
ATOM 8901 C C . PRO B 1 485 ? 3.014 -15.445 -15.156 1 98.56 485 PRO B C 1
ATOM 8903 O O . PRO B 1 485 ? 4.203 -15.117 -15.188 1 98.56 485 PRO B O 1
ATOM 8906 N N . LEU B 1 486 ? 2.584 -16.672 -15.07 1 98.56 486 LEU B N 1
ATOM 8907 C CA . LEU B 1 486 ? 3.502 -17.812 -15.062 1 98.56 486 LEU B CA 1
ATOM 8908 C C . LEU B 1 486 ? 3.363 -18.625 -16.344 1 98.56 486 LEU B C 1
ATOM 8910 O O . LEU B 1 486 ? 2.492 -19.484 -16.438 1 98.56 486 LEU B O 1
ATOM 8914 N N . LEU B 1 487 ? 4.215 -18.359 -17.266 1 98.5 487 LEU B N 1
ATOM 8915 C CA . LEU B 1 487 ? 4.262 -19.141 -18.5 1 98.5 487 LEU B CA 1
ATOM 8916 C C . LEU B 1 487 ? 4.832 -20.531 -18.25 1 98.5 487 LEU B C 1
ATOM 8918 O O . LEU B 1 487 ? 5.879 -20.672 -17.609 1 98.5 487 LEU B O 1
ATOM 8922 N N . TYR B 1 488 ? 4.117 -21.484 -18.719 1 98.31 488 TYR B N 1
ATOM 8923 C CA . TYR B 1 488 ? 4.621 -22.844 -18.625 1 98.31 488 TYR B CA 1
ATOM 8924 C C . TYR B 1 488 ? 5.434 -23.219 -19.859 1 98.31 488 TYR B C 1
ATOM 8926 O O . TYR B 1 488 ? 5.023 -22.938 -20.984 1 98.31 488 TYR B O 1
ATOM 8934 N N . MET B 1 489 ? 6.547 -23.828 -19.641 1 97.88 489 MET B N 1
ATOM 8935 C CA . MET B 1 489 ? 7.469 -24.188 -20.719 1 97.88 489 MET B CA 1
ATOM 8936 C C . MET B 1 489 ? 6.723 -24.844 -21.875 1 97.88 489 MET B C 1
ATOM 8938 O O . MET B 1 489 ? 5.977 -25.797 -21.672 1 97.88 489 MET B O 1
ATOM 8942 N N . GLY B 1 490 ? 6.914 -24.281 -23.062 1 97 490 GLY B N 1
ATOM 8943 C CA . GLY B 1 490 ? 6.336 -24.859 -24.25 1 97 490 GLY B CA 1
ATOM 8944 C C . GLY B 1 490 ? 5.055 -24.188 -24.703 1 97 490 GLY B C 1
ATOM 8945 O O . GLY B 1 490 ? 4.637 -24.328 -25.844 1 97 490 GLY B O 1
ATOM 8946 N N . ASP B 1 491 ? 4.391 -23.469 -23.797 1 97.75 491 ASP B N 1
ATOM 8947 C CA . ASP B 1 491 ? 3.164 -22.781 -24.156 1 97.75 491 ASP B CA 1
ATOM 8948 C C . ASP B 1 491 ? 3.42 -21.766 -25.281 1 97.75 491 ASP B C 1
ATOM 8950 O O . ASP B 1 491 ? 2.568 -21.578 -26.156 1 97.75 491 ASP B O 1
ATOM 8954 N N . GLU B 1 492 ? 4.578 -21.094 -25.25 1 98.12 492 GLU B N 1
ATOM 8955 C CA . GLU B 1 492 ? 4.906 -20.062 -26.219 1 98.12 492 GLU B CA 1
ATOM 8956 C C . GLU B 1 492 ? 5.098 -20.641 -27.625 1 98.12 492 GLU B C 1
ATOM 8958 O O . GLU B 1 492 ? 5.117 -19.906 -28.609 1 98.12 492 GLU B O 1
ATOM 8963 N N . LEU B 1 493 ? 5.188 -22 -27.703 1 98.19 493 LEU B N 1
ATOM 8964 C CA . LEU B 1 493 ? 5.391 -22.688 -28.984 1 98.19 493 LEU B CA 1
ATOM 8965 C C . LEU B 1 493 ? 4.176 -23.531 -29.328 1 98.19 493 LEU B C 1
ATOM 8967 O O . LEU B 1 493 ? 4.152 -24.188 -30.375 1 98.19 493 LEU B O 1
ATOM 8971 N N . ALA B 1 494 ? 3.211 -23.516 -28.453 1 98.25 494 ALA B N 1
ATOM 8972 C CA . ALA B 1 494 ? 2.059 -24.406 -28.609 1 98.25 494 ALA B CA 1
ATOM 8973 C C . ALA B 1 494 ? 2.496 -25.859 -28.688 1 98.25 494 ALA B C 1
ATOM 8975 O O . ALA B 1 494 ? 2.059 -26.609 -29.578 1 98.25 494 ALA B O 1
ATOM 8976 N N . LEU B 1 495 ? 3.365 -26.219 -27.797 1 98 495 LEU B N 1
ATOM 8977 C CA . LEU B 1 495 ? 3.803 -27.609 -27.781 1 98 495 LEU B CA 1
ATOM 8978 C C . LEU B 1 495 ? 2.633 -28.547 -27.5 1 98 495 LEU B C 1
ATOM 8980 O O . LEU B 1 495 ? 1.764 -28.234 -26.672 1 98 495 LEU B O 1
ATOM 8984 N N . LEU B 1 496 ? 2.645 -29.609 -28.141 1 97.62 496 LEU B N 1
ATOM 8985 C CA . LEU B 1 496 ? 1.573 -30.594 -28.031 1 97.62 496 LEU B CA 1
ATOM 8986 C C . LEU B 1 496 ? 1.894 -31.625 -26.953 1 97.62 496 LEU B C 1
ATOM 8988 O O . LEU B 1 496 ? 2.977 -31.594 -26.359 1 97.62 496 LEU B O 1
ATOM 8992 N N . ASN B 1 497 ? 0.916 -32.438 -26.625 1 97.31 497 ASN B N 1
ATOM 8993 C CA . ASN B 1 497 ? 1.098 -33.562 -25.719 1 97.31 497 ASN B CA 1
ATOM 8994 C C . ASN B 1 497 ? 2.26 -34.438 -26.156 1 97.31 497 ASN B C 1
ATOM 8996 O O . ASN B 1 497 ? 2.453 -34.688 -27.344 1 97.31 497 ASN B O 1
ATOM 9000 N N . ASP B 1 498 ? 3.043 -34.875 -25.219 1 96.31 498 ASP B N 1
ATOM 9001 C CA . ASP B 1 498 ? 4.039 -35.906 -25.453 1 96.31 498 ASP B CA 1
ATOM 9002 C C . ASP B 1 498 ? 3.426 -37.312 -25.312 1 96.31 498 ASP B C 1
ATOM 9004 O O . ASP B 1 498 ? 3.465 -37.906 -24.25 1 96.31 498 ASP B O 1
ATOM 9008 N N . THR B 1 499 ? 3.01 -37.844 -26.328 1 90.19 499 THR B N 1
ATOM 9009 C CA . THR B 1 499 ? 2.293 -39.094 -26.281 1 90.19 499 THR B CA 1
ATOM 9010 C C . THR B 1 499 ? 3.258 -40.25 -26.031 1 90.19 499 THR B C 1
ATOM 9012 O O . THR B 1 499 ? 2.83 -41.375 -25.719 1 90.19 499 THR B O 1
ATOM 9015 N N . ASP B 1 500 ? 4.527 -40.031 -26.125 1 92.81 500 ASP B N 1
ATOM 9016 C CA . ASP B 1 500 ? 5.52 -41.094 -25.953 1 92.81 500 ASP B CA 1
ATOM 9017 C C . ASP B 1 500 ? 5.957 -41.188 -24.5 1 92.81 500 ASP B C 1
ATOM 9019 O O . ASP B 1 500 ? 6.859 -41.969 -24.172 1 92.81 500 ASP B O 1
ATOM 9023 N N . PHE B 1 501 ? 5.324 -40.438 -23.594 1 92.38 501 PHE B N 1
ATOM 9024 C CA . PHE B 1 501 ? 5.758 -40.406 -22.203 1 92.38 501 PHE B CA 1
ATOM 9025 C C . PHE B 1 501 ? 5.695 -41.812 -21.609 1 92.38 501 PHE B C 1
ATOM 9027 O O . PHE B 1 501 ? 6.52 -42.156 -20.766 1 92.38 501 PHE B O 1
ATOM 9034 N N . ALA B 1 502 ? 4.746 -42.625 -22.078 1 90.38 502 ALA B N 1
ATOM 9035 C CA . ALA B 1 502 ? 4.504 -43.938 -21.5 1 90.38 502 ALA B CA 1
ATOM 9036 C C . ALA B 1 502 ? 5.625 -44.906 -21.859 1 90.38 502 ALA B C 1
ATOM 9038 O O . ALA B 1 502 ? 5.773 -45.938 -21.234 1 90.38 502 ALA B O 1
ATOM 9039 N N . ALA B 1 503 ? 6.359 -44.594 -22.906 1 91.62 503 ALA B N 1
ATOM 9040 C CA . ALA B 1 503 ? 7.477 -45.438 -23.312 1 91.62 503 ALA B CA 1
ATOM 9041 C C . ALA B 1 503 ? 8.633 -45.344 -22.328 1 91.62 503 ALA B C 1
ATOM 9043 O O . ALA B 1 503 ? 9.523 -46.188 -22.312 1 91.62 503 ALA B O 1
ATOM 9044 N N . VAL B 1 504 ? 8.641 -44.312 -21.547 1 86.94 504 VAL B N 1
ATOM 9045 C CA . VAL B 1 504 ? 9.625 -44.188 -20.469 1 86.94 504 VAL B CA 1
ATOM 9046 C C . VAL B 1 504 ? 9.094 -44.812 -19.188 1 86.94 504 VAL B C 1
ATOM 9048 O O . VAL B 1 504 ? 8.156 -44.312 -18.578 1 86.94 504 VAL B O 1
ATOM 9051 N N . PRO B 1 505 ? 9.68 -45.875 -18.828 1 86.12 505 PRO B N 1
ATOM 9052 C CA . PRO B 1 505 ? 9.156 -46.656 -17.688 1 86.12 505 PRO B CA 1
ATOM 9053 C C . PRO B 1 505 ? 8.93 -45.812 -16.453 1 86.12 505 PRO B C 1
ATOM 9055 O O . PRO B 1 505 ? 7.898 -45.938 -15.781 1 86.12 505 PRO B O 1
ATOM 9058 N N . ALA B 1 506 ? 9.781 -44.875 -16.203 1 82.31 506 ALA B N 1
ATOM 9059 C CA . ALA B 1 506 ? 9.68 -44.062 -15 1 82.31 506 ALA B CA 1
ATOM 9060 C C . ALA B 1 506 ? 8.492 -43.094 -15.086 1 82.31 506 ALA B C 1
ATOM 9062 O O . ALA B 1 506 ? 8.039 -42.562 -14.07 1 82.31 506 ALA B O 1
ATOM 9063 N N . HIS B 1 507 ? 7.988 -42.812 -16.297 1 87.81 507 HIS B N 1
ATOM 9064 C CA . HIS B 1 507 ? 6.914 -41.844 -16.516 1 87.81 507 HIS B CA 1
ATOM 9065 C C . HIS B 1 507 ? 5.578 -42.562 -16.734 1 87.81 507 HIS B C 1
ATOM 9067 O O . HIS B 1 507 ? 4.52 -41.938 -16.531 1 87.81 507 HIS B O 1
ATOM 9073 N N . ALA B 1 508 ? 5.633 -43.812 -17.031 1 87.56 508 ALA B N 1
ATOM 9074 C CA . ALA B 1 508 ? 4.508 -44.531 -17.594 1 87.56 508 ALA B CA 1
ATOM 9075 C C . ALA B 1 508 ? 3.316 -44.531 -16.641 1 87.56 508 ALA B C 1
ATOM 9077 O O . ALA B 1 508 ? 2.162 -44.5 -17.078 1 87.56 508 ALA B O 1
ATOM 9078 N N . ALA B 1 509 ? 3.572 -44.562 -15.398 1 84.25 509 ALA B N 1
ATOM 9079 C CA . ALA B 1 509 ? 2.488 -44.719 -14.438 1 84.25 509 ALA B CA 1
ATOM 9080 C C . ALA B 1 509 ? 1.811 -43.375 -14.141 1 84.25 509 ALA B C 1
ATOM 9082 O O . ALA B 1 509 ? 0.76 -43.344 -13.5 1 84.25 509 ALA B O 1
ATOM 9083 N N . ASP B 1 510 ? 2.332 -42.281 -14.547 1 89.94 510 ASP B N 1
ATOM 9084 C CA . ASP B 1 510 ? 1.837 -40.938 -14.289 1 89.94 510 ASP B CA 1
ATOM 9085 C C . ASP B 1 510 ? 1.601 -40.188 -15.594 1 89.94 510 ASP B C 1
ATOM 9087 O O . ASP B 1 510 ? 2.535 -39.625 -16.172 1 89.94 510 ASP B O 1
ATOM 9091 N N . ASN B 1 511 ? 0.365 -40.062 -15.945 1 91.81 511 ASN B N 1
ATOM 9092 C CA . ASN B 1 511 ? 0.121 -39.531 -17.281 1 91.81 511 ASN B CA 1
ATOM 9093 C C . ASN B 1 511 ? 0.276 -38 -17.297 1 91.81 511 ASN B C 1
ATOM 9095 O O . ASN B 1 511 ? 0.129 -37.375 -18.359 1 91.81 511 ASN B O 1
ATOM 9099 N N . ARG B 1 512 ? 0.626 -37.438 -16.172 1 93.38 512 ARG B N 1
ATOM 9100 C CA . ARG B 1 512 ? 0.969 -36 -16.188 1 93.38 512 ARG B CA 1
ATOM 9101 C C . ARG B 1 512 ? 2.207 -35.75 -17.031 1 93.38 512 ARG B C 1
ATOM 9103 O O . ARG B 1 512 ? 2.455 -34.625 -17.453 1 93.38 512 ARG B O 1
ATOM 9110 N N . TRP B 1 513 ? 2.926 -36.656 -17.25 1 94.94 513 TRP B N 1
ATOM 9111 C CA . TRP B 1 513 ? 4.117 -36.531 -18.078 1 94.94 513 TRP B CA 1
ATOM 9112 C C . TRP B 1 513 ? 3.74 -36.219 -19.516 1 94.94 513 TRP B C 1
ATOM 9114 O O . TRP B 1 513 ? 4.59 -35.812 -20.312 1 94.94 513 TRP B O 1
ATOM 9124 N N . VAL B 1 514 ? 2.486 -36.438 -19.906 1 96.81 514 VAL B N 1
ATOM 9125 C CA . VAL B 1 514 ? 2.008 -36.125 -21.25 1 96.81 514 VAL B CA 1
ATOM 9126 C C . VAL B 1 514 ? 2.197 -34.625 -21.531 1 96.81 514 VAL B C 1
ATOM 9128 O O . VAL B 1 514 ? 2.412 -34.219 -22.672 1 96.81 514 VAL B O 1
ATOM 9131 N N . HIS B 1 515 ? 2.111 -33.812 -20.469 1 97.06 515 HIS B N 1
ATOM 9132 C CA . HIS B 1 515 ? 2.256 -32.375 -20.672 1 97.06 515 HIS B CA 1
ATOM 9133 C C . HIS B 1 515 ? 3.539 -31.859 -20.031 1 97.06 515 HIS B C 1
ATOM 9135 O O . HIS B 1 515 ? 3.594 -30.703 -19.578 1 97.06 515 HIS B O 1
ATOM 9141 N N . ARG B 1 516 ? 4.516 -32.688 -19.828 1 96.31 516 ARG B N 1
ATOM 9142 C CA . ARG B 1 516 ? 5.875 -32.344 -19.438 1 96.31 516 ARG B CA 1
ATOM 9143 C C . ARG B 1 516 ? 6.879 -32.719 -20.531 1 96.31 516 ARG B C 1
ATOM 9145 O O . ARG B 1 516 ? 7.855 -33.406 -20.25 1 96.31 516 ARG B O 1
ATOM 9152 N N . PRO B 1 517 ? 6.648 -32.188 -21.719 1 93 517 PRO B N 1
ATOM 9153 C CA . PRO B 1 517 ? 7.508 -32.562 -22.844 1 93 517 PRO B CA 1
ATOM 9154 C C . PRO B 1 517 ? 8.906 -31.953 -22.734 1 93 517 PRO B C 1
ATOM 9156 O O . PRO B 1 517 ? 9.133 -31.047 -21.938 1 93 517 PRO B O 1
ATOM 9159 N N . GLN B 1 518 ? 9.828 -32.531 -23.516 1 94.94 518 GLN B N 1
ATOM 9160 C CA . GLN B 1 518 ? 11.133 -31.906 -23.688 1 94.94 518 GLN B CA 1
ATOM 9161 C C . GLN B 1 518 ? 11.039 -30.672 -24.578 1 94.94 518 GLN B C 1
ATOM 9163 O O . GLN B 1 518 ? 10.32 -30.688 -25.578 1 94.94 518 GLN B O 1
ATOM 9168 N N . MET B 1 519 ? 11.734 -29.672 -24.203 1 97.56 519 MET B N 1
ATOM 9169 C CA . MET B 1 519 ? 11.797 -28.484 -25.047 1 97.56 519 MET B CA 1
ATOM 9170 C C . MET B 1 519 ? 12.469 -28.812 -26.375 1 97.56 519 MET B C 1
ATOM 9172 O O . MET B 1 519 ? 13.523 -29.453 -26.406 1 97.56 519 MET B O 1
ATOM 9176 N N . ASP B 1 520 ? 11.82 -28.5 -27.422 1 95.44 520 ASP B N 1
ATOM 9177 C CA . ASP B 1 520 ? 12.367 -28.688 -28.766 1 95.44 520 ASP B CA 1
ATOM 9178 C C . ASP B 1 520 ? 13.07 -27.422 -29.25 1 95.44 520 ASP B C 1
ATOM 9180 O O . ASP B 1 520 ? 12.445 -26.562 -29.859 1 95.44 520 ASP B O 1
ATOM 9184 N N . TRP B 1 521 ? 14.367 -27.422 -29.141 1 97.62 521 TRP B N 1
ATOM 9185 C CA . TRP B 1 521 ? 15.117 -26.203 -29.406 1 97.62 521 TRP B CA 1
ATOM 9186 C C . TRP B 1 521 ? 15.227 -25.938 -30.906 1 97.62 521 TRP B C 1
ATOM 9188 O O . TRP B 1 521 ? 15.445 -24.812 -31.344 1 97.62 521 TRP B O 1
ATOM 9198 N N . GLU B 1 522 ? 15.109 -27.031 -31.719 1 97.44 522 GLU B N 1
ATOM 9199 C CA . GLU B 1 522 ? 15.008 -26.812 -33.156 1 97.44 522 GLU B CA 1
ATOM 9200 C C . GLU B 1 522 ? 13.703 -26.109 -33.531 1 97.44 522 GLU B C 1
ATOM 9202 O O . GLU B 1 522 ? 13.688 -25.219 -34.375 1 97.44 522 GLU B O 1
ATOM 9207 N N . LEU B 1 523 ? 12.688 -26.594 -32.875 1 97.5 523 LEU B N 1
ATOM 9208 C CA . LEU B 1 523 ? 11.398 -25.938 -33.094 1 97.5 523 LEU B CA 1
ATOM 9209 C C . LEU B 1 523 ? 11.445 -24.484 -32.625 1 97.5 523 LEU B C 1
ATOM 9211 O O . LEU B 1 523 ? 10.836 -23.609 -33.219 1 97.5 523 LEU B O 1
ATOM 9215 N N . VAL B 1 524 ? 12.141 -24.188 -31.484 1 98 524 VAL B N 1
ATOM 9216 C CA . VAL B 1 524 ? 12.312 -22.844 -30.984 1 98 524 VAL B CA 1
ATOM 9217 C C . VAL B 1 524 ? 12.953 -21.969 -32.062 1 98 524 VAL B C 1
ATOM 9219 O O . VAL B 1 524 ? 12.445 -20.891 -32.375 1 98 524 VAL B O 1
ATOM 9222 N N . ALA B 1 525 ? 14.008 -22.484 -32.625 1 97.81 525 ALA B N 1
ATOM 9223 C CA . ALA B 1 525 ? 14.734 -21.734 -33.625 1 97.81 525 ALA B CA 1
ATOM 9224 C C . ALA B 1 525 ? 13.852 -21.453 -34.844 1 97.81 525 ALA B C 1
ATOM 9226 O O . ALA B 1 525 ? 13.836 -20.344 -35.375 1 97.81 525 ALA B O 1
ATOM 9227 N N . SER B 1 526 ? 13.195 -22.469 -35.281 1 97.81 526 SER B N 1
ATOM 9228 C CA . SER B 1 526 ? 12.336 -22.328 -36.469 1 97.81 526 SER B CA 1
ATOM 9229 C C . SER B 1 526 ? 11.18 -21.375 -36.188 1 97.81 526 SER B C 1
ATOM 9231 O O . SER B 1 526 ? 10.82 -20.562 -37.062 1 97.81 526 SER B O 1
ATOM 9233 N N . ALA B 1 527 ? 10.578 -21.484 -35 1 97.75 527 ALA B N 1
ATOM 9234 C CA . ALA B 1 527 ? 9.477 -20.609 -34.656 1 97.75 527 ALA B CA 1
ATOM 9235 C C . ALA B 1 527 ? 9.93 -19.156 -34.562 1 97.75 527 ALA B C 1
ATOM 9237 O O . ALA B 1 527 ? 9.219 -18.25 -35.031 1 97.75 527 ALA B O 1
ATOM 9238 N N . GLN B 1 528 ? 11.102 -18.906 -33.969 1 97.25 528 GLN B N 1
ATOM 9239 C CA . GLN B 1 528 ? 11.656 -17.547 -33.875 1 97.25 528 GLN B CA 1
ATOM 9240 C C . GLN B 1 528 ? 11.922 -16.969 -35.281 1 97.25 528 GLN B C 1
ATOM 9242 O O . GLN B 1 528 ? 11.625 -15.805 -35.531 1 97.25 528 GLN B O 1
ATOM 9247 N N . ALA B 1 529 ? 12.469 -17.812 -36.125 1 97.5 529 ALA B N 1
ATOM 9248 C CA . ALA B 1 529 ? 12.734 -17.375 -37.5 1 97.5 529 ALA B CA 1
ATOM 9249 C C . ALA B 1 529 ? 11.438 -17.047 -38.25 1 97.5 529 ALA B C 1
ATOM 9251 O O . ALA B 1 529 ? 11.359 -16.047 -38.938 1 97.5 529 ALA B O 1
ATOM 9252 N N . ASP B 1 530 ? 10.508 -17.922 -38.062 1 97.56 530 ASP B N 1
ATOM 9253 C CA . ASP B 1 530 ? 9.203 -17.719 -38.688 1 97.56 530 ASP B CA 1
ATOM 9254 C C . ASP B 1 530 ? 8.547 -16.438 -38.156 1 97.56 530 ASP B C 1
ATOM 9256 O O . ASP B 1 530 ? 8.07 -15.617 -38.969 1 97.56 530 ASP B O 1
ATOM 9260 N N . ALA B 1 531 ? 8.562 -16.219 -36.938 1 96.12 531 ALA B N 1
ATOM 9261 C CA . ALA B 1 531 ? 7.984 -15.039 -36.312 1 96.12 531 ALA B CA 1
ATOM 9262 C C . ALA B 1 531 ? 8.695 -13.766 -36.75 1 96.12 531 ALA B C 1
ATOM 9264 O O . ALA B 1 531 ? 8.062 -12.719 -36.906 1 96.12 531 ALA B O 1
ATOM 9265 N N . ALA B 1 532 ? 9.961 -13.812 -36.969 1 94.94 532 ALA B N 1
ATOM 9266 C CA . ALA B 1 532 ? 10.781 -12.664 -37.312 1 94.94 532 ALA B CA 1
ATOM 9267 C C . ALA B 1 532 ? 10.438 -12.172 -38.719 1 94.94 532 ALA B C 1
ATOM 9269 O O . ALA B 1 532 ? 10.75 -11.031 -39.094 1 94.94 532 ALA B O 1
ATOM 9270 N N . THR B 1 533 ? 9.758 -12.961 -39.469 1 95.25 533 THR B N 1
ATOM 9271 C CA . THR B 1 533 ? 9.359 -12.562 -40.812 1 95.25 533 THR B CA 1
ATOM 9272 C C . THR B 1 533 ? 8.234 -11.531 -40.781 1 95.25 533 THR B C 1
ATOM 9274 O O . THR B 1 533 ? 7.949 -10.859 -41.75 1 95.25 533 THR B O 1
ATOM 9277 N N . GLY B 1 534 ? 7.551 -11.484 -39.656 1 93.19 534 GLY B N 1
ATOM 9278 C CA . GLY B 1 534 ? 6.418 -10.586 -39.5 1 93.19 534 GLY B CA 1
ATOM 9279 C C . GLY B 1 534 ? 5.109 -11.195 -39.969 1 93.19 534 GLY B C 1
ATOM 9280 O O . GLY B 1 534 ? 4.035 -10.68 -39.688 1 93.19 534 GLY B O 1
ATOM 9281 N N . GLN B 1 535 ? 5.211 -12.305 -40.719 1 94.81 535 GLN B N 1
ATOM 9282 C CA . GLN B 1 535 ? 4.035 -13.047 -41.156 1 94.81 535 GLN B CA 1
ATOM 9283 C C . GLN B 1 535 ? 4.199 -14.539 -40.906 1 94.81 535 GLN B C 1
ATOM 9285 O O . GLN B 1 535 ? 4.223 -15.336 -41.844 1 94.81 535 GLN B O 1
ATOM 9290 N N . PRO B 1 536 ? 4.227 -14.859 -39.656 1 97.25 536 PRO B N 1
ATOM 9291 C CA . PRO B 1 536 ? 4.461 -16.266 -39.375 1 97.25 536 PRO B CA 1
ATOM 9292 C C . PRO B 1 536 ? 3.385 -17.188 -39.938 1 97.25 536 PRO B C 1
ATOM 9294 O O . PRO B 1 536 ? 2.205 -16.828 -39.969 1 97.25 536 PRO B O 1
ATOM 9297 N N . VAL B 1 537 ? 3.746 -18.406 -40.344 1 95.81 537 VAL B N 1
ATOM 9298 C CA . VAL B 1 537 ? 2.842 -19.312 -41.031 1 95.81 537 VAL B CA 1
ATOM 9299 C C . VAL B 1 537 ? 2.621 -20.562 -40.219 1 95.81 537 VAL B C 1
ATOM 9301 O O . VAL B 1 537 ? 1.513 -21.109 -40.156 1 95.81 537 VAL B O 1
ATOM 9304 N N . THR B 1 538 ? 3.684 -21.062 -39.594 1 96.94 538 THR B N 1
ATOM 9305 C CA . THR B 1 538 ? 3.562 -22.297 -38.812 1 96.94 538 THR B CA 1
ATOM 9306 C C . THR B 1 538 ? 2.807 -22.047 -37.5 1 96.94 538 THR B C 1
ATOM 9308 O O . THR B 1 538 ? 2.812 -20.922 -37 1 96.94 538 THR B O 1
ATOM 9311 N N . PRO B 1 539 ? 2.129 -23.062 -36.969 1 97.69 539 PRO B N 1
ATOM 9312 C CA . PRO B 1 539 ? 1.441 -22.875 -35.688 1 97.69 539 PRO B CA 1
ATOM 9313 C C . PRO B 1 539 ? 2.371 -22.375 -34.594 1 97.69 539 PRO B C 1
ATOM 9315 O O . PRO B 1 539 ? 2.021 -21.453 -33.875 1 97.69 539 PRO B O 1
ATOM 9318 N N . ALA B 1 540 ? 3.592 -22.938 -34.531 1 98.19 540 ALA B N 1
ATOM 9319 C CA . ALA B 1 540 ? 4.555 -22.531 -33.5 1 98.19 540 ALA B CA 1
ATOM 9320 C C . ALA B 1 540 ? 4.984 -21.078 -33.719 1 98.19 540 ALA B C 1
ATOM 9322 O O . ALA B 1 540 ? 5.102 -20.312 -32.75 1 98.19 540 ALA B O 1
ATOM 9323 N N . GLY B 1 541 ? 5.293 -20.75 -34.938 1 98.31 541 GLY B N 1
ATOM 9324 C CA . GLY B 1 541 ? 5.676 -19.375 -35.219 1 98.31 541 GLY B CA 1
ATOM 9325 C C . GLY B 1 541 ? 4.586 -18.375 -34.906 1 98.31 541 GLY B C 1
ATOM 9326 O O . GLY B 1 541 ? 4.863 -17.297 -34.375 1 98.31 541 GLY B O 1
ATOM 9327 N N . ARG B 1 542 ? 3.35 -18.688 -35.281 1 98.31 542 ARG B N 1
ATOM 9328 C CA . ARG B 1 542 ? 2.205 -17.828 -35 1 98.31 542 ARG B CA 1
ATOM 9329 C C . ARG B 1 542 ? 1.971 -17.656 -33.5 1 98.31 542 ARG B C 1
ATOM 9331 O O . ARG B 1 542 ? 1.721 -16.562 -33.031 1 98.31 542 ARG B O 1
ATOM 9338 N N . MET B 1 543 ? 2.045 -18.766 -32.781 1 98.5 543 MET B N 1
ATOM 9339 C CA . MET B 1 543 ? 1.874 -18.734 -31.344 1 98.5 543 MET B CA 1
ATOM 9340 C C . MET B 1 543 ? 2.967 -17.891 -30.688 1 98.5 543 MET B C 1
ATOM 9342 O O . MET B 1 543 ? 2.682 -17.031 -29.844 1 98.5 543 MET B O 1
ATOM 9346 N N . PHE B 1 544 ? 4.219 -18.094 -31.094 1 98.5 544 PHE B N 1
ATOM 9347 C CA . PHE B 1 544 ? 5.371 -17.375 -30.547 1 98.5 544 PHE B CA 1
ATOM 9348 C C . PHE B 1 544 ? 5.234 -15.875 -30.766 1 98.5 544 PHE B C 1
ATOM 9350 O O . PHE B 1 544 ? 5.422 -15.094 -29.828 1 98.5 544 PHE B O 1
ATOM 9357 N N . ALA B 1 545 ? 4.895 -15.516 -31.969 1 98.25 545 ALA B N 1
ATOM 9358 C CA . ALA B 1 545 ? 4.75 -14.109 -32.312 1 98.25 545 ALA B CA 1
ATOM 9359 C C . ALA B 1 545 ? 3.613 -13.469 -31.531 1 98.25 545 ALA B C 1
ATOM 9361 O O . ALA B 1 545 ? 3.754 -12.352 -31.016 1 98.25 545 ALA B O 1
ATOM 9362 N N . GLY B 1 546 ? 2.492 -14.148 -31.469 1 98.19 546 GLY B N 1
ATOM 9363 C CA . GLY B 1 546 ? 1.35 -13.633 -30.734 1 98.19 546 GLY B CA 1
ATOM 9364 C C . GLY B 1 546 ? 1.629 -13.445 -29.266 1 98.19 546 GLY B C 1
ATOM 9365 O O . GLY B 1 546 ? 1.29 -12.406 -28.688 1 98.19 546 GLY B O 1
ATOM 9366 N N . LEU B 1 547 ? 2.205 -14.438 -28.641 1 98.31 547 LEU B N 1
ATOM 9367 C CA . LEU B 1 547 ? 2.494 -14.359 -27.219 1 98.31 547 LEU B CA 1
ATOM 9368 C C . LEU B 1 547 ? 3.514 -13.258 -26.922 1 98.31 547 LEU B C 1
ATOM 9370 O O . LEU B 1 547 ? 3.377 -12.523 -25.938 1 98.31 547 LEU B O 1
ATOM 9374 N N . ARG B 1 548 ? 4.547 -13.156 -27.734 1 97.81 548 ARG B N 1
ATOM 9375 C CA . ARG B 1 548 ? 5.547 -12.109 -27.562 1 97.81 548 ARG B CA 1
ATOM 9376 C C . ARG B 1 548 ? 4.906 -10.727 -27.625 1 97.81 548 ARG B C 1
ATOM 9378 O O . ARG B 1 548 ? 5.281 -9.828 -26.875 1 97.81 548 ARG B O 1
ATOM 9385 N N . HIS B 1 549 ? 4.016 -10.562 -28.547 1 97.88 549 HIS B N 1
ATOM 9386 C CA . HIS B 1 549 ? 3.307 -9.289 -28.656 1 97.88 549 HIS B CA 1
ATOM 9387 C C . HIS B 1 549 ? 2.533 -8.969 -27.391 1 97.88 549 HIS B C 1
ATOM 9389 O O . HIS B 1 549 ? 2.625 -7.859 -26.859 1 97.88 549 HIS B O 1
ATOM 9395 N N . LEU B 1 550 ? 1.764 -9.953 -26.891 1 98.5 550 LEU B N 1
ATOM 9396 C CA . LEU B 1 550 ? 0.999 -9.766 -25.656 1 98.5 550 LEU B CA 1
ATOM 9397 C C . LEU B 1 550 ? 1.915 -9.383 -24.5 1 98.5 550 LEU B C 1
ATOM 9399 O O . LEU B 1 550 ? 1.6 -8.477 -23.719 1 98.5 550 LEU B O 1
ATOM 9403 N N . LEU B 1 551 ? 3.039 -10.047 -24.391 1 98.5 551 LEU B N 1
ATOM 9404 C CA . LEU B 1 551 ? 4.004 -9.781 -23.328 1 98.5 551 LEU B CA 1
ATOM 9405 C C . LEU B 1 551 ? 4.57 -8.375 -23.438 1 98.5 551 LEU B C 1
ATOM 9407 O O . LEU B 1 551 ? 4.719 -7.68 -22.438 1 98.5 551 LEU B O 1
ATOM 9411 N N . ALA B 1 552 ? 4.863 -7.965 -24.625 1 97.88 552 ALA B N 1
ATOM 9412 C CA . ALA B 1 552 ? 5.406 -6.629 -24.859 1 97.88 552 ALA B CA 1
ATOM 9413 C C . ALA B 1 552 ? 4.402 -5.551 -24.469 1 97.88 552 ALA B C 1
ATOM 9415 O O . ALA B 1 552 ? 4.77 -4.551 -23.844 1 97.88 552 ALA B O 1
ATOM 9416 N N . VAL B 1 553 ? 3.148 -5.734 -24.828 1 98.44 553 VAL B N 1
ATOM 9417 C CA . VAL B 1 553 ? 2.109 -4.77 -24.469 1 98.44 553 VAL B CA 1
ATOM 9418 C C . VAL B 1 553 ? 1.947 -4.711 -22.953 1 98.44 553 VAL B C 1
ATOM 9420 O O . VAL B 1 553 ? 1.843 -3.625 -22.375 1 98.44 553 VAL B O 1
ATOM 9423 N N . ARG B 1 554 ? 1.927 -5.844 -22.281 1 98.5 554 ARG B N 1
ATOM 9424 C CA . ARG B 1 554 ? 1.801 -5.883 -20.828 1 98.5 554 ARG B CA 1
ATOM 9425 C C . ARG B 1 554 ? 2.893 -5.051 -20.156 1 98.5 554 ARG B C 1
ATOM 9427 O O . ARG B 1 554 ? 2.613 -4.266 -19.25 1 98.5 554 ARG B O 1
ATOM 9434 N N . ARG B 1 555 ? 4.082 -5.215 -20.641 1 97.19 555 ARG B N 1
ATOM 9435 C CA . ARG B 1 555 ? 5.23 -4.539 -20.031 1 97.19 555 ARG B CA 1
ATOM 9436 C C . ARG B 1 555 ? 5.051 -3.025 -20.047 1 97.19 555 ARG B C 1
ATOM 9438 O O . ARG B 1 555 ? 5.527 -2.324 -19.156 1 97.19 555 ARG B O 1
ATOM 9445 N N . ARG B 1 556 ? 4.285 -2.562 -20.969 1 95.81 556 ARG B N 1
ATOM 9446 C CA . ARG B 1 556 ? 4.121 -1.122 -21.141 1 95.81 556 ARG B CA 1
ATOM 9447 C C . ARG B 1 556 ? 2.777 -0.659 -20.578 1 95.81 556 ARG B C 1
ATOM 9449 O O . ARG B 1 556 ? 2.359 0.476 -20.828 1 95.81 556 ARG B O 1
ATOM 9456 N N . THR B 1 557 ? 2.082 -1.509 -19.891 1 97.62 557 THR B N 1
ATOM 9457 C CA . THR B 1 557 ? 0.738 -1.202 -19.422 1 97.62 557 THR B CA 1
ATOM 9458 C C . THR B 1 557 ? 0.719 -1.071 -17.891 1 97.62 557 THR B C 1
ATOM 9460 O O . THR B 1 557 ? 0.497 -2.053 -17.188 1 97.62 557 THR B O 1
ATOM 9463 N N . PRO B 1 558 ? 0.94 0.179 -17.359 1 96 558 PRO B N 1
ATOM 9464 C CA . PRO B 1 558 ? 1.023 0.372 -15.906 1 96 558 PRO B CA 1
ATOM 9465 C C . PRO B 1 558 ? -0.24 -0.08 -15.172 1 96 558 PRO B C 1
ATOM 9467 O O . PRO B 1 558 ? -0.175 -0.474 -14.008 1 96 558 PRO B O 1
ATOM 9470 N N . HIS B 1 559 ? -1.38 -0.155 -15.883 1 97.5 559 HIS B N 1
ATOM 9471 C CA . HIS B 1 559 ? -2.66 -0.542 -15.305 1 97.5 559 HIS B CA 1
ATOM 9472 C C . HIS B 1 559 ? -2.604 -1.957 -14.742 1 97.5 559 HIS B C 1
ATOM 9474 O O . HIS B 1 559 ? -3.465 -2.35 -13.945 1 97.5 559 HIS B O 1
ATOM 9480 N N . LEU B 1 560 ? -1.574 -2.697 -15.102 1 98.31 560 LEU B N 1
ATOM 9481 C CA . LEU B 1 560 ? -1.529 -4.113 -14.758 1 98.31 560 LEU B CA 1
ATOM 9482 C C . LEU B 1 560 ? -0.72 -4.336 -13.484 1 98.31 560 LEU B C 1
ATOM 9484 O O . LEU B 1 560 ? -0.473 -5.477 -13.094 1 98.31 560 LEU B O 1
ATOM 9488 N N . HIS B 1 561 ? -0.329 -3.287 -12.797 1 97.31 561 HIS B N 1
ATOM 9489 C CA . HIS B 1 561 ? 0.308 -3.424 -11.492 1 97.31 561 HIS B CA 1
ATOM 9490 C C . HIS B 1 561 ? -0.573 -4.215 -10.531 1 97.31 561 HIS B C 1
ATOM 9492 O O . HIS B 1 561 ? -1.787 -4.008 -10.477 1 97.31 561 HIS B O 1
ATOM 9498 N N . ALA B 1 562 ? -0.011 -5.035 -9.742 1 97 562 ALA B N 1
ATOM 9499 C CA . ALA B 1 562 ? -0.738 -6.043 -8.977 1 97 562 ALA B CA 1
ATOM 9500 C C . ALA B 1 562 ? -1.438 -5.422 -7.773 1 97 562 ALA B C 1
ATOM 9502 O O . ALA B 1 562 ? -2.287 -6.059 -7.145 1 97 562 ALA B O 1
ATOM 9503 N N . SER B 1 563 ? -1.079 -4.246 -7.352 1 94.5 563 SER B N 1
ATOM 9504 C CA . SER B 1 563 ? -1.768 -3.602 -6.238 1 94.5 563 SER B CA 1
ATOM 9505 C C . SER B 1 563 ? -3.225 -3.309 -6.582 1 94.5 563 SER B C 1
ATOM 9507 O O . SER B 1 563 ? -4.043 -3.068 -5.691 1 94.5 563 SER B O 1
ATOM 9509 N N . THR B 1 564 ? -3.549 -3.285 -7.902 1 94.12 564 THR B N 1
ATOM 9510 C CA . THR B 1 564 ? -4.906 -3.07 -8.391 1 94.12 564 THR B CA 1
ATOM 9511 C C . THR B 1 564 ? -5.562 -4.395 -8.766 1 94.12 564 THR B C 1
ATOM 9513 O O . THR B 1 564 ? -4.961 -5.215 -9.461 1 94.12 564 THR B O 1
ATOM 9516 N N . GLU B 1 565 ? -6.742 -4.555 -8.352 1 94.44 565 GLU B N 1
ATOM 9517 C CA . GLU B 1 565 ? -7.434 -5.816 -8.609 1 94.44 565 GLU B CA 1
ATOM 9518 C C . GLU B 1 565 ? -8.203 -5.762 -9.922 1 94.44 565 GLU B C 1
ATOM 9520 O O . GLU B 1 565 ? -8.609 -4.688 -10.367 1 94.44 565 GLU B O 1
ATOM 9525 N N . SER B 1 566 ? -8.328 -6.898 -10.516 1 96.94 566 SER B N 1
ATOM 9526 C CA . SER B 1 566 ? -9.289 -7.086 -11.602 1 96.94 566 SER B CA 1
ATOM 9527 C C . SER B 1 566 ? -10.688 -7.355 -11.062 1 96.94 566 SER B C 1
ATOM 9529 O O . SER B 1 566 ? -10.867 -8.242 -10.227 1 96.94 566 SER B O 1
ATOM 9531 N N . ARG B 1 567 ? -11.656 -6.59 -11.547 1 96.44 567 ARG B N 1
ATOM 9532 C CA . ARG B 1 567 ? -13.047 -6.777 -11.156 1 96.44 567 ARG B CA 1
ATOM 9533 C C . ARG B 1 567 ? -13.906 -7.148 -12.359 1 96.44 567 ARG B C 1
ATOM 9535 O O . ARG B 1 567 ? -13.898 -6.449 -13.375 1 96.44 567 ARG B O 1
ATOM 9542 N N . PRO B 1 568 ? -14.602 -8.242 -12.18 1 97.44 568 PRO B N 1
ATOM 9543 C CA . PRO B 1 568 ? -15.508 -8.57 -13.281 1 97.44 568 PRO B CA 1
ATOM 9544 C C . PRO B 1 568 ? -16.734 -7.652 -13.336 1 97.44 568 PRO B C 1
ATOM 9546 O O . PRO B 1 568 ? -17.25 -7.238 -12.297 1 97.44 568 PRO B O 1
ATOM 9549 N N . LEU B 1 569 ? -17.141 -7.254 -14.5 1 97.31 569 LEU B N 1
ATOM 9550 C CA . LEU B 1 569 ? -18.375 -6.504 -14.727 1 97.31 569 LEU B CA 1
ATOM 9551 C C . LEU B 1 569 ? -19.438 -7.387 -15.359 1 97.31 569 LEU B C 1
ATOM 9553 O O . LEU B 1 569 ? -19.109 -8.344 -16.078 1 97.31 569 LEU B O 1
ATOM 9557 N N . PRO B 1 570 ? -20.688 -7.055 -15.07 1 95.25 570 PRO B N 1
ATOM 9558 C CA . PRO B 1 570 ? -21.734 -7.738 -15.828 1 95.25 570 PRO B CA 1
ATOM 9559 C C . PRO B 1 570 ? -21.625 -7.496 -17.328 1 95.25 570 PRO B C 1
ATOM 9561 O O . PRO B 1 570 ? -21.312 -6.387 -17.766 1 95.25 570 PRO B O 1
ATOM 9564 N N . SER B 1 571 ? -21.797 -8.539 -18.047 1 97 571 SER B N 1
ATOM 9565 C CA . SER B 1 571 ? -21.766 -8.461 -19.516 1 97 571 SER B CA 1
ATOM 9566 C C . SER B 1 571 ? -23.125 -8.75 -20.109 1 97 571 SER B C 1
ATOM 9568 O O . SER B 1 571 ? -23.828 -9.656 -19.672 1 97 571 SER B O 1
ATOM 9570 N N . PRO B 1 572 ? -23.547 -7.969 -21.125 1 95.94 572 PRO B N 1
ATOM 9571 C CA . PRO B 1 572 ? -24.812 -8.25 -21.797 1 95.94 572 PRO B CA 1
ATOM 9572 C C . PRO B 1 572 ? -24.781 -9.523 -22.625 1 95.94 572 PRO B C 1
ATOM 9574 O O . PRO B 1 572 ? -25.828 -10.016 -23.062 1 95.94 572 PRO B O 1
ATOM 9577 N N . ASP B 1 573 ? -23.672 -10.023 -22.984 1 97.38 573 ASP B N 1
ATOM 9578 C CA . ASP B 1 573 ? -23.5 -11.266 -23.734 1 97.38 573 ASP B CA 1
ATOM 9579 C C . ASP B 1 573 ? -22.75 -12.305 -22.906 1 97.38 573 ASP B C 1
ATOM 9581 O O . ASP B 1 573 ? -21.609 -12.078 -22.5 1 97.38 573 ASP B O 1
ATOM 9585 N N . PRO B 1 574 ? -23.312 -13.469 -22.703 1 97 574 PRO B N 1
ATOM 9586 C CA . PRO B 1 574 ? -22.703 -14.469 -21.844 1 97 574 PRO B CA 1
ATOM 9587 C C . PRO B 1 574 ? -21.375 -14.992 -22.391 1 97 574 PRO B C 1
ATOM 9589 O O . PRO B 1 574 ? -20.578 -15.578 -21.641 1 97 574 PRO B O 1
ATOM 9592 N N . CYS B 1 575 ? -21.078 -14.836 -23.656 1 98.44 575 CYS B N 1
ATOM 9593 C CA . CYS B 1 575 ? -19.828 -15.305 -24.25 1 98.44 575 CYS B CA 1
ATOM 9594 C C . CYS B 1 575 ? -18.703 -14.32 -23.969 1 98.44 575 CYS B C 1
ATOM 9596 O O . CYS B 1 575 ? -17.531 -14.641 -24.188 1 98.44 575 CYS B O 1
ATOM 9598 N N . VAL B 1 576 ? -19.078 -13.117 -23.484 1 98.75 576 VAL B N 1
ATOM 9599 C CA . VAL B 1 576 ? -18.094 -12.039 -23.406 1 98.75 576 VAL B CA 1
ATOM 9600 C C . VAL B 1 576 ? -17.766 -11.742 -21.953 1 98.75 576 VAL B C 1
ATOM 9602 O O . VAL B 1 576 ? -18.656 -11.453 -21.156 1 98.75 576 VAL B O 1
ATOM 9605 N N . LEU B 1 577 ? -16.484 -11.844 -21.594 1 98.81 577 LEU B N 1
ATOM 9606 C CA . LEU B 1 577 ? -15.984 -11.477 -20.266 1 98.81 577 LEU B CA 1
ATOM 9607 C C . LEU B 1 577 ? -15.539 -10.016 -20.234 1 98.81 577 LEU B C 1
ATOM 9609 O O . LEU B 1 577 ? -14.828 -9.562 -21.141 1 98.81 577 LEU B O 1
ATOM 9613 N N . LEU B 1 578 ? -15.977 -9.227 -19.297 1 98.69 578 LEU B N 1
ATOM 9614 C CA . LEU B 1 578 ? -15.516 -7.867 -19.031 1 98.69 578 LEU B CA 1
ATOM 9615 C C . LEU B 1 578 ? -14.758 -7.797 -17.703 1 98.69 578 LEU B C 1
ATOM 9617 O O . LEU B 1 578 ? -15.281 -8.188 -16.656 1 98.69 578 LEU B O 1
ATOM 9621 N N . LEU B 1 579 ? -13.57 -7.395 -17.75 1 98.56 579 LEU B N 1
ATOM 9622 C CA . LEU B 1 579 ? -12.781 -7.133 -16.562 1 98.56 579 LEU B CA 1
ATOM 9623 C C . LEU B 1 579 ? -12.367 -5.668 -16.484 1 98.56 579 LEU B C 1
ATOM 9625 O O . LEU B 1 579 ? -12 -5.07 -17.5 1 98.56 579 LEU B O 1
ATOM 9629 N N . ARG B 1 580 ? -12.508 -5.145 -15.375 1 98.31 580 ARG B N 1
ATOM 9630 C CA . ARG B 1 580 ? -12.188 -3.738 -15.141 1 98.31 580 ARG B CA 1
ATOM 9631 C C . ARG B 1 580 ? -11.062 -3.598 -14.117 1 98.31 580 ARG B C 1
ATOM 9633 O O . ARG B 1 580 ? -11.078 -4.254 -13.07 1 98.31 580 ARG B O 1
ATOM 9640 N N . ARG B 1 581 ? -10.062 -2.807 -14.391 1 97.31 581 ARG B N 1
ATOM 9641 C CA . ARG B 1 581 ? -9.008 -2.414 -13.461 1 97.31 581 ARG B CA 1
ATOM 9642 C C . ARG B 1 581 ? -8.977 -0.9 -13.281 1 97.31 581 ARG B C 1
ATOM 9644 O O . ARG B 1 581 ? -8.805 -0.157 -14.25 1 97.31 581 ARG B O 1
ATOM 9651 N N . GLU B 1 582 ? -9.156 -0.446 -12.055 1 95 582 GLU B N 1
ATOM 9652 C CA . GLU B 1 582 ? -9.188 0.983 -11.758 1 95 582 GLU B CA 1
ATOM 9653 C C . GLU B 1 582 ? -7.824 1.472 -11.273 1 95 582 GLU B C 1
ATOM 9655 O O . GLU B 1 582 ? -7.586 1.571 -10.07 1 95 582 GLU B O 1
ATOM 9660 N N . HIS B 1 583 ? -6.973 1.843 -12.148 1 94.25 583 HIS B N 1
ATOM 9661 C CA . HIS B 1 583 ? -5.621 2.322 -11.867 1 94.25 583 HIS B CA 1
ATOM 9662 C C . HIS B 1 583 ? -5.598 3.838 -11.711 1 94.25 583 HIS B C 1
ATOM 9664 O O . HIS B 1 583 ? -6.441 4.539 -12.273 1 94.25 583 HIS B O 1
ATOM 9670 N N . PRO B 1 584 ? -4.684 4.387 -10.938 1 90.12 584 PRO B N 1
ATOM 9671 C CA . PRO B 1 584 ? -4.586 5.84 -10.758 1 90.12 584 PRO B CA 1
ATOM 9672 C C . PRO B 1 584 ? -4.453 6.586 -12.086 1 90.12 584 PRO B C 1
ATOM 9674 O O . PRO B 1 584 ? -4.871 7.742 -12.195 1 90.12 584 PRO B O 1
ATOM 9677 N N . THR B 1 585 ? -3.854 5.977 -13.094 1 91.81 585 THR B N 1
ATOM 9678 C CA . THR B 1 585 ? -3.697 6.652 -14.375 1 91.81 585 THR B CA 1
ATOM 9679 C C . THR B 1 585 ? -4.965 6.52 -15.219 1 91.81 585 THR B C 1
ATOM 9681 O O . THR B 1 585 ? -5.062 7.102 -16.297 1 91.81 585 THR B O 1
ATOM 9684 N N . GLY B 1 586 ? -5.938 5.754 -14.781 1 93.81 586 GLY B N 1
ATOM 9685 C CA . GLY B 1 586 ? -7.191 5.559 -15.5 1 93.81 586 GLY B CA 1
ATOM 9686 C C . GLY B 1 586 ? -7.684 4.125 -15.453 1 93.81 586 GLY B C 1
ATOM 9687 O O . GLY B 1 586 ? -7.055 3.266 -14.836 1 93.81 586 GLY B O 1
ATOM 9688 N N . VAL B 1 587 ? -8.781 3.922 -16.156 1 96.62 587 VAL B N 1
ATOM 9689 C CA . VAL B 1 587 ? -9.422 2.613 -16.188 1 96.62 587 VAL B CA 1
ATOM 9690 C C . VAL B 1 587 ? -8.883 1.793 -17.359 1 96.62 587 VAL B C 1
ATOM 9692 O O . VAL B 1 587 ? -8.711 2.311 -18.469 1 96.62 587 VAL B O 1
ATOM 9695 N N . LEU B 1 588 ? -8.469 0.566 -17.094 1 98.31 588 LEU B N 1
ATOM 9696 C CA . LEU B 1 588 ? -8.266 -0.446 -18.125 1 98.31 588 LEU B CA 1
ATOM 9697 C C . LEU B 1 588 ? -9.453 -1.405 -18.188 1 98.31 588 LEU B C 1
ATOM 9699 O O . LEU B 1 588 ? -9.75 -2.09 -17.203 1 98.31 588 LEU B O 1
ATOM 9703 N N . LEU B 1 589 ? -10.156 -1.388 -19.266 1 98.56 589 LEU B N 1
ATOM 9704 C CA . LEU B 1 589 ? -11.273 -2.303 -19.5 1 98.56 589 LEU B CA 1
ATOM 9705 C C . LEU B 1 589 ? -10.883 -3.396 -20.484 1 98.56 589 LEU B C 1
ATOM 9707 O O . LEU B 1 589 ? -10.43 -3.104 -21.594 1 98.56 589 LEU B O 1
ATOM 9711 N N . GLN B 1 590 ? -11.039 -4.578 -20.062 1 98.75 590 GLN B N 1
ATOM 9712 C CA . GLN B 1 590 ? -10.695 -5.723 -20.891 1 98.75 590 GLN B CA 1
ATOM 9713 C C . GLN B 1 590 ? -11.945 -6.438 -21.391 1 98.75 590 GLN B C 1
ATOM 9715 O O . GLN B 1 590 ? -12.898 -6.645 -20.641 1 98.75 590 GLN B O 1
ATOM 9720 N N . VAL B 1 591 ? -11.969 -6.75 -22.656 1 98.62 591 VAL B N 1
ATOM 9721 C CA . VAL B 1 591 ? -13.07 -7.426 -23.312 1 98.62 591 VAL B CA 1
ATOM 9722 C C . VAL B 1 591 ? -12.57 -8.703 -23.984 1 98.62 591 VAL B C 1
ATOM 9724 O O . VAL B 1 591 ? -11.648 -8.672 -24.797 1 98.62 591 VAL B O 1
ATOM 9727 N N . TYR B 1 592 ? -13.195 -9.836 -23.656 1 98.81 592 TYR B N 1
ATOM 9728 C CA . TYR B 1 592 ? -12.75 -11.117 -24.203 1 98.81 592 TYR B CA 1
ATOM 9729 C C . TYR B 1 592 ? -13.93 -11.922 -24.734 1 98.81 592 TYR B C 1
ATOM 9731 O O . TYR B 1 592 ? -14.852 -12.25 -23.984 1 98.81 592 TYR B O 1
ATOM 9739 N N . ASN B 1 593 ? -13.969 -12.273 -25.984 1 98.88 593 ASN B N 1
ATOM 9740 C CA . ASN B 1 593 ? -14.938 -13.195 -26.578 1 98.88 593 ASN B CA 1
ATOM 9741 C C . ASN B 1 593 ? -14.5 -14.648 -26.422 1 98.88 593 ASN B C 1
ATOM 9743 O O . ASN B 1 593 ? -13.57 -15.094 -27.094 1 98.88 593 ASN B O 1
ATOM 9747 N N . PHE B 1 594 ? -15.227 -15.492 -25.656 1 98.88 594 PHE B N 1
ATOM 9748 C CA . PHE B 1 594 ? -14.852 -16.859 -25.359 1 98.88 594 PHE B CA 1
ATOM 9749 C C . PHE B 1 594 ? -15.539 -17.828 -26.312 1 98.88 594 PHE B C 1
ATOM 9751 O O . PHE B 1 594 ? -15.727 -19 -25.984 1 98.88 594 PHE B O 1
ATOM 9758 N N . SER B 1 595 ? -15.875 -17.328 -27.531 1 98.5 595 SER B N 1
ATOM 9759 C CA . SER B 1 595 ? -16.578 -18.203 -28.469 1 98.5 595 SER B CA 1
ATOM 9760 C C . SER B 1 595 ? -16.016 -18.094 -29.875 1 98.5 595 SER B C 1
ATOM 9762 O O . SER B 1 595 ? -15.234 -17.188 -30.172 1 98.5 595 SER B O 1
ATOM 9764 N N . GLU B 1 596 ? -16.375 -19.047 -30.719 1 97.75 596 GLU B N 1
ATOM 9765 C CA . GLU B 1 596 ? -15.977 -19.078 -32.125 1 97.75 596 GLU B CA 1
ATOM 9766 C C . GLU B 1 596 ? -16.969 -18.281 -32.969 1 97.75 596 GLU B C 1
ATOM 9768 O O . GLU B 1 596 ? -16.891 -18.344 -34.219 1 97.75 596 GLU B O 1
ATOM 9773 N N . HIS B 1 597 ? -17.781 -17.5 -32.312 1 96.94 597 HIS B N 1
ATOM 9774 C CA . HIS B 1 597 ? -18.812 -16.75 -33.031 1 96.94 597 HIS B CA 1
ATOM 9775 C C . HIS B 1 597 ? -18.438 -15.281 -33.156 1 96.94 597 HIS B C 1
ATOM 9777 O O . HIS B 1 597 ? -17.766 -14.727 -32.312 1 96.94 597 HIS B O 1
ATOM 9783 N N . HIS B 1 598 ? -18.891 -14.719 -34.25 1 97.81 598 HIS B N 1
ATOM 9784 C CA . HIS B 1 598 ? -18.891 -13.266 -34.344 1 97.81 598 HIS B CA 1
ATOM 9785 C C . HIS B 1 598 ? -20 -12.664 -33.5 1 97.81 598 HIS B C 1
ATOM 9787 O O . HIS B 1 598 ? -21.156 -13.062 -33.594 1 97.81 598 HIS B O 1
ATOM 9793 N N . ILE B 1 599 ? -19.625 -11.727 -32.625 1 97.69 599 ILE B N 1
ATOM 9794 C CA . ILE B 1 599 ? -20.609 -11.164 -31.703 1 97.69 599 ILE B CA 1
ATOM 9795 C C . ILE B 1 599 ? -20.781 -9.672 -31.984 1 97.69 599 ILE B C 1
ATOM 9797 O O . ILE B 1 599 ? -19.812 -8.938 -32.125 1 97.69 599 ILE B O 1
ATOM 9801 N N . THR B 1 600 ? -21.984 -9.266 -32.125 1 97.5 600 THR B N 1
ATOM 9802 C CA . THR B 1 600 ? -22.344 -7.852 -32.094 1 97.5 600 THR B CA 1
ATOM 9803 C C . THR B 1 600 ? -22.578 -7.383 -30.656 1 97.5 600 THR B C 1
ATOM 9805 O O . THR B 1 600 ? -23.641 -7.633 -30.094 1 97.5 600 THR B O 1
ATOM 9808 N N . PHE B 1 601 ? -21.594 -6.738 -30.125 1 96.94 601 PHE B N 1
ATOM 9809 C CA . PHE B 1 601 ? -21.609 -6.398 -28.703 1 96.94 601 PHE B CA 1
ATOM 9810 C C . PHE B 1 601 ? -22.047 -4.953 -28.5 1 96.94 601 PHE B C 1
ATOM 9812 O O . PHE B 1 601 ? -21.5 -4.039 -29.141 1 96.94 601 PHE B O 1
ATOM 9819 N N . PRO B 1 602 ? -22.984 -4.695 -27.609 1 96.56 602 PRO B N 1
ATOM 9820 C CA . PRO B 1 602 ? -23.375 -3.305 -27.359 1 96.56 602 PRO B CA 1
ATOM 9821 C C . PRO B 1 602 ? -22.25 -2.463 -26.766 1 96.56 602 PRO B C 1
ATOM 9823 O O . PRO B 1 602 ? -21.484 -2.949 -25.938 1 96.56 602 PRO B O 1
ATOM 9826 N N . THR B 1 603 ? -22.219 -1.141 -27.094 1 95.94 603 THR B N 1
ATOM 9827 C CA . THR B 1 603 ? -21.094 -0.299 -26.719 1 95.94 603 THR B CA 1
ATOM 9828 C C . THR B 1 603 ? -21.344 0.359 -25.359 1 95.94 603 THR B C 1
ATOM 9830 O O . THR B 1 603 ? -20.406 0.854 -24.719 1 95.94 603 THR B O 1
ATOM 9833 N N . TRP B 1 604 ? -22.531 0.394 -24.891 1 94.38 604 TRP B N 1
ATOM 9834 C CA . TRP B 1 604 ? -22.891 1.222 -23.75 1 94.38 604 TRP B CA 1
ATOM 9835 C C . TRP B 1 604 ? -22.094 0.823 -22.516 1 94.38 604 TRP B C 1
ATOM 9837 O O . TRP B 1 604 ? -21.656 1.683 -21.75 1 94.38 604 TRP B O 1
ATOM 9847 N N . PRO B 1 605 ? -21.938 -0.506 -22.25 1 94.56 605 PRO B N 1
ATOM 9848 C CA . PRO B 1 605 ? -21.156 -0.829 -21.047 1 94.56 605 PRO B CA 1
ATOM 9849 C C . PRO B 1 605 ? -19.719 -0.338 -21.141 1 94.56 605 PRO B C 1
ATOM 9851 O O . PRO B 1 605 ? -19.078 -0.069 -20.109 1 94.56 605 PRO B O 1
ATOM 9854 N N . LEU B 1 606 ? -19.141 -0.298 -22.297 1 97 606 LEU B N 1
ATOM 9855 C CA . LEU B 1 606 ? -17.797 0.198 -22.516 1 97 606 LEU B CA 1
ATOM 9856 C C . LEU B 1 606 ? -17.734 1.716 -22.375 1 97 606 LEU B C 1
ATOM 9858 O O . LEU B 1 606 ? -16.828 2.254 -21.734 1 97 606 LEU B O 1
ATOM 9862 N N . GLN B 1 607 ? -18.766 2.398 -22.922 1 95 607 GLN B N 1
ATOM 9863 C CA . GLN B 1 607 ? -18.875 3.854 -22.875 1 95 607 GLN B CA 1
ATOM 9864 C C . GLN B 1 607 ? -18.984 4.348 -21.438 1 95 607 GLN B C 1
ATOM 9866 O O . GLN B 1 607 ? -18.422 5.387 -21.094 1 95 607 GLN B O 1
ATOM 9871 N N . GLU B 1 608 ? -19.703 3.605 -20.703 1 94.25 608 GLU B N 1
ATOM 9872 C CA . GLU B 1 608 ? -19.906 3.955 -19.297 1 94.25 608 GLU B CA 1
ATOM 9873 C C . GLU B 1 608 ? -18.578 4 -18.547 1 94.25 608 GLU B C 1
ATOM 9875 O O . GLU B 1 608 ? -18.422 4.77 -17.609 1 94.25 608 GLU B O 1
ATOM 9880 N N . GLN B 1 609 ? -17.625 3.199 -18.984 1 94.44 609 GLN B N 1
ATOM 9881 C CA . GLN B 1 609 ? -16.359 3.092 -18.281 1 94.44 609 GLN B CA 1
ATOM 9882 C C . GLN B 1 609 ? -15.305 4.016 -18.891 1 94.44 609 GLN B C 1
ATOM 9884 O O . GLN B 1 609 ? -14.422 4.516 -18.188 1 94.44 609 GLN B O 1
ATOM 9889 N N . LEU B 1 610 ? -15.312 4.223 -20.188 1 96.56 610 LEU B N 1
ATOM 9890 C CA . LEU B 1 610 ? -14.156 4.785 -20.891 1 96.56 610 LEU B CA 1
ATOM 9891 C C . LEU B 1 610 ? -14.531 6.086 -21.594 1 96.56 610 LEU B C 1
ATOM 9893 O O . LEU B 1 610 ? -13.648 6.832 -22.031 1 96.56 610 LEU B O 1
ATOM 9897 N N . GLY B 1 611 ? -15.797 6.383 -21.781 1 94.06 611 GLY B N 1
ATOM 9898 C CA . GLY B 1 611 ? -16.25 7.523 -22.562 1 94.06 611 GLY B CA 1
ATOM 9899 C C . GLY B 1 611 ? -16.453 7.191 -24.031 1 94.06 611 GLY B C 1
ATOM 9900 O O . GLY B 1 611 ? -16.672 6.031 -24.375 1 94.06 611 GLY B O 1
ATOM 9901 N N . ALA B 1 612 ? -16.406 8.203 -24.906 1 93.75 612 ALA B N 1
ATOM 9902 C CA . ALA B 1 612 ? -16.844 8.078 -26.297 1 93.75 612 ALA B CA 1
ATOM 9903 C C . ALA B 1 612 ? -15.758 7.434 -27.141 1 93.75 612 ALA B C 1
ATOM 9905 O O . ALA B 1 612 ? -16.047 6.867 -28.203 1 93.75 612 ALA B O 1
ATOM 9906 N N . VAL B 1 613 ? -14.562 7.555 -26.703 1 95.81 613 VAL B N 1
ATOM 9907 C CA . VAL B 1 613 ? -13.453 7.035 -27.5 1 95.81 613 VAL B CA 1
ATOM 9908 C C . VAL B 1 613 ? -12.578 6.133 -26.625 1 95.81 613 VAL B C 1
ATOM 9910 O O . VAL B 1 613 ? -12.266 6.469 -25.484 1 95.81 613 VAL B O 1
ATOM 9913 N N . ALA B 1 614 ? -12.258 4.973 -27.141 1 96.69 614 ALA B N 1
ATOM 9914 C CA . ALA B 1 614 ? -11.391 4.012 -26.469 1 96.69 614 ALA B CA 1
ATOM 9915 C C . ALA B 1 614 ? -10.203 3.631 -27.344 1 96.69 614 ALA B C 1
ATOM 9917 O O . ALA B 1 614 ? -10.32 3.588 -28.578 1 96.69 614 ALA B O 1
ATOM 9918 N N . HIS B 1 615 ? -9.094 3.467 -26.766 1 97.5 615 HIS B N 1
ATOM 9919 C CA . HIS B 1 615 ? -7.891 2.982 -27.422 1 97.5 615 HIS B CA 1
ATOM 9920 C C . HIS B 1 615 ? -7.562 1.556 -27 1 97.5 615 HIS B C 1
ATOM 9922 O O . HIS B 1 615 ? -7.461 1.27 -25.797 1 97.5 615 HIS B O 1
ATOM 9928 N N . ASP B 1 616 ? -7.441 0.701 -27.953 1 98 616 ASP B N 1
ATOM 9929 C CA . ASP B 1 616 ? -7.066 -0.684 -27.688 1 98 616 ASP B CA 1
ATOM 9930 C C . ASP B 1 616 ? -5.551 -0.844 -27.641 1 98 616 ASP B C 1
ATOM 9932 O O . ASP B 1 616 ? -4.867 -0.66 -28.656 1 98 616 ASP B O 1
ATOM 9936 N N . LEU B 1 617 ? -5.008 -1.254 -26.516 1 98.19 617 LEU B N 1
ATOM 9937 C CA . LEU B 1 617 ? -3.568 -1.369 -26.328 1 98.19 617 LEU B CA 1
ATOM 9938 C C . LEU B 1 617 ? -3.012 -2.562 -27.094 1 98.19 617 LEU B C 1
ATOM 9940 O O . LEU B 1 617 ? -1.846 -2.561 -27.5 1 98.19 617 LEU B O 1
ATOM 9944 N N . LEU B 1 618 ? -3.793 -3.639 -27.312 1 98.06 618 LEU B N 1
ATOM 9945 C CA . LEU B 1 618 ? -3.314 -4.844 -27.969 1 98.06 618 LEU B CA 1
ATOM 9946 C C . LEU B 1 618 ? -3.201 -4.625 -29.484 1 98.06 618 LEU B C 1
ATOM 9948 O O . LEU B 1 618 ? -2.195 -4.996 -30.094 1 98.06 618 LEU B O 1
ATOM 9952 N N . GLY B 1 619 ? -4.211 -4.031 -30.047 1 95.81 619 GLY B N 1
ATOM 9953 C CA . GLY B 1 619 ? -4.25 -3.852 -31.484 1 95.81 619 GLY B CA 1
ATOM 9954 C C . GLY B 1 619 ? -3.822 -2.465 -31.938 1 95.81 619 GLY B C 1
ATOM 9955 O O . GLY B 1 619 ? -3.734 -2.188 -33.125 1 95.81 619 GLY B O 1
ATOM 9956 N N . GLU B 1 620 ? -3.594 -1.558 -31 1 92.62 620 GLU B N 1
ATOM 9957 C CA . GLU B 1 620 ? -3.227 -0.173 -31.281 1 92.62 620 GLU B CA 1
ATOM 9958 C C . GLU B 1 620 ? -4.254 0.496 -32.188 1 92.62 620 GLU B C 1
ATOM 9960 O O . GLU B 1 620 ? -3.889 1.145 -33.188 1 92.62 620 GLU B O 1
ATOM 9965 N N . SER B 1 621 ? -5.438 0.181 -31.906 1 92.06 621 SER B N 1
ATOM 9966 C CA . SER B 1 621 ? -6.531 0.76 -32.688 1 92.06 621 SER B CA 1
ATOM 9967 C C . SER B 1 621 ? -7.449 1.604 -31.812 1 92.06 621 SER B C 1
ATOM 9969 O O . SER B 1 621 ? -7.457 1.447 -30.578 1 92.06 621 SER B O 1
ATOM 9971 N N . GLN B 1 622 ? -8.172 2.477 -32.438 1 93.75 622 GLN B N 1
ATOM 9972 C CA . GLN B 1 622 ? -9.133 3.338 -31.766 1 93.75 622 GLN B CA 1
ATOM 9973 C C . GLN B 1 622 ? -10.57 2.906 -32.062 1 93.75 622 GLN B C 1
ATOM 9975 O O . GLN B 1 622 ? -10.891 2.531 -33.188 1 93.75 622 GLN B O 1
ATOM 9980 N N . PHE B 1 623 ? -11.289 2.842 -31.047 1 93.31 623 PHE B N 1
ATOM 9981 C CA . PHE B 1 623 ? -12.711 2.533 -31.172 1 93.31 623 PHE B CA 1
ATOM 9982 C C . PHE B 1 623 ? -13.562 3.746 -30.812 1 93.31 623 PHE B C 1
ATOM 9984 O O . PHE B 1 623 ? -13.289 4.43 -29.812 1 93.31 623 PHE B O 1
ATOM 9991 N N . HIS B 1 624 ? -14.5 4.082 -31.625 1 92.5 624 HIS B N 1
ATOM 9992 C CA . HIS B 1 624 ? -15.531 5.062 -31.297 1 92.5 624 HIS B CA 1
ATOM 9993 C C . HIS B 1 624 ? -16.766 4.387 -30.703 1 92.5 624 HIS B C 1
ATOM 9995 O O . HIS B 1 624 ? -17.469 3.646 -31.391 1 92.5 624 HIS B O 1
ATOM 10001 N N . LEU B 1 625 ? -17.031 4.652 -29.484 1 92.06 625 LEU B N 1
ATOM 10002 C CA . LEU B 1 625 ? -18.062 3.941 -28.734 1 92.06 625 LEU B CA 1
ATOM 10003 C C . LEU B 1 625 ? -19.391 4.707 -28.766 1 92.06 625 LEU B C 1
ATOM 10005 O O . LEU B 1 625 ? -20.281 4.438 -27.969 1 92.06 625 LEU B O 1
ATOM 10009 N N . GLY B 1 626 ? -19.469 5.695 -29.625 1 87.25 626 GLY B N 1
ATOM 10010 C CA . GLY B 1 626 ? -20.703 6.434 -29.797 1 87.25 626 GLY B CA 1
ATOM 10011 C C . GLY B 1 626 ? -21.781 5.645 -30.531 1 87.25 626 GLY B C 1
ATOM 10012 O O . GLY B 1 626 ? -22.969 5.914 -30.359 1 87.25 626 GLY B O 1
ATOM 10013 N N . GLY B 1 627 ? -21.406 4.68 -31.375 1 87.62 627 GLY B N 1
ATOM 10014 C CA . GLY B 1 627 ? -22.344 3.805 -32.062 1 87.62 627 GLY B CA 1
ATOM 10015 C C . GLY B 1 627 ? -22.953 2.766 -31.125 1 87.62 627 GLY B C 1
ATOM 10016 O O . GLY B 1 627 ? -22.5 2.59 -30 1 87.62 627 GLY B O 1
ATOM 10017 N N . PRO B 1 628 ? -23.922 2.078 -31.578 1 88.19 628 PRO B N 1
ATOM 10018 C CA . PRO B 1 628 ? -24.688 1.181 -30.703 1 88.19 628 PRO B CA 1
ATOM 10019 C C . PRO B 1 628 ? -23.953 -0.132 -30.422 1 88.19 628 PRO B C 1
ATOM 10021 O O . PRO B 1 628 ? -24.203 -0.773 -29.406 1 88.19 628 PRO B O 1
ATOM 10024 N N . ASP B 1 629 ? -23.062 -0.536 -31.438 1 93.88 629 ASP B N 1
ATOM 10025 C CA . ASP B 1 629 ? -22.484 -1.864 -31.266 1 93.88 629 ASP B CA 1
ATOM 10026 C C . ASP B 1 629 ? -21.016 -1.884 -31.703 1 93.88 629 ASP B C 1
ATOM 10028 O O . ASP B 1 629 ? -20.562 -0.988 -32.438 1 93.88 629 ASP B O 1
ATOM 10032 N N . LEU B 1 630 ? -20.328 -2.846 -31.203 1 93.94 630 LEU B N 1
ATOM 10033 C CA . LEU B 1 630 ? -18.953 -3.188 -31.547 1 93.94 630 LEU B CA 1
ATOM 10034 C C . LEU B 1 630 ? -18.844 -4.645 -32 1 93.94 630 LEU B C 1
ATOM 10036 O O . LEU B 1 630 ? -19.453 -5.523 -31.391 1 93.94 630 LEU B O 1
ATOM 10040 N N . ALA B 1 631 ? -18.266 -4.863 -33.094 1 95.19 631 ALA B N 1
ATOM 10041 C CA . ALA B 1 631 ? -18.094 -6.234 -33.562 1 95.19 631 ALA B CA 1
ATOM 10042 C C . ALA B 1 631 ? -16.906 -6.902 -32.875 1 95.19 631 ALA B C 1
ATOM 10044 O O . ALA B 1 631 ? -15.805 -6.34 -32.844 1 95.19 631 ALA B O 1
ATOM 10045 N N . LEU B 1 632 ? -17.109 -8.078 -32.344 1 97.44 632 LEU B N 1
ATOM 10046 C CA . LEU B 1 632 ? -16.062 -8.898 -31.766 1 97.44 632 LEU B CA 1
ATOM 10047 C C . LEU B 1 632 ? -15.844 -10.172 -32.594 1 97.44 632 LEU B C 1
ATOM 10049 O O . LEU B 1 632 ? -16.75 -11 -32.688 1 97.44 632 LEU B O 1
ATOM 10053 N N . GLU B 1 633 ? -14.734 -10.242 -33.188 1 97.62 633 GLU B N 1
ATOM 10054 C CA . GLU B 1 633 ? -14.367 -11.469 -33.875 1 97.62 633 GLU B CA 1
ATOM 10055 C C . GLU B 1 633 ? -14.266 -12.648 -32.906 1 97.62 633 GLU B C 1
ATOM 10057 O O . GLU B 1 633 ? -14.203 -12.453 -31.703 1 97.62 633 GLU B O 1
ATOM 10062 N N . PRO B 1 634 ? -14.281 -13.914 -33.531 1 98.31 634 PRO B N 1
ATOM 10063 C CA . PRO B 1 634 ? -14.07 -15.078 -32.656 1 98.31 634 PRO B CA 1
ATOM 10064 C C . PRO B 1 634 ? -12.797 -14.977 -31.812 1 98.31 634 PRO B C 1
ATOM 10066 O O . PRO B 1 634 ? -11.734 -14.664 -32.344 1 98.31 634 PRO B O 1
ATOM 10069 N N . TYR B 1 635 ? -12.945 -15.203 -30.516 1 98.69 635 TYR B N 1
ATOM 10070 C CA . TYR B 1 635 ? -11.852 -15.266 -29.547 1 98.69 635 TYR B CA 1
ATOM 10071 C C . TYR B 1 635 ? -11.102 -13.938 -29.5 1 98.69 635 TYR B C 1
ATOM 10073 O O . TYR B 1 635 ? -9.922 -13.906 -29.156 1 98.69 635 TYR B O 1
ATOM 10081 N N . ARG B 1 636 ? -11.82 -12.797 -29.828 1 97.94 636 ARG B N 1
ATOM 10082 C CA . ARG B 1 636 ? -11.211 -11.469 -29.797 1 97.94 636 ARG B CA 1
ATOM 10083 C C . ARG B 1 636 ? -10.883 -11.047 -28.359 1 97.94 636 ARG B C 1
ATOM 10085 O O . ARG B 1 636 ? -11.664 -11.297 -27.438 1 97.94 636 ARG B O 1
ATOM 10092 N N . ALA B 1 637 ? -9.68 -10.508 -28.156 1 98.62 637 ALA B N 1
ATOM 10093 C CA . ALA B 1 637 ? -9.258 -9.891 -26.891 1 98.62 637 ALA B CA 1
ATOM 10094 C C . ALA B 1 637 ? -8.969 -8.406 -27.078 1 98.62 637 ALA B C 1
ATOM 10096 O O . ALA B 1 637 ? -8.266 -8.016 -28.016 1 98.62 637 ALA B O 1
ATOM 10097 N N . LEU B 1 638 ? -9.516 -7.52 -26.219 1 98.5 638 LEU B N 1
ATOM 10098 C CA . LEU B 1 638 ? -9.266 -6.082 -26.234 1 98.5 638 LEU B CA 1
ATOM 10099 C C . LEU B 1 638 ? -8.82 -5.594 -24.859 1 98.5 638 LEU B C 1
ATOM 10101 O O . LEU B 1 638 ? -9.359 -6.027 -23.828 1 98.5 638 LEU B O 1
ATOM 10105 N N . TRP B 1 639 ? -7.758 -4.855 -24.812 1 98.69 639 TRP B N 1
ATOM 10106 C CA . TRP B 1 639 ? -7.367 -4.039 -23.672 1 98.69 639 TRP B CA 1
ATOM 10107 C C . TRP B 1 639 ? -7.609 -2.559 -23.953 1 98.69 639 TRP B C 1
ATOM 10109 O O . TRP B 1 639 ? -6.801 -1.904 -24.609 1 98.69 639 TRP B O 1
ATOM 10119 N N . LEU B 1 640 ? -8.703 -2.016 -23.359 1 98.5 640 LEU B N 1
ATOM 10120 C CA . LEU B 1 640 ? -9.172 -0.686 -23.734 1 98.5 640 LEU B CA 1
ATOM 10121 C C . LEU B 1 640 ? -8.867 0.328 -22.625 1 98.5 640 LEU B C 1
ATOM 10123 O O . LEU B 1 640 ? -9.055 0.039 -21.453 1 98.5 640 LEU B O 1
ATOM 10127 N N . VAL B 1 641 ? -8.375 1.436 -22.969 1 97.94 641 VAL B N 1
ATOM 10128 C CA . VAL B 1 641 ? -8.234 2.604 -22.109 1 97.94 641 VAL B CA 1
ATOM 10129 C C . VAL B 1 641 ? -8.93 3.805 -22.75 1 97.94 641 VAL B C 1
ATOM 10131 O O . VAL B 1 641 ? -9.25 3.785 -23.938 1 97.94 641 VAL B O 1
ATOM 10134 N N . ALA B 1 642 ? -9.227 4.789 -21.938 1 95.06 642 ALA B N 1
ATOM 10135 C CA . ALA B 1 642 ? -9.883 5.98 -22.469 1 95.06 642 ALA B CA 1
ATOM 10136 C C . ALA B 1 642 ? -9.016 6.664 -23.516 1 95.06 642 ALA B C 1
ATOM 10138 O O . ALA B 1 642 ? -7.793 6.758 -23.359 1 95.06 642 ALA B O 1
ATOM 10139 N N . GLY B 1 643 ? -9.625 6.973 -24.562 1 86.12 643 GLY B N 1
ATOM 10140 C CA . GLY B 1 643 ? -8.93 7.684 -25.625 1 86.12 643 GLY B CA 1
ATOM 10141 C C . GLY B 1 643 ? -8.68 9.141 -25.297 1 86.12 643 GLY B C 1
ATOM 10142 O O . GLY B 1 643 ? -9.344 9.711 -24.422 1 86.12 643 GLY B O 1
ATOM 10143 N N . GLY B 1 644 ? -7.391 9.773 -25.625 1 67.75 644 GLY B N 1
ATOM 10144 C CA . GLY B 1 644 ? -7.141 11.203 -25.5 1 67.75 644 GLY B CA 1
ATOM 10145 C C . GLY B 1 644 ? -8.156 12.062 -26.219 1 67.75 644 GLY B C 1
ATOM 10146 O O . GLY B 1 644 ? -8.859 11.578 -27.109 1 67.75 644 GLY B O 1
#